Protein AF-0000000068691121 (afdb_homodimer)

Radius of gyration: 34.13 Å; Cα contacts (8 Å, |Δi|>4): 918; chains: 2; bounding box: 97×126×63 Å

Secondary structure (DSSP, 8-state):
-HHHHHHHHHHHHHHHHH-TTSSSEE-HHHHHHHHHHHHHHTTPPP-HHHHHHHHHSS-SSPEEHHHHHHHIIIIIGGG--TTSS-HHHHHHHHHHHHHHHH------SS---S-HHHHHHHHHHHHHHS-SSSSP-B-HHHHHHHHHHHHHHTT-----HHHHHHHHH-HHHHHH-B-HHHHHHHHHTTSS---S-HHHHHHHHHHHHHHHTS---EEEEEEEE-SSS--EEEEEEEE-SSEEEEESSTT--SEEEEEE--TT-EEEEE--BTTB-SEEEEE-SS-EEEEE-SSHHHHHHHHHHHHHHHHHHHTT-S-HHHHHHHHHHHHHHHHHHHHHHHHHHHH-SSSHHHHHHHHHHHHHHHHHHHHHHHHHHHHHHHHHHHHHHHHHHHHHHHHHHHHHHHHHHHHHHHHHH-/-HHHHHHHHHHHHHHHHH-TTSSSEE-HHHHHHHHHHHHHHTTPPP-HHHHHHHHHSS-SSPEEHHHHHHHIIIIIGGG--TTSS-HHHHHHHHHHHHHHHH------SS---S-HHHHHHHHHHHHHHS-SSSS--B-HHHHHHHHHHHHHHTT-----HHHHHHHHH-HHHHHH-B-HHHHHHHHHTTSS---S-HHHHHHHHHHHHHHHTS---EEEEEEEE-SSS--EEEEEEEE-SSEEEEESSTT--SEEEEEE--TT-EEEEE--BTTB-SEEEEE-SS-EEEEE-SSHHHHHHHHHHHHHHHHHHHTT-S-HHHHHHHHHHHHHHHHHHHHHHHHHHHH-SSSHHHHHHHHHHHHHHHHHHHHHHHHHHHHHHHHHHHHHHHHHHHHHHHHHHHHHHHHHHHHHHHHHH-

InterPro domains:
  IPR001849 Pleckstrin homology domain [PF00169] (217-311)
  IPR001849 Pleckstrin homology domain [PS50003] (215-311)
  IPR001849 Pleckstrin homology domain [SM00233] (216-313)
  IPR011992 EF-hand domain pair [SSF47473] (6-123)
  IPR011993 PH-like domain superfamily [G3DSA:2.30.29.30] (212-319)
  IPR057836 SWAP70, N-terminal EF-hand domain [PF25530] (2-95)
  IPR057837 SWAP70, PH domain [cd13273] (209-318)

Organism: Oncorhynchus mykiss (NCBI:txid8022)

pLDDT: mean 81.47, std 16.75, range [34.88, 98.44]

Structure (mmCIF, N/CA/C/O backbone):
data_AF-0000000068691121-model_v1
#
loop_
_entity.id
_entity.type
_entity.pdbx_description
1 polymer 'PH domain-containing protein'
#
loop_
_atom_site.group_PDB
_atom_site.id
_atom_site.type_symbol
_atom_site.label_atom_id
_atom_site.label_alt_id
_atom_site.label_comp_id
_atom_site.label_asym_id
_atom_site.label_entity_id
_atom_site.label_seq_id
_atom_site.pdbx_PDB_ins_code
_atom_site.Cartn_x
_atom_site.Cartn_y
_atom_site.Cartn_z
_atom_site.occupancy
_atom_site.B_iso_or_equiv
_atom_site.auth_seq_id
_atom_site.auth_comp_id
_atom_site.auth_asym_id
_atom_site.auth_atom_id
_atom_site.pdbx_PDB_model_num
ATOM 1 N N . MET A 1 1 ? -1.705 -32.281 0.245 1 46.88 1 MET A N 1
ATOM 2 C CA . MET A 1 1 ? -3.127 -32.062 -0.009 1 46.88 1 MET A CA 1
ATOM 3 C C . MET A 1 1 ? -3.373 -30.688 -0.638 1 46.88 1 MET A C 1
ATOM 5 O O . MET A 1 1 ? -4.094 -30.578 -1.631 1 46.88 1 MET A O 1
ATOM 9 N N . GLU A 1 2 ? -2.562 -29.625 -0.143 1 62.78 2 GLU A N 1
ATOM 10 C CA . GLU A 1 2 ? -2.76 -28.25 -0.61 1 62.78 2 GLU A CA 1
ATOM 11 C C . GLU A 1 2 ? -2.207 -28.062 -2.02 1 62.78 2 GLU A C 1
ATOM 13 O O . GLU A 1 2 ? -2.85 -27.438 -2.867 1 62.78 2 GLU A O 1
ATOM 18 N N . LEU A 1 3 ? -1.231 -28.984 -2.273 1 70.38 3 LEU A N 1
ATOM 19 C CA . LEU A 1 3 ? -0.595 -28.859 -3.58 1 70.38 3 LEU A CA 1
ATOM 20 C C . LEU A 1 3 ? -1.471 -29.453 -4.672 1 70.38 3 LEU A C 1
ATOM 22 O O . LEU A 1 3 ? -1.662 -28.844 -5.727 1 70.38 3 LEU A O 1
ATOM 26 N N . GLN A 1 4 ? -2.07 -30.594 -4.324 1 77.88 4 GLN A N 1
ATOM 27 C CA . GLN A 1 4 ? -2.895 -31.297 -5.301 1 77.88 4 GLN A CA 1
ATOM 28 C C . GLN A 1 4 ? -4.145 -30.5 -5.645 1 77.88 4 GLN A C 1
ATOM 30 O O . GLN A 1 4 ? -4.555 -30.438 -6.809 1 77.88 4 GLN A O 1
ATOM 35 N N . SER A 1 5 ? -4.574 -29.844 -4.617 1 80.31 5 SER A N 1
ATOM 36 C CA . SER A 1 5 ? -5.781 -29.047 -4.84 1 80.31 5 SER A CA 1
ATOM 37 C C . SER A 1 5 ? -5.504 -27.859 -5.746 1 80.31 5 SER A C 1
ATOM 39 O O . SER A 1 5 ? -6.34 -27.484 -6.574 1 80.31 5 SER A O 1
ATOM 41 N N . GLU A 1 6 ? -4.363 -27.375 -5.609 1 83.62 6 GLU A N 1
ATOM 42 C CA . GLU A 1 6 ? -3.992 -26.219 -6.426 1 83.62 6 GLU A CA 1
ATOM 43 C C . GLU A 1 6 ? -3.77 -26.625 -7.879 1 83.62 6 GLU A C 1
ATOM 45 O O . GLU A 1 6 ? -4.133 -25.875 -8.797 1 83.62 6 GLU A O 1
ATOM 50 N N . LEU A 1 7 ? -3.211 -27.781 -8.062 1 88.81 7 LEU A N 1
ATOM 51 C CA . LEU A 1 7 ? -2.963 -28.266 -9.414 1 88.81 7 LEU A CA 1
ATOM 52 C C . LEU A 1 7 ? -4.27 -28.609 -10.117 1 88.81 7 LEU A C 1
ATOM 54 O O . LEU A 1 7 ? -4.406 -28.406 -11.328 1 88.81 7 LEU A O 1
ATOM 58 N N . LEU A 1 8 ? -5.152 -29.094 -9.32 1 89.5 8 LEU A N 1
ATOM 59 C CA . LEU A 1 8 ? -6.422 -29.562 -9.859 1 89.5 8 LEU A CA 1
ATOM 60 C C . LEU A 1 8 ? -7.207 -28.406 -10.477 1 89.5 8 LEU A C 1
ATOM 62 O O . LEU A 1 8 ? -7.922 -28.594 -11.461 1 89.5 8 LEU A O 1
ATOM 66 N N . LYS A 1 9 ? -7.09 -27.266 -9.953 1 91.06 9 LYS A N 1
ATOM 67 C CA . LYS A 1 9 ? -7.832 -26.109 -10.469 1 91.06 9 LYS A CA 1
ATOM 68 C C . LYS A 1 9 ? -7.434 -25.812 -11.906 1 91.06 9 LYS A C 1
ATOM 70 O O . LYS A 1 9 ? -8.289 -25.625 -12.773 1 91.06 9 LYS A O 1
ATOM 75 N N . SER A 1 10 ? -6.145 -25.75 -12.141 1 92.88 10 SER A N 1
ATOM 76 C CA . SER A 1 10 ? -5.656 -25.469 -13.492 1 92.88 10 SER A CA 1
ATOM 77 C C . SER A 1 10 ? -6 -26.609 -14.445 1 92.88 10 SER A C 1
ATOM 79 O O . SER A 1 10 ? -6.344 -26.375 -15.602 1 92.88 10 SER A O 1
ATOM 81 N N . ILE A 1 11 ? -5.922 -27.812 -13.938 1 90.5 11 ILE A N 1
ATOM 82 C CA . ILE A 1 11 ? -6.219 -28.984 -14.758 1 90.5 11 ILE A CA 1
ATOM 83 C C . ILE A 1 11 ? -7.703 -29 -15.125 1 90.5 11 ILE A C 1
ATOM 85 O O . ILE A 1 11 ? -8.07 -29.391 -16.234 1 90.5 11 ILE A O 1
ATOM 89 N N . TRP A 1 12 ? -8.492 -28.609 -14.203 1 89.69 12 TRP A N 1
ATOM 90 C CA . TRP A 1 12 ? -9.922 -28.531 -14.461 1 89.69 12 TRP A CA 1
ATOM 91 C C . TRP A 1 12 ? -10.219 -27.656 -15.68 1 89.69 12 TRP A C 1
ATOM 93 O O . TRP A 1 12 ? -11.047 -28.016 -16.516 1 89.69 12 TRP A O 1
ATOM 103 N N . TYR A 1 13 ? -9.555 -26.547 -15.805 1 91.31 13 TYR A N 1
ATOM 104 C CA . TYR A 1 13 ? -9.75 -25.672 -16.953 1 91.31 13 TYR A CA 1
ATOM 105 C C . TYR A 1 13 ? -9.297 -26.359 -18.234 1 91.31 13 TYR A C 1
ATOM 107 O O . TYR A 1 13 ? -9.945 -26.234 -19.281 1 91.31 13 TYR A O 1
ATOM 115 N N . ALA A 1 14 ? -8.18 -27.016 -18.156 1 90.25 14 ALA A N 1
ATOM 116 C CA . ALA A 1 14 ? -7.684 -27.75 -19.328 1 90.25 14 ALA A CA 1
ATOM 117 C C . ALA A 1 14 ? -8.672 -28.812 -19.766 1 90.25 14 ALA A C 1
ATOM 119 O O . ALA A 1 14 ? -8.977 -28.938 -20.953 1 90.25 14 ALA A O 1
ATOM 120 N N . PHE A 1 15 ? -9.203 -29.562 -18.828 1 88.44 15 PHE A N 1
ATOM 121 C CA . PHE A 1 15 ? -10.172 -30.625 -19.109 1 88.44 15 PHE A CA 1
ATOM 122 C C . PHE A 1 15 ? -11.438 -30.031 -19.734 1 88.44 15 PHE A C 1
ATOM 124 O O . PHE A 1 15 ? -11.945 -30.562 -20.734 1 88.44 15 PHE A O 1
ATOM 131 N N . THR A 1 16 ? -11.953 -28.984 -19.078 1 87.38 16 THR A N 1
ATOM 132 C CA . THR A 1 16 ? -13.195 -28.391 -19.547 1 87.38 16 THR A CA 1
ATOM 133 C C . THR A 1 16 ? -13.031 -27.797 -20.938 1 87.38 16 THR A C 1
ATOM 135 O O . THR A 1 16 ? -13.992 -27.75 -21.719 1 87.38 16 THR A O 1
ATOM 138 N N . SER A 1 17 ? -11.859 -27.344 -21.25 1 88.75 17 SER A N 1
ATOM 139 C CA . SER A 1 17 ? -11.609 -26.797 -22.578 1 88.75 17 SER A CA 1
ATOM 140 C C . SER A 1 17 ? -11.648 -27.891 -23.656 1 88.75 17 SER A C 1
ATOM 142 O O . SER A 1 17 ? -11.914 -27.609 -24.812 1 88.75 17 SER A O 1
ATOM 144 N N . LEU A 1 18 ? -11.32 -29.109 -23.25 1 86.56 18 LEU A N 1
ATOM 145 C CA . LEU A 1 18 ? -11.336 -30.234 -24.188 1 86.56 18 LEU A CA 1
ATOM 146 C C . LEU A 1 18 ? -12.758 -30.734 -24.406 1 86.56 18 LEU A C 1
ATOM 148 O O . LEU A 1 18 ? -13.023 -31.438 -25.391 1 86.56 18 LEU A O 1
ATOM 152 N N . ASP A 1 19 ? -13.578 -30.391 -23.516 1 83.06 19 ASP A N 1
ATOM 153 C CA . ASP A 1 19 ? -14.992 -30.734 -23.656 1 83.06 19 ASP A CA 1
ATOM 154 C C . ASP A 1 19 ? -15.703 -29.781 -24.594 1 83.06 19 ASP A C 1
ATOM 156 O O . ASP A 1 19 ? -16.453 -28.906 -24.156 1 83.06 19 ASP A O 1
ATOM 160 N N . MET A 1 20 ? -15.602 -29.938 -25.844 1 76.69 20 MET A N 1
ATOM 161 C CA . MET A 1 20 ? -16.109 -29.016 -26.859 1 76.69 20 MET A CA 1
ATOM 162 C C . MET A 1 20 ? -17.641 -29.047 -26.906 1 76.69 20 MET A C 1
ATOM 164 O O . MET A 1 20 ? -18.266 -28.016 -27.125 1 76.69 20 MET A O 1
ATOM 168 N N . GLU A 1 21 ? -18.172 -30.188 -26.625 1 74 21 GLU A N 1
ATOM 169 C CA . GLU A 1 21 ? -19.609 -30.328 -26.734 1 74 21 GLU A CA 1
ATOM 170 C C . GLU A 1 21 ? -20.312 -29.938 -25.438 1 74 21 GLU A C 1
ATOM 172 O O . GLU A 1 21 ? -21.547 -29.906 -25.375 1 74 21 GLU A O 1
ATOM 177 N N . LYS A 1 22 ? -19.547 -29.547 -24.438 1 76.69 22 LYS A N 1
ATOM 178 C CA . LYS A 1 22 ? -20.094 -29.141 -23.156 1 76.69 22 LYS A CA 1
ATOM 179 C C . LYS A 1 22 ? -21 -30.219 -22.562 1 76.69 22 LYS A C 1
ATOM 181 O O . LYS A 1 22 ? -22.047 -29.922 -22.016 1 76.69 22 LYS A O 1
ATOM 186 N N . CYS A 1 23 ? -20.656 -31.484 -22.891 1 72.69 23 CYS A N 1
ATOM 187 C CA . CYS A 1 23 ? -21.422 -32.594 -22.375 1 72.69 23 CYS A CA 1
ATOM 188 C C . CYS A 1 23 ? -20.75 -33.219 -21.156 1 72.69 23 CYS A C 1
ATOM 190 O O . CYS A 1 23 ? -21.266 -34.156 -20.562 1 72.69 23 CYS A O 1
ATOM 192 N N . GLY A 1 24 ? -19.656 -32.625 -20.844 1 77.12 24 GLY A N 1
ATOM 193 C CA . GLY A 1 24 ? -18.938 -33.094 -19.656 1 77.12 24 GLY A CA 1
ATOM 194 C C . GLY A 1 24 ? -18.047 -34.281 -19.922 1 77.12 24 GLY A C 1
ATOM 195 O O . GLY A 1 24 ? -17.5 -34.875 -19 1 77.12 24 GLY A O 1
ATOM 196 N N . LYS A 1 25 ? -17.984 -34.656 -21.234 1 80.94 25 LYS A N 1
ATOM 197 C CA . LYS A 1 25 ? -17.156 -35.844 -21.578 1 80.94 25 LYS A CA 1
ATOM 198 C C . LYS A 1 25 ? -16.094 -35.469 -22.609 1 80.94 25 LYS A C 1
ATOM 200 O O . LYS A 1 25 ? -16.281 -34.562 -23.406 1 80.94 25 LYS A O 1
ATOM 205 N N . VAL A 1 26 ? -14.922 -36.094 -22.516 1 85.5 26 VAL A N 1
ATOM 206 C CA . VAL A 1 26 ? -13.789 -35.844 -23.406 1 85.5 26 VAL A CA 1
ATOM 207 C C . VAL A 1 26 ? -13.312 -37.156 -24.016 1 85.5 26 VAL A C 1
ATOM 209 O O . VAL A 1 26 ? -13.391 -38.219 -23.375 1 85.5 26 VAL A O 1
ATOM 212 N N . SER A 1 27 ? -12.922 -37.031 -25.172 1 84.06 27 SER A N 1
ATOM 213 C CA . SER A 1 27 ? -12.469 -38.219 -25.875 1 84.06 27 SER A CA 1
ATOM 214 C C . SER A 1 27 ? -11.211 -38.812 -25.234 1 84.06 27 SER A C 1
ATOM 216 O O . SER A 1 27 ? -10.414 -38.062 -24.656 1 84.06 27 SER A O 1
ATOM 218 N N . LYS A 1 28 ? -11.086 -40.125 -25.344 1 82.81 28 LYS A N 1
ATOM 219 C CA . LYS A 1 28 ? -9.93 -40.812 -24.766 1 82.81 28 LYS A CA 1
ATOM 220 C C . LYS A 1 28 ? -8.633 -40.344 -25.406 1 82.81 28 LYS A C 1
ATOM 222 O O . LYS A 1 28 ? -7.602 -40.219 -24.734 1 82.81 28 LYS A O 1
ATOM 227 N N . SER A 1 29 ? -8.742 -40.062 -26.688 1 83.06 29 SER A N 1
ATOM 228 C CA . SER A 1 29 ? -7.559 -39.594 -27.406 1 83.06 29 SER A CA 1
ATOM 229 C C . SER A 1 29 ? -7.078 -38.25 -26.859 1 83.06 29 SER A C 1
ATOM 231 O 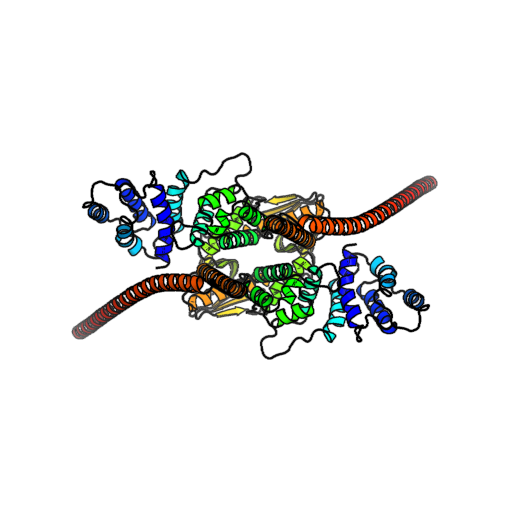O . SER A 1 29 ? -5.875 -38.031 -26.688 1 83.06 29 SER A O 1
ATOM 233 N N . GLN A 1 30 ? -7.953 -37.344 -26.609 1 87.19 30 GLN A N 1
ATOM 234 C CA . GLN A 1 30 ? -7.621 -36.031 -26.078 1 87.19 30 GLN A CA 1
ATOM 235 C C . GLN A 1 30 ? -7.09 -36.156 -24.656 1 87.19 30 GLN A C 1
ATOM 237 O O . GLN A 1 30 ? -6.195 -35.406 -24.25 1 87.19 30 GLN A O 1
ATOM 242 N N . LEU A 1 31 ? -7.59 -37.031 -23.875 1 87.56 31 LEU A N 1
ATOM 243 C CA . LEU A 1 31 ? -7.148 -37.219 -22.484 1 87.56 31 LEU A CA 1
ATOM 244 C C . LEU A 1 31 ? -5.738 -37.812 -22.453 1 87.56 31 LEU A C 1
ATOM 246 O O . LEU A 1 31 ? -4.969 -37.5 -21.531 1 87.56 31 LEU A O 1
ATOM 250 N N . LYS A 1 32 ? -5.527 -38.625 -23.438 1 85.75 32 LYS A N 1
ATOM 251 C CA . LYS A 1 32 ? -4.176 -39.156 -23.547 1 85.75 32 LYS A CA 1
ATOM 252 C C . LYS A 1 32 ? -3.154 -38.062 -23.797 1 85.75 32 LYS A C 1
ATOM 254 O O . LYS A 1 32 ? -2.072 -38.062 -23.203 1 85.75 32 LYS A O 1
ATOM 259 N N . VAL A 1 33 ? -3.523 -37.156 -24.672 1 88.38 33 VAL A N 1
ATOM 260 C CA . VAL A 1 33 ? -2.645 -36.031 -24.984 1 88.38 33 VAL A CA 1
ATOM 261 C C . VAL A 1 33 ? -2.479 -35.156 -23.75 1 88.38 33 VAL A C 1
ATOM 263 O O . VAL A 1 33 ? -1.364 -34.75 -23.422 1 88.38 33 VAL A O 1
ATOM 266 N N . LEU A 1 34 ? -3.557 -34.875 -23.109 1 89.69 34 LEU A N 1
ATOM 267 C CA . LEU A 1 34 ? -3.504 -34.094 -21.891 1 89.69 34 LEU A CA 1
ATOM 268 C C . LEU A 1 34 ? -2.621 -34.75 -20.844 1 89.69 34 LEU A C 1
ATOM 270 O O . LEU A 1 34 ? -1.771 -34.094 -20.234 1 89.69 34 LEU A O 1
ATOM 274 N N . SER A 1 35 ? -2.838 -36 -20.641 1 89.38 35 SER A N 1
ATOM 275 C CA . SER A 1 35 ? -2.062 -36.75 -19.641 1 89.38 35 SER A CA 1
ATOM 276 C C . SER A 1 35 ? -0.575 -36.719 -19.969 1 89.38 35 SER A C 1
ATOM 278 O O . SER A 1 35 ? 0.262 -36.562 -19.078 1 89.38 35 SER A O 1
ATOM 280 N N . HIS A 1 36 ? -0.297 -36.875 -21.234 1 89.5 36 HIS A N 1
ATOM 281 C CA . HIS A 1 36 ? 1.098 -36.844 -21.672 1 89.5 36 HIS A CA 1
ATOM 282 C C . HIS A 1 36 ? 1.729 -35.469 -21.359 1 89.5 36 HIS A C 1
ATOM 284 O O . HIS A 1 36 ? 2.869 -35.406 -20.891 1 89.5 36 HIS A O 1
ATOM 290 N N . ASN A 1 37 ? 1.048 -34.469 -21.719 1 91.62 37 ASN A N 1
ATOM 291 C CA . ASN A 1 37 ? 1.532 -33.125 -21.438 1 91.62 37 ASN A CA 1
ATOM 292 C C . ASN A 1 37 ? 1.745 -32.906 -19.938 1 91.62 37 ASN A C 1
ATOM 294 O O . ASN A 1 37 ? 2.729 -32.312 -19.531 1 91.62 37 ASN A O 1
ATOM 298 N N . LEU A 1 38 ? 0.858 -33.438 -19.188 1 90.94 38 LEU A N 1
ATOM 299 C CA . LEU A 1 38 ? 0.961 -33.281 -17.734 1 90.94 38 LEU A CA 1
ATOM 300 C C . LEU A 1 38 ? 2.174 -34.031 -17.203 1 90.94 38 LEU A C 1
ATOM 302 O O . LEU A 1 38 ? 2.885 -33.531 -16.328 1 90.94 38 LEU A O 1
ATOM 306 N N . TYR A 1 39 ? 2.373 -35.219 -17.75 1 90.19 39 TYR A N 1
ATOM 307 C CA . TYR A 1 39 ? 3.559 -35.969 -17.359 1 90.19 39 TYR A CA 1
ATOM 308 C C . TYR A 1 39 ? 4.828 -35.156 -17.641 1 90.19 39 TYR A C 1
ATOM 310 O O . TYR A 1 39 ? 5.738 -35.125 -16.812 1 90.19 39 TYR A O 1
ATOM 318 N N . THR A 1 40 ? 4.863 -34.5 -18.734 1 91.5 40 THR A N 1
ATOM 319 C CA . THR A 1 40 ? 6.043 -33.781 -19.172 1 91.5 40 THR A CA 1
ATOM 320 C C . THR A 1 40 ? 6.266 -32.531 -18.297 1 91.5 40 THR A C 1
ATOM 322 O O . THR A 1 40 ? 7.363 -32.344 -17.781 1 91.5 40 THR A O 1
ATOM 325 N N . VAL A 1 41 ? 5.238 -31.734 -18.109 1 91.88 41 VAL A N 1
ATOM 326 C CA . VAL A 1 41 ? 5.379 -30.453 -17.406 1 91.88 41 VAL A CA 1
ATOM 327 C C . VAL A 1 41 ? 5.59 -30.703 -15.914 1 91.88 41 VAL A C 1
ATOM 329 O O . VAL A 1 41 ? 6.242 -29.906 -15.234 1 91.88 41 VAL A O 1
ATOM 332 N N . LEU A 1 42 ? 5.086 -31.797 -15.414 1 91.5 42 LEU A N 1
ATOM 333 C CA . LEU A 1 42 ? 5.238 -32.125 -14 1 91.5 42 LEU A CA 1
ATOM 334 C C . LEU A 1 42 ? 6.465 -33 -13.766 1 91.5 42 LEU A C 1
ATOM 336 O O . LEU A 1 42 ? 6.789 -33.312 -12.625 1 91.5 42 LEU A O 1
ATOM 340 N N . ASN A 1 43 ? 7.117 -33.312 -14.812 1 90.88 43 ASN A N 1
ATOM 341 C CA . ASN A 1 43 ? 8.344 -34.125 -14.766 1 90.88 43 ASN A CA 1
ATOM 342 C C . ASN A 1 43 ? 8.117 -35.438 -14.047 1 90.88 43 ASN A C 1
ATOM 344 O O . ASN A 1 43 ? 8.844 -35.781 -13.109 1 90.88 43 ASN A O 1
ATOM 348 N N . ILE A 1 44 ? 7.078 -36.062 -14.352 1 88.56 44 ILE A N 1
ATOM 349 C CA . ILE A 1 44 ? 6.746 -37.375 -13.867 1 88.56 44 ILE A CA 1
ATOM 350 C C . ILE A 1 44 ? 7.02 -38.406 -14.953 1 88.56 44 ILE A C 1
ATOM 352 O O . ILE A 1 44 ? 6.801 -38.156 -16.141 1 88.56 44 ILE A O 1
ATOM 356 N N . PRO A 1 45 ? 7.594 -39.469 -14.523 1 85.5 45 PRO A N 1
ATOM 357 C CA . PRO A 1 45 ? 7.824 -40.5 -15.539 1 85.5 45 PRO A CA 1
ATOM 358 C C . PRO A 1 45 ? 6.539 -40.938 -16.234 1 85.5 45 PRO A C 1
ATOM 360 O O . PRO A 1 45 ? 5.512 -41.156 -15.578 1 85.5 45 PRO A O 1
ATOM 363 N N . HIS A 1 46 ? 6.68 -40.906 -17.516 1 81.06 46 HIS A N 1
ATOM 364 C CA . HIS A 1 46 ? 5.527 -41.281 -18.328 1 81.06 46 HIS A CA 1
ATOM 365 C C . HIS A 1 46 ? 5.273 -42.781 -18.266 1 81.06 46 HIS A C 1
ATOM 367 O O . HIS A 1 46 ? 6.199 -43.594 -18.438 1 81.06 46 HIS A O 1
ATOM 373 N N . ASP A 1 47 ? 3.975 -43.125 -17.844 1 79 47 ASP A N 1
ATOM 374 C CA . ASP A 1 47 ? 3.57 -44.531 -17.922 1 79 47 ASP A CA 1
ATOM 375 C C . ASP A 1 47 ? 2.398 -44.719 -18.875 1 79 47 ASP A C 1
ATOM 377 O O . ASP A 1 47 ? 1.242 -44.75 -18.453 1 79 47 ASP A O 1
ATOM 381 N N . PRO A 1 48 ? 2.674 -44.844 -20.109 1 73.69 48 PRO A N 1
ATOM 382 C CA . PRO A 1 48 ? 1.602 -44.969 -21.094 1 73.69 48 PRO A CA 1
ATOM 383 C C . PRO A 1 48 ? 0.733 -46.219 -20.844 1 73.69 48 PRO A C 1
ATOM 385 O O . PRO A 1 48 ? -0.469 -46.188 -21.109 1 73.69 48 PRO A O 1
ATOM 388 N N . VAL A 1 49 ? 1.27 -47.188 -20.328 1 71.5 49 VAL A N 1
ATOM 389 C CA . VAL A 1 49 ? 0.556 -48.438 -20.062 1 71.5 49 VAL A CA 1
ATOM 390 C C . VAL A 1 49 ? -0.581 -48.188 -19.078 1 71.5 49 VAL A C 1
ATOM 392 O O . VAL A 1 49 ? -1.696 -48.688 -19.266 1 71.5 49 VAL A O 1
ATOM 395 N N . ALA A 1 50 ? -0.303 -47.344 -18.219 1 75.25 50 ALA A N 1
ATOM 396 C CA . ALA A 1 50 ? -1.307 -47.094 -17.188 1 75.25 50 ALA A CA 1
ATOM 397 C C . ALA A 1 50 ? -2.527 -46.406 -17.781 1 75.25 50 ALA A C 1
ATOM 399 O O . ALA A 1 50 ? -3.664 -46.688 -17.422 1 75.25 50 ALA A O 1
ATOM 400 N N . LEU A 1 51 ? -2.273 -45.531 -18.734 1 75.62 51 LEU A N 1
ATOM 401 C CA . LEU A 1 51 ? -3.375 -44.812 -19.359 1 75.62 51 LEU A CA 1
ATOM 402 C C . LEU A 1 51 ? -4.223 -45.75 -20.203 1 75.62 51 LEU A C 1
ATOM 404 O O . LEU A 1 51 ? -5.453 -45.719 -20.141 1 75.62 51 LEU A O 1
ATOM 408 N N . GLU A 1 52 ? -3.561 -46.656 -21.016 1 75.44 52 GLU A N 1
ATOM 409 C CA . GLU A 1 52 ? -4.25 -47.562 -21.906 1 75.44 52 GLU A CA 1
ATOM 410 C C . GLU A 1 52 ? -5.008 -48.625 -21.125 1 75.44 52 GLU A C 1
ATOM 412 O O . GLU A 1 52 ? -6.117 -49.031 -21.484 1 75.44 52 GLU A O 1
ATOM 417 N N . GLU A 1 53 ? -4.402 -49.031 -20.047 1 76.25 53 GLU A N 1
ATOM 418 C CA . GLU A 1 53 ? -5.027 -50.062 -19.203 1 76.25 53 GLU A CA 1
ATOM 419 C C . GLU A 1 53 ? -6.234 -49.469 -18.453 1 76.25 53 GLU A C 1
ATOM 421 O O . GLU A 1 53 ? -7.223 -50.188 -18.234 1 76.25 53 GLU A O 1
ATOM 426 N N . HIS A 1 54 ? -6.035 -48.281 -18.109 1 77.12 54 HIS A N 1
ATOM 427 C CA . HIS A 1 54 ? -7.109 -47.656 -17.328 1 77.12 54 HIS A CA 1
ATOM 428 C C . HIS A 1 54 ? -8.336 -47.406 -18.203 1 77.12 54 HIS A C 1
ATOM 430 O O . HIS A 1 54 ? -9.469 -47.562 -17.75 1 77.12 54 HIS A O 1
ATOM 436 N N . PHE A 1 55 ? -8.125 -47.094 -19.453 1 71.25 55 PHE A N 1
ATOM 437 C CA . PHE A 1 55 ? -9.25 -46.75 -20.312 1 71.25 55 PHE A CA 1
ATOM 438 C C . PHE A 1 55 ? -9.586 -47.875 -21.25 1 71.25 55 PHE A C 1
ATOM 440 O O . PHE A 1 55 ? -10.43 -47.75 -22.141 1 71.25 55 PHE A O 1
ATOM 447 N N . GLN A 1 56 ? -8.93 -49.062 -21.266 1 63.81 56 GLN A N 1
ATOM 448 C CA . GLN A 1 56 ? -9.219 -50.188 -22.125 1 63.81 56 GLN A CA 1
ATOM 449 C C . GLN A 1 56 ? -10.641 -50.719 -21.891 1 63.81 56 GLN A C 1
ATOM 451 O O . GLN A 1 56 ? -11.32 -51.125 -22.844 1 63.81 56 GLN A O 1
ATOM 456 N N . ASP A 1 57 ? -10.922 -50.969 -20.594 1 54.94 57 ASP A N 1
ATOM 457 C CA . ASP A 1 57 ? -12.117 -51.781 -20.328 1 54.94 57 ASP A C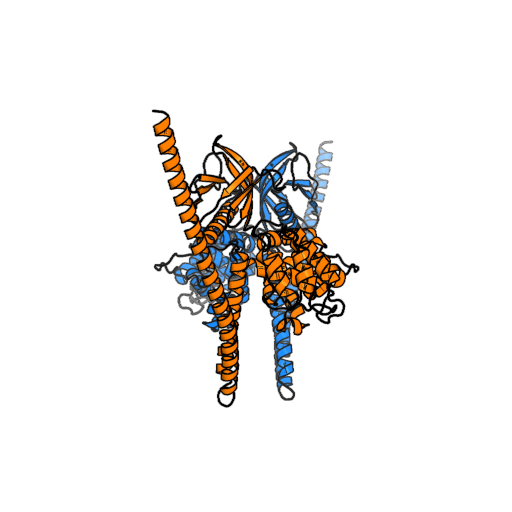A 1
ATOM 458 C C . ASP A 1 57 ? -13.383 -51 -20.672 1 54.94 57 ASP A C 1
ATOM 460 O O . ASP A 1 57 ? -14.484 -51.531 -20.672 1 54.94 57 ASP A O 1
ATOM 464 N N . ASP A 1 58 ? -13.258 -49.656 -20.609 1 53.31 58 ASP A N 1
ATOM 465 C CA . ASP A 1 58 ? -14.547 -49 -20.75 1 53.31 58 ASP A 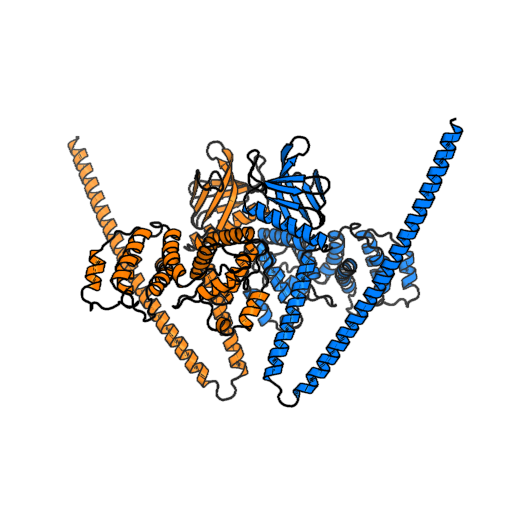CA 1
ATOM 466 C C . ASP A 1 58 ? -14.867 -48.719 -22.219 1 53.31 58 ASP A C 1
ATOM 468 O O . ASP A 1 58 ? -13.969 -48.656 -23.062 1 53.31 58 ASP A O 1
ATOM 472 N N . ASP A 1 59 ? -16.188 -48.844 -22.609 1 52.53 59 ASP A N 1
ATOM 473 C CA . ASP A 1 59 ? -16.781 -48.531 -23.906 1 52.53 59 ASP A CA 1
ATOM 474 C C . ASP A 1 59 ? -16.125 -47.312 -24.531 1 52.53 59 ASP A C 1
ATOM 476 O O . ASP A 1 59 ? -15.648 -46.438 -23.828 1 52.53 59 ASP A O 1
ATOM 480 N N . ASP A 1 60 ? -15.625 -47.531 -25.859 1 54.47 60 ASP A N 1
ATOM 481 C CA . ASP A 1 60 ? -15 -46.562 -26.75 1 54.47 60 ASP A CA 1
ATOM 482 C C . ASP A 1 60 ? -15.562 -45.156 -26.516 1 54.47 60 ASP A C 1
ATOM 484 O O . ASP A 1 60 ? -15.297 -44.25 -27.297 1 54.47 60 ASP A O 1
ATOM 488 N N . GLY A 1 61 ? -16.297 -44.938 -25.547 1 59.34 61 GLY A N 1
ATOM 489 C CA . GLY A 1 61 ? -17.016 -43.656 -25.453 1 59.34 61 GLY A CA 1
ATOM 490 C C . GLY A 1 61 ? -16.266 -42.625 -24.672 1 59.34 61 GLY A C 1
ATOM 491 O O . GLY A 1 61 ? -15.164 -42.875 -24.172 1 59.34 61 GLY A O 1
ATOM 492 N N . PRO A 1 62 ? -16.625 -41.438 -24.75 1 66.88 62 PRO A N 1
ATOM 493 C CA . PRO A 1 62 ? -16.062 -40.281 -24.047 1 66.88 62 PRO A CA 1
ATOM 494 C C . PRO A 1 62 ? -16.062 -40.469 -22.531 1 66.88 62 PRO A C 1
ATOM 496 O O . PRO A 1 62 ? -16.844 -41.281 -22 1 66.88 62 PRO A O 1
ATOM 499 N N . VAL A 1 63 ? -15 -40.031 -21.875 1 75.81 63 VAL A N 1
ATOM 500 C CA . VAL A 1 63 ? -14.781 -40.156 -20.438 1 75.81 63 VAL A CA 1
ATOM 501 C C . VAL A 1 63 ? -15.211 -38.875 -19.734 1 75.81 63 VAL A C 1
ATOM 503 O O . VAL A 1 63 ? -14.891 -37.781 -20.188 1 75.81 63 VAL A O 1
ATOM 506 N N . SER A 1 64 ? -15.992 -39.062 -18.734 1 75.56 64 SER A N 1
ATOM 507 C CA . SER A 1 64 ? -16.422 -37.938 -17.922 1 75.56 64 SER A CA 1
ATOM 508 C C . SER A 1 64 ? -15.336 -37.5 -16.938 1 75.56 64 SER A C 1
ATOM 510 O O . SER A 1 64 ? -14.328 -38.188 -16.781 1 75.56 64 SER A O 1
ATOM 512 N N . LYS A 1 65 ? -15.477 -36.312 -16.438 1 76.75 65 LYS A N 1
ATOM 513 C CA . LYS A 1 65 ? -14.555 -35.781 -15.43 1 76.75 65 LYS A CA 1
ATOM 514 C C . LYS A 1 65 ? -14.406 -36.75 -14.266 1 76.75 65 LYS A C 1
ATOM 516 O O . LYS A 1 65 ? -13.289 -37 -13.797 1 76.75 65 LYS A O 1
ATOM 521 N N . HIS A 1 66 ? -15.492 -37.312 -13.914 1 77.25 66 HIS A N 1
ATOM 522 C CA . HIS A 1 66 ? -15.5 -38.25 -12.797 1 77.25 66 HIS A CA 1
ATOM 523 C C . HIS A 1 66 ? -14.719 -39.531 -13.133 1 77.25 66 HIS A C 1
ATOM 525 O O . HIS A 1 66 ? -14.109 -40.125 -12.25 1 77.25 66 HIS A O 1
ATOM 531 N N . GLY A 1 67 ? -14.82 -39.781 -14.359 1 76.5 67 GLY A N 1
ATOM 532 C CA . GLY A 1 67 ? -14.102 -40.969 -14.805 1 76.5 67 GLY A CA 1
ATOM 533 C C . GLY A 1 67 ? -12.602 -40.75 -14.898 1 76.5 67 GLY A C 1
ATOM 534 O O . GLY A 1 67 ? -11.82 -41.688 -14.703 1 76.5 67 GLY A O 1
ATOM 535 N N . TYR A 1 68 ? -12.273 -39.594 -15.258 1 83.56 68 TYR A N 1
ATOM 536 C CA . TYR A 1 68 ? -10.867 -39.25 -15.461 1 83.56 68 TYR A CA 1
ATOM 537 C C . TYR A 1 68 ? -10.18 -39 -14.133 1 83.56 68 TYR A C 1
ATOM 539 O O . TYR A 1 68 ? -8.969 -39.219 -14 1 83.56 68 TYR A O 1
ATOM 547 N N . MET A 1 69 ? -10.82 -38.594 -13.109 1 82.19 69 MET A N 1
ATOM 548 C CA . MET A 1 69 ? -10.289 -38.094 -11.836 1 82.19 69 MET A CA 1
ATOM 549 C C . MET A 1 69 ? -9.516 -39.188 -11.117 1 82.19 69 MET A C 1
ATOM 551 O O . MET A 1 69 ? -8.43 -38.938 -10.578 1 82.19 69 MET A O 1
ATOM 555 N N . PRO A 1 70 ? -10.094 -40.375 -11.164 1 81.06 70 PRO A N 1
ATOM 556 C CA . PRO A 1 70 ? -9.344 -41.469 -10.5 1 81.06 70 PRO A CA 1
ATOM 557 C C . PRO A 1 70 ? -7.984 -41.719 -11.148 1 81.06 70 PRO A C 1
ATOM 559 O O . PRO A 1 70 ? -7 -41.969 -10.445 1 81.06 70 PRO A O 1
ATOM 562 N N . TYR A 1 71 ? -8.008 -41.688 -12.445 1 85 71 TYR A N 1
ATOM 563 C CA . TYR A 1 71 ? -6.738 -41.844 -13.148 1 85 71 TYR A CA 1
ATOM 564 C C . TYR A 1 71 ? -5.777 -40.719 -12.797 1 85 71 TYR A C 1
ATOM 566 O O . TYR A 1 71 ? -4.605 -40.938 -12.492 1 85 71 TYR A O 1
ATOM 574 N N . LEU A 1 72 ? -6.277 -39.5 -12.891 1 86.5 72 LEU A N 1
ATOM 575 C CA . LEU A 1 72 ? -5.48 -38.312 -12.617 1 86.5 72 LEU A CA 1
ATOM 576 C C . LEU A 1 72 ? -4.887 -38.344 -11.211 1 86.5 72 LEU A C 1
ATOM 578 O O . LEU A 1 72 ? -3.701 -38.094 -11.023 1 86.5 72 LEU A O 1
ATOM 582 N N . ASN A 1 73 ? -5.648 -38.688 -10.281 1 85.5 73 ASN A N 1
ATOM 583 C CA . ASN A 1 73 ? -5.23 -38.719 -8.883 1 85.5 73 ASN A CA 1
ATOM 584 C C . ASN A 1 73 ? -4.188 -39.812 -8.641 1 85.5 73 ASN A C 1
ATOM 586 O O . ASN A 1 73 ? -3.168 -39.562 -7.992 1 85.5 73 ASN A O 1
ATOM 590 N N . LYS A 1 74 ? -4.449 -40.906 -9.18 1 84.44 74 LYS A N 1
ATOM 591 C CA . LYS A 1 74 ? -3.623 -42.094 -8.898 1 84.44 74 LYS A CA 1
ATOM 592 C C . LYS A 1 74 ? -2.299 -42 -9.656 1 84.44 74 LYS A C 1
ATOM 594 O O . LYS A 1 74 ? -1.245 -42.344 -9.109 1 84.44 74 LYS A O 1
ATOM 599 N N . TYR A 1 75 ? -2.314 -41.594 -10.836 1 86.75 75 TYR A N 1
ATOM 600 C CA . TYR A 1 75 ? -1.14 -41.781 -11.68 1 86.75 75 TYR A CA 1
ATOM 601 C C . TYR A 1 75 ? -0.405 -40.469 -11.906 1 86.75 75 TYR A C 1
ATOM 603 O O . TYR A 1 75 ? 0.756 -40.469 -12.32 1 86.75 75 TYR A O 1
ATOM 611 N N . ILE A 1 76 ? -1.001 -39.406 -11.648 1 88 76 ILE A N 1
ATOM 612 C CA . ILE A 1 76 ? -0.338 -38.125 -11.93 1 88 76 ILE A CA 1
ATOM 613 C C . ILE A 1 76 ? -0.179 -37.344 -10.633 1 88 76 ILE A C 1
ATOM 615 O O . ILE A 1 76 ? 0.935 -37.156 -10.133 1 88 76 ILE A O 1
ATOM 619 N N . LEU A 1 77 ? -1.269 -36.938 -9.977 1 87.19 77 LEU A N 1
ATOM 620 C CA . LEU A 1 77 ? -1.239 -36.062 -8.828 1 87.19 77 LEU A CA 1
ATOM 621 C C . LEU A 1 77 ? -0.526 -36.688 -7.645 1 87.19 77 LEU A C 1
ATOM 623 O O . LEU A 1 77 ? 0.166 -36.031 -6.883 1 87.19 77 LEU A O 1
ATOM 627 N N . ALA A 1 78 ? -0.681 -37.969 -7.457 1 85.5 78 ALA A N 1
ATOM 628 C CA . ALA A 1 78 ? -0.051 -38.656 -6.348 1 85.5 78 ALA A CA 1
ATOM 629 C C . ALA A 1 78 ? 1.464 -38.719 -6.52 1 85.5 78 ALA A C 1
ATOM 631 O O . ALA A 1 78 ? 2.201 -38.844 -5.539 1 85.5 78 ALA A O 1
ATOM 632 N N . LYS A 1 79 ? 1.903 -38.562 -7.664 1 87.06 79 LYS A N 1
ATOM 633 C CA . LYS A 1 79 ? 3.326 -38.719 -7.957 1 87.06 79 LYS A CA 1
ATOM 634 C C . LYS A 1 79 ? 4.031 -37.375 -8.016 1 87.06 79 LYS A C 1
ATOM 636 O O . LYS A 1 79 ? 5.258 -37.312 -8.141 1 87.06 79 LYS A O 1
ATOM 641 N N . VAL A 1 80 ? 3.326 -36.344 -7.922 1 87.75 80 VAL A N 1
ATOM 642 C CA . VAL A 1 80 ? 3.912 -35 -8.023 1 87.75 80 VAL A CA 1
ATOM 643 C C . VAL A 1 80 ? 4.691 -34.688 -6.746 1 87.75 80 VAL A C 1
ATOM 645 O O . VAL A 1 80 ? 4.199 -34.906 -5.641 1 87.75 80 VAL A O 1
ATOM 648 N N . LYS A 1 81 ? 5.926 -34.312 -6.922 1 83 81 LYS A N 1
ATOM 649 C CA . LYS A 1 81 ? 6.754 -33.875 -5.801 1 83 81 LYS A CA 1
ATOM 650 C C . LYS A 1 81 ? 6.973 -32.375 -5.816 1 83 81 LYS A C 1
ATOM 652 O O . LYS A 1 81 ? 7.188 -31.781 -6.879 1 83 81 LYS A O 1
ATOM 657 N N . GLU A 1 82 ? 6.91 -31.812 -4.621 1 78.88 82 GLU A N 1
ATOM 658 C CA . GLU A 1 82 ? 7.113 -30.359 -4.516 1 78.88 82 GLU A CA 1
ATOM 659 C C . GLU A 1 82 ? 8.523 -29.969 -4.938 1 78.88 82 GLU A C 1
ATOM 661 O O . GLU A 1 82 ? 9.5 -30.594 -4.516 1 78.88 82 GLU A O 1
ATOM 666 N N . GLY A 1 83 ? 8.633 -29.031 -5.82 1 79.69 83 GLY A N 1
ATOM 667 C CA . GLY A 1 83 ? 9.93 -28.531 -6.254 1 79.69 83 GLY A CA 1
ATOM 668 C C . GLY A 1 83 ? 10.469 -29.25 -7.473 1 79.69 83 GLY A C 1
ATOM 669 O O . GLY A 1 83 ? 11.477 -28.844 -8.047 1 79.69 83 GLY A O 1
ATOM 670 N N . ALA A 1 84 ? 9.789 -30.312 -7.871 1 84.06 84 ALA A N 1
ATOM 671 C CA . ALA A 1 84 ? 10.297 -31.141 -8.977 1 84.06 84 ALA A CA 1
ATOM 672 C C . ALA A 1 84 ? 9.828 -30.594 -10.32 1 84.06 84 ALA A C 1
ATOM 674 O O . ALA A 1 84 ? 10.273 -31.062 -11.375 1 84.06 84 ALA A O 1
ATOM 675 N N . TYR A 1 85 ? 8.992 -29.703 -10.312 1 89.12 85 TYR A N 1
ATOM 676 C CA . TYR A 1 85 ? 8.469 -29.141 -11.555 1 89.12 85 TYR A CA 1
ATOM 677 C C . TYR A 1 85 ? 8.391 -27.625 -11.461 1 89.12 85 TYR A C 1
ATOM 679 O O . TYR A 1 85 ? 8.516 -27.047 -10.375 1 89.12 85 TYR A O 1
ATOM 687 N N . ASP A 1 86 ? 8.32 -26.984 -12.609 1 92 86 ASP A N 1
ATOM 688 C CA . ASP A 1 86 ? 8.117 -25.547 -12.688 1 92 86 ASP A CA 1
ATOM 689 C C . ASP A 1 86 ? 6.633 -25.203 -12.695 1 92 86 ASP A C 1
ATOM 691 O O . ASP A 1 86 ? 5.938 -25.453 -13.68 1 92 86 ASP A O 1
ATOM 695 N N . LYS A 1 87 ? 6.203 -24.609 -11.711 1 92.38 87 LYS A N 1
ATOM 696 C CA . LYS A 1 87 ? 4.789 -24.312 -11.508 1 92.38 87 LYS A CA 1
ATOM 697 C C . LYS A 1 87 ? 4.25 -23.422 -12.625 1 92.38 87 LYS A C 1
ATOM 699 O O . LYS A 1 87 ? 3.127 -23.609 -13.086 1 92.38 87 LYS A O 1
ATOM 704 N N . GLU A 1 88 ? 4.988 -22.422 -13.031 1 93.94 88 GLU A N 1
ATOM 705 C CA . GLU A 1 88 ? 4.539 -21.5 -14.062 1 93.94 88 GLU A CA 1
ATOM 706 C C . GLU A 1 88 ? 4.359 -22.203 -15.406 1 93.94 88 GLU A C 1
ATOM 708 O O . GLU A 1 88 ? 3.406 -21.938 -16.141 1 93.94 88 GLU A O 1
ATOM 713 N N . THR A 1 89 ? 5.316 -23.047 -15.648 1 94.62 89 THR A N 1
ATOM 714 C CA . THR A 1 89 ? 5.227 -23.781 -16.906 1 94.62 89 THR A CA 1
ATOM 715 C C . THR A 1 89 ? 3.984 -24.672 -16.922 1 94.62 89 THR A C 1
ATOM 717 O O . THR A 1 89 ? 3.322 -24.812 -17.953 1 94.62 89 THR A O 1
ATOM 720 N N . PHE A 1 90 ? 3.746 -25.344 -15.859 1 94.62 90 PHE A N 1
ATOM 721 C CA . PHE A 1 90 ? 2.559 -26.172 -15.711 1 94.62 90 PHE A CA 1
ATOM 722 C C . PHE A 1 90 ? 1.293 -25.359 -15.922 1 94.62 90 PHE A C 1
ATOM 724 O O . PHE A 1 90 ? 0.433 -25.719 -16.734 1 94.62 90 PHE A O 1
ATOM 731 N N . ASP A 1 91 ? 1.173 -24.25 -15.172 1 96 91 ASP A N 1
ATOM 732 C CA . ASP A 1 91 ? -0.019 -23.406 -15.281 1 96 91 ASP A CA 1
ATOM 733 C C . ASP A 1 91 ? -0.132 -22.781 -16.672 1 96 91 ASP A C 1
ATOM 735 O O . ASP A 1 91 ? -1.237 -22.594 -17.188 1 96 91 ASP A O 1
ATOM 739 N N . ASP A 1 92 ? 1.001 -22.469 -17.203 1 95.75 92 ASP A N 1
ATOM 740 C CA . ASP A 1 92 ? 1.008 -21.891 -18.547 1 95.75 92 ASP A CA 1
ATOM 741 C C . ASP A 1 92 ? 0.433 -22.875 -19.562 1 95.75 92 ASP A C 1
ATOM 743 O O . ASP A 1 92 ? -0.263 -22.469 -20.5 1 95.75 92 ASP A O 1
ATOM 747 N N . LEU A 1 93 ? 0.766 -24.141 -19.422 1 94.62 93 LEU A N 1
ATOM 748 C CA . LEU A 1 93 ? 0.208 -25.172 -20.297 1 94.62 93 LEU A CA 1
ATOM 749 C C . LEU A 1 93 ? -1.314 -25.188 -20.203 1 94.62 93 LEU A C 1
ATOM 751 O O . LEU A 1 93 ? -2 -25.172 -21.234 1 94.62 93 LEU A O 1
ATOM 755 N N . CYS A 1 94 ? -1.798 -25.281 -19 1 94.38 94 CYS A N 1
ATOM 756 C CA . CYS A 1 94 ? -3.242 -25.312 -18.797 1 94.38 94 CYS A CA 1
ATOM 757 C C . CYS A 1 94 ? -3.896 -24.047 -19.344 1 94.38 94 CYS A C 1
ATOM 759 O O . CYS A 1 94 ? -4.953 -24.109 -19.969 1 94.38 94 CYS A O 1
ATOM 761 N N . TRP A 1 95 ? -3.219 -22.891 -19.078 1 94.88 95 TRP A N 1
ATOM 762 C CA . TRP A 1 95 ? -3.705 -21.594 -19.562 1 94.88 95 TRP A CA 1
ATOM 763 C C . TRP A 1 95 ? -3.779 -21.578 -21.078 1 94.88 95 TRP A C 1
ATOM 765 O O . TRP A 1 95 ? -4.789 -21.156 -21.656 1 94.88 95 TRP A O 1
ATOM 775 N N . MET A 1 96 ? -2.781 -21.984 -21.75 1 92.88 96 MET A N 1
ATOM 776 C CA . MET A 1 96 ? -2.729 -21.969 -23.219 1 92.88 96 MET A CA 1
ATOM 777 C C . MET A 1 96 ? -3.812 -22.859 -23.812 1 92.88 96 MET A C 1
ATOM 779 O O . MET A 1 96 ? -4.402 -22.531 -24.828 1 92.88 96 MET A O 1
ATOM 783 N N . MET A 1 97 ? -4.074 -24 -23.188 1 91.19 97 MET A N 1
ATOM 784 C CA . MET A 1 97 ? -5.094 -24.938 -23.656 1 91.19 97 MET A CA 1
ATOM 785 C C . MET A 1 97 ? -6.484 -24.312 -23.531 1 91.19 97 MET A C 1
ATOM 787 O O . MET A 1 97 ? -7.336 -24.531 -24.406 1 91.19 97 MET A O 1
ATOM 791 N N . THR A 1 98 ? -6.688 -23.562 -22.5 1 91.38 98 THR A N 1
ATOM 792 C CA . THR A 1 98 ? -8.031 -23.094 -22.219 1 91.38 98 THR A CA 1
ATOM 793 C C . THR A 1 98 ? -8.266 -21.703 -22.812 1 91.38 98 THR A C 1
ATOM 795 O O . THR A 1 98 ? -9.375 -21.391 -23.266 1 91.38 98 THR A O 1
ATOM 798 N N . MET A 1 99 ? -7.254 -20.875 -22.781 1 88.94 99 MET A N 1
ATOM 799 C CA . MET A 1 99 ? -7.387 -19.5 -23.234 1 88.94 99 MET A CA 1
ATOM 800 C C . MET A 1 99 ? -7.812 -19.422 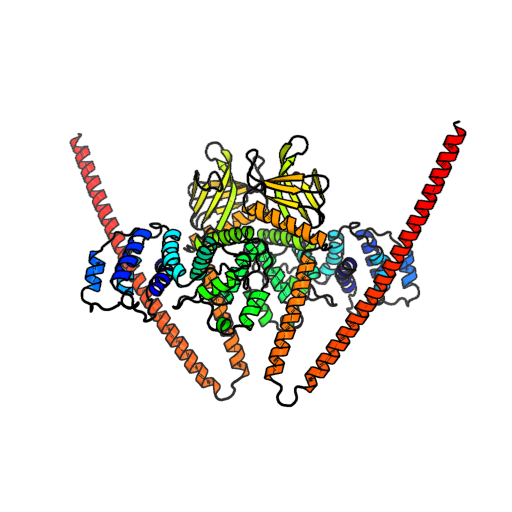-24.688 1 88.94 99 MET A C 1
ATOM 802 O O . MET A 1 99 ? -8.672 -18.625 -25.047 1 88.94 99 MET A O 1
ATOM 806 N N . LYS A 1 100 ? -7.273 -20.203 -25.578 1 82.56 100 LYS A N 1
ATOM 807 C CA . LYS A 1 100 ? -7.527 -20.156 -27.016 1 82.56 100 LYS A CA 1
ATOM 808 C C . LYS A 1 100 ? -9.008 -20.375 -27.312 1 82.56 100 LYS A C 1
ATOM 810 O O . LYS A 1 100 ? -9.547 -19.766 -28.25 1 82.56 100 LYS A O 1
ATOM 815 N N . LYS A 1 101 ? -9.695 -21 -26.531 1 85.06 101 LYS A N 1
ATOM 816 C CA . LYS A 1 101 ? -11.086 -21.344 -26.797 1 85.06 101 LYS A CA 1
ATOM 817 C C . LYS A 1 101 ? -12.039 -20.406 -26.078 1 85.06 101 LYS A C 1
ATOM 819 O O . LYS A 1 101 ? -13.156 -20.172 -26.531 1 85.06 101 LYS A O 1
ATOM 824 N N . ASN A 1 102 ? -11.625 -19.938 -24.984 1 85.69 102 ASN A N 1
ATOM 825 C CA . ASN A 1 102 ? -12.578 -19.266 -24.094 1 85.69 102 ASN A CA 1
ATOM 826 C C . ASN A 1 102 ? -12.289 -17.781 -23.984 1 85.69 102 ASN A C 1
ATOM 828 O O . ASN A 1 102 ? -13.117 -17.016 -23.484 1 85.69 102 ASN A O 1
ATOM 832 N N . TYR A 1 103 ? -11.117 -17.422 -24.344 1 84.94 103 TYR A N 1
ATOM 833 C CA . TYR A 1 103 ? -10.758 -16.031 -24.109 1 84.94 103 TYR A CA 1
ATOM 834 C C . TYR A 1 103 ? -10.18 -15.398 -25.375 1 84.94 103 TYR A C 1
ATOM 836 O O . TYR A 1 103 ? -9.234 -15.93 -25.969 1 84.94 103 TYR A O 1
ATOM 844 N N . ARG A 1 104 ? -10.867 -14.422 -25.969 1 78 104 ARG A N 1
ATOM 845 C CA . ARG A 1 104 ? -10.375 -13.625 -27.094 1 78 104 ARG A CA 1
ATOM 846 C C . ARG A 1 104 ? -10.062 -12.195 -26.656 1 78 104 ARG A C 1
ATOM 848 O O . ARG A 1 104 ? -10.977 -11.422 -26.344 1 78 104 ARG A O 1
ATOM 855 N N . PRO A 1 105 ? -8.727 -12.102 -26.438 1 70.56 105 PRO A N 1
ATOM 856 C CA . PRO A 1 105 ? -8.406 -10.734 -26.016 1 70.56 105 PRO A CA 1
ATOM 857 C C . PRO A 1 105 ? -8.977 -9.672 -26.953 1 70.56 105 PRO A C 1
ATOM 859 O O . PRO A 1 105 ? -9.023 -9.883 -28.172 1 70.56 105 PRO A O 1
ATOM 862 N N . SER A 1 106 ? -10.156 -9.133 -26.719 1 57.81 106 SER A N 1
ATOM 863 C CA . SER A 1 106 ? -10.742 -8.102 -27.562 1 57.81 106 SER A CA 1
ATOM 864 C C . SER A 1 106 ? -9.68 -7.098 -28.016 1 57.81 106 SER A C 1
ATOM 866 O O . SER A 1 106 ? -8.945 -6.547 -27.203 1 57.81 106 SER A O 1
ATOM 868 N N . SER A 1 107 ? -9.023 -7.418 -29.188 1 52.22 107 SER A N 1
ATOM 869 C CA . SER A 1 107 ? -8.195 -6.406 -29.828 1 52.22 107 SER A CA 1
ATOM 870 C C . SER A 1 107 ? -8.906 -5.059 -29.875 1 52.22 107 SER A C 1
ATOM 872 O O . SER A 1 107 ? -8.539 -4.18 -30.656 1 52.22 107 SER A O 1
ATOM 874 N N . GLY A 1 108 ? -10.164 -4.93 -29.594 1 44.12 108 GLY A N 1
ATOM 875 C CA . GLY A 1 108 ? -10.75 -3.664 -30 1 44.12 108 GLY A CA 1
ATOM 876 C C . GLY A 1 108 ? -9.844 -2.475 -29.766 1 44.12 108 GLY A C 1
ATOM 877 O O . GLY A 1 108 ? -8.766 -2.619 -29.172 1 44.12 108 GLY A O 1
ATOM 878 N N . GLN A 1 109 ? -10.391 -1.306 -30.578 1 44.09 109 GLN A N 1
ATOM 879 C CA . GLN A 1 109 ? -9.75 -0.001 -30.719 1 44.09 109 GLN A CA 1
ATOM 880 C C . GLN A 1 109 ? -8.961 0.366 -29.469 1 44.09 109 GLN A C 1
ATOM 882 O O . GLN A 1 109 ? -8 1.14 -29.547 1 44.09 109 GLN A O 1
ATOM 887 N N . GLY A 1 110 ? -9.672 0.579 -28.344 1 40.25 110 GLY A N 1
ATOM 888 C CA . GLY A 1 110 ? -9.062 1.242 -27.203 1 40.25 110 GLY A CA 1
ATOM 889 C C . GLY A 1 110 ? -8.188 0.322 -26.375 1 40.25 110 GLY A C 1
ATOM 890 O O . GLY A 1 110 ? -8.344 -0.899 -26.422 1 40.25 110 GLY A O 1
ATOM 891 N N . GLY A 1 111 ? -6.691 0.664 -25.859 1 46.72 111 GLY A N 1
ATOM 892 C CA . GLY A 1 111 ? -5.449 0.258 -25.234 1 46.72 111 GLY A CA 1
ATOM 893 C C . GLY A 1 111 ? -5.578 -1.019 -24.422 1 46.72 111 GLY A C 1
ATOM 894 O O . GLY A 1 111 ? -6.434 -1.113 -23.531 1 46.72 111 GLY A O 1
ATOM 895 N N . LEU A 1 112 ? -5.527 -2.158 -25.188 1 52.03 112 LEU A N 1
ATOM 896 C CA . LEU A 1 112 ? -5.359 -3.428 -24.484 1 52.03 112 LEU A CA 1
ATOM 897 C C . LEU A 1 112 ? -4.586 -3.234 -23.188 1 52.03 112 LEU A C 1
ATOM 899 O O . LEU A 1 112 ? -3.408 -2.863 -23.219 1 52.03 112 LEU A O 1
ATOM 903 N N . LEU A 1 113 ? -5.141 -2.926 -22.125 1 59.94 113 LEU A N 1
ATOM 904 C CA . LEU A 1 113 ? -4.473 -2.623 -20.859 1 59.94 113 LEU A CA 1
ATOM 905 C C . LEU A 1 113 ? -3.629 -3.805 -20.391 1 59.94 113 LEU A C 1
ATOM 907 O O . LEU A 1 113 ? -2.576 -3.617 -19.781 1 59.94 113 LEU A O 1
ATOM 911 N N . CYS A 1 114 ? -4.035 -5.23 -20.984 1 77.69 114 CYS A N 1
ATOM 912 C CA . CYS A 1 114 ? -3.295 -6.305 -20.344 1 77.69 114 CYS A CA 1
ATOM 913 C C . CYS A 1 114 ? -2.625 -7.207 -21.359 1 77.69 114 CYS A C 1
ATOM 915 O O . CYS A 1 114 ? -3.281 -7.707 -22.281 1 77.69 114 CYS A O 1
ATOM 917 N N . SER A 1 115 ? -1.374 -7.355 -21.547 1 86.38 115 SER A N 1
ATOM 918 C CA . SER A 1 115 ? -0.626 -8.328 -22.328 1 86.38 115 SER A CA 1
ATOM 919 C C . SER A 1 115 ? -1.063 -9.75 -22.016 1 86.38 115 SER A C 1
ATOM 921 O O . SER A 1 115 ? -1.734 -9.992 -21.016 1 86.38 115 SER A O 1
ATOM 923 N N . LEU A 1 116 ? -0.847 -10.688 -22.938 1 88.44 116 LEU A N 1
ATOM 924 C CA . LEU A 1 116 ? -1.178 -12.094 -22.703 1 88.44 116 LEU A CA 1
ATOM 925 C C . LEU A 1 116 ? -0.491 -12.617 -21.453 1 88.44 116 LEU A C 1
ATOM 927 O O . LEU A 1 116 ? -1.059 -13.438 -20.734 1 88.44 116 LEU A O 1
ATOM 931 N N . ARG A 1 117 ? 0.708 -12.141 -21.281 1 92.5 117 ARG A N 1
ATOM 932 C CA . ARG A 1 117 ? 1.437 -12.539 -20.078 1 92.5 117 ARG A CA 1
ATOM 933 C C . ARG A 1 117 ? 0.739 -12.023 -18.828 1 92.5 117 ARG A C 1
ATOM 935 O O . ARG A 1 117 ? 0.685 -12.727 -17.812 1 92.5 117 ARG A O 1
ATOM 942 N N . ASP A 1 118 ? 0.262 -10.805 -18.953 1 94.12 118 ASP A N 1
ATOM 943 C CA . ASP A 1 118 ? -0.472 -10.25 -17.812 1 94.12 118 ASP A CA 1
ATOM 944 C C . ASP A 1 118 ? -1.768 -11.023 -17.562 1 94.12 118 ASP A C 1
ATOM 946 O O . ASP A 1 118 ? -2.154 -11.242 -16.422 1 94.12 118 ASP A O 1
ATOM 950 N N . CYS A 1 119 ? -2.418 -11.438 -18.625 1 93.81 119 CYS A N 1
ATOM 951 C CA . CYS A 1 119 ? -3.635 -12.227 -18.5 1 93.81 119 CYS A CA 1
ATOM 952 C C . CYS A 1 119 ? -3.34 -13.57 -17.844 1 93.81 119 CYS A C 1
ATOM 954 O O . CYS A 1 119 ? -4.133 -14.062 -17.031 1 93.81 119 CYS A O 1
ATOM 956 N N . PHE A 1 120 ? -2.268 -14.172 -18.25 1 95.75 120 PHE A N 1
ATOM 957 C CA . PHE A 1 120 ? -1.845 -15.414 -17.609 1 95.75 120 PHE A CA 1
ATOM 958 C C . PHE A 1 120 ? -1.676 -15.227 -16.109 1 95.75 120 PHE A C 1
ATOM 960 O O . PHE A 1 120 ? -2.148 -16.047 -15.32 1 95.75 120 PHE A O 1
ATOM 967 N N . LYS A 1 121 ? -0.973 -14.141 -15.742 1 97.19 121 LYS A N 1
ATOM 968 C CA . LYS A 1 121 ? -0.767 -13.867 -14.32 1 97.19 121 LYS A CA 1
ATOM 969 C C . LYS A 1 121 ? -2.098 -13.695 -13.594 1 97.19 121 LYS A C 1
ATOM 971 O O . LYS A 1 121 ? -2.271 -14.188 -12.477 1 97.19 121 LYS A O 1
ATOM 976 N N . LEU A 1 122 ? -2.977 -12.969 -14.25 1 96.69 122 LEU A N 1
ATOM 977 C CA . LEU A 1 122 ? -4.297 -12.758 -13.664 1 96.69 122 LEU A CA 1
ATOM 978 C C . LEU A 1 122 ? -5.051 -14.078 -13.531 1 96.69 122 LEU A C 1
ATOM 980 O O . LEU A 1 122 ? -5.77 -14.289 -12.555 1 96.69 122 LEU A O 1
ATOM 984 N N . PHE A 1 123 ? -4.898 -14.961 -14.516 1 96.5 123 PHE A N 1
ATOM 985 C CA . PHE A 1 123 ? -5.504 -16.297 -14.484 1 96.5 123 PHE A CA 1
ATOM 986 C C . PHE A 1 123 ? -5.02 -17.078 -13.273 1 96.5 123 PHE A C 1
ATOM 988 O O . PHE A 1 123 ? -5.824 -17.688 -12.555 1 96.5 123 PHE A O 1
ATOM 995 N N . CYS A 1 124 ? -3.764 -17.016 -13.086 1 97.25 124 CYS A N 1
ATOM 996 C CA . CYS A 1 124 ? -3.178 -17.75 -11.961 1 97.25 124 CYS A CA 1
ATOM 997 C C . CYS A 1 124 ? -3.658 -17.172 -10.641 1 97.25 124 CYS A C 1
ATOM 999 O O . CYS A 1 124 ? -3.971 -17.922 -9.711 1 97.25 124 CYS A O 1
ATOM 1001 N N . LEU A 1 125 ? -3.676 -15.844 -10.539 1 97.81 125 LEU A N 1
ATOM 1002 C CA . LEU A 1 125 ? -4.125 -15.195 -9.312 1 97.81 125 LEU A CA 1
ATOM 1003 C C . LEU A 1 125 ? -5.598 -15.484 -9.047 1 97.81 125 LEU A C 1
ATOM 1005 O O . LEU A 1 125 ? -6.004 -15.664 -7.895 1 97.81 125 LEU A O 1
ATOM 1009 N N . PHE A 1 126 ? -6.34 -15.516 -10.102 1 97.25 126 PHE A N 1
ATOM 1010 C CA . PHE A 1 126 ? -7.746 -15.883 -9.984 1 97.25 126 PHE A CA 1
ATOM 1011 C C . PHE A 1 126 ? -7.895 -17.266 -9.359 1 97.25 126 PHE A C 1
ATOM 1013 O O . PHE A 1 126 ? -8.703 -17.453 -8.445 1 97.25 126 PHE A O 1
ATOM 1020 N N . ASN A 1 127 ? -7.156 -18.172 -9.875 1 95.31 127 ASN A N 1
ATOM 1021 C CA . ASN A 1 127 ? -7.23 -19.547 -9.367 1 95.31 127 ASN A CA 1
ATOM 1022 C C . ASN A 1 127 ? -6.855 -19.609 -7.891 1 95.31 127 ASN A C 1
ATOM 1024 O O . ASN A 1 127 ? -7.434 -20.391 -7.133 1 95.31 127 ASN A O 1
ATOM 1028 N N . LEU A 1 128 ? -5.895 -18.828 -7.547 1 94.88 128 LEU A N 1
ATOM 1029 C CA . LEU A 1 128 ? -5.441 -18.812 -6.16 1 94.88 128 LEU A CA 1
ATOM 1030 C C . LEU A 1 128 ? -6.535 -18.281 -5.238 1 94.88 128 LEU A C 1
ATOM 1032 O O . LEU A 1 128 ? -6.656 -18.719 -4.094 1 94.88 128 LEU A O 1
ATOM 1036 N N . LEU A 1 129 ? -7.305 -17.328 -5.719 1 96 129 LEU A N 1
ATOM 1037 C CA . LEU A 1 129 ? -8.273 -16.641 -4.875 1 96 129 LEU A CA 1
ATOM 1038 C C . LEU A 1 129 ? -9.664 -17.234 -5.047 1 96 129 LEU A C 1
ATOM 1040 O O . LEU A 1 129 ? -10.586 -16.891 -4.293 1 96 129 LEU A O 1
ATOM 1044 N N . SER A 1 130 ? -9.852 -18.109 -5.953 1 94.81 130 SER A N 1
ATOM 1045 C CA . SER A 1 130 ? -11.164 -18.688 -6.242 1 94.81 130 SER A CA 1
ATOM 1046 C C . SER A 1 130 ? -11.641 -19.578 -5.105 1 94.81 130 SER A C 1
ATOM 1048 O O . SER A 1 130 ? -10.844 -20.016 -4.27 1 94.81 130 SER A O 1
ATOM 1050 N N . GLU A 1 131 ? -12.883 -19.797 -5.055 1 91.06 131 GLU A N 1
ATOM 1051 C CA . GLU A 1 131 ? -13.477 -20.75 -4.113 1 91.06 131 GLU A CA 1
ATOM 1052 C C . GLU A 1 131 ? -13.102 -22.188 -4.469 1 91.06 131 GLU A C 1
ATOM 1054 O O . GLU A 1 131 ? -12.672 -22.469 -5.594 1 91.06 131 GLU A O 1
ATOM 1059 N N . ASP A 1 132 ? -13.273 -23.062 -3.488 1 85.88 132 ASP A N 1
ATOM 1060 C CA . ASP A 1 132 ? -12.828 -24.438 -3.66 1 85.88 132 ASP A CA 1
ATOM 1061 C C . ASP A 1 132 ? -13.961 -25.328 -4.16 1 85.88 132 ASP A C 1
ATOM 1063 O O . ASP A 1 132 ? -14.211 -26.406 -3.605 1 85.88 132 ASP A O 1
ATOM 1067 N N . HIS A 1 133 ? -14.781 -24.828 -4.945 1 86.44 133 HIS A N 1
ATOM 1068 C CA . HIS A 1 133 ? -15.82 -25.609 -5.617 1 86.44 133 HIS A CA 1
ATOM 1069 C C . HIS A 1 133 ? -15.852 -25.297 -7.109 1 86.44 133 HIS A C 1
ATOM 1071 O O . HIS A 1 133 ? -15.383 -24.25 -7.547 1 86.44 133 HIS A O 1
ATOM 1077 N N . TYR A 1 134 ? -16.297 -26.328 -7.875 1 85.94 134 TYR A N 1
ATOM 1078 C CA . TYR A 1 134 ? -16.312 -26.203 -9.328 1 85.94 134 TYR A CA 1
ATOM 1079 C C . TYR A 1 134 ? -17.734 -25.953 -9.836 1 85.94 134 TYR A C 1
ATOM 1081 O O . TYR A 1 134 ? -18.688 -26.531 -9.328 1 85.94 134 TYR A O 1
ATOM 1089 N N . PRO A 1 135 ? -18.062 -25.062 -10.617 1 89.94 135 PRO A N 1
ATOM 1090 C CA . PRO A 1 135 ? -17.062 -24.297 -11.344 1 89.94 135 PRO A CA 1
ATOM 1091 C C . PRO A 1 135 ? -16.391 -23.219 -10.484 1 89.94 135 PRO A C 1
ATOM 1093 O O . PRO A 1 135 ? -17.016 -22.703 -9.547 1 89.94 135 PRO A O 1
ATOM 1096 N N . LEU A 1 136 ? -15.188 -22.953 -10.891 1 93.19 136 LEU A N 1
ATOM 1097 C CA . LEU A 1 136 ? -14.406 -22.016 -10.086 1 93.19 136 LEU A CA 1
ATOM 1098 C C . LEU A 1 136 ? -14.938 -20.594 -10.234 1 93.19 136 LEU A C 1
ATOM 1100 O O . LEU A 1 136 ? -15.125 -20.109 -11.359 1 93.19 136 LEU A O 1
ATOM 1104 N N . ILE A 1 137 ? -15.188 -19.984 -9.078 1 95.75 137 ILE A N 1
ATOM 1105 C CA . ILE A 1 137 ? -15.688 -18.609 -9.07 1 95.75 137 ILE A CA 1
ATOM 1106 C C . ILE A 1 137 ? -14.914 -17.781 -8.039 1 95.75 137 ILE A C 1
ATOM 1108 O O . ILE A 1 137 ? -14.398 -18.344 -7.062 1 95.75 137 ILE A O 1
ATOM 1112 N N . MET A 1 138 ? -14.773 -16.578 -8.328 1 96.06 138 MET A N 1
ATOM 1113 C CA . MET A 1 138 ? -14.203 -15.633 -7.371 1 96.06 138 MET A CA 1
ATOM 1114 C C . MET A 1 138 ? -15.273 -14.672 -6.852 1 96.06 138 MET A C 1
ATOM 1116 O O . MET A 1 138 ? -16 -14.07 -7.637 1 96.06 138 MET A O 1
ATOM 1120 N N . ILE A 1 139 ? -15.383 -14.586 -5.598 1 95.12 139 ILE A N 1
ATOM 1121 C CA . ILE A 1 139 ? -16.406 -13.742 -4.988 1 95.12 139 ILE A CA 1
ATOM 1122 C C . ILE A 1 139 ? -15.984 -12.281 -5.059 1 95.12 139 ILE A C 1
ATOM 1124 O O . ILE A 1 139 ? -14.789 -11.977 -5.137 1 95.12 139 ILE A O 1
ATOM 1128 N N . PRO A 1 140 ? -16.906 -11.375 -5.059 1 93.62 140 PRO A N 1
ATOM 1129 C CA . PRO A 1 140 ? -16.609 -9.953 -5.199 1 93.62 140 PRO A CA 1
ATOM 1130 C C . PRO A 1 140 ? -15.633 -9.445 -4.137 1 93.62 140 PRO A C 1
ATOM 1132 O O . PRO A 1 140 ? -14.812 -8.562 -4.414 1 93.62 140 PRO A O 1
ATOM 1135 N N . GLN A 1 141 ? -15.688 -9.945 -2.941 1 92.12 141 GLN A N 1
ATOM 1136 C CA . GLN A 1 141 ? -14.789 -9.508 -1.876 1 92.12 141 GLN A CA 1
ATOM 1137 C C . GLN A 1 141 ? -13.336 -9.828 -2.211 1 92.12 141 GLN A C 1
ATOM 1139 O O . GLN A 1 141 ? -12.43 -9.047 -1.901 1 92.12 141 GLN A O 1
ATOM 1144 N N . GLU A 1 142 ? -13.141 -10.984 -2.807 1 95.5 142 GLU A N 1
ATOM 1145 C CA . GLU A 1 142 ? -11.789 -11.367 -3.203 1 95.5 142 GLU A CA 1
ATOM 1146 C C . GLU A 1 142 ? -11.328 -10.57 -4.422 1 95.5 142 GLU A C 1
ATOM 1148 O O . GLU A 1 142 ? -10.133 -10.289 -4.57 1 95.5 142 GLU A O 1
ATOM 1153 N N . VAL A 1 143 ? -12.273 -10.289 -5.289 1 95.75 143 VAL A N 1
ATOM 1154 C CA . VAL A 1 143 ? -11.945 -9.422 -6.418 1 95.75 143 VAL A CA 1
ATOM 1155 C C . VAL A 1 143 ? -11.477 -8.062 -5.906 1 95.75 143 VAL A C 1
ATOM 1157 O O . VAL A 1 143 ? -10.477 -7.52 -6.383 1 95.75 143 VAL A O 1
ATOM 1160 N N . GLU A 1 144 ? -12.203 -7.527 -4.992 1 93.44 144 GLU A N 1
ATOM 1161 C CA . GLU A 1 144 ? -11.844 -6.25 -4.387 1 93.44 144 GLU A CA 1
ATOM 1162 C C . GLU A 1 144 ? -10.461 -6.312 -3.742 1 93.44 144 GLU A C 1
ATOM 1164 O O . GLU A 1 144 ? -9.664 -5.383 -3.883 1 93.44 144 GLU A O 1
ATOM 1169 N N . TYR A 1 145 ? -10.266 -7.406 -3.027 1 94.19 145 TYR A N 1
ATOM 1170 C CA . TYR A 1 145 ? -8.977 -7.609 -2.385 1 94.19 145 TYR A CA 1
ATOM 1171 C C . TYR A 1 145 ? -7.84 -7.555 -3.404 1 94.19 145 TYR A C 1
ATOM 1173 O O . TYR A 1 145 ? -6.836 -6.875 -3.188 1 94.19 145 TYR A O 1
ATOM 1181 N N . LEU A 1 146 ? -7.973 -8.281 -4.48 1 96.12 146 LEU A N 1
ATOM 1182 C CA . LEU A 1 146 ? -6.949 -8.344 -5.52 1 96.12 146 LEU A CA 1
ATOM 1183 C C . LEU A 1 146 ? -6.734 -6.977 -6.16 1 96.12 146 LEU A C 1
ATOM 1185 O O . LEU A 1 146 ? -5.594 -6.566 -6.395 1 96.12 146 LEU A O 1
ATOM 1189 N N . MET A 1 147 ? -7.84 -6.27 -6.477 1 94.38 147 MET A N 1
ATOM 1190 C CA . MET A 1 147 ? -7.734 -4.953 -7.102 1 94.38 147 MET A CA 1
ATOM 1191 C C . MET A 1 147 ? -7.035 -3.965 -6.168 1 94.38 147 MET A C 1
ATOM 1193 O O . MET A 1 147 ? -6.234 -3.143 -6.617 1 94.38 147 MET A O 1
ATOM 1197 N N . LYS A 1 148 ? -7.328 -4.07 -4.926 1 92.19 148 LYS A N 1
ATOM 1198 C CA . LYS A 1 148 ? -6.684 -3.217 -3.932 1 92.19 148 LYS A CA 1
ATOM 1199 C C . LYS A 1 148 ? -5.18 -3.48 -3.875 1 92.19 148 LYS A C 1
ATOM 1201 O O . LYS A 1 148 ? -4.383 -2.543 -3.781 1 92.19 148 LYS A O 1
ATOM 1206 N N . LYS A 1 149 ? -4.859 -4.711 -3.869 1 94 149 LYS A N 1
ATOM 1207 C CA . LYS A 1 149 ? -3.449 -5.09 -3.816 1 94 149 LYS A CA 1
ATOM 1208 C C . LYS A 1 149 ? -2.691 -4.559 -5.031 1 94 149 LYS A C 1
ATOM 1210 O O . LYS A 1 149 ? -1.571 -4.062 -4.898 1 94 149 LYS A O 1
ATOM 1215 N N . ILE A 1 150 ? -3.326 -4.695 -6.176 1 94 150 ILE A N 1
ATOM 1216 C CA . ILE A 1 150 ? -2.693 -4.23 -7.406 1 94 150 ILE A CA 1
ATOM 1217 C C . ILE A 1 150 ? -2.6 -2.707 -7.391 1 94 150 ILE A C 1
ATOM 1219 O O . ILE A 1 150 ? -1.573 -2.139 -7.77 1 94 150 ILE A O 1
ATOM 1223 N N . SER A 1 151 ? -3.637 -2.037 -6.941 1 91.94 151 SER A N 1
ATOM 1224 C CA . SER A 1 151 ? -3.635 -0.58 -6.859 1 91.94 151 SER A CA 1
ATOM 1225 C C . SER A 1 151 ? -2.545 -0.083 -5.914 1 91.94 151 SER A C 1
ATOM 1227 O O . SER A 1 151 ? -1.879 0.915 -6.199 1 91.94 151 SER A O 1
ATOM 1229 N N . THR A 1 152 ? -2.436 -0.774 -4.793 1 90.62 152 THR A N 1
ATOM 1230 C CA . THR A 1 152 ? -1.4 -0.414 -3.828 1 90.62 152 THR A CA 1
ATOM 1231 C C . THR A 1 152 ? -0.012 -0.577 -4.441 1 90.62 152 THR A C 1
ATOM 1233 O O . THR A 1 152 ? 0.862 0.27 -4.242 1 90.62 152 THR A O 1
ATOM 1236 N N . ALA A 1 153 ? 0.121 -1.672 -5.172 1 91.75 153 ALA A N 1
ATOM 1237 C CA . ALA A 1 153 ? 1.404 -1.919 -5.824 1 91.75 153 ALA A CA 1
ATOM 1238 C C . ALA A 1 153 ? 1.701 -0.85 -6.871 1 91.75 153 ALA A C 1
ATOM 1240 O O . ALA A 1 153 ? 2.865 -0.559 -7.16 1 91.75 153 ALA A O 1
ATOM 1241 N N . MET A 1 154 ? 0.67 -0.307 -7.445 1 89.06 154 MET A N 1
ATOM 1242 C CA . MET A 1 154 ? 0.832 0.768 -8.422 1 89.06 154 MET A CA 1
ATOM 1243 C C . MET A 1 154 ? 0.987 2.115 -7.723 1 89.06 154 MET A C 1
ATOM 1245 O O . MET A 1 154 ? 1.202 3.137 -8.375 1 89.06 154 MET A O 1
ATOM 1249 N N . ASN A 1 155 ? 0.945 2.164 -6.387 1 81.38 155 ASN A N 1
ATOM 1250 C CA . ASN A 1 155 ? 0.99 3.387 -5.594 1 81.38 155 ASN A CA 1
ATOM 1251 C C . ASN A 1 155 ? -0.179 4.312 -5.922 1 81.38 155 ASN A C 1
ATOM 1253 O O . ASN A 1 155 ? -0.003 5.523 -6.043 1 81.38 155 ASN A O 1
ATOM 1257 N N . GLN A 1 156 ? -1.278 3.721 -6.254 1 83.19 156 GLN A N 1
ATOM 1258 C CA . GLN A 1 156 ? -2.5 4.465 -6.535 1 83.19 156 GLN A CA 1
ATOM 1259 C C . GLN A 1 156 ? -3.576 4.172 -5.492 1 83.19 156 GLN A C 1
ATOM 1261 O O . GLN A 1 156 ? -3.619 3.076 -4.93 1 83.19 156 GLN A O 1
ATOM 1266 N N . GLU A 1 157 ? -4.309 5.195 -5.254 1 81.25 157 GLU A N 1
ATOM 1267 C CA . GLU A 1 157 ? -5.418 4.988 -4.332 1 81.25 157 GLU A CA 1
ATOM 1268 C C . GLU A 1 157 ? -6.504 4.117 -4.961 1 81.25 157 GLU A C 1
ATOM 1270 O O . GLU A 1 157 ? -6.84 4.285 -6.133 1 81.25 157 GLU A O 1
ATOM 1275 N N . TRP A 1 158 ? -6.93 3.219 -4.207 1 83.06 158 TRP A N 1
ATOM 1276 C CA . TRP A 1 158 ? -7.988 2.33 -4.676 1 83.06 158 TRP A CA 1
ATOM 1277 C C . TRP A 1 158 ? -9.312 3.078 -4.805 1 83.06 158 TRP A C 1
ATOM 1279 O O . TRP A 1 158 ? -9.711 3.801 -3.889 1 83.06 158 TRP A O 1
ATOM 1289 N N . ASP A 1 159 ? -9.812 2.982 -5.973 1 80.94 159 ASP A N 1
ATOM 1290 C CA . ASP A 1 159 ? -11.148 3.504 -6.223 1 80.94 159 ASP A CA 1
ATOM 1291 C C . ASP A 1 159 ? -12.164 2.371 -6.344 1 80.94 159 ASP A C 1
ATOM 1293 O O . ASP A 1 159 ? -12.188 1.655 -7.348 1 80.94 159 ASP A O 1
ATOM 1297 N N . GLY A 1 160 ? -12.984 2.189 -5.445 1 81.69 160 GLY A N 1
ATOM 1298 C CA . GLY A 1 160 ? -13.938 1.09 -5.406 1 81.69 160 GLY A CA 1
ATOM 1299 C C . GLY A 1 160 ? -15.156 1.322 -6.285 1 81.69 160 GLY A C 1
ATOM 1300 O O . GLY A 1 160 ? -15.984 0.424 -6.461 1 81.69 160 GLY A O 1
ATOM 1301 N N . LYS A 1 161 ? -15.242 2.422 -6.93 1 83.25 161 LYS A N 1
ATOM 1302 C CA . LYS A 1 161 ? -16.453 2.801 -7.668 1 83.25 161 LYS A CA 1
ATOM 1303 C C . LYS A 1 161 ? -16.656 1.888 -8.867 1 83.25 161 LYS A C 1
ATOM 1305 O O . LYS A 1 161 ? -17.781 1.42 -9.109 1 83.25 161 LYS A O 1
ATOM 1310 N N . PRO A 1 162 ? -15.648 1.645 -9.602 1 85.06 162 PRO A N 1
ATOM 1311 C CA . PRO A 1 162 ? -15.859 0.767 -10.758 1 85.06 162 PRO A CA 1
ATOM 1312 C C . PRO A 1 162 ? -16.422 -0.596 -10.359 1 85.06 162 PRO A C 1
ATOM 1314 O O . PRO A 1 162 ? -17.328 -1.111 -11.031 1 85.06 162 PRO A O 1
ATOM 1317 N N . LEU A 1 163 ? -15.891 -1.171 -9.359 1 88 163 LEU A N 1
ATOM 1318 C CA . LEU A 1 163 ? -16.375 -2.473 -8.914 1 88 163 LEU A CA 1
ATOM 1319 C C . LEU A 1 163 ? -17.812 -2.367 -8.391 1 88 163 LEU A C 1
ATOM 1321 O O . LEU A 1 163 ? -18.641 -3.234 -8.672 1 88 163 LEU A O 1
ATOM 1325 N N . GLU A 1 164 ? -18.109 -1.323 -7.68 1 85.31 164 GLU A N 1
ATOM 1326 C CA . GLU A 1 164 ? -19.453 -1.106 -7.172 1 85.31 164 GLU A CA 1
ATOM 1327 C C . GLU A 1 164 ? -20.453 -0.951 -8.312 1 85.31 164 GLU A C 1
ATOM 1329 O O . GLU A 1 164 ? -21.578 -1.472 -8.242 1 85.31 164 GLU A O 1
ATOM 1334 N N . ASP A 1 165 ? -20.016 -0.229 -9.258 1 85.88 165 ASP A N 1
ATOM 1335 C CA . ASP A 1 165 ? -20.875 -0.035 -10.43 1 85.88 165 ASP A CA 1
ATOM 1336 C C . ASP A 1 165 ? -21.141 -1.359 -11.141 1 85.88 165 ASP A C 1
ATOM 1338 O O . ASP A 1 165 ? -22.266 -1.619 -11.578 1 85.88 165 ASP A O 1
ATOM 1342 N N . LEU A 1 166 ? -20.141 -2.105 -11.25 1 87.88 166 LEU A N 1
ATOM 1343 C CA . LEU A 1 166 ? -20.266 -3.402 -11.906 1 87.88 166 LEU A CA 1
ATOM 1344 C C . LEU A 1 166 ? -21.219 -4.312 -11.125 1 87.88 166 LEU A C 1
ATOM 1346 O O . LEU A 1 166 ? -22.031 -5.012 -11.719 1 87.88 166 LEU A O 1
ATOM 1350 N N . LEU A 1 167 ? -21.125 -4.305 -9.867 1 87.44 167 LEU A N 1
ATOM 1351 C CA . LEU A 1 167 ? -21.938 -5.164 -9.023 1 87.44 167 LEU A CA 1
ATOM 1352 C C . LEU A 1 167 ? -23.391 -4.699 -9.023 1 87.44 167 LEU A C 1
ATOM 1354 O O . LEU A 1 167 ? -24.312 -5.512 -8.883 1 87.44 167 LEU A O 1
ATOM 1358 N N . SER A 1 168 ? -23.562 -3.41 -9.156 1 83.69 168 SER A N 1
ATOM 1359 C CA . SER A 1 168 ? -24.906 -2.861 -9.211 1 83.69 168 SER A CA 1
ATOM 1360 C C . SER A 1 168 ? -25.578 -3.184 -10.547 1 83.69 168 SER A C 1
ATOM 1362 O O . SER A 1 168 ? -26.797 -3.387 -10.594 1 83.69 168 SER A O 1
ATOM 1364 N N . GLN A 1 169 ? -24.812 -3.232 -11.555 1 83.44 169 GLN A N 1
ATOM 1365 C CA . GLN A 1 169 ? -25.344 -3.484 -12.891 1 83.44 169 GLN A CA 1
ATOM 1366 C C . GLN A 1 169 ? -25.625 -4.969 -13.102 1 83.44 169 GLN A C 1
ATOM 1368 O O . GLN A 1 169 ? -26.562 -5.336 -13.805 1 83.44 169 GLN A O 1
ATOM 1373 N N . ASP A 1 170 ? -24.797 -5.711 -12.539 1 82.5 170 ASP A N 1
ATOM 1374 C CA . ASP A 1 170 ? -24.922 -7.152 -12.727 1 82.5 170 ASP A CA 1
ATOM 1375 C C . ASP A 1 170 ? -25.094 -7.863 -11.383 1 82.5 170 ASP A C 1
ATOM 1377 O O . ASP A 1 170 ? -24.125 -8.297 -10.766 1 82.5 170 ASP A O 1
ATOM 1381 N N . ALA A 1 171 ? -26.281 -8.109 -11.047 1 78.94 171 ALA A N 1
ATOM 1382 C CA . ALA A 1 171 ? -26.625 -8.703 -9.758 1 78.94 171 ALA A CA 1
ATOM 1383 C C . ALA A 1 171 ? -26.125 -10.148 -9.672 1 78.94 171 ALA A C 1
ATOM 1385 O O . ALA A 1 171 ? -25.859 -10.656 -8.578 1 78.94 171 ALA A O 1
ATOM 1386 N N . SER A 1 172 ? -25.969 -10.734 -10.812 1 82.06 172 SER A N 1
ATOM 1387 C CA . SER A 1 172 ? -25.531 -12.125 -10.828 1 82.06 172 SER A CA 1
ATOM 1388 C C . SER A 1 172 ? -24.109 -12.258 -10.281 1 82.06 172 SER A C 1
ATOM 1390 O O . SER A 1 172 ? -23.797 -13.219 -9.586 1 82.06 172 SER A O 1
ATOM 1392 N N . VAL A 1 173 ? -23.359 -11.266 -10.508 1 83.06 173 VAL A N 1
ATOM 1393 C CA . VAL A 1 173 ? -21.984 -11.281 -10.047 1 83.06 173 VAL A CA 1
ATOM 1394 C C . VAL A 1 173 ? -21.938 -11.156 -8.531 1 83.06 173 VAL A C 1
ATOM 1396 O O . VAL A 1 173 ? -21.062 -11.758 -7.879 1 83.06 173 VAL A O 1
ATOM 1399 N N . GLN A 1 174 ? -22.781 -10.43 -8.023 1 80.56 174 GLN A N 1
ATOM 1400 C CA . GLN A 1 174 ? -22.828 -10.227 -6.578 1 80.56 174 GLN A CA 1
ATOM 1401 C C . GLN A 1 174 ? -23.219 -11.516 -5.855 1 80.56 174 GLN A C 1
ATOM 1403 O O . GLN A 1 174 ? -22.672 -11.844 -4.805 1 80.56 174 GLN A O 1
ATOM 1408 N N . GLU A 1 175 ? -24.078 -12.242 -6.508 1 82.56 175 GLU A N 1
ATOM 1409 C CA . GLU A 1 175 ? -24.641 -13.414 -5.84 1 82.56 175 GLU A CA 1
ATOM 1410 C C . GLU A 1 175 ? -23.812 -14.664 -6.148 1 82.56 175 GLU A C 1
ATOM 1412 O O . GLU A 1 175 ? -23.547 -15.477 -5.262 1 82.56 175 GLU A O 1
ATOM 1417 N N . GLU A 1 176 ? -23.438 -14.789 -7.383 1 87.75 176 GLU A N 1
ATOM 1418 C CA . GLU A 1 176 ? -22.828 -16.047 -7.809 1 87.75 176 GLU A CA 1
ATOM 1419 C C . GLU A 1 176 ? -21.312 -15.906 -7.93 1 87.75 176 GLU A C 1
ATOM 1421 O O . GLU A 1 176 ? -20.594 -16.906 -7.953 1 87.75 176 GLU A O 1
ATOM 1426 N N . GLY A 1 177 ? -20.781 -14.766 -7.949 1 91.62 177 GLY A N 1
ATOM 1427 C CA . GLY A 1 177 ? -19.359 -14.57 -8.156 1 91.62 177 GLY A CA 1
ATOM 1428 C C . GLY A 1 177 ? -18.984 -14.422 -9.617 1 91.62 177 GLY A C 1
ATOM 1429 O O . GLY A 1 177 ? -19.844 -14.406 -10.492 1 91.62 177 GLY A O 1
ATOM 1430 N N . MET A 1 178 ? -17.766 -14.328 -9.859 1 94.12 178 MET A N 1
ATOM 1431 C CA . MET A 1 178 ? -17.266 -14.109 -11.211 1 94.12 178 MET A CA 1
ATOM 1432 C C . MET A 1 178 ? -16.406 -15.281 -11.68 1 94.12 178 MET A C 1
ATOM 1434 O O . MET A 1 178 ? -15.609 -15.82 -10.914 1 94.12 178 MET A O 1
ATOM 1438 N N . SER A 1 179 ? -16.734 -15.727 -12.891 1 94.25 179 SER A N 1
ATOM 1439 C CA . SER A 1 179 ? -15.844 -16.703 -13.5 1 94.25 179 SER A CA 1
ATOM 1440 C C . SER A 1 179 ? -14.555 -16.047 -13.984 1 94.25 179 SER A C 1
ATOM 1442 O O . SER A 1 179 ? -14.461 -14.82 -14.047 1 94.25 179 SER A O 1
ATOM 1444 N N . VAL A 1 180 ? -13.57 -16.812 -14.359 1 95.5 180 VAL A N 1
ATOM 1445 C CA . VAL A 1 180 ? -12.266 -16.281 -14.75 1 95.5 180 VAL A CA 1
ATOM 1446 C C . VAL A 1 180 ? -12.398 -15.516 -16.062 1 95.5 180 VAL A C 1
ATOM 1448 O O . VAL A 1 180 ? -11.75 -14.492 -16.266 1 95.5 180 VAL A O 1
ATOM 1451 N N . TRP A 1 181 ? -13.25 -16.016 -16.891 1 93.06 181 TRP A N 1
ATOM 1452 C CA . TRP A 1 181 ? -13.398 -15.383 -18.188 1 93.06 181 TRP A CA 1
ATOM 1453 C C . TRP A 1 181 ? -14.109 -14.039 -18.078 1 93.06 181 TRP A C 1
ATOM 1455 O O . TRP A 1 181 ? -13.711 -13.07 -18.734 1 93.06 181 TRP A O 1
ATOM 1465 N N . VAL A 1 182 ? -15.133 -14.016 -17.266 1 92.19 182 VAL A N 1
ATOM 1466 C CA . VAL A 1 182 ? -15.82 -12.758 -17 1 92.19 182 VAL A CA 1
ATOM 1467 C C . VAL A 1 182 ? -14.859 -11.773 -16.328 1 92.19 182 VAL A C 1
ATOM 1469 O O . VAL A 1 182 ? -14.82 -10.594 -16.688 1 92.19 182 VAL A O 1
ATOM 1472 N N . PHE A 1 183 ? -14.133 -12.25 -15.453 1 94.56 183 PHE A N 1
ATOM 1473 C CA . PHE A 1 183 ? -13.148 -11.445 -14.734 1 94.56 183 PHE A CA 1
ATOM 1474 C C . PHE A 1 183 ? -12.125 -10.859 -15.695 1 94.56 183 PHE A C 1
ATOM 1476 O O . PHE A 1 183 ? -11.859 -9.648 -15.672 1 94.56 183 PHE A O 1
ATOM 1483 N N . LEU A 1 184 ? -11.57 -11.695 -16.547 1 93.5 184 LEU A N 1
ATOM 1484 C CA . LEU A 1 184 ? -10.547 -11.258 -17.5 1 93.5 184 LEU A CA 1
ATOM 1485 C C . LEU A 1 184 ? -11.125 -10.266 -18.5 1 93.5 184 LEU A C 1
ATOM 1487 O O . LEU A 1 184 ? -10.445 -9.305 -18.891 1 93.5 184 LEU A O 1
ATOM 1491 N N . ASN A 1 185 ? -12.328 -10.469 -18.906 1 90.38 185 ASN A N 1
ATOM 1492 C CA . ASN A 1 185 ? -12.984 -9.539 -19.828 1 90.38 185 ASN A CA 1
ATOM 1493 C C . ASN A 1 185 ? -13.18 -8.164 -19.188 1 90.38 185 ASN A C 1
ATOM 1495 O O . ASN A 1 185 ? -12.945 -7.141 -19.828 1 90.38 185 ASN A O 1
ATOM 1499 N N . HIS A 1 186 ? -13.625 -8.164 -17.953 1 90.69 186 HIS A N 1
ATOM 1500 C CA . HIS A 1 186 ? -13.805 -6.895 -17.25 1 90.69 186 HIS A CA 1
ATOM 1501 C C . HIS A 1 186 ? -12.469 -6.203 -17 1 90.69 186 HIS A C 1
ATOM 1503 O O . HIS A 1 186 ? -12.383 -4.977 -17.047 1 90.69 186 HIS A O 1
ATOM 1509 N N . MET A 1 187 ? -11.438 -6.988 -16.719 1 91.06 187 MET A N 1
ATOM 1510 C CA . MET A 1 187 ? -10.094 -6.43 -16.547 1 91.06 187 MET A CA 1
ATOM 1511 C C . MET A 1 187 ? -9.594 -5.809 -17.844 1 91.06 187 MET A C 1
ATOM 1513 O O . MET A 1 187 ? -9.031 -4.711 -17.828 1 91.06 187 MET A O 1
ATOM 1517 N N . GLY A 1 188 ? -9.805 -6.555 -18.891 1 86.88 188 GLY A N 1
ATOM 1518 C CA . GLY A 1 188 ? -9.375 -6.07 -20.203 1 86.88 188 GLY A CA 1
ATOM 1519 C C . GLY A 1 188 ? -10.109 -4.816 -20.641 1 86.88 188 GLY A C 1
ATOM 1520 O O . GLY A 1 188 ? -9.531 -3.959 -21.312 1 86.88 188 GLY A O 1
ATOM 1521 N N . ALA A 1 189 ? -11.375 -4.699 -20.234 1 84 189 ALA A N 1
ATOM 1522 C CA . ALA A 1 189 ? -12.203 -3.557 -20.609 1 84 189 ALA A CA 1
ATOM 1523 C C . ALA A 1 189 ? -11.945 -2.363 -19.703 1 84 189 ALA A C 1
ATOM 1525 O O . ALA A 1 189 ? -12.461 -1.27 -19.938 1 84 189 ALA A O 1
ATOM 1526 N N . GLY A 1 190 ? -11.211 -2.574 -18.672 1 84.44 190 GLY A N 1
ATOM 1527 C CA . GLY A 1 190 ? -10.914 -1.492 -17.734 1 84.44 190 GLY A CA 1
ATOM 1528 C C . GLY A 1 190 ? -12.062 -1.18 -16.797 1 84.44 190 GLY A C 1
ATOM 1529 O O . GLY A 1 190 ? -12.156 -0.069 -16.281 1 84.44 190 GLY A O 1
ATOM 1530 N N . ARG A 1 191 ? -12.914 -2.082 -16.609 1 87.06 191 ARG A N 1
ATOM 1531 C CA . ARG A 1 191 ? -14.102 -1.855 -15.789 1 87.06 191 ARG A CA 1
ATOM 1532 C C . ARG A 1 191 ? -13.812 -2.102 -14.312 1 87.06 191 ARG A C 1
ATOM 1534 O O . ARG A 1 191 ? -14.547 -1.627 -13.445 1 87.06 191 ARG A O 1
ATOM 1541 N N . LEU A 1 192 ? -12.812 -2.84 -14.023 1 89.19 192 LEU A N 1
ATOM 1542 C CA . LEU A 1 192 ? -12.469 -3.143 -12.633 1 89.19 192 LEU A CA 1
ATOM 1543 C C . LEU A 1 192 ? -11.398 -2.188 -12.117 1 89.19 192 LEU A C 1
ATOM 1545 O O . LEU A 1 192 ? -11.406 -1.812 -10.945 1 89.19 192 LEU A O 1
ATOM 1549 N N . LEU A 1 193 ? -10.484 -1.859 -12.945 1 86.62 193 LEU A N 1
ATOM 1550 C CA . LEU A 1 193 ? -9.367 -0.986 -12.594 1 86.62 193 LEU A CA 1
ATOM 1551 C C . LEU A 1 193 ? -9.008 -0.06 -13.75 1 86.62 193 LEU A C 1
ATOM 1553 O O . LEU A 1 193 ? -8.773 -0.521 -14.867 1 86.62 193 LEU A O 1
ATOM 1557 N N . ARG A 1 194 ? -9.023 1.16 -13.469 1 79.81 194 ARG A N 1
ATOM 1558 C CA . ARG A 1 194 ? -8.602 2.123 -14.484 1 79.81 194 ARG A CA 1
ATOM 1559 C C . ARG A 1 194 ? -7.086 2.207 -14.562 1 79.81 194 ARG A C 1
ATOM 1561 O O . ARG A 1 194 ? -6.422 2.529 -13.57 1 79.81 194 ARG A O 1
ATOM 1568 N N . VAL A 1 195 ? -6.566 1.794 -15.672 1 77.56 195 VAL A N 1
ATOM 1569 C CA . VAL A 1 195 ? -5.117 1.765 -15.844 1 77.56 195 VAL A CA 1
ATOM 1570 C C . VAL A 1 195 ? -4.68 2.936 -16.719 1 77.56 195 VAL A C 1
ATOM 1572 O O . VAL A 1 195 ? -5.098 3.047 -17.875 1 77.56 195 VAL A O 1
ATOM 1575 N N . SER A 1 196 ? -3.984 3.879 -16.141 1 73.69 196 SER A N 1
ATOM 1576 C CA . SER A 1 196 ? -3.48 5.016 -16.906 1 73.69 196 SER A CA 1
ATOM 1577 C C . SER A 1 196 ? -2.15 4.684 -17.578 1 73.69 196 SER A C 1
ATOM 1579 O O . SER A 1 196 ? -1.81 5.254 -18.609 1 73.69 196 SER A O 1
ATOM 1581 N N . ASN A 1 197 ? -1.389 3.781 -17.016 1 81.88 197 ASN A N 1
ATOM 1582 C CA . ASN A 1 197 ? -0.07 3.387 -17.5 1 81.88 197 ASN A CA 1
ATOM 1583 C C . ASN A 1 197 ? 0.089 1.869 -17.531 1 81.88 197 ASN A C 1
ATOM 1585 O O . ASN A 1 197 ? 0.221 1.239 -16.469 1 81.88 197 ASN A O 1
ATOM 1589 N N . ALA A 1 198 ? 0.172 1.347 -18.719 1 83.88 198 ALA A N 1
ATOM 1590 C CA . ALA A 1 198 ? 0.233 -0.102 -18.891 1 83.88 198 ALA A CA 1
ATOM 1591 C C . ALA A 1 198 ? 1.513 -0.676 -18.281 1 83.88 198 ALA A C 1
ATOM 1593 O O . ALA A 1 198 ? 1.508 -1.78 -17.734 1 83.88 198 ALA A O 1
ATOM 1594 N N . GLY A 1 199 ? 2.559 0.038 -18.469 1 85.75 199 GLY A N 1
ATOM 1595 C CA . GLY A 1 199 ? 3.816 -0.41 -17.906 1 85.75 199 GLY A CA 1
ATOM 1596 C C . GLY A 1 199 ? 3.791 -0.481 -16.391 1 85.75 199 GLY A C 1
ATOM 1597 O O . GLY A 1 199 ? 4.312 -1.429 -15.797 1 85.75 199 GLY A O 1
ATOM 1598 N N . ALA A 1 200 ? 3.219 0.547 -15.836 1 88.5 200 ALA A N 1
ATOM 1599 C CA . ALA A 1 200 ? 3.088 0.578 -14.375 1 88.5 200 ALA A CA 1
ATOM 1600 C C . ALA A 1 200 ? 2.207 -0.564 -13.883 1 88.5 200 ALA A C 1
ATOM 1602 O O . ALA A 1 200 ? 2.498 -1.182 -12.859 1 88.5 200 ALA A O 1
ATOM 1603 N N . PHE A 1 201 ? 1.183 -0.813 -14.641 1 91.75 201 PHE A N 1
ATOM 1604 C CA . PHE A 1 201 ? 0.286 -1.903 -14.273 1 91.75 201 PHE A CA 1
ATOM 1605 C C . PHE A 1 201 ? 1.007 -3.244 -14.352 1 91.75 201 PHE A C 1
ATOM 1607 O O . PHE A 1 201 ? 0.903 -4.062 -13.43 1 91.75 201 PHE A O 1
ATOM 1614 N N . SER A 1 202 ? 1.669 -3.512 -15.414 1 93.31 202 SER A N 1
ATOM 1615 C CA . SER A 1 202 ? 2.369 -4.777 -15.609 1 93.31 202 SER A CA 1
ATOM 1616 C C . SER A 1 202 ? 3.383 -5.027 -14.5 1 93.31 202 SER A C 1
ATOM 1618 O O . SER A 1 202 ? 3.506 -6.148 -14.008 1 93.31 202 SER A O 1
ATOM 1620 N N . LEU A 1 203 ? 4.047 -3.99 -14.125 1 92.69 203 LEU A N 1
ATOM 1621 C CA . LEU A 1 203 ? 5.035 -4.117 -13.062 1 92.69 203 LEU A CA 1
ATOM 1622 C C . LEU A 1 203 ? 4.359 -4.395 -11.727 1 92.69 203 LEU A C 1
ATOM 1624 O O . LEU A 1 203 ? 4.867 -5.184 -10.922 1 92.69 203 LEU A O 1
ATOM 1628 N N . ALA A 1 204 ? 3.289 -3.66 -11.5 1 94.25 204 ALA A N 1
ATOM 1629 C CA . ALA A 1 204 ? 2.533 -3.865 -10.273 1 94.25 204 ALA A CA 1
ATOM 1630 C C . ALA A 1 204 ? 1.966 -5.281 -10.203 1 94.25 204 ALA A C 1
ATOM 1632 O O . ALA A 1 204 ? 2.016 -5.93 -9.156 1 94.25 204 ALA A O 1
ATOM 1633 N N . LEU A 1 205 ? 1.406 -5.703 -11.305 1 95.88 205 LEU A N 1
ATOM 1634 C CA . LEU A 1 205 ? 0.869 -7.059 -11.383 1 95.88 205 LEU A CA 1
ATOM 1635 C C . LEU A 1 205 ? 1.963 -8.094 -11.133 1 95.88 205 LEU A C 1
ATOM 1637 O O . LEU A 1 205 ? 1.731 -9.102 -10.461 1 95.88 205 LEU A O 1
ATOM 1641 N N . ASP A 1 206 ? 3.068 -7.855 -11.688 1 96.12 206 ASP A N 1
ATOM 1642 C CA . ASP A 1 206 ? 4.203 -8.75 -11.477 1 96.12 206 ASP A CA 1
ATOM 1643 C C . ASP A 1 206 ? 4.555 -8.844 -9.992 1 96.12 206 ASP A C 1
ATOM 1645 O O . ASP A 1 206 ? 4.863 -9.93 -9.492 1 96.12 206 ASP A O 1
ATOM 1649 N N . GLN A 1 207 ? 4.539 -7.742 -9.375 1 95.69 207 GLN A N 1
ATOM 1650 C CA . GLN A 1 207 ? 4.84 -7.723 -7.945 1 95.69 207 GLN A CA 1
ATOM 1651 C C . GLN A 1 207 ? 3.83 -8.555 -7.156 1 95.69 207 GLN A C 1
ATOM 1653 O O . GLN A 1 207 ? 4.207 -9.328 -6.281 1 95.69 207 GLN A O 1
ATOM 1658 N N . VAL A 1 208 ? 2.58 -8.344 -7.465 1 96.88 208 VAL A N 1
ATOM 1659 C CA . VAL A 1 208 ? 1.52 -9.07 -6.781 1 96.88 208 VAL A CA 1
ATOM 1660 C C . VAL A 1 208 ? 1.628 -10.562 -7.098 1 96.88 208 VAL A C 1
ATOM 1662 O O . VAL A 1 208 ? 1.408 -11.406 -6.227 1 96.88 208 VAL A O 1
ATOM 1665 N N . PHE A 1 209 ? 1.964 -10.859 -8.352 1 97.75 209 PHE A N 1
ATOM 1666 C CA . PHE A 1 209 ? 2.145 -12.234 -8.805 1 97.75 209 PHE A CA 1
ATOM 1667 C C . PHE A 1 209 ? 3.275 -12.906 -8.031 1 97.75 209 PHE A C 1
ATOM 1669 O O . PHE A 1 209 ? 3.129 -14.047 -7.578 1 97.75 209 PHE A O 1
ATOM 1676 N N . LEU A 1 210 ? 4.344 -12.25 -7.883 1 96.56 210 LEU A N 1
ATOM 1677 C CA . LEU A 1 210 ? 5.484 -12.781 -7.145 1 96.56 210 LEU A CA 1
ATOM 1678 C C . LEU A 1 210 ? 5.129 -13 -5.676 1 96.56 210 LEU A C 1
ATOM 1680 O O . LEU A 1 210 ? 5.516 -14.008 -5.082 1 96.56 210 LEU A O 1
ATOM 1684 N N . GLU A 1 211 ? 4.438 -12.086 -5.137 1 95.75 211 GLU A N 1
ATOM 1685 C CA . GLU A 1 211 ? 4.07 -12.156 -3.725 1 95.75 211 GLU A CA 1
ATOM 1686 C C . GLU A 1 211 ? 3.094 -13.297 -3.467 1 95.75 211 GLU A C 1
ATOM 1688 O O . GLU A 1 211 ? 3.305 -14.117 -2.566 1 95.75 211 GLU A O 1
ATOM 1693 N N . MET A 1 212 ? 2.08 -13.391 -4.262 1 95.94 212 MET A N 1
ATOM 1694 C CA . MET A 1 212 ? 0.988 -14.312 -3.973 1 95.94 212 MET A CA 1
ATOM 1695 C C . MET A 1 212 ? 1.257 -15.688 -4.586 1 95.94 212 MET A C 1
ATOM 1697 O O . MET A 1 212 ? 1.032 -16.719 -3.941 1 95.94 212 MET A O 1
ATOM 1701 N N . TYR A 1 213 ? 1.715 -15.68 -5.824 1 95.81 213 TYR A N 1
ATOM 1702 C CA . TYR A 1 213 ? 1.892 -16.922 -6.566 1 95.81 213 TYR A CA 1
ATOM 1703 C C . TYR A 1 213 ? 3.223 -17.578 -6.219 1 95.81 213 TYR A C 1
ATOM 1705 O O . TYR A 1 213 ? 3.289 -18.797 -6.012 1 95.81 213 TYR A O 1
ATOM 1713 N N . HIS A 1 214 ? 4.27 -16.812 -6.078 1 95.31 214 HIS A N 1
ATOM 1714 C CA . HIS A 1 214 ? 5.598 -17.359 -5.836 1 95.31 214 HIS A CA 1
ATOM 1715 C C . HIS A 1 214 ? 5.996 -17.219 -4.371 1 95.31 214 HIS A C 1
ATOM 1717 O O . HIS A 1 214 ? 7.102 -17.594 -3.98 1 95.31 214 HIS A O 1
ATOM 1723 N N . ASN A 1 215 ? 5.188 -16.594 -3.525 1 95.44 215 ASN A N 1
ATOM 1724 C CA . ASN A 1 215 ? 5.395 -16.438 -2.088 1 95.44 215 ASN A CA 1
ATOM 1725 C C . ASN A 1 215 ? 6.637 -15.609 -1.777 1 95.44 215 ASN A C 1
ATOM 1727 O O . ASN A 1 215 ? 7.398 -15.945 -0.869 1 95.44 215 ASN A O 1
ATOM 1731 N N . VAL A 1 216 ? 6.867 -14.672 -2.584 1 97.12 216 VAL A N 1
ATOM 1732 C CA . VAL A 1 216 ? 7.953 -13.742 -2.299 1 97.12 216 VAL A CA 1
ATOM 1733 C C . VAL A 1 216 ? 7.473 -12.664 -1.324 1 97.12 216 VAL A C 1
ATOM 1735 O O . VAL A 1 216 ? 6.57 -11.891 -1.645 1 97.12 216 VAL A O 1
ATOM 1738 N N . LEU A 1 217 ? 8.078 -12.609 -0.205 1 96.62 217 LEU A N 1
ATOM 1739 C CA . LEU A 1 217 ? 7.641 -11.688 0.834 1 96.62 217 LEU A CA 1
ATOM 1740 C C . LEU A 1 217 ? 8.203 -10.289 0.59 1 96.62 217 LEU A C 1
ATOM 1742 O O . LEU A 1 217 ? 7.562 -9.289 0.932 1 96.62 217 LEU A O 1
ATOM 1746 N N . LYS A 1 218 ? 9.398 -10.258 0.119 1 96.5 218 LYS A N 1
ATOM 1747 C CA . LYS A 1 218 ? 10.047 -8.977 -0.174 1 96.5 218 LYS A CA 1
ATOM 1748 C C . LYS A 1 218 ? 11.258 -9.172 -1.08 1 96.5 218 LYS A C 1
ATOM 1750 O O . LYS A 1 218 ? 11.914 -10.211 -1.036 1 96.5 218 LYS A O 1
ATOM 1755 N N . ARG A 1 219 ? 11.539 -8.242 -1.896 1 96.94 219 ARG A N 1
ATOM 1756 C CA . ARG A 1 219 ? 12.742 -8.227 -2.727 1 96.94 219 ARG A CA 1
ATOM 1757 C C . ARG A 1 219 ? 13.336 -6.828 -2.814 1 96.94 219 ARG A C 1
ATOM 1759 O O . ARG A 1 219 ? 12.609 -5.836 -2.715 1 96.94 219 ARG A O 1
ATOM 1766 N N . GLY A 1 220 ? 14.617 -6.734 -2.996 1 96.31 220 GLY A N 1
ATOM 1767 C CA . GLY A 1 220 ? 15.258 -5.438 -3.109 1 96.31 220 GLY A CA 1
ATOM 1768 C C . GLY A 1 220 ? 16.766 -5.496 -2.885 1 96.31 220 GLY A C 1
ATOM 1769 O O . GLY A 1 220 ? 17.297 -6.543 -2.523 1 96.31 220 GLY A O 1
ATOM 1770 N N . TYR A 1 221 ? 17.391 -4.391 -3.102 1 96.12 221 TYR A N 1
ATOM 1771 C CA . TYR A 1 221 ? 18.828 -4.281 -2.895 1 96.12 221 TYR A CA 1
ATOM 1772 C C . TYR A 1 221 ? 19.156 -3.963 -1.44 1 96.12 221 TYR A C 1
ATOM 1774 O O . TYR A 1 221 ? 18.469 -3.15 -0.812 1 96.12 221 TYR A O 1
ATOM 1782 N N . MET A 1 222 ? 20.125 -4.586 -0.882 1 97.12 222 MET A N 1
ATOM 1783 C CA . MET A 1 222 ? 20.719 -4.285 0.42 1 97.12 222 MET A CA 1
ATOM 1784 C C . MET A 1 222 ? 22.219 -4.559 0.414 1 97.12 222 MET A C 1
ATOM 1786 O O . MET A 1 222 ? 22.719 -5.273 -0.456 1 97.12 222 MET A O 1
ATOM 1790 N N . TRP A 1 223 ? 22.859 -3.939 1.366 1 97 223 TRP A N 1
ATOM 1791 C CA . TRP A 1 223 ? 24.266 -4.254 1.557 1 97 223 TRP A CA 1
ATOM 1792 C C . TRP A 1 223 ? 24.438 -5.406 2.537 1 97 223 TRP A C 1
ATOM 1794 O O . TRP A 1 223 ? 23.75 -5.473 3.557 1 97 223 TRP A O 1
ATOM 1804 N N . LYS A 1 224 ? 25.219 -6.316 2.178 1 96.81 224 LYS A N 1
ATOM 1805 C CA . LYS A 1 224 ? 25.547 -7.445 3.039 1 96.81 224 LYS A CA 1
ATOM 1806 C C . LYS A 1 224 ? 27.031 -7.465 3.375 1 96.81 224 LYS A C 1
ATOM 1808 O O . LYS A 1 224 ? 27.875 -7.246 2.502 1 96.81 224 LYS A O 1
ATOM 1813 N N . LYS A 1 225 ? 27.344 -7.75 4.629 1 95.5 225 LYS A N 1
ATOM 1814 C CA . LYS A 1 225 ? 28.734 -7.844 5.051 1 95.5 225 LYS A CA 1
ATOM 1815 C C . LYS A 1 225 ? 29.281 -9.25 4.82 1 95.5 225 LYS A C 1
ATOM 1817 O O . LYS A 1 225 ? 28.641 -10.242 5.176 1 95.5 225 LYS A O 1
ATOM 1822 N N . GLY A 1 226 ? 30.469 -9.289 4.199 1 93.56 226 GLY A N 1
ATOM 1823 C CA . GLY A 1 226 ? 31.109 -10.578 3.98 1 93.56 226 GLY A CA 1
ATOM 1824 C C . GLY A 1 226 ? 31.609 -11.211 5.258 1 93.56 226 GLY A C 1
ATOM 1825 O O . GLY A 1 226 ? 32.062 -10.516 6.176 1 93.56 226 GLY A O 1
ATOM 1826 N N . HIS A 1 227 ? 31.641 -12.477 5.258 1 88.12 227 HIS A N 1
ATOM 1827 C CA . HIS A 1 227 ? 32.094 -13.188 6.449 1 88.12 227 HIS A CA 1
ATOM 1828 C C . HIS A 1 227 ? 33.594 -13.273 6.5 1 88.12 227 HIS A C 1
ATOM 1830 O O . HIS A 1 227 ? 34.188 -13.133 7.57 1 88.12 227 HIS A O 1
ATOM 1836 N N . VAL A 1 228 ? 34.125 -13.43 5.391 1 86.38 228 VAL A N 1
ATOM 1837 C CA . VAL A 1 228 ? 35.562 -13.648 5.332 1 86.38 228 VAL A CA 1
ATOM 1838 C C . VAL A 1 228 ? 36.281 -12.312 5.199 1 86.38 228 VAL A C 1
ATOM 1840 O O . VAL A 1 228 ? 37.062 -11.93 6.082 1 86.38 228 VAL A O 1
ATOM 1843 N N . ARG A 1 229 ? 36.031 -11.5 4.215 1 86.75 229 ARG A N 1
ATOM 1844 C CA . ARG A 1 229 ? 36.719 -10.25 3.908 1 86.75 229 ARG A CA 1
ATOM 1845 C C . ARG A 1 229 ? 36.094 -9.086 4.684 1 86.75 229 ARG A C 1
ATOM 1847 O O . ARG A 1 229 ? 36.719 -8.016 4.77 1 86.75 229 ARG A O 1
ATOM 1854 N N . ARG A 1 230 ? 34.969 -9.273 5.191 1 88.44 230 ARG A N 1
ATOM 1855 C CA . ARG A 1 230 ? 34.281 -8.297 6.023 1 88.44 230 ARG A CA 1
ATOM 1856 C C . ARG A 1 230 ? 33.969 -7.023 5.238 1 88.44 230 ARG A C 1
ATOM 1858 O O . ARG A 1 230 ? 33.938 -5.934 5.809 1 88.44 230 ARG A O 1
ATOM 1865 N N . ASN A 1 231 ? 34 -7.141 3.898 1 93.25 231 ASN A N 1
ATOM 1866 C CA . ASN A 1 231 ? 33.625 -6.016 3.045 1 93.25 231 ASN A CA 1
ATOM 1867 C C . ASN A 1 231 ? 32.125 -5.996 2.771 1 93.25 231 ASN A C 1
ATOM 1869 O O . ASN A 1 231 ? 31.469 -7.039 2.785 1 93.25 231 ASN A O 1
ATOM 1873 N N . TRP A 1 232 ? 31.656 -4.805 2.621 1 95.25 232 TRP A N 1
ATOM 1874 C CA . TRP A 1 232 ? 30.25 -4.656 2.297 1 95.25 232 TRP A CA 1
ATOM 1875 C C . TRP A 1 232 ? 30.016 -4.727 0.79 1 95.25 232 TRP A C 1
ATOM 1877 O O . TRP A 1 232 ? 30.75 -4.098 0.018 1 95.25 232 TRP A O 1
ATOM 1887 N N . MET A 1 233 ? 29.094 -5.523 0.349 1 95.81 233 MET A N 1
ATOM 1888 C CA . MET A 1 233 ? 28.719 -5.633 -1.059 1 95.81 233 MET A CA 1
ATOM 1889 C C . MET A 1 233 ? 27.203 -5.543 -1.23 1 95.81 233 MET A C 1
ATOM 1891 O O . MET A 1 233 ? 26.453 -6.094 -0.429 1 95.81 233 MET A O 1
ATOM 1895 N N . GLU A 1 234 ? 26.844 -4.797 -2.215 1 95.56 234 GLU A N 1
ATOM 1896 C CA . GLU A 1 234 ? 25.422 -4.688 -2.508 1 95.56 234 GLU A CA 1
ATOM 1897 C C . GLU A 1 234 ? 24.922 -5.914 -3.26 1 95.56 234 GLU A C 1
ATOM 1899 O O . GLU A 1 234 ? 25.547 -6.367 -4.215 1 95.56 234 GLU A O 1
ATOM 1904 N N . ARG A 1 235 ? 23.828 -6.539 -2.77 1 97.69 235 ARG A N 1
ATOM 1905 C CA . ARG A 1 235 ? 23.219 -7.723 -3.373 1 97.69 235 ARG A CA 1
ATOM 1906 C C . ARG A 1 235 ? 21.703 -7.551 -3.521 1 97.69 235 ARG A C 1
ATOM 1908 O O . ARG A 1 235 ? 21.094 -6.734 -2.828 1 97.69 235 ARG A O 1
ATOM 1915 N N . TRP A 1 236 ? 21.156 -8.219 -4.547 1 97.44 236 TRP A N 1
ATOM 1916 C CA . TRP A 1 236 ? 19.719 -8.297 -4.707 1 97.44 236 TRP A CA 1
ATOM 1917 C C . TRP A 1 236 ? 19.141 -9.461 -3.908 1 97.44 236 TRP A C 1
ATOM 1919 O O . TRP A 1 236 ? 19.438 -10.617 -4.188 1 97.44 236 TRP A O 1
ATOM 1929 N N . PHE A 1 237 ? 18.266 -9.133 -2.971 1 98.44 237 PHE A N 1
ATOM 1930 C CA . PHE A 1 237 ? 17.734 -10.148 -2.066 1 98.44 237 PHE A CA 1
ATOM 1931 C C . PHE A 1 237 ? 16.312 -10.523 -2.453 1 98.44 237 PHE A C 1
ATOM 1933 O O . PHE A 1 237 ? 15.523 -9.664 -2.852 1 98.44 237 PHE A O 1
ATOM 1940 N N . VAL A 1 238 ? 16.016 -11.758 -2.4 1 98.38 238 VAL A N 1
ATOM 1941 C CA . VAL A 1 238 ? 14.664 -12.289 -2.576 1 98.38 238 VAL A CA 1
ATOM 1942 C C . VAL A 1 238 ? 14.273 -13.117 -1.354 1 98.38 238 VAL A C 1
ATOM 1944 O O . VAL A 1 238 ? 14.844 -14.188 -1.109 1 98.38 238 VAL A O 1
ATOM 1947 N N . LEU A 1 239 ? 13.281 -12.617 -0.626 1 98.38 239 LEU A N 1
ATOM 1948 C CA . LEU A 1 239 ? 12.883 -13.25 0.626 1 98.38 239 LEU A CA 1
ATOM 1949 C C . LEU A 1 239 ? 11.648 -14.117 0.424 1 98.38 239 LEU A C 1
ATOM 1951 O O . LEU A 1 239 ? 10.602 -13.633 -0.024 1 98.38 239 LEU A O 1
ATOM 1955 N N . ARG A 1 240 ? 11.773 -15.344 0.68 1 96.81 240 ARG A N 1
ATOM 1956 C CA . ARG A 1 240 ? 10.68 -16.312 0.744 1 96.81 240 ARG A CA 1
ATOM 1957 C C . ARG A 1 240 ? 10.516 -16.859 2.158 1 96.81 240 ARG A C 1
ATOM 1959 O O . ARG A 1 240 ? 11.352 -16.609 3.027 1 96.81 240 ARG A O 1
ATOM 1966 N N . PRO A 1 241 ? 9.438 -17.547 2.447 1 95.62 241 PRO A N 1
ATOM 1967 C CA . PRO A 1 241 ? 9.164 -17.984 3.816 1 95.62 241 PRO A CA 1
ATOM 1968 C C . PRO A 1 241 ? 10.258 -18.891 4.371 1 95.62 241 PRO A C 1
ATOM 1970 O O . PRO A 1 241 ? 10.57 -18.828 5.562 1 95.62 241 PRO A O 1
ATOM 1973 N N . SER A 1 242 ? 10.953 -19.672 3.586 1 94.81 242 SER A N 1
ATOM 1974 C CA . SER A 1 242 ? 11.859 -20.688 4.105 1 94.81 242 SER A CA 1
ATOM 1975 C C . SER A 1 242 ? 13.32 -20.266 3.922 1 94.81 242 SER A C 1
ATOM 1977 O O . SER A 1 242 ? 14.211 -20.828 4.551 1 94.81 242 SER A O 1
ATOM 1979 N N . PHE A 1 243 ? 13.477 -19.328 3.043 1 96.75 243 PHE A N 1
ATOM 1980 C CA . PHE A 1 243 ? 14.852 -18.922 2.797 1 96.75 243 PHE A CA 1
ATOM 1981 C C . PHE A 1 243 ? 14.898 -17.531 2.152 1 96.75 243 PHE A C 1
ATOM 1983 O O . PHE A 1 243 ? 13.898 -17.062 1.607 1 96.75 243 PHE A O 1
ATOM 1990 N N . MET A 1 244 ? 16.031 -16.875 2.217 1 98 244 MET A N 1
ATOM 1991 C CA . MET A 1 244 ? 16.328 -15.633 1.526 1 98 244 MET A CA 1
ATOM 1992 C C . MET A 1 244 ? 17.547 -15.781 0.627 1 98 244 MET A C 1
ATOM 1994 O O . MET A 1 244 ? 18.656 -15.984 1.114 1 98 244 MET A O 1
ATOM 1998 N N . ALA A 1 245 ? 17.297 -15.727 -0.639 1 98.31 245 ALA A N 1
ATOM 1999 C CA . ALA A 1 245 ? 18.391 -15.836 -1.604 1 98.31 245 ALA A CA 1
ATOM 2000 C C . ALA A 1 245 ? 18.906 -14.453 -2.012 1 98.31 245 ALA A C 1
ATOM 2002 O O . ALA A 1 245 ? 18.156 -13.477 -1.961 1 98.31 245 ALA A O 1
ATOM 2003 N N . TYR A 1 246 ? 20.156 -14.359 -2.264 1 98.25 246 TYR A N 1
ATOM 2004 C CA . TYR A 1 246 ? 20.688 -13.086 -2.729 1 98.25 246 TYR A CA 1
ATOM 2005 C C . TYR A 1 246 ? 21.562 -13.273 -3.961 1 98.25 246 TYR A C 1
ATOM 2007 O O . TYR A 1 246 ? 22.234 -14.297 -4.102 1 98.25 246 TYR A O 1
ATOM 2015 N N . TYR A 1 247 ? 21.469 -12.359 -4.836 1 98.06 247 TYR A N 1
ATOM 2016 C CA . TYR A 1 247 ? 22.078 -12.367 -6.164 1 98.06 247 TYR A CA 1
ATOM 2017 C C . TYR A 1 247 ? 22.922 -11.117 -6.387 1 98.06 247 TYR A C 1
ATOM 2019 O O . TYR A 1 247 ? 22.844 -10.164 -5.609 1 98.06 247 TYR A O 1
ATOM 2027 N N . THR A 1 248 ? 23.734 -11.102 -7.426 1 96.19 248 THR A N 1
ATOM 2028 C CA . THR A 1 248 ? 24.562 -9.945 -7.758 1 96.19 248 THR A CA 1
ATOM 2029 C C . THR A 1 248 ? 23.688 -8.758 -8.156 1 96.19 248 THR A C 1
ATOM 2031 O O . THR A 1 248 ? 23.984 -7.613 -7.828 1 96.19 248 THR A O 1
ATOM 2034 N N . SER A 1 249 ? 22.656 -9.078 -8.898 1 93.06 249 SER A N 1
ATOM 2035 C CA . SER A 1 249 ? 21.781 -8.031 -9.383 1 93.06 249 SER A CA 1
ATOM 2036 C C . SER A 1 249 ? 20.344 -8.531 -9.508 1 93.06 249 SER A C 1
ATOM 2038 O O . SER A 1 249 ? 20.062 -9.711 -9.281 1 93.06 249 SER A O 1
ATOM 2040 N N . GLU A 1 250 ? 19.453 -7.656 -9.867 1 91.94 250 GLU A N 1
ATOM 2041 C CA . GLU A 1 250 ? 18.016 -7.953 -9.953 1 91.94 250 GLU A CA 1
ATOM 2042 C C . GLU A 1 250 ? 17.719 -8.883 -11.117 1 91.94 250 GLU A C 1
ATOM 2044 O O . GLU A 1 250 ? 16.625 -9.453 -11.203 1 91.94 250 GLU A O 1
ATOM 2049 N N . ASP A 1 251 ? 18.672 -9.188 -11.992 1 90.88 251 ASP A N 1
ATOM 2050 C CA . ASP A 1 251 ? 18.469 -10.086 -13.125 1 90.88 251 ASP A CA 1
ATOM 2051 C C . ASP A 1 251 ? 18.484 -11.547 -12.672 1 90.88 251 ASP A C 1
ATOM 2053 O O . ASP A 1 251 ? 18.141 -12.445 -13.445 1 90.88 251 ASP A O 1
ATOM 2057 N N . LEU A 1 252 ? 18.875 -11.844 -11.461 1 93.31 252 LEU A N 1
ATOM 2058 C CA . LEU A 1 252 ? 18.812 -13.148 -10.805 1 93.31 252 LEU A CA 1
ATOM 2059 C C . LEU A 1 252 ? 19.719 -14.156 -11.516 1 93.31 252 LEU A C 1
ATOM 2061 O O . LEU A 1 252 ? 19.531 -15.367 -11.359 1 93.31 252 LEU A O 1
ATOM 2065 N N . LYS A 1 253 ? 20.594 -13.805 -12.289 1 92.75 253 LYS A N 1
ATOM 2066 C CA . LYS A 1 253 ? 21.438 -14.703 -13.062 1 92.75 253 LYS A CA 1
ATOM 2067 C C . LYS A 1 253 ? 22.547 -15.297 -12.195 1 92.75 253 LYS A C 1
ATOM 2069 O O . LYS A 1 253 ? 22.875 -16.484 -12.32 1 92.75 253 LYS A O 1
ATOM 2074 N N . ASP A 1 254 ? 23.109 -14.531 -11.305 1 96.25 254 ASP A N 1
ATOM 2075 C CA . ASP A 1 254 ? 24.234 -14.953 -10.492 1 96.25 254 ASP A CA 1
ATOM 2076 C C . ASP A 1 254 ? 23.859 -15.031 -9.016 1 96.25 254 ASP A C 1
ATOM 2078 O O . ASP A 1 254 ? 24.047 -14.062 -8.273 1 96.25 254 ASP A O 1
ATOM 2082 N N . LYS A 1 255 ? 23.484 -16.25 -8.609 1 96.94 255 LYS A N 1
ATOM 2083 C CA . LYS A 1 255 ? 23.172 -16.453 -7.199 1 96.94 255 LYS A CA 1
ATOM 2084 C C . LYS A 1 255 ? 24.453 -16.531 -6.363 1 96.94 255 LYS A C 1
ATOM 2086 O O . LYS A 1 255 ? 25.328 -17.344 -6.645 1 96.94 255 LYS A O 1
ATOM 2091 N N . LYS A 1 256 ? 24.562 -15.797 -5.391 1 96.56 256 LYS A N 1
ATOM 2092 C CA . LYS A 1 256 ? 25.766 -15.734 -4.555 1 96.56 256 LYS A CA 1
ATOM 2093 C C . LYS A 1 256 ? 25.578 -16.547 -3.279 1 96.56 256 LYS A C 1
ATOM 2095 O O . LYS A 1 256 ? 26.562 -17 -2.682 1 96.56 256 LYS A O 1
ATOM 2100 N N . GLY A 1 257 ? 24.312 -16.672 -2.834 1 96.62 257 GLY A N 1
ATOM 2101 C CA . GLY A 1 257 ? 24.094 -17.453 -1.633 1 96.62 257 GLY A CA 1
ATOM 2102 C C . GLY A 1 257 ? 22.641 -17.453 -1.192 1 96.62 257 GLY A C 1
ATOM 2103 O O . GLY A 1 257 ? 21.766 -16.953 -1.903 1 96.62 257 GLY A O 1
ATOM 2104 N N . GLU A 1 258 ? 22.422 -18.188 -0.138 1 96.81 258 GLU A N 1
ATOM 2105 C CA . GLU A 1 258 ? 21.094 -18.312 0.442 1 96.81 258 GLU A CA 1
ATOM 2106 C C . GLU A 1 258 ? 21.156 -18.422 1.962 1 96.81 258 GLU A C 1
ATOM 2108 O O . GLU A 1 258 ? 22.062 -19.047 2.504 1 96.81 258 GLU A O 1
ATOM 2113 N N . ILE A 1 259 ? 20.312 -17.734 2.598 1 97.31 259 ILE A N 1
ATOM 2114 C CA . ILE A 1 259 ? 20.156 -17.812 4.047 1 97.31 259 ILE A CA 1
ATOM 2115 C C . ILE A 1 259 ? 18.922 -18.656 4.387 1 97.31 259 ILE A C 1
ATOM 2117 O O . ILE A 1 259 ? 17.797 -18.266 4.098 1 97.31 259 ILE A O 1
ATOM 2121 N N . LEU A 1 260 ? 19.188 -19.781 4.953 1 96.56 260 LEU A N 1
ATOM 2122 C CA . LEU A 1 260 ? 18.078 -20.641 5.352 1 96.56 260 LEU A CA 1
ATOM 2123 C C . LEU A 1 260 ? 17.391 -20.109 6.605 1 96.56 260 LEU A C 1
ATOM 2125 O O . LEU A 1 260 ? 18.062 -19.734 7.57 1 96.56 260 LEU A O 1
ATOM 2129 N N . LEU A 1 261 ? 16.109 -19.984 6.574 1 96.25 261 LEU A N 1
ATOM 2130 C CA . LEU A 1 261 ? 15.344 -19.438 7.688 1 96.25 261 LEU A CA 1
ATOM 2131 C C . LEU A 1 261 ? 14.555 -20.531 8.406 1 96.25 261 LEU A C 1
ATOM 2133 O O . LEU A 1 261 ? 13.953 -21.391 7.762 1 96.25 261 LEU A O 1
ATOM 2137 N N . ASP A 1 262 ? 14.648 -20.578 9.68 1 94.38 262 ASP A N 1
ATOM 2138 C CA . ASP A 1 262 ? 13.875 -21.5 10.516 1 94.38 262 ASP A CA 1
ATOM 2139 C C . ASP A 1 262 ? 13.336 -20.781 11.75 1 94.38 262 ASP A C 1
ATOM 2141 O O . ASP A 1 262 ? 13.438 -19.562 11.867 1 94.38 262 ASP A O 1
ATOM 2145 N N . GLN A 1 263 ? 12.664 -21.5 12.578 1 92.81 263 GLN A N 1
ATOM 2146 C CA . GLN A 1 263 ? 11.961 -20.922 13.727 1 92.81 263 GLN A CA 1
ATOM 2147 C C . GLN A 1 263 ? 12.945 -20.391 14.758 1 92.81 263 GLN A C 1
ATOM 2149 O O . GLN A 1 263 ? 12.578 -19.594 15.633 1 92.81 263 GLN A O 1
ATOM 2154 N N . TYR A 1 264 ? 14.211 -20.734 14.633 1 94.12 264 TYR A N 1
ATOM 2155 C CA . TYR A 1 264 ? 15.18 -20.359 15.648 1 94.12 264 TYR A CA 1
ATOM 2156 C C . TYR A 1 264 ? 15.961 -19.109 15.234 1 94.12 264 TYR A C 1
ATOM 2158 O O . TYR A 1 264 ? 16.734 -18.562 16.016 1 94.12 264 TYR A O 1
ATOM 2166 N N . CYS A 1 265 ? 15.711 -18.641 14.078 1 96.44 265 CYS A N 1
ATOM 2167 C CA . CYS A 1 265 ? 16.422 -17.453 13.586 1 96.44 265 CYS A CA 1
ATOM 2168 C C . CYS A 1 265 ? 15.969 -16.203 14.344 1 96.44 265 CYS A C 1
ATOM 2170 O O . CYS A 1 265 ? 14.82 -16.109 14.773 1 96.44 265 CYS A O 1
ATOM 2172 N N . VAL A 1 266 ? 16.938 -15.305 14.547 1 96.5 266 VAL A N 1
ATOM 2173 C CA . VAL A 1 266 ? 16.641 -14.062 15.25 1 96.5 266 VAL A CA 1
ATOM 2174 C C . VAL A 1 266 ? 17.016 -12.875 14.359 1 96.5 266 VAL A C 1
ATOM 2176 O O . VAL A 1 266 ? 18.109 -12.836 13.797 1 96.5 266 VAL A O 1
ATOM 2179 N N . VAL A 1 267 ? 16.047 -11.992 14.227 1 96.69 267 VAL A N 1
ATOM 2180 C CA . VAL A 1 267 ? 16.25 -10.773 13.445 1 96.69 267 VAL A CA 1
ATOM 2181 C C . VAL A 1 267 ? 16.281 -9.562 14.375 1 96.69 267 VAL A C 1
ATOM 2183 O O . VAL A 1 267 ? 15.336 -9.328 15.133 1 96.69 267 VAL A O 1
ATOM 2186 N N . GLU A 1 268 ? 17.359 -8.766 14.281 1 94.56 268 GLU A N 1
ATOM 2187 C CA . GLU A 1 268 ? 17.484 -7.641 15.211 1 94.56 268 GLU A CA 1
ATOM 2188 C C . GLU A 1 268 ? 18.172 -6.449 14.539 1 94.56 268 GLU A C 1
ATOM 2190 O O . GLU A 1 268 ? 19.094 -6.625 13.742 1 94.56 268 GLU A O 1
ATOM 2195 N N . ALA A 1 269 ? 17.688 -5.355 14.922 1 93 269 ALA A N 1
ATOM 2196 C CA . ALA A 1 269 ? 18.375 -4.137 14.508 1 93 269 ALA A CA 1
ATOM 2197 C C . ALA A 1 269 ? 19.688 -3.965 15.266 1 93 269 ALA A C 1
ATOM 2199 O O . ALA A 1 269 ? 19.781 -4.277 16.453 1 93 269 ALA A O 1
ATOM 2200 N N . ILE A 1 270 ? 20.703 -3.525 14.602 1 94.94 270 ILE A N 1
ATOM 2201 C CA . ILE A 1 270 ? 22 -3.312 15.234 1 94.94 270 ILE A CA 1
ATOM 2202 C C . ILE A 1 270 ? 22.453 -1.868 15.023 1 94.94 270 ILE A C 1
ATOM 2204 O O . ILE A 1 270 ? 22.031 -1.217 14.062 1 94.94 270 ILE A O 1
ATOM 2208 N N . PRO A 1 271 ? 23.172 -1.316 15.891 1 93.19 271 PRO A N 1
ATOM 2209 C CA . PRO A 1 271 ? 23.641 0.063 15.742 1 93.19 271 PRO A CA 1
ATOM 2210 C C . PRO A 1 271 ? 24.5 0.261 14.5 1 93.19 271 PRO A C 1
ATOM 2212 O O . PRO A 1 271 ? 25.125 -0.688 14.023 1 93.19 271 PRO A O 1
ATOM 2215 N N . ASP A 1 272 ? 24.453 1.516 14.133 1 91.81 272 ASP A N 1
ATOM 2216 C CA . ASP A 1 272 ? 25.281 1.881 12.984 1 91.81 272 ASP A CA 1
ATOM 2217 C C . ASP A 1 272 ? 26.75 1.592 13.25 1 91.81 272 ASP A C 1
ATOM 2219 O O . ASP A 1 272 ? 27.234 1.785 14.367 1 91.81 272 ASP A O 1
ATOM 2223 N N . ARG A 1 273 ? 27.422 1.076 12.312 1 88.75 273 ARG A N 1
ATOM 2224 C CA . ARG A 1 273 ? 28.844 0.71 12.43 1 88.75 273 ARG A CA 1
ATOM 2225 C C . ARG A 1 273 ? 29.531 0.76 11.062 1 88.75 273 ARG A C 1
ATOM 2227 O O . ARG A 1 273 ? 28.875 0.563 10.031 1 88.75 273 ARG A O 1
ATOM 2234 N N . ASP A 1 274 ? 30.797 1.029 10.984 1 84.56 274 ASP A N 1
ATOM 2235 C CA . ASP A 1 274 ? 31.609 0.976 9.773 1 84.56 274 ASP A CA 1
ATOM 2236 C C . ASP A 1 274 ? 31.078 1.929 8.711 1 84.56 274 ASP A C 1
ATOM 2238 O O . ASP A 1 274 ? 31 1.573 7.531 1 84.56 274 ASP A O 1
ATOM 2242 N N . GLY A 1 275 ? 30.422 3.008 9.102 1 86.62 275 GLY A N 1
ATOM 2243 C CA . GLY A 1 275 ? 29.938 3.994 8.148 1 86.62 275 GLY A CA 1
ATOM 2244 C C . GLY A 1 275 ? 28.609 3.619 7.531 1 86.62 275 GLY A C 1
ATOM 2245 O O . GLY A 1 275 ? 28.125 4.297 6.617 1 86.62 275 GLY A O 1
ATOM 2246 N N . LYS A 1 276 ? 28.141 2.463 7.918 1 90.25 276 LYS A N 1
ATOM 2247 C CA . LYS A 1 276 ? 26.844 2.035 7.402 1 90.25 276 LYS A CA 1
ATOM 2248 C C . LYS A 1 276 ? 25.734 2.342 8.398 1 90.25 276 LYS A C 1
ATOM 2250 O O . LYS A 1 276 ? 25.938 2.264 9.609 1 90.25 276 LYS A O 1
ATOM 2255 N N . ARG A 1 277 ? 24.688 2.744 7.812 1 92.25 277 ARG A N 1
ATOM 2256 C CA . ARG A 1 277 ? 23.516 3.051 8.625 1 92.25 277 ARG A CA 1
ATOM 2257 C C . ARG A 1 277 ? 22.406 2.043 8.367 1 92.25 277 ARG A C 1
ATOM 2259 O O . ARG A 1 277 ? 22.5 1.219 7.457 1 92.25 277 ARG A O 1
ATOM 2266 N N . CYS A 1 278 ? 21.375 2.041 9.227 1 94.94 278 CYS A N 1
ATOM 2267 C CA . CYS A 1 278 ? 20.188 1.208 9.094 1 94.94 278 CYS A CA 1
ATOM 2268 C C . CYS A 1 278 ? 20.562 -0.269 9.031 1 94.94 278 CYS A C 1
ATOM 2270 O O . CYS A 1 278 ? 20.125 -0.988 8.133 1 94.94 278 CYS A O 1
ATOM 2272 N N . LEU A 1 279 ? 21.391 -0.712 10.016 1 97.12 279 LEU A N 1
ATOM 2273 C CA . LEU A 1 279 ? 21.938 -2.064 10.062 1 97.12 279 LEU A CA 1
ATOM 2274 C C . LEU A 1 279 ? 21 -3.006 10.797 1 97.12 279 LEU A C 1
ATOM 2276 O O . LEU A 1 279 ? 20.281 -2.588 11.711 1 97.12 279 LEU A O 1
ATOM 2280 N N . PHE A 1 280 ? 20.891 -4.195 10.391 1 97.62 280 PHE A N 1
ATOM 2281 C CA . PHE A 1 280 ? 20.234 -5.277 11.117 1 97.62 280 PHE A CA 1
ATOM 2282 C C . PHE A 1 280 ? 20.922 -6.605 10.844 1 97.62 280 PHE A C 1
ATOM 2284 O O . PHE A 1 280 ? 21.781 -6.699 9.969 1 97.62 280 PHE A O 1
ATOM 2291 N N . CYS A 1 281 ? 20.703 -7.566 11.656 1 97.5 281 CYS A N 1
ATOM 2292 C CA . CYS A 1 281 ? 21.359 -8.852 11.469 1 97.5 281 CYS A CA 1
ATOM 2293 C C . CYS A 1 281 ? 20.359 -9.992 11.539 1 97.5 281 CYS A C 1
ATOM 2295 O O . CYS A 1 281 ? 19.281 -9.844 12.141 1 97.5 281 CYS A O 1
ATOM 2297 N N . VAL A 1 282 ? 20.641 -10.984 10.82 1 97.81 282 VAL A N 1
ATOM 2298 C CA . VAL A 1 282 ? 19.922 -12.258 10.867 1 97.81 282 VAL A CA 1
ATOM 2299 C C . VAL A 1 282 ? 20.828 -13.336 11.461 1 97.81 282 VAL A C 1
ATOM 2301 O O . VAL A 1 282 ? 21.812 -13.734 10.836 1 97.81 282 VAL A O 1
ATOM 2304 N N . LYS A 1 283 ? 20.453 -13.727 12.586 1 97.31 283 LYS A N 1
ATOM 2305 C CA . LYS A 1 283 ? 21.219 -14.766 13.273 1 97.31 283 LYS A CA 1
ATOM 2306 C C . LYS A 1 283 ? 20.625 -16.141 13.023 1 97.31 283 LYS A C 1
ATOM 2308 O O . LYS A 1 283 ? 19.469 -16.406 13.375 1 97.31 283 LYS A O 1
ATOM 2313 N N . THR A 1 284 ? 21.375 -16.922 12.375 1 95.62 284 THR A N 1
ATOM 2314 C CA . THR A 1 284 ? 21 -18.328 12.188 1 95.62 284 THR A CA 1
ATOM 2315 C C . THR A 1 284 ? 21.797 -19.234 13.117 1 95.62 284 THR A C 1
ATOM 2317 O O . THR A 1 284 ? 22.578 -18.75 13.93 1 95.62 284 THR A O 1
ATOM 2320 N N . THR A 1 285 ? 21.5 -20.547 13.062 1 91.06 285 THR A N 1
ATOM 2321 C CA . THR A 1 285 ? 22.203 -21.5 13.922 1 91.06 285 THR A CA 1
ATOM 2322 C C . THR A 1 285 ? 23.672 -21.578 13.555 1 91.06 285 THR A C 1
ATOM 2324 O O . THR A 1 285 ? 24.531 -21.766 14.422 1 91.06 285 THR A O 1
ATOM 2327 N N . SER A 1 286 ? 24 -21.344 12.359 1 89.25 286 SER A N 1
ATOM 2328 C CA . SER A 1 286 ? 25.359 -21.562 11.875 1 89.25 286 SER A CA 1
ATOM 2329 C C . SER A 1 286 ? 26.109 -20.234 11.75 1 89.25 286 SER A C 1
ATOM 2331 O O . SER A 1 286 ? 27.312 -20.188 12.016 1 89.25 286 SER A O 1
ATOM 2333 N N . LYS A 1 287 ? 25.359 -19.25 11.281 1 93 287 LYS A N 1
ATOM 2334 C CA . LYS A 1 287 ? 26.031 -18 10.93 1 93 287 LYS A CA 1
ATOM 2335 C C . LYS A 1 287 ? 25.156 -16.781 11.258 1 93 287 LYS A C 1
ATOM 2337 O O . LYS A 1 287 ? 23.938 -16.922 11.398 1 93 287 LYS A O 1
ATOM 2342 N N . THR A 1 288 ? 25.812 -15.641 11.438 1 95.81 288 THR A N 1
ATOM 2343 C CA . THR A 1 288 ? 25.125 -14.359 11.57 1 95.81 288 THR A CA 1
ATOM 2344 C C . THR A 1 288 ? 25.375 -13.492 10.336 1 95.81 288 THR A C 1
ATOM 2346 O O . THR A 1 288 ? 26.516 -13.289 9.922 1 95.81 288 THR A O 1
ATOM 2349 N N . TYR A 1 289 ? 24.297 -13.062 9.812 1 97.44 289 TYR A N 1
ATOM 2350 C CA . TYR A 1 289 ? 24.391 -12.227 8.617 1 97.44 289 TYR A CA 1
ATOM 2351 C C . TYR A 1 289 ? 24.078 -10.773 8.93 1 97.44 289 TYR A C 1
ATOM 2353 O O . TYR A 1 289 ? 23.016 -10.477 9.477 1 97.44 289 TYR A O 1
ATOM 2361 N N . GLU A 1 290 ? 24.969 -9.875 8.633 1 96.75 290 GLU A N 1
ATOM 2362 C CA . GLU A 1 290 ? 24.766 -8.445 8.836 1 96.75 290 GLU A CA 1
ATOM 2363 C C . GLU A 1 290 ? 24.406 -7.754 7.52 1 96.75 290 GLU A C 1
ATOM 2365 O O . GLU A 1 290 ? 25.078 -7.945 6.508 1 96.75 290 GLU A O 1
ATOM 2370 N N . MET A 1 291 ? 23.328 -6.984 7.559 1 97.12 291 MET A N 1
ATOM 2371 C CA . MET A 1 291 ? 22.844 -6.301 6.367 1 97.12 291 MET A CA 1
ATOM 2372 C C . MET A 1 291 ? 22.562 -4.832 6.66 1 97.12 291 MET A C 1
ATOM 2374 O O . MET A 1 291 ? 22.344 -4.453 7.816 1 97.12 291 MET A O 1
ATOM 2378 N N . SER A 1 292 ? 22.609 -4.027 5.652 1 97.19 292 SER A N 1
ATOM 2379 C CA . SER A 1 292 ? 22.312 -2.604 5.742 1 97.19 292 SER A CA 1
ATOM 2380 C C . SER A 1 292 ? 21.281 -2.193 4.703 1 97.19 292 SER A C 1
ATOM 2382 O O . SER A 1 292 ? 21.438 -2.475 3.514 1 97.19 292 SER A O 1
ATOM 2384 N N . ALA A 1 293 ? 20.172 -1.653 5.152 1 95.88 293 ALA A N 1
ATOM 2385 C CA . ALA A 1 293 ? 19.125 -1.168 4.262 1 95.88 293 ALA A CA 1
ATOM 2386 C C . ALA A 1 293 ? 19.406 0.269 3.826 1 95.88 293 ALA A C 1
ATOM 2388 O O . ALA A 1 293 ? 20.234 0.958 4.422 1 95.88 293 ALA A O 1
ATOM 2389 N N . ALA A 1 294 ? 18.734 0.726 2.787 1 92.12 294 ALA A N 1
ATOM 2390 C CA . ALA A 1 294 ? 18.953 2.043 2.197 1 92.12 294 ALA A CA 1
ATOM 2391 C C . ALA A 1 294 ? 18.547 3.152 3.16 1 92.12 294 ALA A C 1
ATOM 2393 O O . ALA A 1 294 ? 19.188 4.199 3.229 1 92.12 294 ALA A O 1
ATOM 2394 N N . ASP A 1 295 ? 17.484 2.998 3.881 1 91.81 295 ASP A N 1
ATOM 2395 C CA . ASP A 1 295 ? 16.984 3.977 4.836 1 91.81 295 ASP A CA 1
ATOM 2396 C C . ASP A 1 295 ? 16.234 3.295 5.98 1 91.81 295 ASP A C 1
ATOM 2398 O O . ASP A 1 295 ? 16.156 2.064 6.035 1 91.81 295 ASP A O 1
ATOM 2402 N N . GLN A 1 296 ? 15.781 4.074 6.887 1 90.56 296 GLN A N 1
ATOM 2403 C CA . GLN A 1 296 ? 15.141 3.549 8.086 1 90.56 296 GLN A CA 1
ATOM 2404 C C . GLN A 1 296 ? 13.867 2.781 7.742 1 90.56 296 GLN A C 1
ATOM 2406 O O . GLN A 1 296 ? 13.586 1.738 8.336 1 90.56 296 GLN A O 1
ATOM 2411 N N . ARG A 1 297 ? 13.156 3.297 6.863 1 89.69 297 ARG A N 1
ATOM 2412 C CA . ARG A 1 297 ? 11.914 2.645 6.445 1 89.69 297 ARG A CA 1
ATOM 2413 C C . ARG A 1 297 ? 12.195 1.26 5.871 1 89.69 297 ARG A C 1
ATOM 2415 O O . ARG A 1 297 ? 11.523 0.288 6.227 1 89.69 297 ARG A O 1
ATOM 2422 N N . GLN A 1 298 ? 13.125 1.155 5.035 1 93.19 298 GLN A N 1
ATOM 2423 C CA . GLN A 1 298 ? 13.477 -0.118 4.418 1 93.19 298 GLN A CA 1
ATOM 2424 C C . GLN A 1 298 ? 13.992 -1.111 5.457 1 93.19 298 GLN A C 1
ATOM 2426 O O . GLN A 1 298 ? 13.75 -2.314 5.344 1 93.19 298 GLN A O 1
ATOM 2431 N N . ARG A 1 299 ? 14.75 -0.609 6.426 1 94.75 299 ARG A N 1
ATOM 2432 C CA . ARG A 1 299 ? 15.234 -1.497 7.48 1 94.75 299 ARG A CA 1
ATOM 2433 C C . ARG A 1 299 ? 14.07 -2.15 8.219 1 94.75 299 ARG A C 1
ATOM 2435 O O . ARG A 1 299 ? 14.078 -3.361 8.453 1 94.75 299 ARG A O 1
ATOM 2442 N N . VAL A 1 300 ? 13.094 -1.271 8.531 1 92.19 300 VAL A N 1
ATOM 2443 C CA . VAL A 1 300 ? 11.938 -1.766 9.273 1 92.19 300 VAL A CA 1
ATOM 2444 C C . VAL A 1 300 ? 11.156 -2.752 8.406 1 92.19 300 VAL A C 1
ATOM 2446 O O . VAL A 1 300 ? 10.727 -3.801 8.891 1 92.19 300 VAL A O 1
ATOM 2449 N N . GLU A 1 301 ? 10.953 -2.459 7.129 1 92.75 301 GLU A N 1
ATOM 2450 C CA . GLU A 1 301 ? 10.211 -3.324 6.215 1 92.75 301 GLU A CA 1
ATOM 2451 C C . GLU A 1 301 ? 10.883 -4.688 6.074 1 92.75 301 GLU A C 1
ATOM 2453 O O . GLU A 1 301 ? 10.219 -5.723 6.098 1 92.75 301 GLU A O 1
ATOM 2458 N N . TRP A 1 302 ? 12.188 -4.66 5.922 1 96.31 302 TRP A N 1
ATOM 2459 C CA . TRP A 1 302 ? 12.93 -5.91 5.773 1 96.31 302 TRP A CA 1
ATOM 2460 C C . TRP A 1 302 ? 12.883 -6.727 7.059 1 96.31 302 TRP A C 1
ATOM 2462 O O . TRP A 1 302 ? 12.672 -7.941 7.023 1 96.31 302 TRP A O 1
ATOM 2472 N N . THR A 1 303 ? 13.133 -6.074 8.18 1 95 303 THR A N 1
ATOM 2473 C CA . THR A 1 303 ? 13.109 -6.781 9.453 1 95 303 THR A CA 1
ATOM 2474 C C . THR A 1 303 ? 11.742 -7.406 9.703 1 95 303 THR A C 1
ATOM 2476 O O . THR A 1 303 ? 11.648 -8.547 10.164 1 95 303 THR A O 1
ATOM 2479 N N . GLN A 1 304 ? 10.711 -6.637 9.375 1 92.56 304 GLN A N 1
ATOM 2480 C CA . GLN A 1 304 ? 9.359 -7.152 9.555 1 92.56 304 GLN A CA 1
ATOM 2481 C C . GLN A 1 304 ? 9.094 -8.336 8.625 1 92.56 304 GLN A C 1
ATOM 2483 O O . GLN A 1 304 ? 8.469 -9.312 9.023 1 92.56 304 GLN A O 1
ATOM 2488 N N . ALA A 1 305 ? 9.461 -8.219 7.398 1 95.44 305 ALA A N 1
ATOM 2489 C CA . ALA A 1 305 ? 9.273 -9.297 6.434 1 95.44 305 ALA A CA 1
ATOM 2490 C C . ALA A 1 305 ? 10.008 -10.562 6.879 1 95.44 305 ALA A C 1
ATOM 2492 O O . ALA A 1 305 ? 9.469 -11.672 6.77 1 95.44 305 ALA A O 1
ATOM 2493 N N . LEU A 1 306 ? 11.219 -10.383 7.363 1 96.94 306 LEU A N 1
ATOM 2494 C CA . LEU A 1 306 ? 12.016 -11.508 7.836 1 96.94 306 LEU A CA 1
ATOM 2495 C C . LEU A 1 306 ? 11.367 -12.148 9.062 1 96.94 306 LEU A C 1
ATOM 2497 O O . LEU A 1 306 ? 11.352 -13.375 9.188 1 96.94 306 LEU A O 1
ATOM 2501 N N . GLN A 1 307 ? 10.914 -11.305 9.914 1 93.81 307 GLN A N 1
ATOM 2502 C CA . GLN A 1 307 ? 10.219 -11.82 11.086 1 93.81 307 GLN A CA 1
ATOM 2503 C C . GLN A 1 307 ? 8.977 -12.609 10.688 1 93.81 307 GLN A C 1
ATOM 2505 O O . GLN A 1 307 ? 8.656 -13.625 11.305 1 93.81 307 GLN A O 1
ATOM 2510 N N . THR A 1 308 ? 8.281 -12.125 9.734 1 93.62 308 THR A N 1
ATOM 2511 C CA . THR A 1 308 ? 7.121 -12.836 9.219 1 93.62 308 THR A CA 1
ATOM 2512 C C . THR A 1 308 ? 7.527 -14.203 8.672 1 93.62 308 THR A C 1
ATOM 2514 O O . THR A 1 308 ? 6.836 -15.203 8.906 1 93.62 308 THR A O 1
ATOM 2517 N N . ALA A 1 309 ? 8.609 -14.234 7.934 1 96.56 309 ALA A N 1
ATOM 2518 C CA . ALA A 1 309 ? 9.109 -15.5 7.402 1 96.56 309 ALA A CA 1
ATOM 2519 C C . ALA A 1 309 ? 9.422 -16.484 8.523 1 96.56 309 ALA A C 1
ATOM 2521 O O . ALA A 1 309 ? 9.047 -17.656 8.453 1 96.56 309 ALA A O 1
ATOM 2522 N N . VAL A 1 310 ? 10.086 -16 9.547 1 95.81 310 VAL A N 1
ATOM 2523 C CA . VAL A 1 310 ? 10.453 -16.844 10.68 1 95.81 310 VAL A CA 1
ATOM 2524 C C . VAL A 1 310 ? 9.188 -17.344 11.375 1 95.81 310 VAL A C 1
ATOM 2526 O O . VAL A 1 310 ? 9.117 -18.516 11.758 1 95.81 310 VAL A O 1
ATOM 2529 N N . ARG A 1 311 ? 8.234 -16.453 11.539 1 93.75 311 ARG A N 1
ATOM 2530 C CA . ARG A 1 311 ? 6.961 -16.844 12.141 1 93.75 311 ARG A CA 1
ATOM 2531 C C . ARG A 1 311 ? 6.281 -17.953 11.344 1 93.75 311 ARG A C 1
ATOM 2533 O O . ARG A 1 311 ? 5.77 -18.906 11.914 1 93.75 311 ARG A O 1
ATOM 2540 N N . LEU A 1 312 ? 6.273 -17.781 10.062 1 94.44 312 LEU A N 1
ATOM 2541 C CA . LEU A 1 312 ? 5.652 -18.781 9.188 1 94.44 312 LEU A CA 1
ATOM 2542 C C . LEU A 1 312 ? 6.324 -20.141 9.344 1 94.44 312 LEU A C 1
ATOM 2544 O O . LEU A 1 312 ? 5.652 -21.172 9.352 1 94.44 312 LEU A O 1
ATOM 2548 N N . GLN A 1 313 ? 7.629 -20.156 9.461 1 93.88 313 GLN A N 1
ATOM 2549 C CA . GLN A 1 313 ? 8.375 -21.391 9.664 1 93.88 313 GLN A CA 1
ATOM 2550 C C . GLN A 1 313 ? 8.023 -22.031 11 1 93.88 313 GLN A C 1
ATOM 2552 O O . GLN A 1 313 ? 7.902 -23.25 11.094 1 93.88 313 GLN A O 1
ATOM 2557 N N . GLY A 1 314 ? 7.914 -21.203 11.977 1 93.12 314 GLY A N 1
ATOM 2558 C CA . GLY A 1 314 ? 7.535 -21.719 13.281 1 93.12 314 GLY A CA 1
ATOM 2559 C C . GLY A 1 314 ? 6.148 -22.344 13.297 1 93.12 314 GLY A C 1
ATOM 2560 O O . GLY A 1 314 ? 5.91 -23.312 14.016 1 93.12 314 GLY A O 1
ATOM 2561 N N . GLU A 1 315 ? 5.273 -21.766 12.516 1 92.69 315 GLU A N 1
ATOM 2562 C CA . GLU A 1 315 ? 3.896 -22.25 12.453 1 92.69 315 GLU A CA 1
ATOM 2563 C C . GLU A 1 315 ? 3.74 -23.328 11.383 1 92.69 315 GLU A C 1
ATOM 2565 O O . GLU A 1 315 ? 2.637 -23.828 11.156 1 92.69 315 GLU A O 1
ATOM 2570 N N . ARG A 1 316 ? 4.766 -23.672 10.68 1 89.12 316 ARG A N 1
ATOM 2571 C CA . ARG A 1 316 ? 4.805 -24.688 9.633 1 89.12 316 ARG A CA 1
ATOM 2572 C C . ARG A 1 316 ? 3.881 -24.328 8.477 1 89.12 316 ARG A C 1
ATOM 2574 O O . ARG A 1 316 ? 3.131 -25.172 7.977 1 89.12 316 ARG A O 1
ATOM 2581 N N . LYS A 1 317 ? 3.863 -23.031 8.273 1 87.75 317 LYS A N 1
ATOM 2582 C CA . LYS A 1 317 ? 3.113 -22.531 7.129 1 87.75 317 LYS A CA 1
ATOM 2583 C C . LYS A 1 317 ? 4.047 -22.203 5.965 1 87.75 317 LYS A C 1
ATOM 2585 O O . LYS A 1 317 ? 5.156 -21.719 6.168 1 87.75 317 LYS A O 1
ATOM 2590 N N . SER A 1 318 ? 3.562 -22.547 4.77 1 83.44 318 SER A N 1
ATOM 2591 C CA . SER A 1 318 ? 4.449 -22.391 3.621 1 83.44 318 SER A CA 1
ATOM 2592 C C . SER A 1 318 ? 4.105 -21.125 2.824 1 83.44 318 SER A C 1
ATOM 2594 O O . SER A 1 318 ? 4.91 -20.656 2.018 1 83.44 318 SER A O 1
ATOM 2596 N N . SER A 1 319 ? 2.939 -20.625 3.102 1 88.62 319 SER A N 1
ATOM 2597 C CA . SER A 1 319 ? 2.506 -19.484 2.289 1 88.62 319 SER A CA 1
ATOM 2598 C C . SER A 1 319 ? 1.74 -18.469 3.125 1 88.62 319 SER A C 1
ATOM 2600 O O . SER A 1 319 ? 0.799 -18.828 3.836 1 88.62 319 SER A O 1
ATOM 2602 N N . LEU A 1 320 ? 2.199 -17.25 3.035 1 90.69 320 LEU A N 1
ATOM 2603 C CA . LEU A 1 320 ? 1.513 -16.156 3.729 1 90.69 320 LEU A CA 1
ATOM 2604 C C . LEU A 1 320 ? 0.148 -15.891 3.104 1 90.69 320 LEU A C 1
ATOM 2606 O O . LEU A 1 320 ? -0.824 -15.625 3.814 1 90.69 320 LEU A O 1
ATOM 2610 N N . HIS A 1 321 ? 0.119 -15.953 1.862 1 90 321 HIS A N 1
ATOM 2611 C CA . HIS A 1 321 ? -1.114 -15.664 1.141 1 90 321 HIS A CA 1
ATOM 2612 C C . HIS A 1 321 ? -2.209 -16.672 1.487 1 90 321 HIS A C 1
ATOM 2614 O O . HIS A 1 321 ? -3.381 -16.297 1.59 1 90 321 HIS A O 1
ATOM 2620 N N . GLN A 1 322 ? -1.869 -17.875 1.586 1 88.88 322 GLN A N 1
ATOM 2621 C CA . GLN A 1 322 ? -2.844 -18.891 1.956 1 88.88 322 GLN A CA 1
ATOM 2622 C C . GLN A 1 322 ? -3.424 -18.625 3.342 1 88.88 322 GLN A C 1
ATOM 2624 O O . GLN A 1 322 ? -4.621 -18.812 3.566 1 88.88 322 GLN A O 1
ATOM 2629 N N . GLU A 1 323 ? -2.559 -18.25 4.184 1 89.44 323 GLU A N 1
ATOM 2630 C CA . GLU A 1 323 ? -3.01 -17.875 5.523 1 89.44 323 GLU A CA 1
ATOM 2631 C C . GLU A 1 323 ? -3.998 -16.719 5.473 1 89.44 323 GLU A C 1
ATOM 2633 O O . GLU A 1 323 ? -5.031 -16.734 6.145 1 89.44 323 GLU A O 1
ATOM 2638 N N . LEU A 1 324 ? -3.654 -15.773 4.73 1 90.62 324 LEU A N 1
ATOM 2639 C CA . LEU A 1 324 ? -4.484 -14.578 4.633 1 90.62 324 LEU A CA 1
ATOM 2640 C C . LEU A 1 324 ? -5.82 -14.898 3.971 1 90.62 324 LEU A C 1
ATOM 2642 O O . LEU A 1 324 ? -6.855 -14.352 4.359 1 90.62 324 LEU A O 1
ATOM 2646 N N . LYS A 1 325 ? -5.789 -15.695 2.951 1 91.38 325 LYS A N 1
ATOM 2647 C CA . LYS A 1 325 ? -7.027 -16.109 2.301 1 91.38 325 LYS A CA 1
ATOM 2648 C C . LYS A 1 325 ? -7.953 -16.812 3.287 1 91.38 325 LYS A C 1
ATOM 2650 O O . LYS A 1 325 ? -9.156 -16.562 3.309 1 91.38 325 LYS A O 1
ATOM 2655 N N . LEU A 1 326 ? -7.379 -17.734 4.062 1 89.44 326 LEU A N 1
ATOM 2656 C CA . LEU A 1 326 ? -8.156 -18.453 5.062 1 89.44 326 LEU A CA 1
ATOM 2657 C C . LEU A 1 326 ? -8.734 -17.5 6.098 1 89.44 326 LEU A C 1
ATOM 2659 O O . LEU A 1 326 ? -9.891 -17.641 6.504 1 89.44 326 LEU A O 1
ATOM 2663 N N . LYS A 1 327 ? -7.945 -16.578 6.512 1 88.06 327 LYS A N 1
ATOM 2664 C CA . LYS A 1 327 ? -8.406 -15.578 7.484 1 88.06 327 LYS A CA 1
ATOM 2665 C C . LYS A 1 327 ? -9.594 -14.789 6.938 1 88.06 327 LYS A C 1
ATOM 2667 O O . LYS A 1 327 ? -10.57 -14.555 7.648 1 88.06 327 LYS A O 1
ATOM 2672 N N . ARG A 1 328 ? -9.484 -14.352 5.707 1 90.5 328 ARG A N 1
ATOM 2673 C CA . ARG A 1 328 ? -10.57 -13.602 5.086 1 90.5 328 ARG A CA 1
ATOM 2674 C C . ARG A 1 328 ? -11.82 -14.469 4.957 1 90.5 328 ARG A C 1
ATOM 2676 O O . ARG A 1 328 ? -12.938 -13.977 5.121 1 90.5 328 ARG A O 1
ATOM 2683 N N . ARG A 1 329 ? -11.664 -15.727 4.66 1 89.62 329 ARG A N 1
ATOM 2684 C CA . ARG A 1 329 ? -12.797 -16.641 4.555 1 89.62 329 ARG A CA 1
ATOM 2685 C C . ARG A 1 329 ? -13.508 -16.797 5.895 1 89.62 329 ARG A C 1
ATOM 2687 O O . ARG A 1 329 ? -14.734 -16.766 5.953 1 89.62 329 ARG A O 1
ATOM 2694 N N . VAL A 1 330 ? -12.719 -16.906 6.914 1 87.19 330 VAL A N 1
ATOM 2695 C CA . VAL A 1 330 ? -13.266 -17.062 8.258 1 87.19 330 VAL A CA 1
ATOM 2696 C C . VAL A 1 330 ? -14 -15.789 8.656 1 87.19 330 VAL A C 1
ATOM 2698 O O . VAL A 1 330 ? -15.086 -15.844 9.242 1 87.19 330 VAL A O 1
ATOM 2701 N N . GLN A 1 331 ? -13.422 -14.703 8.375 1 85.19 331 GLN A N 1
ATOM 2702 C CA . GLN A 1 331 ? -14.039 -13.422 8.695 1 85.19 331 GLN A CA 1
ATOM 2703 C C . GLN A 1 331 ? -15.367 -13.242 7.977 1 85.19 331 GLN A C 1
ATOM 2705 O O . GLN A 1 331 ? -16.328 -12.719 8.547 1 85.19 331 GLN A O 1
ATOM 2710 N N . ARG A 1 332 ? -15.445 -13.625 6.785 1 86.12 332 ARG A N 1
ATOM 2711 C CA . ARG A 1 332 ? -16.688 -13.531 6.016 1 86.12 332 ARG A CA 1
ATOM 2712 C C . ARG A 1 332 ? -17.766 -14.438 6.594 1 86.12 332 ARG A C 1
ATOM 2714 O O . ARG A 1 332 ? -18.938 -14.062 6.664 1 86.12 332 ARG A O 1
ATOM 2721 N N . LYS A 1 333 ? -17.328 -15.531 6.973 1 84.44 333 LYS A N 1
ATOM 2722 C CA . LYS A 1 333 ? -18.281 -16.484 7.57 1 84.44 333 LYS A CA 1
ATOM 2723 C C . LYS A 1 333 ? -18.828 -15.945 8.891 1 84.44 333 LYS A C 1
ATOM 2725 O O . LYS A 1 333 ? -20.016 -16.094 9.172 1 84.44 333 LYS A O 1
ATOM 2730 N N . HIS A 1 334 ? -17.969 -15.375 9.609 1 82.06 334 HIS A N 1
ATOM 2731 C CA . HIS A 1 334 ? -18.375 -14.797 10.883 1 82.06 334 HIS A CA 1
ATOM 2732 C C . HIS A 1 334 ? -19.344 -13.641 10.672 1 82.06 334 HIS A C 1
ATOM 2734 O O . HIS A 1 334 ? -20.328 -13.508 11.398 1 82.06 334 HIS A O 1
ATOM 2740 N N . SER A 1 335 ? -19.062 -12.844 9.758 1 79.62 335 SER A N 1
ATOM 2741 C CA . SER A 1 335 ? -19.906 -11.695 9.453 1 79.62 335 SER A CA 1
ATOM 2742 C C . SER A 1 335 ? -21.281 -12.148 8.961 1 79.62 335 SER A C 1
ATOM 2744 O O . SER A 1 335 ? -22.297 -11.531 9.297 1 79.62 335 SER A O 1
ATOM 2746 N N . GLN A 1 336 ? -21.297 -13.148 8.195 1 78.38 336 GLN A N 1
ATOM 2747 C CA . GLN A 1 336 ? -22.562 -13.688 7.691 1 78.38 336 GLN A CA 1
ATOM 2748 C C . GLN A 1 336 ? -23.391 -14.281 8.82 1 78.38 336 GLN A C 1
ATOM 2750 O O . GLN A 1 336 ? -24.609 -14.141 8.844 1 78.38 336 GLN A O 1
ATOM 2755 N N . GLN A 1 337 ? -22.719 -14.844 9.711 1 76.94 337 GLN A N 1
ATOM 2756 C CA . GLN A 1 337 ? -23.406 -15.43 10.859 1 76.94 337 GLN A CA 1
ATOM 2757 C C . GLN A 1 337 ? -23.984 -14.352 11.758 1 76.94 337 GLN A C 1
ATOM 2759 O O . GLN A 1 337 ? -25.109 -14.484 12.242 1 76.94 337 GLN A O 1
ATOM 2764 N N . GLU A 1 338 ? -23.25 -13.344 11.992 1 71.06 338 GLU A N 1
ATOM 2765 C CA . GLU A 1 338 ? -23.703 -12.227 12.82 1 71.06 338 GLU A CA 1
ATOM 2766 C C . GLU A 1 338 ? -24.891 -11.516 12.188 1 71.06 338 GLU A C 1
ATOM 2768 O O . GLU A 1 338 ? -25.844 -11.125 12.875 1 71.06 338 GLU A O 1
ATOM 2773 N N . ARG A 1 339 ? -24.938 -11.375 10.883 1 67.5 339 ARG A N 1
ATOM 2774 C CA . ARG A 1 339 ? -26.031 -10.742 10.148 1 67.5 339 ARG A CA 1
ATOM 2775 C C . ARG A 1 339 ? -27.281 -11.602 10.18 1 67.5 339 ARG A C 1
ATOM 2777 O O . ARG A 1 339 ? -28.406 -11.086 10.273 1 67.5 339 ARG A O 1
ATOM 2784 N N . SER A 1 340 ? -27 -12.812 10.07 1 66.06 340 SER A N 1
ATOM 2785 C CA . SER A 1 340 ? -28.125 -13.742 10.133 1 66.06 340 SER A CA 1
ATOM 2786 C C . SER A 1 340 ? -28.75 -13.758 11.516 1 66.06 340 SER A C 1
ATOM 2788 O O . SER A 1 340 ? -29.984 -13.82 11.641 1 66.06 340 SER A O 1
ATOM 2790 N N . LEU A 1 341 ? -27.938 -13.656 12.43 1 65.06 341 LEU A N 1
ATOM 2791 C CA . LEU A 1 341 ? -28.422 -13.617 13.805 1 65.06 341 LEU A CA 1
ATOM 2792 C C . LEU A 1 341 ? -29.141 -12.297 14.086 1 65.06 341 LEU A C 1
ATOM 2794 O O . LEU A 1 341 ? -30.188 -12.281 14.75 1 65.06 341 LEU A O 1
ATOM 2798 N N . SER A 1 342 ? -28.625 -11.273 13.586 1 59.75 342 SER A N 1
ATOM 2799 C CA . SER A 1 342 ? -29.234 -9.961 13.797 1 59.75 342 SER A CA 1
ATOM 2800 C C . SER A 1 342 ? -30.547 -9.836 13.016 1 59.75 342 SER A C 1
ATOM 2802 O O . SER A 1 342 ? -31.5 -9.234 13.5 1 59.75 342 SER A O 1
ATOM 2804 N N . ALA A 1 343 ? -30.688 -10.352 11.828 1 55.97 343 ALA A N 1
ATOM 2805 C CA . ALA A 1 343 ? -31.906 -10.375 11.023 1 55.97 343 ALA A CA 1
ATOM 2806 C C . ALA A 1 343 ? -32.969 -11.258 11.664 1 55.97 343 ALA A C 1
ATOM 2808 O O . ALA A 1 343 ? -34.156 -10.938 11.602 1 55.97 343 ALA A O 1
ATOM 2809 N N . SER A 1 344 ? -32.688 -12.477 12.07 1 50.22 344 SER A N 1
ATOM 2810 C CA . SER A 1 344 ? -33.625 -13.375 12.75 1 50.22 344 SER A CA 1
ATOM 2811 C C . SER A 1 344 ? -34.188 -12.734 14 1 50.22 344 SER A C 1
ATOM 2813 O O . SER A 1 344 ? -35.344 -12.953 14.336 1 50.22 344 SER A O 1
ATOM 2815 N N . SER A 1 345 ? -33.5 -12.047 14.742 1 48.53 345 SER A N 1
ATOM 2816 C CA . SER A 1 345 ? -34.031 -11.422 15.945 1 48.53 345 SER A CA 1
ATOM 2817 C C . SER A 1 345 ? -35.062 -10.336 15.594 1 48.53 345 SER A C 1
ATOM 2819 O O . SER A 1 345 ? -35.938 -10.008 16.406 1 48.53 345 SER A O 1
ATOM 2821 N N . SER A 1 346 ? -35 -9.664 14.57 1 39.44 346 SER A N 1
ATOM 2822 C CA . SER A 1 346 ? -36.031 -8.672 14.258 1 39.44 346 SER A CA 1
ATOM 2823 C C . SER A 1 346 ? -37.281 -9.328 13.695 1 39.44 346 SER A C 1
ATOM 2825 O O . SER A 1 346 ? -38.312 -8.672 13.531 1 39.44 346 SER A O 1
ATOM 2827 N N . ARG A 1 347 ? -37.406 -10.461 12.867 1 37.25 347 ARG A N 1
ATOM 2828 C CA . ARG A 1 347 ? -38.656 -10.945 12.281 1 37.25 347 ARG A CA 1
ATOM 2829 C C . ARG A 1 347 ? -39.469 -11.703 13.312 1 37.25 347 ARG A C 1
ATOM 2831 O O . ARG A 1 347 ? -40.688 -11.539 13.359 1 37.25 347 ARG A O 1
ATOM 2838 N N . GLY A 1 348 ? -39.312 -13.102 13.539 1 34.88 348 GLY A N 1
ATOM 2839 C CA . GLY A 1 348 ? -40.281 -14.016 14.109 1 34.88 348 GLY A CA 1
ATOM 2840 C C . GLY A 1 348 ? -40.5 -13.82 15.602 1 34.88 348 GLY A C 1
ATOM 2841 O O . GLY A 1 348 ? -39.562 -13.977 16.391 1 34.88 348 GLY A O 1
ATOM 2842 N N . SER A 1 349 ? -41.438 -13.305 16.344 1 36.31 349 SER A N 1
ATOM 2843 C CA . SER A 1 349 ? -42.188 -14.023 17.375 1 36.31 349 SER A CA 1
ATOM 2844 C C . SER A 1 349 ? -42.531 -15.438 16.906 1 36.31 349 SER A C 1
ATOM 2846 O O . SER A 1 349 ? -42.312 -16.406 17.641 1 36.31 349 SER A O 1
ATOM 2848 N N . GLN A 1 350 ? -43.812 -15.867 16.047 1 34.97 350 GLN A N 1
ATOM 2849 C CA . GLN A 1 350 ? -44.5 -17.156 15.898 1 34.97 350 GLN A CA 1
ATOM 2850 C C . GLN A 1 350 ? -43.625 -18.156 15.133 1 34.97 350 GLN A C 1
ATOM 2852 O O . GLN A 1 350 ? -43.406 -19.281 15.578 1 34.97 350 GLN A O 1
ATOM 2857 N N . SER A 1 351 ? -43.656 -18.312 13.68 1 35.97 351 SER A N 1
ATOM 2858 C CA . SER A 1 351 ? -43.344 -19.422 12.781 1 35.97 351 SER A CA 1
ATOM 2859 C C . SER A 1 351 ? -41.844 -19.578 12.586 1 35.97 351 SER A C 1
ATOM 2861 O O . SER A 1 351 ? -41.375 -20.594 12.055 1 35.97 351 SER A O 1
ATOM 2863 N N . GLU A 1 352 ? -41 -18.641 12.75 1 36.88 352 GLU A N 1
ATOM 2864 C CA . GLU A 1 352 ? -39.656 -18.672 12.203 1 36.88 352 GLU A CA 1
ATOM 2865 C C . GLU A 1 352 ? -38.688 -19.422 13.141 1 36.88 352 GLU A C 1
ATOM 2867 O O . GLU A 1 352 ? -37.5 -19.469 12.898 1 36.88 352 GLU A O 1
ATOM 2872 N N . GLU A 1 353 ? -39.125 -20.031 14.305 1 38.53 353 GLU A N 1
ATOM 2873 C CA . GLU A 1 353 ? -38.438 -21.031 15.109 1 38.53 353 GLU A CA 1
ATOM 2874 C C . GLU A 1 353 ? -38 -22.219 14.25 1 38.53 353 GLU A C 1
ATOM 2876 O O . GLU A 1 353 ? -36.938 -22.781 14.438 1 38.53 353 GLU A O 1
ATOM 2881 N N . LEU A 1 354 ? -39.031 -22.812 13.422 1 37.66 354 LEU A N 1
ATOM 2882 C CA . LEU A 1 354 ? -38.938 -24.078 12.711 1 37.66 354 LEU A CA 1
ATOM 2883 C C . LEU A 1 354 ? -37.781 -24.031 11.711 1 37.66 354 LEU A C 1
ATOM 2885 O O . LEU A 1 354 ? -37 -25 11.586 1 37.66 354 LEU A O 1
ATOM 2889 N N . THR A 1 355 ? -37.75 -22.938 10.992 1 38.28 355 THR A N 1
ATOM 2890 C CA . THR A 1 355 ? -36.844 -22.922 9.859 1 38.28 355 THR A CA 1
ATOM 2891 C C . THR A 1 355 ? -35.406 -22.781 10.328 1 38.28 355 THR A C 1
ATOM 2893 O O . THR A 1 355 ? -34.469 -23.156 9.609 1 38.28 355 THR A O 1
ATOM 2896 N N . ILE A 1 356 ? -35.156 -22.234 11.484 1 40.66 356 ILE A N 1
ATOM 2897 C CA . ILE A 1 356 ? -33.812 -22.156 12.062 1 40.66 356 ILE A CA 1
ATOM 2898 C C . ILE A 1 356 ? -33.344 -23.547 12.438 1 40.66 356 ILE A C 1
ATOM 2900 O O . ILE A 1 356 ? -32.156 -23.891 12.234 1 40.66 356 ILE A O 1
ATOM 2904 N N . GLN A 1 357 ? -34.188 -24.422 12.977 1 42.5 357 GLN A N 1
ATOM 2905 C CA . GLN A 1 357 ? -33.812 -25.781 13.32 1 42.5 357 GLN A CA 1
ATOM 2906 C C . GLN A 1 357 ? -33.344 -26.562 12.086 1 42.5 357 GLN A C 1
ATOM 2908 O O . GLN A 1 357 ? -32.375 -27.312 12.141 1 42.5 357 GLN A O 1
ATOM 2913 N N . ASP A 1 358 ? -34.094 -26.422 10.992 1 43.28 358 ASP A N 1
ATOM 2914 C CA . ASP A 1 358 ? -33.719 -27.156 9.781 1 43.28 358 ASP A CA 1
ATOM 2915 C C . ASP A 1 358 ? -32.406 -26.688 9.211 1 43.28 358 ASP A C 1
ATOM 2917 O O . ASP A 1 358 ? -31.594 -27.5 8.758 1 43.28 358 ASP A O 1
ATOM 2921 N N . LEU A 1 359 ? -32.219 -25.344 9.258 1 39.59 359 LEU A N 1
ATOM 2922 C CA . LEU A 1 359 ? -30.969 -24.812 8.742 1 39.59 359 LEU A CA 1
ATOM 2923 C C . LEU A 1 359 ? -29.812 -25.141 9.688 1 39.59 359 LEU A C 1
ATOM 2925 O O . LEU A 1 359 ? -28.703 -25.438 9.234 1 39.59 359 LEU A O 1
ATOM 2929 N N . GLU A 1 360 ? -30.094 -25.25 10.992 1 43.12 360 GLU A N 1
ATOM 2930 C CA . GLU A 1 360 ? -29.094 -25.766 11.93 1 43.12 360 GLU A CA 1
ATOM 2931 C C . GLU A 1 360 ? -28.781 -27.234 11.664 1 43.12 360 GLU A C 1
ATOM 2933 O O . GLU A 1 360 ? -27.625 -27.656 11.75 1 43.12 360 GLU A O 1
ATOM 2938 N N . ARG A 1 361 ? -29.844 -27.984 11.43 1 44.38 361 ARG A N 1
ATOM 2939 C CA . ARG A 1 361 ? -29.656 -29.391 11.125 1 44.38 361 ARG A CA 1
ATOM 2940 C C . ARG A 1 361 ? -28.844 -29.562 9.844 1 44.38 361 ARG A C 1
ATOM 2942 O O . ARG A 1 361 ? -28 -30.453 9.766 1 44.38 361 ARG A O 1
ATOM 2949 N N . GLU A 1 362 ? -29.188 -28.75 8.836 1 43.41 362 GLU A N 1
ATOM 2950 C CA . GLU A 1 362 ? -28.453 -28.859 7.574 1 43.41 362 GLU A CA 1
ATOM 2951 C C . GLU A 1 362 ? -27 -28.406 7.73 1 43.41 362 GLU A C 1
ATOM 2953 O O . GLU A 1 362 ? -26.094 -29.016 7.172 1 43.41 362 GLU A O 1
ATOM 2958 N N . LYS A 1 363 ? -26.781 -27.344 8.539 1 43.69 363 LYS A N 1
ATOM 2959 C CA . LYS A 1 363 ? -25.422 -26.938 8.875 1 43.69 363 LYS A CA 1
ATOM 2960 C C . LYS A 1 363 ? -24.719 -28 9.711 1 43.69 363 LYS A C 1
ATOM 2962 O O . LYS A 1 363 ? -23.547 -28.297 9.492 1 43.69 363 LYS A O 1
ATOM 2967 N N . GLU A 1 364 ? -25.406 -28.562 10.641 1 49.56 364 GLU A N 1
ATOM 2968 C CA . GLU A 1 364 ? -24.828 -29.672 11.398 1 49.56 364 GLU A CA 1
ATOM 2969 C C . GLU A 1 364 ? -24.547 -30.859 10.484 1 49.56 364 GLU A C 1
ATOM 2971 O O . GLU A 1 364 ? -23.5 -31.516 10.625 1 49.56 364 GLU A O 1
ATOM 2976 N N . ARG A 1 365 ? -25.438 -31.141 9.531 1 48.16 365 ARG A N 1
ATOM 2977 C CA . ARG A 1 365 ? -25.219 -32.219 8.578 1 48.16 365 ARG A CA 1
ATOM 2978 C C . ARG A 1 365 ? -24.016 -31.922 7.691 1 48.16 365 ARG A C 1
ATOM 2980 O O . ARG A 1 365 ? -23.172 -32.781 7.469 1 48.16 365 ARG A O 1
ATOM 2987 N N . GLN A 1 366 ? -24.016 -30.609 7.242 1 42.16 366 GLN A N 1
ATOM 2988 C CA . GLN A 1 366 ? -22.891 -30.266 6.398 1 42.16 366 GLN A CA 1
ATOM 2989 C C . GLN A 1 366 ? -21.594 -30.172 7.215 1 42.16 366 GLN A C 1
ATOM 2991 O O . GLN A 1 366 ? -20.531 -30.609 6.754 1 42.16 366 GLN A O 1
ATOM 2996 N N . GLY A 1 367 ? -21.703 -29.703 8.414 1 43 367 GLY A N 1
ATOM 2997 C CA . GLY A 1 367 ? -20.578 -29.766 9.328 1 43 367 GLY A CA 1
ATOM 2998 C C . GLY A 1 367 ? -20.141 -31.188 9.617 1 43 367 GLY A C 1
ATOM 2999 O O . GLY A 1 367 ? -18.938 -31.484 9.641 1 43 367 GLY A O 1
ATOM 3000 N N . GLN A 1 368 ? -21.094 -32.031 9.875 1 51.06 368 GLN A N 1
ATOM 3001 C CA . GLN A 1 368 ? -20.75 -33.406 10.109 1 51.06 368 GLN A CA 1
ATOM 3002 C C . GLN A 1 368 ? -20.109 -34.031 8.875 1 51.06 368 GLN A C 1
ATOM 3004 O O . GLN A 1 368 ? -19.172 -34.844 8.984 1 51.06 368 GLN A O 1
ATOM 3009 N N . GLU A 1 369 ? -20.641 -33.656 7.703 1 46.03 369 GLU A N 1
ATOM 3010 C CA . GLU A 1 369 ? -20.031 -34.188 6.488 1 46.03 369 GLU A CA 1
ATOM 3011 C C . GLU A 1 369 ? -18.609 -33.688 6.293 1 46.03 369 GLU A C 1
ATOM 3013 O O . GLU A 1 369 ? -17.703 -34.438 5.941 1 46.03 369 GLU A O 1
ATOM 3018 N N . ILE A 1 370 ? -18.484 -32.406 6.586 1 43.66 370 ILE A N 1
ATOM 3019 C CA . ILE A 1 370 ? -17.141 -31.828 6.52 1 43.66 370 ILE A CA 1
ATOM 3020 C C . ILE A 1 370 ? -16.281 -32.438 7.625 1 43.66 370 ILE A C 1
ATOM 3022 O O . ILE A 1 370 ? -15.133 -32.844 7.387 1 43.66 370 ILE A O 1
ATOM 3026 N N . GLU A 1 371 ? -16.828 -32.562 8.789 1 49.09 371 GLU A N 1
ATOM 3027 C CA . GLU A 1 371 ? -16.094 -33.219 9.859 1 49.09 371 GLU A CA 1
ATOM 3028 C C . GLU A 1 371 ? -15.789 -34.688 9.484 1 49.09 371 GLU A C 1
ATOM 3030 O O . GLU A 1 371 ? -14.695 -35.188 9.766 1 49.09 371 GLU A O 1
ATOM 3035 N N . SER A 1 372 ? -16.75 -35.312 8.883 1 52.22 372 SER A N 1
ATOM 3036 C CA . SER A 1 372 ? -16.5 -36.688 8.43 1 52.22 372 SER A CA 1
ATOM 3037 C C . SER A 1 372 ? -15.391 -36.719 7.387 1 52.22 372 SER A C 1
ATOM 3039 O O . SER A 1 372 ? -14.523 -37.594 7.43 1 52.22 372 SER A O 1
ATOM 3041 N N . ILE A 1 373 ? -15.453 -35.719 6.578 1 46.16 373 ILE A N 1
ATOM 3042 C CA . ILE A 1 373 ? -14.422 -35.656 5.551 1 46.16 373 ILE A CA 1
ATOM 3043 C C . ILE A 1 373 ? -13.078 -35.281 6.184 1 46.16 373 ILE A C 1
ATOM 3045 O O . ILE A 1 373 ? -12.055 -35.906 5.891 1 46.16 373 ILE A O 1
ATOM 3049 N N . ILE A 1 374 ? -13.148 -34.344 7.133 1 46.31 374 ILE A N 1
ATOM 3050 C CA . ILE A 1 374 ? -11.938 -33.969 7.867 1 46.31 374 ILE A CA 1
ATOM 3051 C C . ILE A 1 374 ? -11.477 -35.156 8.711 1 46.31 374 ILE A C 1
ATOM 3053 O O . ILE A 1 374 ? -10.289 -35.469 8.734 1 46.31 374 ILE A O 1
ATOM 3057 N N . GLN A 1 375 ? -12.383 -35.75 9.336 1 53.84 375 GLN A N 1
ATOM 3058 C CA . GLN A 1 375 ? -12.031 -36.906 10.141 1 53.84 375 GLN A CA 1
ATOM 3059 C C . GLN A 1 375 ? -11.484 -38.031 9.266 1 53.84 375 GLN A C 1
ATOM 3061 O O . GLN A 1 375 ? -10.492 -38.656 9.625 1 53.84 375 GLN A O 1
ATOM 3066 N N . HIS A 1 376 ? -12.156 -38.188 8.125 1 53 376 HIS A N 1
ATOM 3067 C CA . HIS A 1 376 ? -11.633 -39.188 7.188 1 53 376 HIS A CA 1
ATOM 3068 C C . HIS A 1 376 ? -10.234 -38.812 6.711 1 53 376 HIS A C 1
ATOM 3070 O O . HIS A 1 376 ? -9.344 -39.656 6.637 1 53 376 HIS A O 1
ATOM 3076 N N . GLN A 1 377 ? -10.102 -37.562 6.547 1 48.47 377 GLN A N 1
ATOM 3077 C CA . GLN A 1 377 ? -8.797 -37.062 6.117 1 48.47 377 GLN A CA 1
ATOM 3078 C C . GLN A 1 377 ? -7.773 -37.188 7.246 1 48.47 377 GLN A C 1
ATOM 3080 O O . GLN A 1 377 ? -6.629 -37.562 7.016 1 48.47 377 GLN A O 1
ATOM 3085 N N . ARG A 1 378 ? -8.148 -36.781 8.359 1 55.78 378 ARG A N 1
ATOM 3086 C CA . ARG A 1 378 ? -7.281 -36.969 9.523 1 55.78 378 ARG A CA 1
ATOM 3087 C C . ARG A 1 378 ? -6.914 -38.438 9.703 1 55.78 378 ARG A C 1
ATOM 3089 O O . ARG A 1 378 ? -5.77 -38.75 10.016 1 55.78 378 ARG A O 1
ATOM 3096 N N . GLU A 1 379 ? -7.879 -39.188 9.516 1 58.5 379 GLU A N 1
ATOM 3097 C CA . GLU A 1 379 ? -7.637 -40.625 9.641 1 58.5 379 GLU A CA 1
ATOM 3098 C C . GLU A 1 379 ? -6.688 -41.125 8.547 1 58.5 379 GLU A C 1
ATOM 3100 O O . GLU A 1 379 ? -5.797 -41.906 8.812 1 58.5 379 GLU A O 1
ATOM 3105 N N . VAL A 1 380 ? -6.879 -40.594 7.387 1 55.62 380 VAL A N 1
ATOM 3106 C CA . VAL A 1 380 ? -5.988 -40.969 6.293 1 55.62 380 VAL A CA 1
ATOM 3107 C C . VAL A 1 380 ? -4.59 -40.438 6.543 1 55.62 380 VAL A C 1
ATOM 3109 O O . VAL A 1 380 ? -3.594 -41.125 6.355 1 55.62 380 VAL A O 1
ATOM 3112 N N . GLU A 1 381 ? -4.59 -39.219 7.039 1 53.38 381 GLU A N 1
ATOM 3113 C CA . GLU A 1 381 ? -3.303 -38.625 7.367 1 53.38 381 GLU A CA 1
ATOM 3114 C C . GLU A 1 381 ? -2.635 -39.344 8.539 1 53.38 381 GLU A C 1
ATOM 3116 O O . GLU A 1 381 ? -1.42 -39.531 8.523 1 53.38 381 GLU A O 1
ATOM 3121 N N . ALA A 1 382 ? -3.389 -39.5 9.484 1 62.12 382 ALA A N 1
ATOM 3122 C CA . ALA A 1 382 ? -2.863 -40.281 10.625 1 62.12 382 ALA A CA 1
ATOM 3123 C C . ALA A 1 382 ? -2.33 -41.625 10.18 1 62.12 382 ALA A C 1
ATOM 3125 O O . ALA A 1 382 ? -1.262 -42.062 10.617 1 62.12 382 ALA A O 1
ATOM 3126 N N . ARG A 1 383 ? -3.096 -42.219 9.234 1 59.31 383 ARG A N 1
ATOM 3127 C CA . ARG A 1 383 ? -2.643 -43.5 8.68 1 59.31 383 ARG A CA 1
ATOM 3128 C C . ARG A 1 383 ? -1.354 -43.312 7.883 1 59.31 383 ARG A C 1
ATOM 3130 O O . ARG A 1 383 ? -0.446 -44.156 7.969 1 59.31 383 ARG A O 1
ATOM 3137 N N . ARG A 1 384 ? -1.318 -42.219 7.234 1 54.62 384 ARG A N 1
ATOM 3138 C CA . ARG A 1 384 ? -0.133 -41.938 6.43 1 54.62 384 ARG A CA 1
ATOM 3139 C C . ARG A 1 384 ? 1.073 -41.625 7.316 1 54.62 384 ARG A C 1
ATOM 3141 O O . ARG A 1 384 ? 2.172 -42.125 7.062 1 54.62 384 ARG A O 1
ATOM 3148 N N . ARG A 1 385 ? 0.924 -40.906 8.328 1 58.56 385 ARG A N 1
ATOM 3149 C CA . ARG A 1 385 ? 1.979 -40.625 9.297 1 58.56 385 ARG A CA 1
ATOM 3150 C C . ARG A 1 385 ? 2.457 -41.906 9.977 1 58.56 385 ARG A C 1
ATOM 3152 O O . ARG A 1 385 ? 3.658 -42.094 10.18 1 58.56 385 ARG A O 1
ATOM 3159 N N . GLU A 1 386 ? 1.475 -42.656 10.312 1 62.91 386 GLU A N 1
ATOM 3160 C CA . GLU A 1 386 ? 1.818 -43.938 10.922 1 62.91 386 GLU A CA 1
ATOM 3161 C C . GLU A 1 386 ? 2.637 -44.781 9.969 1 62.91 386 GLU A C 1
ATOM 3163 O O . GLU A 1 386 ? 3.605 -45.438 10.383 1 62.91 386 GLU A O 1
ATOM 3168 N N . GLU A 1 387 ? 2.223 -44.719 8.719 1 61.34 387 GLU A N 1
ATOM 3169 C CA . GLU A 1 387 ? 2.951 -45.5 7.715 1 61.34 387 GLU A CA 1
ATOM 3170 C C . GLU A 1 387 ? 4.352 -44.938 7.496 1 61.34 387 GLU A C 1
ATOM 3172 O O . GLU A 1 387 ? 5.32 -45.688 7.371 1 61.34 387 GLU A O 1
ATOM 3177 N N . GLU A 1 388 ? 4.438 -43.719 7.508 1 60.62 388 GLU A N 1
ATOM 3178 C CA . GLU A 1 388 ? 5.727 -43.031 7.348 1 60.62 388 GLU A CA 1
ATOM 3179 C C . GLU A 1 388 ? 6.633 -43.312 8.547 1 60.62 388 GLU A C 1
ATOM 3181 O O . GLU A 1 388 ? 7.836 -43.531 8.391 1 60.62 388 GLU A O 1
ATOM 3186 N N . GLU A 1 389 ? 6.082 -43.188 9.664 1 63.81 389 GLU A N 1
ATOM 3187 C CA . GLU A 1 389 ? 6.836 -43.5 10.875 1 63.81 389 GLU A CA 1
ATOM 3188 C C . GLU A 1 389 ? 7.34 -44.938 10.867 1 63.81 389 GLU A C 1
ATOM 3190 O O . GLU A 1 389 ? 8.477 -45.188 11.273 1 63.81 389 GLU A O 1
ATOM 3195 N N . LYS A 1 390 ? 6.488 -45.781 10.398 1 67.44 390 LYS A N 1
ATOM 3196 C CA . LYS A 1 390 ? 6.887 -47.188 10.266 1 67.44 390 LYS A CA 1
ATOM 3197 C C . LYS A 1 390 ? 8.023 -47.344 9.266 1 67.44 390 LYS A C 1
ATOM 3199 O O . LYS A 1 390 ? 8.977 -48.094 9.508 1 67.44 390 LYS A O 1
ATOM 3204 N N . GLU A 1 391 ? 7.902 -46.625 8.234 1 62.81 391 GLU A N 1
ATOM 3205 C CA . GLU A 1 391 ? 8.945 -46.688 7.211 1 62.81 391 GLU A CA 1
ATOM 3206 C C . GLU A 1 391 ? 10.258 -46.094 7.738 1 62.81 391 GLU A C 1
ATOM 3208 O O . GLU A 1 391 ? 11.328 -46.656 7.488 1 62.81 391 GLU A O 1
ATOM 3213 N N . ARG A 1 392 ? 10.148 -45.094 8.453 1 64 392 ARG A N 1
ATOM 3214 C CA . ARG A 1 392 ? 11.32 -44.469 9.062 1 64 392 ARG A CA 1
ATOM 3215 C C . ARG A 1 392 ? 11.977 -45.406 10.07 1 64 392 ARG A C 1
ATOM 3217 O O . ARG A 1 392 ? 13.203 -45.5 10.125 1 64 392 ARG A O 1
ATOM 3224 N N . GLU A 1 393 ? 11.18 -46 10.82 1 70.75 393 GLU A N 1
ATOM 3225 C CA . GLU A 1 393 ? 11.68 -46.938 11.797 1 70.75 393 GLU A CA 1
ATOM 3226 C C . GLU A 1 393 ? 12.375 -48.125 11.109 1 70.75 393 GLU A C 1
ATOM 3228 O O . GLU A 1 393 ? 13.43 -48.594 11.555 1 70.75 393 GLU A O 1
ATOM 3233 N N . GLN A 1 394 ? 11.75 -48.531 10.047 1 68.62 394 GLN A N 1
ATOM 3234 C CA . GLN A 1 394 ? 12.359 -49.594 9.258 1 68.62 394 GLN A CA 1
ATOM 3235 C C . GLN A 1 394 ? 13.688 -49.156 8.656 1 68.62 394 GLN A C 1
ATOM 3237 O O . GLN A 1 394 ? 14.664 -49.906 8.672 1 68.62 394 GLN A O 1
ATOM 3242 N N . GLN A 1 395 ? 13.672 -47.938 8.203 1 61.59 395 GLN A N 1
ATOM 3243 C CA . GLN A 1 395 ? 14.891 -47.406 7.625 1 61.59 395 GLN A CA 1
ATOM 3244 C C . GLN A 1 395 ? 15.984 -47.281 8.68 1 61.59 395 GLN A C 1
ATOM 3246 O O . GLN A 1 395 ? 17.156 -47.594 8.414 1 61.59 395 GLN A O 1
ATOM 3251 N N . LYS A 1 396 ? 15.648 -46.781 9.781 1 66.38 396 LYS A N 1
ATOM 3252 C CA . LYS A 1 396 ? 16.594 -46.688 10.883 1 66.38 396 LYS A CA 1
ATOM 3253 C C . LYS A 1 396 ? 17.141 -48.062 11.25 1 66.38 396 LYS A C 1
ATOM 3255 O O . LYS A 1 396 ? 18.328 -48.219 11.539 1 66.38 396 LYS A O 1
ATOM 3260 N N . GLU A 1 397 ? 16.281 -49 11.234 1 72.5 397 GLU A N 1
ATOM 3261 C CA . GLU A 1 397 ? 16.688 -50.375 11.547 1 72.5 397 GLU A CA 1
ATOM 3262 C C . GLU A 1 397 ? 17.656 -50.906 10.492 1 72.5 397 GLU A C 1
ATOM 3264 O O . GLU A 1 397 ? 18.656 -51.562 10.836 1 72.5 397 GLU A O 1
ATOM 3269 N N . VAL A 1 398 ? 17.359 -50.562 9.312 1 68.19 398 VAL A N 1
ATOM 3270 C CA . VAL A 1 398 ? 18.25 -51 8.234 1 68.19 398 VAL A CA 1
ATOM 3271 C C . VAL A 1 398 ? 19.594 -50.281 8.344 1 68.19 398 VAL A C 1
ATOM 3273 O O . VAL A 1 398 ? 20.641 -50.906 8.195 1 68.19 398 VAL A O 1
ATOM 3276 N N . GLN A 1 399 ? 19.469 -49.062 8.672 1 66.19 399 GLN A N 1
ATOM 3277 C CA . GLN A 1 399 ? 20.688 -48.281 8.859 1 66.19 399 GLN A CA 1
ATOM 3278 C C . GLN A 1 399 ? 21.516 -48.812 10.016 1 66.19 399 GLN A C 1
ATOM 3280 O O . GLN A 1 399 ? 22.734 -48.938 9.891 1 66.19 399 GLN A O 1
ATOM 3285 N N . ARG A 1 400 ? 20.891 -49.062 11.039 1 69.19 400 ARG A N 1
ATOM 3286 C CA . ARG A 1 400 ? 21.578 -49.625 12.195 1 69.19 400 ARG A CA 1
ATOM 3287 C C . ARG A 1 400 ? 22.219 -50.969 11.852 1 69.19 400 ARG A C 1
ATOM 3289 O O . ARG A 1 400 ? 23.344 -51.25 12.258 1 69.19 400 ARG A O 1
ATOM 3296 N N . GLU A 1 401 ? 21.484 -51.719 11.117 1 72.44 401 GLU A N 1
ATOM 3297 C CA . GLU A 1 401 ? 22 -53.031 10.695 1 72.44 401 GLU A CA 1
ATOM 3298 C C . GLU A 1 401 ? 23.203 -52.875 9.773 1 72.44 401 GLU A C 1
ATOM 3300 O O . GLU A 1 401 ? 24.188 -53.594 9.891 1 72.44 401 GLU A O 1
ATOM 3305 N N . LEU A 1 402 ? 23.094 -51.844 8.984 1 65.38 402 LEU A N 1
ATOM 3306 C CA . LEU A 1 402 ? 24.188 -51.562 8.062 1 65.38 402 LEU A CA 1
ATOM 3307 C C . LEU A 1 402 ? 25.406 -51.062 8.812 1 65.38 402 LEU A C 1
ATOM 3309 O O . LEU A 1 402 ? 26.547 -51.438 8.516 1 65.38 402 LEU A O 1
ATOM 3313 N N . GLU A 1 403 ? 25.156 -50.25 9.734 1 72.12 403 GLU A N 1
ATOM 3314 C CA . GLU A 1 403 ? 26.234 -49.719 10.586 1 72.12 403 GLU A CA 1
ATOM 3315 C C . GLU A 1 403 ? 26.906 -50.875 11.359 1 72.12 403 GLU A C 1
ATOM 3317 O O . GLU A 1 403 ? 28.125 -50.906 11.484 1 72.12 403 GLU A O 1
ATOM 3322 N N . ARG A 1 404 ? 26.094 -51.719 11.828 1 70.5 404 ARG A N 1
ATOM 3323 C CA . ARG A 1 404 ? 26.609 -52.875 12.555 1 70.5 404 ARG A CA 1
ATOM 3324 C C . ARG A 1 404 ? 27.469 -53.75 11.641 1 70.5 404 ARG A C 1
ATOM 3326 O O . ARG A 1 404 ? 28.547 -54.188 12.031 1 70.5 404 ARG A O 1
ATOM 3333 N N . GLN A 1 405 ? 27 -53.906 10.492 1 67 405 GLN A N 1
ATOM 3334 C CA . GLN A 1 405 ? 27.75 -54.719 9.531 1 67 405 GLN A CA 1
ATOM 3335 C C . GLN A 1 405 ? 29.062 -54.031 9.141 1 67 405 GLN A C 1
ATOM 3337 O O . GLN A 1 405 ? 30.078 -54.719 8.984 1 67 405 GLN A O 1
ATOM 3342 N N . LEU A 1 406 ? 28.922 -52.719 9.008 1 63.69 406 LEU A N 1
ATOM 3343 C CA . LEU A 1 406 ? 30.125 -51.969 8.688 1 63.69 406 LEU A CA 1
ATOM 3344 C C . LEU A 1 406 ? 31.141 -52.062 9.82 1 63.69 406 LEU A C 1
ATOM 3346 O O . LEU A 1 406 ? 32.344 -52.219 9.57 1 63.69 406 LEU A O 1
ATOM 3350 N N . GLU A 1 407 ? 30.672 -51.844 11 1 67.75 407 GLU A N 1
ATOM 3351 C CA . GLU A 1 407 ? 31.547 -51.969 12.156 1 67.75 407 GLU A CA 1
ATOM 3352 C C . GLU A 1 407 ? 32.188 -53.344 12.227 1 67.75 407 GLU A C 1
ATOM 3354 O O . GLU A 1 407 ? 33.375 -53.5 12.523 1 67.75 407 GLU A O 1
ATOM 3359 N N . GLU A 1 408 ? 31.422 -54.312 11.914 1 66.38 408 GLU A N 1
ATOM 3360 C CA . GLU A 1 408 ? 31.938 -55.688 11.938 1 66.38 408 GLU A CA 1
ATOM 3361 C C . GLU A 1 408 ? 32.938 -55.906 10.812 1 66.38 408 GLU A C 1
ATOM 3363 O O . GLU A 1 408 ? 33.969 -56.562 11.023 1 66.38 408 GLU A O 1
ATOM 3368 N N . ALA A 1 409 ? 32.594 -55.219 9.711 1 60.03 409 ALA A N 1
ATOM 3369 C CA . ALA A 1 409 ? 33.5 -55.344 8.578 1 60.03 409 ALA A CA 1
ATOM 3370 C C . ALA A 1 409 ? 34.844 -54.625 8.859 1 60.03 409 ALA A C 1
ATOM 3372 O O . ALA A 1 409 ? 35.906 -55.125 8.492 1 60.03 409 ALA A O 1
ATOM 3373 N N . GLU A 1 410 ? 34.688 -53.5 9.5 1 60.44 410 GLU A N 1
ATOM 3374 C CA . GLU A 1 410 ? 35.875 -52.75 9.844 1 60.44 410 GLU A CA 1
ATOM 3375 C C . GLU A 1 410 ? 36.719 -53.5 10.867 1 60.44 410 GLU A C 1
ATOM 3377 O O . GLU A 1 410 ? 37.969 -53.469 10.812 1 60.44 410 GLU A O 1
ATOM 3382 N N . LYS A 1 411 ? 36.094 -54.156 11.734 1 63.28 411 LYS A N 1
ATOM 3383 C CA . LYS A 1 411 ? 36.812 -54.969 12.727 1 63.28 411 LYS A CA 1
ATOM 3384 C C . LYS A 1 411 ? 37.531 -56.125 12.07 1 63.28 411 LYS A C 1
ATOM 3386 O O . LYS A 1 411 ? 38.688 -56.438 12.422 1 63.28 411 LYS A O 1
ATOM 3391 N N . VAL A 1 412 ? 36.906 -56.656 11.125 1 60.31 412 VAL A N 1
ATOM 3392 C CA . VAL A 1 412 ? 37.531 -57.781 10.445 1 60.31 412 VAL A CA 1
ATOM 3393 C C . VAL A 1 412 ? 38.75 -57.281 9.625 1 60.31 412 VAL A C 1
ATOM 3395 O O . VAL A 1 412 ? 39.781 -57.938 9.602 1 60.31 412 VAL A O 1
ATOM 3398 N N . ARG A 1 413 ? 38.625 -56.062 9.039 1 57.22 413 ARG A N 1
ATOM 3399 C CA . ARG A 1 413 ? 39.75 -55.5 8.258 1 57.22 413 ARG A CA 1
ATOM 3400 C C . ARG A 1 413 ? 40.938 -55.156 9.164 1 57.22 413 ARG A C 1
ATOM 3402 O O . ARG A 1 413 ? 42.094 -55.375 8.781 1 57.22 413 ARG A O 1
ATOM 3409 N N . SER A 1 414 ? 40.594 -54.594 10.289 1 59.88 414 SER A N 1
ATOM 3410 C CA . SER A 1 414 ? 41.688 -54.25 11.219 1 59.88 414 SER A CA 1
ATOM 3411 C C . SER A 1 414 ? 42.375 -55.531 11.719 1 59.88 414 SER A C 1
ATOM 3413 O O . SER A 1 414 ? 43.594 -55.5 11.953 1 59.88 414 SER A O 1
ATOM 3415 N N . CYS A 1 415 ? 41.594 -56.531 11.844 1 57 415 CYS A N 1
ATOM 3416 C CA . CYS A 1 415 ? 42.25 -57.75 12.328 1 57 415 CYS A CA 1
ATOM 3417 C C . CYS A 1 415 ? 43.156 -58.344 11.25 1 57 415 CYS A C 1
ATOM 3419 O O . CYS A 1 415 ? 44.094 -59.062 11.555 1 57 415 CYS A O 1
ATOM 3421 N N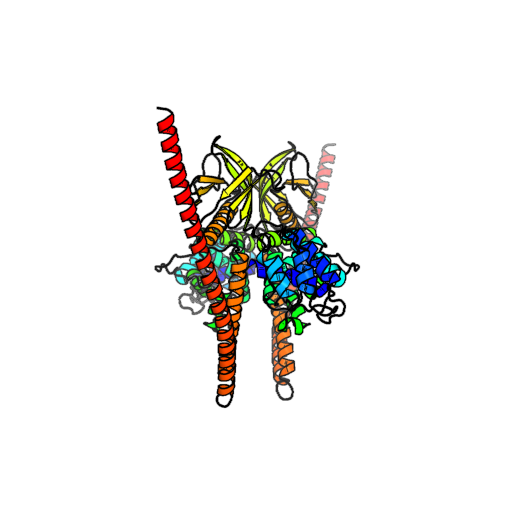 . THR A 1 416 ? 42.719 -58.156 10.031 1 55.19 416 THR A N 1
ATOM 3422 C CA . THR A 1 416 ? 43.562 -58.812 9.039 1 55.19 416 THR A CA 1
ATOM 3423 C C . THR A 1 416 ? 44.875 -58.031 8.836 1 55.19 416 THR A C 1
ATOM 3425 O O . THR A 1 416 ? 45.844 -58.562 8.328 1 55.19 416 THR A O 1
ATOM 3428 N N . GLU A 1 417 ? 44.844 -56.656 9.062 1 53 417 GLU A N 1
ATOM 3429 C CA . GLU A 1 417 ? 46.094 -55.938 8.836 1 53 417 GLU A CA 1
ATOM 3430 C C . GLU A 1 417 ? 47.062 -56.125 10.016 1 53 417 GLU A C 1
ATOM 3432 O O . GLU A 1 417 ? 48.25 -55.844 9.898 1 53 417 GLU A O 1
ATOM 3437 N N . GLU A 1 418 ? 46.594 -56.75 11.125 1 44.22 418 GLU A N 1
ATOM 3438 C CA . GLU A 1 418 ? 47.656 -57.188 12.07 1 44.22 418 GLU A CA 1
ATOM 3439 C C . GLU A 1 418 ? 48.125 -58.594 11.766 1 44.22 418 GLU A C 1
ATOM 3441 O O . GLU A 1 418 ? 47.312 -59.469 11.445 1 44.22 418 GLU A O 1
ATOM 3446 N N . MET B 1 1 ? -8.68 30.578 1.283 1 47.16 1 MET B N 1
ATOM 3447 C CA . MET B 1 1 ? -9.891 30.078 1.908 1 47.16 1 MET B CA 1
ATOM 3448 C C . MET B 1 1 ? -9.656 28.703 2.533 1 47.16 1 MET B C 1
ATOM 3450 O O . MET B 1 1 ? -10.031 28.469 3.682 1 47.16 1 MET B O 1
ATOM 3454 N N . GLU B 1 2 ? -8.812 27.828 1.812 1 62.91 2 GLU B N 1
ATOM 3455 C CA . GLU B 1 2 ? -8.57 26.453 2.27 1 62.91 2 GLU B CA 1
ATOM 3456 C C . GLU B 1 2 ? -7.621 26.438 3.465 1 62.91 2 GLU B C 1
ATOM 3458 O O . GLU B 1 2 ? -7.855 25.719 4.438 1 62.91 2 GLU B O 1
ATOM 3463 N N . LEU B 1 3 ? -6.84 27.562 3.475 1 70.5 3 LEU B N 1
ATOM 3464 C CA . LEU B 1 3 ? -5.855 27.609 4.547 1 70.5 3 LEU B CA 1
ATOM 3465 C C . LEU B 1 3 ? -6.504 28.047 5.859 1 70.5 3 LEU B C 1
ATOM 3467 O O . LEU B 1 3 ? -6.262 27.438 6.906 1 70.5 3 LEU B O 1
ATOM 3471 N N . GLN B 1 4 ? -7.41 29.016 5.723 1 77.81 4 GLN B N 1
ATOM 3472 C CA . GLN B 1 4 ? -8.062 29.547 6.914 1 77.81 4 GLN B CA 1
ATOM 3473 C C . GLN B 1 4 ? -8.961 28.5 7.566 1 77.81 4 GLN B C 1
ATOM 3475 O O . GLN B 1 4 ? -9.016 28.391 8.797 1 77.81 4 GLN B O 1
ATOM 3480 N N . SER B 1 5 ? -9.5 27.734 6.684 1 80.25 5 SER B N 1
ATOM 3481 C CA . SER B 1 5 ? -10.391 26.703 7.203 1 80.25 5 SER B CA 1
ATOM 3482 C C . SER B 1 5 ? -9.617 25.625 7.961 1 80.25 5 SER B C 1
ATOM 3484 O O . SER B 1 5 ? -10.094 25.109 8.977 1 80.25 5 SER B O 1
ATOM 3486 N N . GLU B 1 6 ? -8.492 25.406 7.504 1 83.69 6 GLU B N 1
ATOM 3487 C CA . GLU B 1 6 ? -7.664 24.391 8.148 1 83.69 6 GLU B CA 1
ATOM 3488 C C . GLU B 1 6 ? -7.137 24.875 9.492 1 83.69 6 GLU B C 1
ATOM 3490 O O . GLU B 1 6 ? -7.062 24.094 10.453 1 83.69 6 GLU B O 1
ATOM 3495 N N . LEU B 1 7 ? -6.812 26.141 9.539 1 88.69 7 LEU B N 1
ATOM 3496 C CA . LEU B 1 7 ? -6.309 26.703 10.789 1 88.69 7 LEU B CA 1
ATOM 3497 C C . LEU B 1 7 ? -7.414 26.781 11.836 1 88.69 7 LEU B C 1
ATOM 3499 O O . LEU B 1 7 ? -7.16 26.594 13.023 1 88.69 7 LEU B O 1
ATOM 3503 N N . LEU B 1 8 ? -8.57 27.031 11.336 1 89.44 8 LEU B N 1
ATOM 3504 C CA . LEU B 1 8 ? -9.711 27.219 12.219 1 89.44 8 LEU B CA 1
ATOM 3505 C C . LEU B 1 8 ? -10.023 25.938 12.992 1 89.44 8 LEU B C 1
ATOM 3507 O O . LEU B 1 8 ? -10.461 26 14.148 1 89.44 8 LEU B O 1
ATOM 3511 N N . LYS B 1 9 ? -9.797 24.844 12.414 1 91.06 9 LYS B N 1
ATOM 3512 C CA . LYS B 1 9 ? -10.102 23.578 13.086 1 91.06 9 LYS B CA 1
ATOM 3513 C C . LYS B 1 9 ? -9.258 23.406 14.344 1 91.06 9 LYS B C 1
ATOM 3515 O O . LYS B 1 9 ? -9.781 23.062 15.406 1 91.06 9 LYS B O 1
ATOM 3520 N N . SER B 1 10 ? -7.98 23.641 14.203 1 92.94 10 SER B N 1
ATOM 3521 C CA . SER B 1 10 ? -7.094 23.531 15.359 1 92.94 10 SER B CA 1
ATOM 3522 C C . SER B 1 10 ? -7.402 24.594 16.406 1 92.94 10 SER B C 1
ATOM 3524 O O . SER B 1 10 ? -7.352 24.328 17.609 1 92.94 10 SER B O 1
ATOM 3526 N N . ILE B 1 11 ? -7.734 25.766 15.938 1 90.38 11 ILE B N 1
ATOM 3527 C CA . ILE B 1 11 ? -8.039 26.875 16.844 1 90.38 11 ILE B CA 1
ATOM 3528 C C . ILE B 1 11 ? -9.328 26.562 17.609 1 90.38 11 ILE B C 1
ATOM 3530 O O . ILE B 1 11 ? -9.453 26.906 18.781 1 90.38 11 ILE B O 1
ATOM 3534 N N . TRP B 1 12 ? -10.227 25.969 16.938 1 89.56 12 TRP B N 1
ATOM 3535 C CA . TRP B 1 12 ? -11.484 25.578 17.578 1 89.56 12 TRP B CA 1
ATOM 3536 C C . TRP B 1 12 ? -11.227 24.719 18.797 1 89.56 12 TRP B C 1
ATOM 3538 O O . TRP B 1 12 ? -11.852 24.922 19.844 1 89.56 12 TRP B O 1
ATOM 3548 N N . TYR B 1 13 ? -10.328 23.797 18.688 1 91.31 13 TYR B N 1
ATOM 3549 C CA . TYR B 1 13 ? -9.992 22.938 19.812 1 91.31 13 TYR B CA 1
ATOM 3550 C C . TYR B 1 13 ? -9.367 23.734 20.953 1 91.31 13 TYR B C 1
ATOM 3552 O O . TYR B 1 13 ? -9.656 23.516 22.125 1 91.31 13 TYR B O 1
ATOM 3560 N N . ALA B 1 14 ? -8.492 24.625 20.594 1 90.12 14 ALA B N 1
ATOM 3561 C CA . ALA B 1 14 ? -7.867 25.484 21.594 1 90.12 14 ALA B CA 1
ATOM 3562 C C . ALA B 1 14 ? -8.914 26.312 22.328 1 90.12 14 ALA B C 1
ATOM 3564 O O . ALA B 1 14 ? -8.883 26.422 23.562 1 90.12 14 ALA B O 1
ATOM 3565 N N . PHE B 1 15 ? -9.828 26.891 21.594 1 88.31 15 PHE B N 1
ATOM 3566 C CA . PHE B 1 15 ? -10.883 27.719 22.172 1 88.31 15 PHE B CA 1
ATOM 3567 C C . PHE B 1 15 ? -11.766 26.891 23.109 1 88.31 15 PHE B C 1
ATOM 3569 O O . PHE B 1 15 ? -12.086 27.312 24.219 1 88.31 15 PHE B O 1
ATOM 3576 N N . THR B 1 16 ? -12.203 25.734 22.594 1 87.25 16 THR B N 1
ATOM 3577 C CA . THR B 1 16 ? -13.109 24.891 23.359 1 87.25 16 THR B CA 1
ATOM 3578 C C . THR B 1 16 ? -12.445 24.391 24.641 1 87.25 16 THR B C 1
ATOM 3580 O O . THR B 1 16 ? -13.109 24.156 25.641 1 87.25 16 THR B O 1
ATOM 3583 N N . SER B 1 17 ? -11.156 24.219 24.594 1 88.69 17 SER B N 1
ATOM 3584 C CA . SER B 1 17 ? -10.438 23.781 25.781 1 88.69 17 SER B CA 1
ATOM 3585 C C . SER B 1 17 ? -10.422 24.875 26.859 1 88.69 17 SER B C 1
ATOM 3587 O O . SER B 1 17 ? -10.289 24.578 28.047 1 88.69 17 SER B O 1
ATOM 3589 N N . LEU B 1 18 ? -10.492 26.125 26.422 1 86.44 18 LEU B N 1
ATOM 3590 C CA . LEU B 1 18 ? -10.492 27.25 27.359 1 86.44 18 LEU B CA 1
ATOM 3591 C C . LEU B 1 18 ? -11.875 27.438 27.984 1 86.44 18 LEU B C 1
ATOM 3593 O O . LEU B 1 18 ? -12.008 28.078 29.031 1 86.44 18 LEU B O 1
ATOM 3597 N N . ASP B 1 19 ? -12.812 26.875 27.328 1 82.81 19 ASP B N 1
ATOM 3598 C CA . ASP B 1 19 ? -14.164 26.922 27.859 1 82.81 19 ASP B CA 1
ATOM 3599 C C . ASP B 1 19 ? -14.359 25.844 28.938 1 82.81 19 ASP B C 1
ATOM 3601 O O . ASP B 1 19 ? -14.992 24.812 28.688 1 82.81 19 ASP B O 1
ATOM 3605 N N . MET B 1 20 ? -13.961 26.078 30.109 1 76.44 20 MET B N 1
ATOM 3606 C CA . MET B 1 20 ? -13.953 25.109 31.203 1 76.44 20 MET B CA 1
ATOM 3607 C C . MET B 1 20 ? -15.375 24.797 31.656 1 76.44 20 MET B C 1
ATOM 3609 O O . MET B 1 20 ? -15.672 23.656 32.031 1 76.44 20 MET B O 1
ATOM 3613 N N . GLU B 1 21 ? -16.203 25.781 31.578 1 73.81 21 GLU B N 1
ATOM 3614 C CA . GLU B 1 21 ? -17.547 25.594 32.094 1 73.81 21 GLU B CA 1
ATOM 3615 C C . GLU B 1 21 ? -18.484 25.031 31.031 1 73.81 21 GLU B C 1
ATOM 3617 O O . GLU B 1 21 ? -19.641 24.734 31.312 1 73.81 21 GLU B O 1
ATOM 3622 N N . LYS B 1 22 ? -17.969 24.781 29.859 1 76.75 22 LYS B N 1
ATOM 3623 C CA . LYS B 1 22 ? -18.734 24.234 28.75 1 76.75 22 LYS B CA 1
ATOM 3624 C C . LYS B 1 22 ? -19.984 25.078 28.484 1 76.75 22 LYS B C 1
ATOM 3626 O O . LYS B 1 22 ? -21.062 24.531 28.234 1 76.75 22 LYS B O 1
ATOM 3631 N N . CYS B 1 23 ? -19.844 26.391 28.75 1 72.88 23 CYS B N 1
ATOM 3632 C CA . CYS B 1 23 ? -20.953 27.297 28.5 1 72.88 23 CYS B CA 1
ATOM 3633 C C . CYS B 1 23 ? -20.797 28 27.156 1 72.88 23 CYS B C 1
ATOM 3635 O O . CYS B 1 23 ? -21.656 28.797 26.766 1 72.88 23 CYS B O 1
ATOM 3637 N N . GLY B 1 24 ? -19.719 27.656 26.531 1 76.94 24 GLY B N 1
ATOM 3638 C CA . GLY B 1 24 ? -19.484 28.219 25.219 1 76.94 24 GLY B CA 1
ATOM 3639 C C . GLY B 1 24 ? -18.844 29.594 25.266 1 76.94 24 GLY B C 1
ATOM 3640 O O . GLY B 1 24 ? -18.719 30.25 24.234 1 76.94 24 GLY B O 1
ATOM 3641 N N . LYS B 1 25 ? -18.484 30.016 26.5 1 80.75 25 LYS B N 1
ATOM 3642 C CA . LYS B 1 25 ? -17.875 31.328 26.656 1 80.75 25 LYS B CA 1
ATOM 3643 C C . LYS B 1 25 ? -16.516 31.234 27.328 1 80.75 25 LYS B C 1
ATOM 3645 O O . LYS B 1 25 ? -16.281 30.328 28.125 1 80.75 25 LYS B O 1
ATOM 3650 N N . VAL B 1 26 ? -15.594 32.094 26.938 1 85.31 26 VAL B N 1
ATOM 3651 C CA . VAL B 1 26 ? -14.234 32.156 27.469 1 85.31 26 VAL B CA 1
ATOM 3652 C C . VAL B 1 26 ? -13.906 33.562 27.953 1 85.31 26 VAL B C 1
ATOM 3654 O O . VAL B 1 26 ? -14.391 34.531 27.406 1 85.31 26 VAL B O 1
ATOM 3657 N N . SER B 1 27 ? -13.188 33.531 28.969 1 83.88 27 SER B N 1
ATOM 3658 C CA . SER B 1 27 ? -12.836 34.844 29.547 1 83.88 27 SER B CA 1
ATOM 3659 C C . SER B 1 27 ? -11.961 35.656 28.594 1 83.88 27 SER B C 1
ATOM 3661 O O . SER B 1 27 ? -11.219 35.094 27.797 1 83.88 27 SER B O 1
ATOM 3663 N N . LYS B 1 28 ? -12.109 36.969 28.703 1 82.75 28 LYS B N 1
ATOM 3664 C CA . LYS B 1 28 ? -11.336 37.875 27.859 1 82.75 28 LYS B CA 1
ATOM 3665 C C . LYS B 1 28 ? -9.844 37.719 28.109 1 82.75 28 LYS B C 1
ATOM 3667 O O . LYS B 1 28 ? -9.039 37.812 27.172 1 82.75 28 LYS B O 1
ATOM 3672 N N . SER B 1 29 ? -9.531 37.438 29.359 1 83 29 SER B N 1
ATOM 3673 C CA . SER B 1 29 ? -8.125 37.281 29.703 1 83 29 SER B CA 1
ATOM 3674 C C . SER B 1 29 ? -7.527 36.062 29.016 1 83 29 SER B C 1
ATOM 3676 O O . SER B 1 29 ? -6.402 36.125 28.5 1 83 29 SER B O 1
ATOM 3678 N N . GLN B 1 30 ? -8.219 35 28.984 1 87.25 30 GLN B N 1
ATOM 3679 C CA . GLN B 1 30 ? -7.77 33.781 28.328 1 87.25 30 GLN B CA 1
ATOM 3680 C C . GLN B 1 30 ? -7.691 33.969 26.812 1 87.25 30 GLN B C 1
ATOM 3682 O O . GLN B 1 30 ? -6.797 33.406 26.156 1 87.25 30 GLN B O 1
ATOM 3687 N N . LEU B 1 31 ? -8.578 34.688 26.234 1 87.5 31 LEU B N 1
ATOM 3688 C CA . LEU B 1 31 ? -8.586 34.938 24.797 1 87.5 31 LEU B CA 1
ATOM 3689 C C . LEU B 1 31 ? -7.406 35.812 24.375 1 87.5 31 LEU B C 1
ATOM 3691 O O . LEU B 1 31 ? -6.875 35.656 23.281 1 87.5 31 LEU B O 1
ATOM 3695 N N . LYS B 1 32 ? -7.102 36.656 25.312 1 85.69 32 LYS B N 1
ATOM 3696 C CA . LYS B 1 32 ? -5.93 37.5 25.062 1 85.69 32 LYS B CA 1
ATOM 3697 C C . LYS B 1 32 ? -4.66 36.656 24.969 1 85.69 32 LYS B C 1
ATOM 3699 O O . LYS B 1 32 ? -3.814 36.875 24.109 1 85.69 32 LYS B O 1
ATOM 3704 N N . VAL B 1 33 ? -4.574 35.75 25.891 1 88.31 33 VAL B N 1
ATOM 3705 C CA . VAL B 1 33 ? -3.418 34.844 25.906 1 88.31 33 VAL B CA 1
ATOM 3706 C C . VAL B 1 33 ? -3.408 33.969 24.641 1 88.31 33 VAL B C 1
ATOM 3708 O O . VAL B 1 33 ? -2.365 33.812 24 1 88.31 33 VAL B O 1
ATOM 3711 N N . LEU B 1 34 ? -4.527 33.469 24.328 1 89.69 34 LEU B N 1
ATOM 3712 C CA . LEU B 1 34 ? -4.641 32.656 23.109 1 89.69 34 LEU B CA 1
ATOM 3713 C C . LEU B 1 34 ? -4.25 33.469 21.875 1 89.69 34 LEU B C 1
ATOM 3715 O O . LEU B 1 34 ? -3.484 33 21.031 1 89.69 34 LEU B O 1
ATOM 3719 N N . SER B 1 35 ? -4.789 34.625 21.781 1 89.38 35 SER B N 1
ATOM 3720 C CA . SER B 1 35 ? -4.504 35.5 20.641 1 89.38 35 SER B CA 1
ATOM 3721 C C . SER B 1 35 ? -3.016 35.812 20.531 1 89.38 35 SER B C 1
ATOM 3723 O O . SER B 1 35 ? -2.447 35.812 19.438 1 89.38 35 SER B O 1
ATOM 3725 N N . HIS B 1 36 ? -2.439 36.062 21.672 1 89.44 36 HIS B N 1
ATOM 3726 C CA . HIS B 1 36 ? -1.009 36.344 21.703 1 89.44 36 HIS B CA 1
ATOM 3727 C C . HIS B 1 36 ? -0.204 35.156 21.188 1 89.44 36 HIS B C 1
ATOM 3729 O O . HIS B 1 36 ? 0.748 35.312 20.422 1 89.44 36 HIS B O 1
ATOM 3735 N N . ASN B 1 37 ? -0.523 34.031 21.703 1 91.69 37 ASN B N 1
ATOM 3736 C CA . ASN B 1 37 ? 0.143 32.812 21.25 1 91.69 37 ASN B CA 1
ATOM 3737 C C . ASN B 1 37 ? -0.024 32.625 19.75 1 91.69 37 ASN B C 1
ATOM 3739 O O . ASN B 1 37 ? 0.918 32.219 19.062 1 91.69 37 ASN B O 1
ATOM 3743 N N . LEU B 1 38 ? -1.178 32.875 19.281 1 91 38 LEU B N 1
ATOM 3744 C CA . LEU B 1 38 ? -1.449 32.719 17.859 1 91 38 LEU B CA 1
ATOM 3745 C C . LEU B 1 38 ? -0.628 33.719 17.031 1 91 38 LEU B C 1
ATOM 3747 O O . LEU B 1 38 ? -0.093 33.344 15.984 1 91 38 LEU B O 1
ATOM 3751 N N . TYR B 1 39 ? -0.54 34.906 17.547 1 90.25 39 TYR B N 1
ATOM 3752 C CA . TYR B 1 39 ? 0.299 35.906 16.875 1 90.25 39 TYR B CA 1
ATOM 3753 C C . TYR B 1 39 ? 1.736 35.406 16.766 1 90.25 39 TYR B C 1
ATOM 3755 O O . TYR B 1 39 ? 2.369 35.562 15.711 1 90.25 39 TYR B O 1
ATOM 3763 N N . THR B 1 40 ? 2.207 34.812 17.781 1 91.56 40 THR B N 1
ATOM 3764 C CA . THR B 1 40 ? 3.592 34.375 17.844 1 91.56 40 THR B CA 1
ATOM 3765 C C . THR B 1 40 ? 3.828 33.188 16.906 1 91.56 40 THR B C 1
ATOM 3767 O O . THR B 1 40 ? 4.762 33.219 16.109 1 91.56 40 THR B O 1
ATOM 3770 N N . VAL B 1 41 ? 2.998 32.188 16.984 1 92 41 VAL B N 1
ATOM 3771 C CA . VAL B 1 41 ? 3.217 30.953 16.234 1 92 41 VAL B CA 1
ATOM 3772 C C . VAL B 1 41 ? 2.943 31.188 14.75 1 92 41 VAL B C 1
ATOM 3774 O O . VAL B 1 41 ? 3.537 30.531 13.891 1 92 41 VAL B O 1
ATOM 3777 N N . LEU B 1 42 ? 2.098 32.125 14.445 1 91.5 42 LEU B N 1
ATOM 3778 C CA . LEU B 1 42 ? 1.775 32.406 13.055 1 91.5 42 LEU B CA 1
ATOM 3779 C C . LEU B 1 42 ? 2.666 33.531 12.516 1 91.5 42 LEU B C 1
ATOM 3781 O O . LEU B 1 42 ? 2.58 33.875 11.336 1 91.5 42 LEU B O 1
ATOM 3785 N N . ASN B 1 43 ? 3.496 34.031 13.352 1 91.12 43 ASN B N 1
ATOM 3786 C CA . ASN B 1 43 ? 4.449 35.062 12.984 1 91.12 43 ASN B CA 1
ATOM 3787 C C . ASN B 1 43 ? 3.75 36.281 12.398 1 91.12 43 ASN B C 1
ATOM 3789 O O . ASN B 1 43 ? 4.098 36.75 11.305 1 91.12 43 ASN B O 1
ATOM 3793 N N . ILE B 1 44 ? 2.719 36.656 13 1 88.56 44 ILE B N 1
ATOM 3794 C CA . ILE B 1 44 ? 1.979 37.875 12.664 1 88.56 44 ILE B CA 1
ATOM 3795 C C . ILE B 1 44 ? 2.307 38.969 13.672 1 88.56 44 ILE B C 1
ATOM 3797 O O . ILE B 1 44 ? 2.49 38.688 14.859 1 88.56 44 ILE B O 1
ATOM 3801 N N . PRO B 1 45 ? 2.492 40.125 13.133 1 85.44 45 PRO B N 1
ATOM 3802 C CA . PRO B 1 45 ? 2.76 41.188 14.078 1 85.44 45 PRO B CA 1
ATOM 3803 C C . PRO B 1 45 ? 1.654 41.375 15.125 1 85.44 45 PRO B C 1
ATOM 3805 O O . PRO B 1 45 ? 0.469 41.281 14.789 1 85.44 45 PRO B O 1
ATOM 3808 N N . HIS B 1 46 ? 2.15 41.406 16.312 1 81 46 HIS B N 1
ATOM 3809 C CA . HIS B 1 46 ? 1.217 41.531 17.422 1 81 46 HIS B CA 1
ATOM 3810 C C . HIS B 1 46 ? 0.624 42.938 17.484 1 81 46 HIS B C 1
ATOM 3812 O O . HIS B 1 46 ? 1.354 43.938 17.422 1 81 46 HIS B O 1
ATOM 3818 N N . ASP B 1 47 ? -0.788 42.969 17.453 1 79.19 47 ASP B N 1
ATOM 3819 C CA . ASP B 1 47 ? -1.462 44.25 17.656 1 79.19 47 ASP B CA 1
ATOM 3820 C C . ASP B 1 47 ? -2.346 44.188 18.906 1 79.19 47 ASP B C 1
ATOM 3822 O O . ASP B 1 47 ? -3.555 43.969 18.812 1 79.19 47 ASP B O 1
ATOM 3826 N N . PRO B 1 48 ? -1.775 44.406 20.031 1 73.69 48 PRO B N 1
ATOM 3827 C CA . PRO B 1 48 ? -2.545 44.344 21.266 1 73.69 48 PRO B CA 1
ATOM 3828 C C . PRO B 1 48 ? -3.703 45.344 21.297 1 73.69 48 PRO B C 1
ATOM 3830 O O . PRO B 1 48 ? -4.75 45.062 21.891 1 73.69 48 PRO B O 1
ATOM 3833 N N . VAL B 1 49 ? -3.57 46.406 20.688 1 71.88 49 VAL B N 1
ATOM 3834 C CA . VAL B 1 49 ? -4.586 47.438 20.672 1 71.88 49 VAL B CA 1
ATOM 3835 C C . VAL B 1 49 ? -5.867 46.906 20.031 1 71.88 49 VAL B C 1
ATOM 3837 O O . VAL B 1 49 ? -6.965 47.156 20.531 1 71.88 49 VAL B O 1
ATOM 3840 N N . ALA B 1 50 ? -5.641 46.125 19.109 1 75.19 50 ALA B N 1
ATOM 3841 C CA . ALA B 1 50 ? -6.805 45.625 18.391 1 75.19 50 ALA B CA 1
ATOM 3842 C C . ALA B 1 50 ? -7.629 44.688 19.281 1 75.19 50 ALA B C 1
ATOM 3844 O O . ALA B 1 50 ? -8.859 44.75 19.25 1 75.19 50 ALA B O 1
ATOM 3845 N N . LEU B 1 51 ? -6.941 43.938 20.062 1 75.56 51 LEU B N 1
ATOM 3846 C CA . LEU B 1 51 ? -7.637 43 20.953 1 75.56 51 LEU B CA 1
ATOM 3847 C C . LEU B 1 51 ? -8.398 43.781 22.031 1 75.56 51 LEU B C 1
ATOM 3849 O O . LEU B 1 51 ? -9.562 43.469 22.312 1 75.56 51 LEU B O 1
ATOM 3853 N N . GLU B 1 52 ? -7.762 44.812 22.672 1 75.56 52 GLU B N 1
ATOM 3854 C CA . GLU B 1 52 ? -8.367 45.625 23.75 1 75.56 52 GLU B CA 1
ATOM 3855 C C . GLU B 1 52 ? -9.531 46.469 23.219 1 75.56 52 GLU B C 1
ATOM 3857 O O . GLU B 1 52 ? -10.547 46.594 23.906 1 75.56 52 GLU B O 1
ATOM 3862 N N . GLU B 1 53 ? -9.32 46.938 22.031 1 76.19 53 GLU B N 1
ATOM 3863 C CA . GLU B 1 53 ? -10.359 47.75 21.422 1 76.19 53 GLU B CA 1
ATOM 3864 C C . GLU B 1 53 ? -11.57 46.938 21.016 1 76.19 53 GLU B C 1
ATOM 3866 O O . GLU B 1 53 ? -12.711 47.375 21.109 1 76.19 53 GLU B O 1
ATOM 3871 N N . HIS B 1 54 ? -11.227 45.781 20.609 1 77.12 54 HIS B N 1
ATOM 3872 C CA . HIS B 1 54 ? -12.305 44.938 20.156 1 77.12 54 HIS B CA 1
ATOM 3873 C C . HIS B 1 54 ? -13.156 44.438 21.312 1 77.12 54 HIS B C 1
ATOM 3875 O O . HIS B 1 54 ? -14.375 44.312 21.203 1 77.12 54 HIS B O 1
ATOM 3881 N N . PHE B 1 55 ? -12.547 44.219 22.438 1 71 55 PHE B N 1
ATOM 3882 C CA . PHE B 1 55 ? -13.281 43.656 23.562 1 71 55 PHE B CA 1
ATOM 3883 C C . PHE B 1 55 ? -13.594 44.719 24.594 1 71 55 PHE B C 1
ATOM 3885 O O . PHE B 1 55 ? -14.102 44.438 25.688 1 71 55 PHE B O 1
ATOM 3892 N N . GLN B 1 56 ? -13.242 46 24.453 1 63.62 56 GLN B N 1
ATOM 3893 C CA . GLN B 1 56 ? -13.523 47.094 25.391 1 63.62 56 GLN B CA 1
ATOM 3894 C C . GLN B 1 56 ? -15.031 47.25 25.594 1 63.62 56 GLN B C 1
ATOM 3896 O O . GLN B 1 56 ? -15.484 47.531 26.719 1 63.62 56 GLN B O 1
ATOM 3901 N N . ASP B 1 57 ? -15.703 47.406 24.453 1 54.59 57 ASP B N 1
ATOM 3902 C CA . ASP B 1 57 ? -17.078 47.906 24.562 1 54.59 57 ASP B CA 1
ATOM 3903 C C . ASP B 1 57 ? -17.984 46.875 25.234 1 54.59 57 ASP B C 1
ATOM 3905 O O . ASP B 1 57 ? -19.125 47.156 25.578 1 54.59 57 ASP B O 1
ATOM 3909 N N . ASP B 1 58 ? -17.578 45.594 25.094 1 52.91 58 ASP B N 1
ATOM 3910 C CA . ASP B 1 58 ? -18.594 44.656 25.594 1 52.91 58 ASP B CA 1
ATOM 3911 C C . ASP B 1 58 ? -18.406 44.406 27.078 1 52.91 58 ASP B C 1
ATOM 3913 O O . ASP B 1 58 ? -17.297 44.562 27.609 1 52.91 58 ASP B O 1
ATOM 3917 N N . ASP B 1 59 ? -19.531 44.25 27.828 1 52.22 59 ASP B N 1
ATOM 3918 C CA . ASP B 1 59 ? -19.641 43.875 29.234 1 52.22 59 ASP B CA 1
ATOM 3919 C C . ASP B 1 59 ? -18.594 42.844 29.609 1 52.22 59 ASP B C 1
ATOM 3921 O O . ASP B 1 59 ? -18.172 42.062 28.766 1 52.22 59 ASP B O 1
ATOM 3925 N N . ASP B 1 60 ? -17.797 43.188 30.75 1 53.88 60 ASP B N 1
ATOM 3926 C CA . ASP B 1 60 ? -16.75 42.406 31.391 1 53.88 60 ASP B CA 1
ATOM 3927 C C . ASP B 1 60 ? -17.047 40.906 31.281 1 53.88 60 ASP B C 1
ATOM 3929 O O . ASP B 1 60 ? -16.391 40.094 31.906 1 53.88 60 ASP B O 1
ATOM 3933 N N . GLY B 1 61 ? -17.953 40.531 30.5 1 58.25 61 GLY B N 1
ATOM 3934 C CA . GLY B 1 61 ? -18.391 39.125 30.562 1 58.25 61 GLY B CA 1
ATOM 3935 C C . GLY B 1 61 ? -17.672 38.25 29.562 1 58.25 61 GLY B C 1
ATOM 3936 O O . GLY B 1 61 ? -16.828 38.719 28.797 1 58.25 61 GLY B O 1
ATOM 3937 N N . PRO B 1 62 ? -17.734 37.031 29.719 1 65.69 62 PRO B N 1
ATOM 3938 C CA . PRO B 1 62 ? -17.156 36 28.844 1 65.69 62 PRO B CA 1
ATOM 3939 C C . PRO B 1 62 ? -17.609 36.125 27.391 1 65.69 62 PRO B C 1
ATOM 3941 O O . PRO B 1 62 ? -18.672 36.719 27.125 1 65.69 62 PRO B O 1
ATOM 3944 N N . VAL B 1 63 ? -16.703 35.906 26.453 1 75.44 63 VAL B N 1
ATOM 3945 C CA . VAL B 1 63 ? -16.922 36.031 25.016 1 75.44 63 VAL B CA 1
ATOM 3946 C C . VAL B 1 63 ? -17.234 34.656 24.422 1 75.44 63 VAL B C 1
ATOM 3948 O O . VAL B 1 63 ? -16.578 33.688 24.734 1 75.44 63 VAL B O 1
ATOM 3951 N N . SER B 1 64 ? -18.297 34.656 23.688 1 74.69 64 SER B N 1
ATOM 3952 C CA . SER B 1 64 ? -18.672 33.438 23 1 74.69 64 SER B CA 1
ATOM 3953 C C . SER B 1 64 ? -17.828 33.219 21.75 1 74.69 64 SER B C 1
ATOM 3955 O O . SER B 1 64 ? -17.094 34.125 21.328 1 74.69 64 SER B O 1
ATOM 3957 N N . LYS B 1 65 ? -17.828 32 21.266 1 76.12 65 LYS B N 1
ATOM 3958 C CA . LYS B 1 65 ? -17.141 31.672 20.016 1 76.12 65 LYS B CA 1
ATOM 3959 C C . LYS B 1 65 ? -17.531 32.625 18.891 1 76.12 65 LYS B C 1
ATOM 3961 O O . LYS B 1 65 ? -16.688 33.094 18.141 1 76.12 65 LYS B O 1
ATOM 3966 N N . HIS B 1 66 ? -18.766 32.906 18.891 1 77 66 HIS B N 1
ATOM 3967 C CA . HIS B 1 66 ? -19.297 33.781 17.844 1 77 66 HIS B CA 1
ATOM 3968 C C . HIS B 1 66 ? -18.75 35.219 17.984 1 77 66 HIS B C 1
ATOM 3970 O O . HIS B 1 66 ? -18.562 35.906 16.984 1 77 66 HIS B O 1
ATOM 3976 N N . GLY B 1 67 ? -18.562 35.469 19.203 1 76.12 67 GLY B N 1
ATOM 3977 C CA . GLY B 1 67 ? -18.016 36.812 19.453 1 76.12 67 GLY B CA 1
ATOM 3978 C C . GLY B 1 67 ? -16.547 36.906 19.125 1 76.12 67 GLY B C 1
ATOM 3979 O O . GLY B 1 67 ? -16.062 38 18.75 1 76.12 67 GLY B O 1
ATOM 3980 N N . TYR B 1 68 ? -15.891 35.875 19.344 1 83.31 68 TYR B N 1
ATOM 3981 C CA . TYR B 1 68 ? -14.445 35.844 19.141 1 83.31 68 TYR B CA 1
ATOM 3982 C C . TYR B 1 68 ? -14.102 35.688 17.672 1 83.31 68 TYR B C 1
ATOM 3984 O O . TYR B 1 68 ? -13.062 36.156 17.203 1 83.31 68 TYR B O 1
ATOM 3992 N N . MET B 1 69 ? -14.922 35.125 16.844 1 81.94 69 MET B N 1
ATOM 3993 C CA . MET B 1 69 ? -14.664 34.719 15.469 1 81.94 69 MET B CA 1
ATOM 3994 C C . MET B 1 69 ? -14.383 35.938 14.594 1 81.94 69 MET B C 1
ATOM 3996 O O . MET B 1 69 ? -13.469 35.938 13.773 1 81.94 69 MET B O 1
ATOM 4000 N N . PRO B 1 70 ? -15.172 36.969 14.844 1 80.81 70 PRO B N 1
ATOM 4001 C CA . PRO B 1 70 ? -14.883 38.156 14.031 1 80.81 70 PRO B CA 1
ATOM 4002 C C . PRO B 1 70 ? -13.492 38.719 14.281 1 80.81 70 PRO B C 1
ATOM 4004 O O . PRO B 1 70 ? -12.82 39.156 13.344 1 80.81 70 PRO B O 1
ATOM 4007 N N . TYR B 1 71 ? -13.141 38.75 15.523 1 84.81 71 TYR B N 1
ATOM 4008 C CA . TYR B 1 71 ? -11.797 39.188 15.859 1 84.81 71 TYR B CA 1
ATOM 4009 C C . TYR B 1 71 ? -10.742 38.281 15.219 1 84.81 71 TYR B C 1
ATOM 4011 O O . TYR B 1 71 ? -9.789 38.781 14.609 1 84.81 71 TYR B O 1
ATOM 4019 N N . LEU B 1 72 ? -10.922 37 15.406 1 86.31 72 LEU B N 1
ATOM 4020 C CA . LEU B 1 72 ? -9.992 36.031 14.883 1 86.31 72 LEU B CA 1
ATOM 4021 C C . LEU B 1 72 ? -9.836 36.156 13.375 1 86.31 72 LEU B C 1
ATOM 4023 O O . LEU B 1 72 ? -8.719 36.156 12.859 1 86.31 72 LEU B O 1
ATOM 4027 N N . ASN B 1 73 ? -10.883 36.281 12.703 1 85.38 73 ASN B N 1
ATOM 4028 C CA . ASN B 1 73 ? -10.883 36.344 11.25 1 85.38 73 ASN B CA 1
ATOM 4029 C C . ASN B 1 73 ? -10.219 37.625 10.758 1 85.38 73 ASN B C 1
ATOM 4031 O O . ASN B 1 73 ? -9.398 37.594 9.844 1 85.38 73 ASN B O 1
ATOM 4035 N N . LYS B 1 74 ? -10.562 38.688 11.383 1 84.31 74 LYS B N 1
ATOM 4036 C CA . LYS B 1 74 ? -10.125 40 10.922 1 84.31 74 LYS B CA 1
ATOM 4037 C C . LYS B 1 74 ? -8.664 40.25 11.281 1 84.31 74 LYS B C 1
ATOM 4039 O O . LYS B 1 74 ? -7.902 40.781 10.477 1 84.31 74 LYS B O 1
ATOM 4044 N N . TYR B 1 75 ? -8.258 39.844 12.414 1 86.75 75 TYR B N 1
ATOM 4045 C CA . TYR B 1 75 ? -6.973 40.344 12.906 1 86.75 75 TYR B CA 1
ATOM 4046 C C . TYR B 1 75 ? -5.93 39.219 12.883 1 86.75 75 TYR B C 1
ATOM 4048 O O . TYR B 1 75 ? -4.73 39.5 12.969 1 86.75 75 TYR B O 1
ATOM 4056 N N . ILE B 1 76 ? -6.312 38.062 12.758 1 88 76 ILE B N 1
ATOM 4057 C CA . ILE B 1 76 ? -5.328 36.969 12.805 1 88 76 ILE B CA 1
ATOM 4058 C C . ILE B 1 76 ? -5.359 36.188 11.492 1 88 76 ILE B C 1
ATOM 4060 O O . ILE B 1 76 ? -4.422 36.25 10.703 1 88 76 ILE B O 1
ATOM 4064 N N . LEU B 1 77 ? -6.48 35.562 11.156 1 87.12 77 LEU B N 1
ATOM 4065 C CA . LEU B 1 77 ? -6.566 34.656 10.016 1 87.12 77 LEU B CA 1
ATOM 4066 C C . LEU B 1 77 ? -6.371 35.406 8.703 1 87.12 77 LEU B C 1
ATOM 4068 O O . LEU B 1 77 ? -5.785 34.875 7.758 1 87.12 77 LEU B O 1
ATOM 4072 N N . ALA B 1 78 ? -6.852 36.594 8.602 1 85.56 78 ALA B N 1
ATOM 4073 C CA . ALA B 1 78 ? -6.727 37.375 7.387 1 85.56 78 ALA B CA 1
ATOM 4074 C C . ALA B 1 78 ? -5.273 37.781 7.133 1 85.56 78 ALA B C 1
ATOM 4076 O O . ALA B 1 78 ? -4.887 38.031 5.988 1 85.56 78 ALA B O 1
ATOM 4077 N N . LYS B 1 79 ? -4.504 37.75 8.109 1 87 79 LYS B N 1
ATOM 4078 C CA . LYS B 1 79 ? -3.131 38.219 7.996 1 87 79 LYS B CA 1
ATOM 4079 C C . LYS B 1 79 ? -2.156 37.062 7.812 1 87 79 LYS B C 1
ATOM 4081 O O . LYS B 1 79 ? -0.961 37.281 7.594 1 87 79 LYS B O 1
ATOM 4086 N N . VAL B 1 80 ? -2.619 35.906 7.879 1 87.88 80 VAL B N 1
ATOM 4087 C CA . VAL B 1 80 ? -1.749 34.75 7.77 1 87.88 80 VAL B CA 1
ATOM 4088 C C . VAL B 1 80 ? -1.304 34.562 6.32 1 87.88 80 VAL B C 1
ATOM 4090 O O . VAL B 1 80 ? -2.119 34.656 5.398 1 87.88 80 VAL B O 1
ATOM 4093 N N . LYS B 1 81 ? -0.007 34.469 6.133 1 83.25 81 LYS B N 1
ATOM 4094 C CA . LYS B 1 81 ? 0.554 34.188 4.812 1 83.25 81 LYS B CA 1
ATOM 4095 C C . LYS B 1 81 ? 1.095 32.781 4.723 1 83.25 81 LYS B C 1
ATOM 4097 O O . LYS B 1 81 ? 1.722 32.281 5.664 1 83.25 81 LYS B O 1
ATOM 4102 N N . GLU B 1 82 ? 0.828 32.188 3.568 1 79 82 GLU B N 1
ATOM 4103 C CA . GLU B 1 82 ? 1.307 30.812 3.363 1 79 82 GLU B CA 1
ATOM 4104 C C . GLU B 1 82 ? 2.832 30.75 3.367 1 79 82 GLU B C 1
ATOM 4106 O O . GLU B 1 82 ? 3.49 31.562 2.715 1 79 82 GLU B O 1
ATOM 4111 N N . GLY B 1 83 ? 3.371 29.891 4.145 1 79.81 83 GLY B N 1
ATOM 4112 C CA . GLY B 1 83 ? 4.812 29.703 4.188 1 79.81 83 GLY B CA 1
ATOM 4113 C C . GLY B 1 83 ? 5.492 30.578 5.234 1 79.81 83 GLY B C 1
ATOM 4114 O O . GLY B 1 83 ? 6.688 30.422 5.496 1 79.81 83 GLY B O 1
ATOM 4115 N N . ALA B 1 84 ? 4.738 31.469 5.84 1 84.31 84 ALA B N 1
ATOM 4116 C CA . ALA B 1 84 ? 5.328 32.438 6.781 1 84.31 84 ALA B CA 1
ATOM 4117 C C . ALA B 1 84 ? 5.383 31.828 8.188 1 84.31 84 ALA B C 1
ATOM 4119 O O . ALA B 1 84 ? 5.992 32.406 9.086 1 84.31 84 ALA B O 1
ATOM 4120 N N . TYR B 1 85 ? 4.801 30.781 8.391 1 89.12 85 TYR B N 1
ATOM 4121 C CA . TYR B 1 85 ? 4.781 30.141 9.711 1 89.12 85 TYR B CA 1
ATOM 4122 C C . TYR B 1 85 ? 5.012 28.641 9.594 1 89.12 85 TYR B C 1
ATOM 4124 O O . TYR B 1 85 ? 4.945 28.078 8.5 1 89.12 85 TYR B O 1
ATOM 4132 N N . ASP B 1 86 ? 5.402 28.062 10.695 1 92.12 86 ASP B N 1
ATOM 4133 C CA . ASP B 1 86 ? 5.547 26.609 10.781 1 92.12 86 ASP B CA 1
ATOM 4134 C C . ASP B 1 86 ? 4.234 25.938 11.188 1 92.12 86 ASP B C 1
ATOM 4136 O O . ASP B 1 86 ? 3.807 26.062 12.336 1 92.12 86 ASP B O 1
ATOM 4140 N N . LYS B 1 87 ? 3.699 25.25 10.336 1 92.44 87 LYS B N 1
ATOM 4141 C CA . LYS B 1 87 ? 2.389 24.625 10.523 1 92.44 87 LYS B CA 1
ATOM 4142 C C . LYS B 1 87 ? 2.391 23.672 11.711 1 92.44 87 LYS B C 1
ATOM 4144 O O . LYS B 1 87 ? 1.428 23.625 12.484 1 92.44 87 LYS B O 1
ATOM 4149 N N . GLU B 1 88 ? 3.404 22.891 11.875 1 94 88 GLU B N 1
ATOM 4150 C CA . GLU B 1 88 ? 3.475 21.922 12.953 1 94 88 GLU B CA 1
ATOM 4151 C C . GLU B 1 88 ? 3.527 22.609 14.312 1 94 88 GLU B C 1
ATOM 4153 O O . GLU B 1 88 ? 2.904 22.141 15.273 1 94 88 GLU B O 1
ATOM 4158 N N . THR B 1 89 ? 4.309 23.641 14.312 1 94.69 89 THR B N 1
ATOM 4159 C CA . THR B 1 89 ? 4.41 24.391 15.562 1 94.69 89 THR B CA 1
ATOM 4160 C C . THR B 1 89 ? 3.059 24.984 15.953 1 94.69 89 THR B C 1
ATOM 4162 O O . THR B 1 89 ? 2.697 25 17.125 1 94.69 89 THR B O 1
ATOM 4165 N N . PHE B 1 90 ? 2.396 25.531 15.016 1 94.75 90 PHE B N 1
ATOM 4166 C CA . PHE B 1 90 ? 1.063 26.094 15.234 1 94.75 90 PHE B CA 1
ATOM 4167 C C . PHE B 1 90 ? 0.117 25.016 15.766 1 94.75 90 PHE B C 1
ATOM 4169 O O . PHE B 1 90 ? -0.546 25.219 16.781 1 94.75 90 PHE B O 1
ATOM 4176 N N . ASP B 1 91 ? 0.033 23.891 15.047 1 96 91 ASP B N 1
ATOM 4177 C CA . ASP B 1 91 ? -0.868 22.812 15.453 1 96 91 ASP B CA 1
ATOM 4178 C C . ASP B 1 91 ? -0.451 22.234 16.797 1 96 91 ASP B C 1
ATOM 4180 O O . ASP B 1 91 ? -1.299 21.797 17.594 1 96 91 ASP B O 1
ATOM 4184 N N . ASP B 1 92 ? 0.826 22.188 16.984 1 95.75 92 ASP B N 1
ATOM 4185 C CA . ASP B 1 92 ? 1.332 21.672 18.25 1 95.75 92 ASP B CA 1
ATOM 4186 C C . ASP B 1 92 ? 0.861 22.531 19.422 1 95.75 92 ASP B C 1
ATOM 4188 O O . ASP B 1 92 ? 0.558 22.016 20.5 1 95.75 92 ASP B O 1
ATOM 4192 N N . LEU B 1 93 ? 0.849 23.828 19.234 1 94.69 93 LEU B N 1
ATOM 4193 C CA . LEU B 1 93 ? 0.341 24.734 20.266 1 94.69 93 LEU B CA 1
ATOM 4194 C C . LEU B 1 93 ? -1.111 24.422 20.594 1 94.69 93 LEU B C 1
ATOM 4196 O O . LEU B 1 93 ? -1.465 24.281 21.781 1 94.69 93 LEU B O 1
ATOM 4200 N N . CYS B 1 94 ? -1.92 24.359 19.578 1 94.38 94 CYS B N 1
ATOM 4201 C CA . CYS B 1 94 ? -3.334 24.078 19.781 1 94.38 94 CYS B CA 1
ATOM 4202 C C . CYS B 1 94 ? -3.518 22.703 20.438 1 94.38 94 CYS B C 1
ATOM 4204 O O . CYS B 1 94 ? -4.348 22.562 21.344 1 94.38 94 CYS B O 1
ATOM 4206 N N . TRP B 1 95 ? -2.699 21.734 19.984 1 94.88 95 TRP B N 1
ATOM 4207 C CA . TRP B 1 95 ? -2.738 20.375 20.531 1 94.88 95 TRP B CA 1
ATOM 4208 C C . TRP B 1 95 ? -2.381 20.391 22.016 1 94.88 95 TRP B C 1
ATOM 4210 O O . TRP B 1 95 ? -3.076 19.781 22.828 1 94.88 95 TRP B O 1
ATOM 4220 N N . MET B 1 96 ? -1.352 21.031 22.391 1 92.94 96 MET B N 1
ATOM 4221 C CA . MET B 1 96 ? -0.895 21.062 23.781 1 92.94 96 MET B CA 1
ATOM 4222 C C . MET B 1 96 ? -1.942 21.719 24.672 1 92.94 96 MET B C 1
ATOM 4224 O O . MET B 1 96 ? -2.139 21.297 25.812 1 92.94 96 MET B O 1
ATOM 4228 N N . MET B 1 97 ? -2.607 22.75 24.172 1 91.25 97 MET B N 1
ATOM 4229 C CA . MET B 1 97 ? -3.639 23.438 24.938 1 91.25 97 MET B CA 1
ATOM 4230 C C . MET B 1 97 ? -4.84 22.531 25.188 1 91.25 97 MET B C 1
ATOM 4232 O O . MET B 1 97 ? -5.445 22.594 26.266 1 91.25 97 MET B O 1
ATOM 4236 N N . THR B 1 98 ? -5.133 21.734 24.25 1 91.5 98 THR B N 1
ATOM 4237 C CA . THR B 1 98 ? -6.371 20.953 24.328 1 91.5 98 THR B CA 1
ATOM 4238 C C . THR B 1 98 ? -6.117 19.578 24.938 1 91.5 98 THR B C 1
ATOM 4240 O O . THR B 1 98 ? -6.965 19.047 25.656 1 91.5 98 THR B O 1
ATOM 4243 N N . MET B 1 99 ? -4.996 19 24.594 1 89 99 MET B N 1
ATOM 4244 C CA . MET B 1 99 ? -4.688 17.625 25.016 1 89 99 MET B CA 1
ATOM 4245 C C . MET B 1 99 ? -4.668 17.516 26.531 1 89 99 MET B C 1
ATOM 4247 O O . MET B 1 99 ? -5.199 16.562 27.094 1 89 99 MET B O 1
ATOM 4251 N N . LYS B 1 100 ? -4.098 18.422 27.25 1 82.62 100 LYS B N 1
ATOM 4252 C CA . LYS B 1 100 ? -3.934 18.391 28.703 1 82.62 100 LYS B CA 1
ATOM 4253 C C . LYS B 1 100 ? -5.281 18.281 29.406 1 82.62 100 LYS B C 1
ATOM 4255 O O . LYS B 1 100 ? -5.398 17.609 30.422 1 82.62 100 LYS B O 1
ATOM 4260 N N . LYS B 1 101 ? -6.277 18.719 28.859 1 85.12 101 LYS B N 1
ATOM 4261 C CA . LYS B 1 101 ? -7.586 18.766 29.5 1 85.12 101 LYS B CA 1
ATOM 4262 C C . LYS B 1 101 ? -8.469 17.609 29.031 1 85.12 101 LYS B C 1
ATOM 4264 O O . LYS B 1 101 ? -9.344 17.156 29.781 1 85.12 101 LYS B O 1
ATOM 4269 N N . ASN B 1 102 ? -8.281 17.203 27.875 1 85.81 102 ASN B N 1
ATOM 4270 C CA . ASN B 1 102 ? -9.266 16.312 27.266 1 85.81 102 ASN B CA 1
ATOM 4271 C C . ASN B 1 102 ? -8.695 14.914 27.031 1 85.81 102 ASN B C 1
ATOM 4273 O O . ASN B 1 102 ? -9.445 13.969 26.766 1 85.81 102 ASN B O 1
ATOM 4277 N N . TYR B 1 103 ? -7.426 14.836 27.047 1 84.88 103 TYR B N 1
ATOM 4278 C CA . TYR B 1 103 ? -6.844 13.555 26.672 1 84.88 103 TYR B CA 1
ATOM 4279 C C . TYR B 1 103 ? -5.82 13.102 27.703 1 84.88 103 TYR B C 1
ATOM 4281 O O . TYR B 1 103 ? -4.891 13.844 28.031 1 84.88 103 TYR B O 1
ATOM 4289 N N . ARG B 1 104 ? -6.09 12.008 28.438 1 77.94 104 ARG B N 1
ATOM 4290 C CA . ARG B 1 104 ? -5.145 11.375 29.359 1 77.94 104 ARG B CA 1
ATOM 4291 C C . ARG B 1 104 ? -4.664 10.031 28.797 1 77.94 104 ARG B C 1
ATOM 4293 O O . ARG B 1 104 ? -5.438 9.078 28.719 1 77.94 104 ARG B O 1
ATOM 4300 N N . PRO B 1 105 ? -3.453 10.234 28.234 1 70.44 105 PRO B N 1
ATOM 4301 C CA . PRO B 1 105 ? -2.975 8.953 27.703 1 70.44 105 PRO B CA 1
ATOM 4302 C C . PRO B 1 105 ? -3.012 7.832 28.734 1 70.44 105 PRO B C 1
ATOM 4304 O O . PRO B 1 105 ? -2.758 8.07 29.922 1 70.44 105 PRO B O 1
ATOM 4307 N N . SER B 1 106 ? -4.051 7.035 28.812 1 57.62 106 SER B N 1
ATOM 4308 C CA . SER B 1 106 ? -4.133 5.926 29.766 1 57.62 106 SER B CA 1
ATOM 4309 C C . SER B 1 106 ? -2.801 5.191 29.875 1 57.62 106 SER B C 1
ATOM 4311 O O . SER B 1 106 ? -2.225 4.785 28.859 1 57.62 106 SER B O 1
ATOM 4313 N N . SER B 1 107 ? -1.937 5.68 30.797 1 51.97 107 SER B N 1
ATOM 4314 C CA . SER B 1 107 ? -0.758 4.895 31.156 1 51.97 107 SER B CA 1
ATOM 4315 C C . SER B 1 107 ? -1.111 3.426 31.359 1 51.97 107 SER B C 1
ATOM 4317 O O . SER B 1 107 ? -0.344 2.676 31.969 1 51.97 107 SER B O 1
ATOM 4319 N N . GLY B 1 108 ? -2.34 3.018 31.453 1 44.06 108 GLY B N 1
ATOM 4320 C CA . GLY B 1 108 ? -2.494 1.67 31.969 1 44.06 108 GLY B CA 1
ATOM 4321 C C . GLY B 1 108 ? -1.464 0.697 31.438 1 44.06 108 GLY B C 1
ATOM 4322 O O . GLY B 1 108 ? -0.689 1.04 30.531 1 44.06 108 GLY B O 1
ATOM 4323 N N . GLN B 1 109 ? -1.521 -0.539 32.312 1 44.28 109 GLN B N 1
ATOM 4324 C CA . GLN B 1 109 ? -0.603 -1.671 32.25 1 44.28 109 GLN B CA 1
ATOM 4325 C C . GLN B 1 109 ? -0.115 -1.888 30.812 1 44.28 109 GLN B C 1
ATOM 4327 O O . GLN B 1 109 ? 0.974 -2.426 30.609 1 44.28 109 GLN B O 1
ATOM 4332 N N . GLY B 1 110 ? -1.042 -2.277 29.922 1 40.53 110 GLY B N 1
ATOM 4333 C CA . GLY B 1 110 ? -0.637 -2.822 28.641 1 40.53 110 GLY B CA 1
ATOM 4334 C C . GLY B 1 110 ? -0.23 -1.754 27.641 1 40.53 110 GLY B C 1
ATOM 4335 O O . GLY B 1 110 ? -0.626 -0.593 27.766 1 40.53 110 GLY B O 1
ATOM 4336 N N . GLY B 1 111 ? 1.088 -1.779 26.734 1 46.69 111 GLY B N 1
ATOM 4337 C CA . GLY B 1 111 ? 1.992 -1.118 25.812 1 46.69 111 GLY B CA 1
ATOM 4338 C C . GLY B 1 111 ? 1.358 0.062 25.094 1 46.69 111 GLY B C 1
ATOM 4339 O O . GLY B 1 111 ? 0.304 -0.076 24.469 1 46.69 111 GLY B O 1
ATOM 4340 N N . LEU B 1 112 ? 1.356 1.229 25.844 1 51.97 112 LEU B N 1
ATOM 4341 C CA . LEU B 1 112 ? 1.035 2.477 25.156 1 51.97 112 LEU B CA 1
ATOM 4342 C C . LEU B 1 112 ? 1.447 2.416 23.688 1 51.97 112 LEU B C 1
ATOM 4344 O O . LEU B 1 112 ? 2.637 2.318 23.375 1 51.97 112 LEU B O 1
ATOM 4348 N N . LEU B 1 113 ? 0.707 1.952 22.812 1 59.94 113 LEU B N 1
ATOM 4349 C CA . LEU B 1 113 ? 1.061 1.749 21.422 1 59.94 113 LEU B CA 1
ATOM 4350 C C . LEU B 1 113 ? 1.464 3.066 20.766 1 59.94 113 LEU B C 1
ATOM 4352 O O . LEU B 1 113 ? 2.33 3.088 19.875 1 59.94 113 LEU B O 1
ATOM 4356 N N . CYS B 1 114 ? 0.934 4.391 21.484 1 77.69 114 CYS B N 1
ATOM 4357 C CA . CYS B 1 114 ? 1.218 5.574 20.672 1 77.69 114 CYS B CA 1
ATOM 4358 C C . CYS B 1 114 ? 1.931 6.637 21.5 1 77.69 114 CYS B C 1
ATOM 4360 O O . CYS B 1 114 ? 1.458 7.016 22.578 1 77.69 114 CYS B O 1
ATOM 4362 N N . SER B 1 115 ? 3.119 7.066 21.328 1 86.38 115 SER B N 1
ATOM 4363 C CA . SER B 1 115 ? 3.824 8.203 21.906 1 86.38 115 SER B CA 1
ATOM 4364 C C . SER B 1 115 ? 3.014 9.484 21.781 1 86.38 115 SER B C 1
ATOM 4366 O O . SER B 1 115 ? 2.055 9.539 21 1 86.38 115 SER B O 1
ATOM 4368 N N . LEU B 1 116 ? 3.258 10.477 22.625 1 88.44 116 LEU B N 1
ATOM 4369 C CA . LEU B 1 116 ? 2.574 11.758 22.547 1 88.44 116 LEU B CA 1
ATOM 4370 C C . LEU B 1 116 ? 2.75 12.383 21.172 1 88.44 116 LEU B C 1
ATOM 4372 O O . LEU B 1 116 ? 1.839 13.031 20.656 1 88.44 116 LEU B O 1
ATOM 4376 N N . ARG B 1 117 ? 3.936 12.172 20.641 1 92.56 117 ARG B N 1
ATOM 4377 C CA . ARG B 1 117 ? 4.195 12.688 19.312 1 92.56 117 ARG B CA 1
ATOM 4378 C C . ARG B 1 117 ? 3.309 11.992 18.281 1 92.56 117 ARG B C 1
ATOM 4380 O O . ARG B 1 117 ? 2.824 12.633 17.344 1 92.56 117 ARG B O 1
ATOM 4387 N N . ASP B 1 118 ? 3.16 10.703 18.5 1 94.19 118 ASP B N 1
ATOM 4388 C CA . ASP B 1 118 ? 2.281 9.969 17.594 1 94.19 118 ASP B CA 1
ATOM 4389 C C . ASP B 1 118 ? 0.832 10.422 17.75 1 94.19 118 ASP B C 1
ATOM 4391 O O . ASP B 1 118 ? 0.101 10.523 16.75 1 94.19 118 ASP B O 1
ATOM 4395 N N . CYS B 1 119 ? 0.432 10.727 18.953 1 93.88 119 CYS B N 1
ATOM 4396 C CA . CYS B 1 119 ? -0.916 11.227 19.188 1 93.88 119 CYS B CA 1
ATOM 4397 C C . CYS B 1 119 ? -1.115 12.586 18.516 1 93.88 119 CYS B C 1
ATOM 4399 O O . CYS B 1 119 ? -2.188 12.859 17.984 1 93.88 119 CYS B O 1
ATOM 4401 N N . PHE B 1 120 ? -0.128 13.398 18.625 1 95.81 120 PHE B N 1
ATOM 4402 C CA . PHE B 1 120 ? -0.179 14.688 17.938 1 95.81 120 PHE B CA 1
ATOM 4403 C C . PHE B 1 120 ? -0.397 14.492 16.438 1 95.81 120 PHE B C 1
ATOM 4405 O O . PHE B 1 120 ? -1.236 15.164 15.844 1 95.81 120 PHE B O 1
ATOM 4412 N N . LYS B 1 121 ? 0.398 13.578 15.859 1 97.19 121 LYS B N 1
ATOM 4413 C CA . LYS B 1 121 ? 0.258 13.312 14.43 1 97.19 121 LYS B CA 1
ATOM 4414 C C . LYS B 1 121 ? -1.151 12.828 14.102 1 97.19 121 LYS B C 1
ATOM 4416 O O . LYS B 1 121 ? -1.729 13.234 13.086 1 97.19 121 LYS B O 1
ATOM 4421 N N . LEU B 1 122 ? -1.64 11.953 14.953 1 96.75 122 LEU B N 1
ATOM 4422 C CA . LEU B 1 122 ? -2.99 11.438 14.75 1 96.75 122 LEU B CA 1
ATOM 4423 C C . LEU B 1 122 ? -4.02 12.555 14.875 1 96.75 122 LEU B C 1
ATOM 4425 O O . LEU B 1 122 ? -5.008 12.578 14.133 1 96.75 122 LEU B O 1
ATOM 4429 N N . PHE B 1 123 ? -3.807 13.477 15.797 1 96.56 123 PHE B N 1
ATOM 4430 C CA . PHE B 1 123 ? -4.672 14.641 15.977 1 96.56 123 PHE B CA 1
ATOM 4431 C C . PHE B 1 123 ? -4.727 15.477 14.711 1 96.56 123 PHE B C 1
ATOM 4433 O O . PHE B 1 123 ? -5.809 15.867 14.266 1 96.56 123 PHE B O 1
ATOM 4440 N N . CYS B 1 124 ? -3.586 15.695 14.18 1 97.31 124 CYS B N 1
ATOM 4441 C CA . CYS B 1 124 ? -3.508 16.484 12.969 1 97.31 124 CYS B CA 1
ATOM 4442 C C . CYS B 1 124 ? -4.199 15.781 11.805 1 97.31 124 CYS B C 1
ATOM 4444 O O . CYS B 1 124 ? -4.914 16.422 11.023 1 97.31 124 CYS B O 1
ATOM 4446 N N . LEU B 1 125 ? -3.949 14.477 11.672 1 97.81 125 LEU B N 1
ATOM 4447 C CA . LEU B 1 125 ? -4.566 13.703 10.602 1 97.81 125 LEU B CA 1
ATOM 4448 C C . LEU B 1 125 ? -6.082 13.664 10.766 1 97.81 125 LEU B C 1
ATOM 4450 O O . LEU B 1 125 ? -6.816 13.711 9.773 1 97.81 125 LEU B O 1
ATOM 4454 N N . PHE B 1 126 ? -6.492 13.57 11.977 1 97.25 126 PHE B N 1
ATOM 4455 C CA . PHE B 1 126 ? -7.922 13.617 12.266 1 97.25 126 PHE B CA 1
ATOM 4456 C C . PHE B 1 126 ? -8.539 14.914 11.75 1 97.25 126 PHE B C 1
ATOM 4458 O O . PHE B 1 126 ? -9.586 14.898 11.102 1 97.25 126 PHE B O 1
ATOM 4465 N N . ASN B 1 127 ? -7.902 15.977 12.07 1 95.44 127 ASN B N 1
ATOM 4466 C CA . ASN B 1 127 ? -8.414 17.266 11.648 1 95.44 127 ASN B CA 1
ATOM 4467 C C . ASN B 1 127 ? -8.484 17.375 10.125 1 95.44 127 ASN B C 1
ATOM 4469 O O . ASN B 1 127 ? -9.406 17.984 9.586 1 95.44 127 ASN B O 1
ATOM 4473 N N . LEU B 1 128 ? -7.512 16.812 9.5 1 94.94 128 LEU B N 1
ATOM 4474 C CA . LEU B 1 128 ? -7.469 16.844 8.047 1 94.94 128 LEU B CA 1
ATOM 4475 C C . LEU B 1 128 ? -8.633 16.062 7.445 1 94.94 128 LEU B C 1
ATOM 4477 O O . LEU B 1 128 ? -9.156 16.422 6.395 1 94.94 128 LEU B O 1
ATOM 4481 N N . LEU B 1 129 ? -9.008 14.984 8.094 1 96.12 129 LEU B N 1
ATOM 4482 C CA . LEU B 1 129 ? -9.992 14.07 7.531 1 96.12 129 LEU B CA 1
ATOM 4483 C C . LEU B 1 129 ? -11.383 14.344 8.102 1 96.12 129 LEU B C 1
ATOM 4485 O O . LEU B 1 129 ? -12.375 13.797 7.617 1 96.12 129 LEU B O 1
ATOM 4489 N N . SER B 1 130 ? -11.5 15.195 9.047 1 94.88 130 SER B N 1
ATOM 4490 C CA . SER B 1 130 ? -12.773 15.477 9.711 1 94.88 130 SER B CA 1
ATOM 4491 C C . SER B 1 130 ? -13.727 16.203 8.773 1 94.88 130 SER B C 1
ATOM 4493 O O . SER B 1 130 ? -13.305 16.781 7.766 1 94.88 130 SER B O 1
ATOM 4495 N N . GLU B 1 131 ? -14.945 16.141 9.078 1 91.12 131 GLU B N 1
ATOM 4496 C CA . GLU B 1 131 ? -15.969 16.906 8.367 1 91.12 131 GLU B CA 1
ATOM 4497 C C . GLU B 1 131 ? -15.836 18.406 8.648 1 91.12 131 GLU B C 1
ATOM 4499 O O . GLU B 1 131 ? -15.188 18.797 9.617 1 91.12 131 GLU B O 1
ATOM 4504 N N . ASP B 1 132 ? -16.469 19.172 7.77 1 86.06 132 ASP B N 1
ATOM 4505 C CA . ASP B 1 132 ? -16.297 20.625 7.852 1 86.06 132 ASP B CA 1
ATOM 4506 C C . ASP B 1 132 ? -17.422 21.25 8.672 1 86.06 132 ASP B C 1
ATOM 4508 O O . ASP B 1 132 ? -18.047 22.219 8.234 1 86.06 132 ASP B O 1
ATOM 4512 N N . HIS B 1 133 ? -17.844 20.625 9.648 1 86.5 133 HIS B N 1
ATOM 4513 C CA . HIS B 1 133 ? -18.797 21.172 10.602 1 86.5 133 HIS B CA 1
ATOM 4514 C C . HIS B 1 133 ? -18.359 20.922 12.039 1 86.5 133 HIS B C 1
ATOM 4516 O O . HIS B 1 133 ? -17.562 20.016 12.297 1 86.5 133 HIS B O 1
ATOM 4522 N N . TYR B 1 134 ? -18.797 21.844 12.93 1 85.88 134 TYR B N 1
ATOM 4523 C CA . TYR B 1 134 ? -18.375 21.766 14.328 1 85.88 134 TYR B CA 1
ATOM 4524 C C . TYR B 1 134 ? -19.516 21.219 15.195 1 85.88 134 TYR B C 1
ATOM 4526 O O . TYR B 1 134 ? -20.672 21.562 14.992 1 85.88 134 TYR B O 1
ATOM 4534 N N . PRO B 1 135 ? -19.406 20.312 16.016 1 90 135 PRO B N 1
ATOM 4535 C CA . PRO B 1 135 ? -18.094 19.797 16.422 1 90 135 PRO B CA 1
ATOM 4536 C C . PRO B 1 135 ? -17.484 18.875 15.375 1 90 135 PRO B C 1
ATOM 4538 O O . PRO B 1 135 ? -18.203 18.203 14.633 1 90 135 PRO B O 1
ATOM 4541 N N . LEU B 1 136 ? -16.172 18.875 15.438 1 93.19 136 LEU B N 1
ATOM 4542 C CA . LEU B 1 136 ? -15.461 18.109 14.422 1 93.19 136 LEU B CA 1
ATOM 4543 C C . LEU B 1 136 ? -15.602 16.609 14.664 1 93.19 136 LEU B C 1
ATOM 4545 O O . LEU B 1 136 ? -15.375 16.141 15.781 1 93.19 136 LEU B O 1
ATOM 4549 N N . ILE B 1 137 ? -16.031 15.938 13.602 1 95.81 137 ILE B N 1
ATOM 4550 C CA . ILE B 1 137 ? -16.203 14.492 13.68 1 95.81 137 ILE B CA 1
ATOM 4551 C C . ILE B 1 137 ? -15.578 13.828 12.453 1 95.81 137 ILE B C 1
ATOM 4553 O O . ILE B 1 137 ? -15.484 14.445 11.391 1 95.81 137 ILE B O 1
ATOM 4557 N N . MET B 1 138 ? -15.109 12.688 12.648 1 96.12 138 MET B N 1
ATOM 4558 C CA . MET B 1 138 ? -14.633 11.859 11.539 1 96.12 138 MET B CA 1
ATOM 4559 C C . MET B 1 138 ? -15.562 10.672 11.312 1 96.12 138 MET B C 1
ATOM 4561 O O . MET B 1 138 ? -15.891 9.945 12.25 1 96.12 138 MET B O 1
ATOM 4565 N N . ILE B 1 139 ? -15.992 10.523 10.133 1 95.19 139 ILE B N 1
ATOM 4566 C CA . ILE B 1 139 ? -16.938 9.461 9.805 1 95.19 139 ILE B CA 1
ATOM 4567 C C . ILE B 1 139 ? -16.203 8.125 9.711 1 95.19 139 ILE B C 1
ATOM 4569 O O . ILE B 1 139 ? -14.992 8.094 9.438 1 95.19 139 ILE B O 1
ATOM 4573 N N . PRO B 1 140 ? -16.859 7.043 9.938 1 93.62 140 PRO B N 1
ATOM 4574 C CA . PRO B 1 140 ? -16.234 5.723 9.945 1 93.62 140 PRO B CA 1
ATOM 4575 C C . PRO B 1 140 ? -15.5 5.414 8.641 1 93.62 140 PRO B C 1
ATOM 4577 O O . PRO B 1 140 ? -14.469 4.738 8.648 1 93.62 140 PRO B O 1
ATOM 4580 N N . GLN B 1 141 ? -15.992 5.852 7.531 1 92.06 141 GLN B N 1
ATOM 4581 C CA . GLN B 1 141 ? -15.352 5.59 6.246 1 92.06 141 GLN B CA 1
ATOM 4582 C C . GLN B 1 141 ? -13.977 6.234 6.176 1 92.06 141 GLN B C 1
ATOM 4584 O O . GLN B 1 141 ? -13.047 5.664 5.605 1 92.06 141 GLN B O 1
ATOM 4589 N N . GLU B 1 142 ? -13.883 7.426 6.723 1 95.56 142 GLU B N 1
ATOM 4590 C CA . GLU B 1 142 ? -12.586 8.102 6.738 1 95.56 142 GLU B CA 1
ATOM 4591 C C . GLU B 1 142 ? -11.641 7.469 7.754 1 95.56 142 GLU B C 1
ATOM 4593 O O . GLU B 1 142 ? -10.43 7.457 7.559 1 95.56 142 GLU B O 1
ATOM 4598 N N . VAL B 1 143 ? -12.234 7.012 8.844 1 95.81 143 VAL B N 1
ATOM 4599 C CA . VAL B 1 143 ? -11.422 6.273 9.812 1 95.81 143 VAL B CA 1
ATOM 4600 C C . VAL B 1 143 ? -10.828 5.035 9.148 1 95.81 143 VAL B C 1
ATOM 4602 O O . VAL B 1 143 ? -9.641 4.742 9.305 1 95.81 143 VAL B O 1
ATOM 4605 N N . GLU B 1 144 ? -11.633 4.328 8.445 1 93.5 144 GLU B N 1
ATOM 4606 C CA . GLU B 1 144 ? -11.188 3.141 7.727 1 93.5 144 GLU B CA 1
ATOM 4607 C C . GLU B 1 144 ? -10.086 3.484 6.727 1 93.5 144 GLU B C 1
ATOM 4609 O O . GLU B 1 144 ? -9.102 2.76 6.609 1 93.5 144 GLU B O 1
ATOM 4614 N N . TYR B 1 145 ? -10.344 4.57 6.023 1 94.25 145 TYR B N 1
ATOM 4615 C CA . TYR B 1 145 ? -9.359 5.035 5.051 1 94.25 145 TYR B CA 1
ATOM 4616 C C . TYR B 1 145 ? -8.008 5.262 5.715 1 94.25 145 TYR B C 1
ATOM 4618 O O . TYR B 1 145 ? -6.973 4.812 5.207 1 94.25 145 TYR B O 1
ATOM 4626 N N . LEU B 1 146 ? -7.988 5.973 6.805 1 96.19 146 LEU B N 1
ATOM 4627 C CA . LEU B 1 146 ? -6.758 6.293 7.52 1 96.19 146 LEU B CA 1
ATOM 4628 C C . LEU B 1 146 ? -6.078 5.027 8.031 1 96.19 146 LEU B C 1
ATOM 4630 O O . LEU B 1 146 ? -4.859 4.883 7.926 1 96.19 146 LEU B O 1
ATOM 4634 N N . MET B 1 147 ? -6.871 4.105 8.617 1 94.44 147 MET B N 1
ATOM 4635 C CA . MET B 1 147 ? -6.312 2.863 9.141 1 94.44 147 MET B CA 1
ATOM 4636 C C . MET B 1 147 ? -5.703 2.025 8.023 1 94.44 147 MET B C 1
ATOM 4638 O O . MET B 1 147 ? -4.648 1.414 8.203 1 94.44 147 MET B O 1
ATOM 4642 N N . LYS B 1 148 ? -6.352 2.02 6.914 1 92.19 148 LYS B N 1
ATOM 4643 C CA . LYS B 1 148 ? -5.836 1.298 5.754 1 92.19 148 LYS B CA 1
ATOM 4644 C C . LYS B 1 148 ? -4.504 1.881 5.293 1 92.19 148 LYS B C 1
ATOM 4646 O O . LYS B 1 148 ? -3.578 1.139 4.953 1 92.19 148 LYS B O 1
ATOM 4651 N N . LYS B 1 149 ? -4.465 3.154 5.234 1 94 149 LYS B N 1
ATOM 4652 C CA . LYS B 1 149 ? -3.244 3.83 4.805 1 94 149 LYS B CA 1
ATOM 4653 C C . LYS B 1 149 ? -2.082 3.514 5.742 1 94 149 LYS B C 1
ATOM 4655 O O . LYS B 1 149 ? -0.963 3.268 5.289 1 94 149 LYS B O 1
ATOM 4660 N N . ILE B 1 150 ? -2.391 3.543 7.027 1 94.06 150 ILE B N 1
ATOM 4661 C CA . ILE B 1 150 ? -1.354 3.266 8.016 1 94.06 150 ILE B CA 1
ATOM 4662 C C . ILE B 1 150 ? -0.938 1.799 7.926 1 94.06 150 ILE B C 1
ATOM 4664 O O . ILE B 1 150 ? 0.252 1.48 7.988 1 94.06 150 ILE B O 1
ATOM 4668 N N . SER B 1 151 ? -1.889 0.911 7.758 1 91.94 151 SER B N 1
ATOM 4669 C CA . SER B 1 151 ? -1.588 -0.511 7.633 1 91.94 151 SER B CA 1
ATOM 4670 C C . SER B 1 151 ? -0.72 -0.786 6.41 1 91.94 151 SER B C 1
ATOM 4672 O O . SER B 1 151 ? 0.201 -1.604 6.465 1 91.94 151 SER B O 1
ATOM 4674 N N . THR B 1 152 ? -1.078 -0.13 5.32 1 90.69 152 THR B N 1
ATOM 4675 C CA . THR B 1 152 ? -0.295 -0.282 4.098 1 90.69 152 THR B CA 1
ATOM 4676 C C . THR B 1 152 ? 1.138 0.2 4.309 1 90.69 152 THR B C 1
ATOM 4678 O O . THR B 1 152 ? 2.088 -0.441 3.855 1 90.69 152 THR B O 1
ATOM 4681 N N . ALA B 1 153 ? 1.226 1.322 5.016 1 91.75 153 ALA B N 1
ATOM 4682 C CA . ALA B 1 153 ? 2.551 1.864 5.301 1 91.75 153 ALA B CA 1
ATOM 4683 C C . ALA B 1 153 ? 3.354 0.917 6.188 1 91.75 153 ALA B C 1
ATOM 4685 O O . ALA B 1 153 ? 4.586 0.899 6.137 1 91.75 153 ALA B O 1
ATOM 4686 N N . MET B 1 154 ? 2.658 0.189 7 1 89.06 154 MET B N 1
ATOM 4687 C CA . MET B 1 154 ? 3.316 -0.796 7.855 1 89.06 154 MET B CA 1
ATOM 4688 C C . MET B 1 154 ? 3.561 -2.096 7.098 1 89.06 154 MET B C 1
ATOM 4690 O O . MET B 1 154 ? 4.168 -3.027 7.633 1 89.06 154 MET B O 1
ATOM 4694 N N . ASN B 1 155 ? 3.16 -2.209 5.828 1 81.19 155 ASN B N 1
ATOM 4695 C CA . ASN B 1 155 ? 3.246 -3.416 5.012 1 81.19 155 ASN B CA 1
ATOM 4696 C C . ASN B 1 155 ? 2.445 -4.562 5.625 1 81.19 155 ASN B C 1
ATOM 4698 O O . ASN B 1 155 ? 2.91 -5.703 5.648 1 81.19 155 ASN B O 1
ATOM 4702 N N . GLN B 1 156 ? 1.384 -4.211 6.258 1 83.19 156 GLN B N 1
ATOM 4703 C CA . GLN B 1 156 ? 0.483 -5.199 6.844 1 83.19 156 GLN B CA 1
ATOM 4704 C C . GLN B 1 156 ? -0.878 -5.18 6.156 1 83.19 156 GLN B C 1
ATOM 4706 O O . GLN B 1 156 ? -1.318 -4.137 5.668 1 83.19 156 GLN B O 1
ATOM 4711 N N . GLU B 1 157 ? -1.408 -6.344 6.098 1 81.31 157 GLU B N 1
ATOM 4712 C CA . GLU B 1 157 ? -2.75 -6.414 5.527 1 81.31 157 GLU B CA 1
ATOM 4713 C C . GLU B 1 157 ? -3.781 -5.789 6.461 1 81.31 157 GLU B C 1
ATOM 4715 O O . GLU B 1 157 ? -3.732 -5.996 7.676 1 81.31 157 GLU B O 1
ATOM 4720 N N . TRP B 1 158 ? -4.582 -5.023 5.898 1 83.19 158 TRP B N 1
ATOM 4721 C CA . TRP B 1 158 ? -5.633 -4.375 6.672 1 83.19 158 TRP B CA 1
ATOM 4722 C C . TRP B 1 158 ? -6.668 -5.391 7.141 1 83.19 158 TRP B C 1
ATOM 4724 O O . TRP B 1 158 ? -7.145 -6.211 6.352 1 83.19 158 TRP B O 1
ATOM 4734 N N . ASP B 1 159 ? -6.836 -5.367 8.398 1 81.12 159 ASP B N 1
ATOM 4735 C CA . ASP B 1 159 ? -7.906 -6.164 9 1 81.12 159 ASP B CA 1
ATOM 4736 C C . ASP B 1 159 ? -9.07 -5.277 9.43 1 81.12 159 ASP B C 1
ATOM 4738 O O . ASP B 1 159 ? -8.969 -4.555 10.43 1 81.12 159 ASP B O 1
ATOM 4742 N N . GLY B 1 160 ? -10.117 -5.316 8.805 1 81.94 160 GLY B N 1
ATOM 4743 C CA . GLY B 1 160 ? -11.266 -4.453 9.062 1 81.94 160 GLY B CA 1
ATOM 4744 C C . GLY B 1 160 ? -12.109 -4.918 10.234 1 81.94 160 GLY B C 1
ATOM 4745 O O . GLY B 1 160 ? -13.023 -4.219 10.664 1 81.94 160 GLY B O 1
ATOM 4746 N N . LYS B 1 161 ? -11.766 -5.98 10.852 1 83.31 161 LYS B N 1
ATOM 4747 C CA . LYS B 1 161 ? -12.602 -6.594 11.875 1 83.31 161 LYS B CA 1
ATOM 4748 C C . LYS B 1 161 ? -12.672 -5.711 13.125 1 83.31 161 LYS B C 1
ATOM 4750 O O . LYS B 1 161 ? -13.758 -5.496 13.672 1 83.31 161 LYS B O 1
ATOM 4755 N N . PRO B 1 162 ? -11.578 -5.234 13.562 1 85.12 162 PRO B N 1
ATOM 4756 C CA . PRO B 1 162 ? -11.656 -4.391 14.758 1 85.12 162 PRO B CA 1
ATOM 4757 C C . PRO B 1 162 ? -12.586 -3.197 14.578 1 85.12 162 PRO B C 1
ATOM 4759 O O . PRO B 1 162 ? -13.359 -2.869 15.484 1 85.12 162 PRO B O 1
ATOM 4762 N N . LEU B 1 163 ? -12.492 -2.545 13.477 1 88.12 163 LEU B N 1
ATOM 4763 C CA . LEU B 1 163 ? -13.359 -1.396 13.227 1 88.12 163 LEU B CA 1
ATOM 4764 C C . LEU B 1 163 ? -14.812 -1.825 13.109 1 88.12 163 LEU B C 1
ATOM 4766 O O . LEU B 1 163 ? -15.711 -1.152 13.633 1 88.12 163 LEU B O 1
ATOM 4770 N N . GLU B 1 164 ? -15.055 -2.93 12.484 1 85.38 164 GLU B N 1
ATOM 4771 C CA . GLU B 1 164 ? -16.406 -3.451 12.359 1 85.38 164 GLU B CA 1
ATOM 4772 C C . GLU B 1 164 ? -17 -3.787 13.727 1 85.38 164 GLU B C 1
ATOM 4774 O O . GLU B 1 164 ? -18.188 -3.527 13.977 1 85.38 164 GLU B O 1
ATOM 4779 N N . ASP B 1 165 ? -16.188 -4.367 14.492 1 85.94 165 ASP B N 1
ATOM 4780 C CA . ASP B 1 165 ? -16.625 -4.707 15.844 1 85.94 165 ASP B CA 1
ATOM 4781 C C . ASP B 1 165 ? -16.969 -3.451 16.641 1 85.94 165 ASP B C 1
ATOM 4783 O O . ASP B 1 165 ? -17.953 -3.43 17.391 1 85.94 165 ASP B O 1
ATOM 4787 N N . LEU B 1 166 ? -16.156 -2.504 16.5 1 87.88 166 LEU B N 1
ATOM 4788 C CA . LEU B 1 166 ? -16.391 -1.247 17.203 1 87.88 166 LEU B CA 1
ATOM 4789 C C . LEU B 1 166 ? -17.688 -0.589 16.734 1 87.88 166 LEU B C 1
ATOM 4791 O O . LEU B 1 166 ? -18.438 -0.066 17.562 1 87.88 166 LEU B O 1
ATOM 4795 N N . LEU B 1 167 ? -17.922 -0.616 15.5 1 87.56 167 LEU B N 1
ATOM 4796 C CA . LEU B 1 167 ? -19.109 0.016 14.938 1 87.56 167 LEU B CA 1
ATOM 4797 C C . LEU B 1 167 ? -20.375 -0.755 15.328 1 87.56 167 LEU B C 1
ATOM 4799 O O . LEU B 1 167 ? -21.453 -0.167 15.469 1 87.56 167 LEU B O 1
ATOM 4803 N N . SER B 1 168 ? -20.219 -2.045 15.469 1 83.69 168 SER B N 1
ATOM 4804 C CA . SER B 1 168 ? -21.344 -2.875 15.867 1 83.69 168 SER B CA 1
ATOM 4805 C C . SER B 1 168 ? -21.672 -2.67 17.344 1 83.69 168 SER B C 1
ATOM 4807 O O . SER B 1 168 ? -22.844 -2.734 17.734 1 83.69 168 SER B O 1
ATOM 4809 N N . GLN B 1 169 ? -20.688 -2.428 18.109 1 83.69 169 GLN B N 1
ATOM 4810 C CA . GLN B 1 169 ? -20.875 -2.256 19.547 1 83.69 169 GLN B CA 1
ATOM 4811 C C . GLN B 1 169 ? -21.406 -0.863 19.875 1 83.69 169 GLN B C 1
ATOM 4813 O O . GLN B 1 169 ? -22.172 -0.692 20.812 1 83.69 169 GLN B O 1
ATOM 4818 N N . ASP B 1 170 ? -20.938 0.03 19.141 1 82.62 170 ASP B N 1
ATOM 4819 C CA . ASP B 1 170 ? -21.312 1.418 19.391 1 82.62 170 ASP B CA 1
ATOM 4820 C C . ASP B 1 170 ? -22 2.031 18.172 1 82.62 170 ASP B C 1
ATOM 4822 O O . ASP B 1 170 ? -21.359 2.65 17.328 1 82.62 170 ASP B O 1
ATOM 4826 N N . ALA B 1 171 ? -23.25 2.008 18.172 1 79.12 171 ALA B N 1
ATOM 4827 C CA . ALA B 1 171 ? -24.062 2.475 17.047 1 79.12 171 ALA B CA 1
ATOM 4828 C C . ALA B 1 171 ? -23.938 3.986 16.875 1 79.12 171 ALA B C 1
ATOM 4830 O O . ALA B 1 171 ? -24.109 4.508 15.773 1 79.12 171 ALA B O 1
ATOM 4831 N N . SER B 1 172 ? -23.609 4.633 17.953 1 82.19 172 SER B N 1
ATOM 4832 C CA . SER B 1 172 ? -23.5 6.086 17.891 1 82.19 172 SER B CA 1
ATOM 4833 C C . SER B 1 172 ? -22.344 6.5 16.969 1 82.19 172 SER B C 1
ATOM 4835 O O . SER B 1 172 ? -22.453 7.488 16.25 1 82.19 172 SER B O 1
ATOM 4837 N N . VAL B 1 173 ? -21.375 5.711 16.953 1 83.12 173 VAL B N 1
ATOM 4838 C CA . VAL B 1 173 ? -20.203 6.008 16.125 1 83.12 173 VAL B CA 1
ATOM 4839 C C . VAL B 1 173 ? -20.562 5.855 14.648 1 83.12 173 VAL B C 1
ATOM 4841 O O . VAL B 1 173 ? -20.062 6.609 13.805 1 83.12 173 VAL B O 1
ATOM 4844 N N . GLN B 1 174 ? -21.328 4.941 14.375 1 80.5 174 GLN B N 1
ATOM 4845 C CA . GLN B 1 174 ? -21.734 4.691 12.992 1 80.5 174 GLN B CA 1
ATOM 4846 C C . GLN B 1 174 ? -22.594 5.832 12.453 1 80.5 174 GLN B C 1
ATOM 4848 O O . GLN B 1 174 ? -22.438 6.238 11.305 1 80.5 174 GLN B O 1
ATOM 4853 N N . GLU B 1 175 ? -23.359 6.367 13.352 1 82.5 175 GLU B N 1
ATOM 4854 C CA . GLU B 1 175 ? -24.328 7.371 12.898 1 82.5 175 GLU B CA 1
ATOM 4855 C C . GLU B 1 175 ? -23.75 8.781 13 1 82.5 175 GLU B C 1
ATOM 4857 O O . GLU B 1 175 ? -23.922 9.602 12.102 1 82.5 175 GLU B O 1
ATOM 4862 N N . GLU B 1 176 ? -23.078 9.023 14.078 1 87.81 176 GLU B N 1
ATOM 4863 C CA . GLU B 1 176 ? -22.656 10.398 14.352 1 87.81 176 GLU B CA 1
ATOM 4864 C C . GLU B 1 176 ? -21.172 10.594 14.047 1 87.81 176 GLU B C 1
ATOM 4866 O O . GLU B 1 176 ? -20.719 11.727 13.883 1 87.81 176 GLU B O 1
ATOM 4871 N N . GLY B 1 177 ? -20.422 9.586 13.891 1 91.69 177 GLY B N 1
ATOM 4872 C CA . GLY B 1 177 ? -19 9.719 13.688 1 91.69 177 GLY B CA 1
ATOM 4873 C C . GLY B 1 177 ? -18.203 9.711 14.984 1 91.69 177 GLY B C 1
ATOM 4874 O O . GLY B 1 177 ? -18.766 9.531 16.062 1 91.69 177 GLY B O 1
ATOM 4875 N N . MET B 1 178 ? -16.969 9.898 14.867 1 94.19 178 MET B N 1
ATOM 4876 C CA . MET B 1 178 ? -16.078 9.836 16.031 1 94.19 178 MET B CA 1
ATOM 4877 C C . MET B 1 178 ? -15.414 11.18 16.266 1 94.19 178 MET B C 1
ATOM 4879 O O . MET B 1 178 ? -14.992 11.859 15.328 1 94.19 178 MET B O 1
ATOM 4883 N N . SER B 1 179 ? -15.484 11.578 17.547 1 94.25 179 SER B N 1
ATOM 4884 C CA . SER B 1 179 ? -14.688 12.75 17.922 1 94.25 179 SER B CA 1
ATOM 4885 C C . SER B 1 179 ? -13.203 12.406 18 1 94.25 179 SER B C 1
ATOM 4887 O O . SER B 1 179 ? -12.836 11.234 18 1 94.25 179 SER B O 1
ATOM 4889 N N . VAL B 1 180 ? -12.344 13.383 18.109 1 95.56 180 VAL B N 1
ATOM 4890 C CA . VAL B 1 180 ? -10.906 13.164 18.109 1 95.56 180 VAL B CA 1
ATOM 4891 C C . VAL B 1 180 ? -10.5 12.43 19.391 1 95.56 180 VAL B C 1
ATOM 4893 O O . VAL B 1 180 ? -9.609 11.57 19.359 1 95.56 180 VAL B O 1
ATOM 4896 N N . TRP B 1 181 ? -11.18 12.75 20.422 1 93.06 181 TRP B N 1
ATOM 4897 C CA . TRP B 1 181 ? -10.82 12.148 21.703 1 93.06 181 TRP B CA 1
ATOM 4898 C C . TRP B 1 181 ? -11.211 10.68 21.75 1 93.06 181 TRP B C 1
ATOM 4900 O O . TRP B 1 181 ? -10.453 9.836 22.234 1 93.06 181 TRP B O 1
ATOM 4910 N N . VAL B 1 182 ? -12.406 10.398 21.25 1 92.19 182 VAL B N 1
ATOM 4911 C CA . VAL B 1 182 ? -12.852 9.016 21.141 1 92.19 182 VAL B CA 1
ATOM 4912 C C . VAL B 1 182 ? -11.922 8.242 20.203 1 92.19 182 VAL B C 1
ATOM 4914 O O . VAL B 1 182 ? -11.523 7.117 20.516 1 92.19 182 VAL B O 1
ATOM 4917 N N . PHE B 1 183 ? -11.578 8.836 19.188 1 94.62 183 PHE B N 1
ATOM 4918 C CA . PHE B 1 183 ? -10.68 8.25 18.188 1 94.62 183 PHE B CA 1
ATOM 4919 C C . PHE B 1 183 ? -9.328 7.926 18.812 1 94.62 183 PHE B C 1
ATOM 4921 O O . PHE B 1 183 ? -8.82 6.812 18.672 1 94.62 183 PHE B O 1
ATOM 4928 N N . LEU B 1 184 ? -8.758 8.898 19.516 1 93.56 184 LEU B N 1
ATOM 4929 C CA . LEU B 1 184 ? -7.449 8.719 20.125 1 93.56 184 LEU B CA 1
ATOM 4930 C C . LEU B 1 184 ? -7.492 7.656 21.203 1 93.56 184 LEU B C 1
ATOM 4932 O O . LEU B 1 184 ? -6.543 6.883 21.375 1 93.56 184 LEU B O 1
ATOM 4936 N N . ASN B 1 185 ? -8.555 7.605 21.953 1 90.44 185 ASN B N 1
ATOM 4937 C CA . ASN B 1 185 ? -8.703 6.586 22.984 1 90.44 185 ASN B CA 1
ATOM 4938 C C . ASN B 1 185 ? -8.766 5.184 22.375 1 90.44 185 ASN B C 1
ATOM 4940 O O . ASN B 1 185 ? -8.141 4.254 22.891 1 90.44 185 ASN B O 1
ATOM 4944 N N . HIS B 1 186 ? -9.523 5.055 21.312 1 90.75 186 HIS B N 1
ATOM 4945 C CA . HIS B 1 186 ? -9.609 3.758 20.641 1 90.75 186 HIS B CA 1
ATOM 4946 C C . HIS B 1 186 ? -8.281 3.371 20.016 1 90.75 186 HIS B C 1
ATOM 4948 O O . HIS B 1 186 ? -7.918 2.191 19.984 1 90.75 186 HIS B O 1
ATOM 4954 N N . MET B 1 187 ? -7.559 4.348 19.469 1 91.12 187 MET B N 1
ATOM 4955 C CA . MET B 1 187 ? -6.234 4.09 18.922 1 91.12 187 MET B CA 1
ATOM 4956 C C . MET B 1 187 ? -5.266 3.631 20 1 91.12 187 MET B C 1
ATOM 4958 O O . MET B 1 187 ? -4.504 2.684 19.797 1 91.12 187 MET B O 1
ATOM 4962 N N . GLY B 1 188 ? -5.348 4.352 21.094 1 86.94 188 GLY B N 1
ATOM 4963 C CA . GLY B 1 188 ? -4.477 4.012 22.219 1 86.94 188 GLY B CA 1
ATOM 4964 C C . GLY B 1 188 ? -4.77 2.645 22.812 1 86.94 188 GLY B C 1
ATOM 4965 O O . GLY B 1 188 ? -3.859 1.952 23.266 1 86.94 188 GLY B O 1
ATOM 4966 N N . ALA B 1 189 ? -6.031 2.238 22.75 1 84.06 189 ALA B N 1
ATOM 4967 C CA . ALA B 1 189 ? -6.449 0.954 23.312 1 84.06 189 ALA B CA 1
ATOM 4968 C C . ALA B 1 189 ? -6.203 -0.181 22.328 1 84.06 189 ALA B C 1
ATOM 4970 O O . ALA B 1 189 ? -6.387 -1.354 22.656 1 84.06 189 ALA B O 1
ATOM 4971 N N . GLY B 1 190 ? -5.852 0.152 21.141 1 84.56 190 GLY B N 1
ATOM 4972 C CA . GLY B 1 190 ? -5.598 -0.867 20.141 1 84.56 190 GLY B CA 1
ATOM 4973 C C . GLY B 1 190 ? -6.867 -1.452 19.547 1 84.56 190 GLY B C 1
ATOM 4974 O O . GLY B 1 190 ? -6.859 -2.574 19.031 1 84.56 190 GLY B O 1
ATOM 4975 N N . ARG B 1 191 ? -7.902 -0.751 19.609 1 87.19 191 ARG B N 1
ATOM 4976 C CA . ARG B 1 191 ? -9.195 -1.258 19.156 1 87.19 191 ARG B CA 1
ATOM 4977 C C . ARG B 1 191 ? -9.383 -1.001 17.672 1 87.19 191 ARG B C 1
ATOM 4979 O O . ARG B 1 191 ? -10.211 -1.647 17.016 1 87.19 191 ARG B O 1
ATOM 4986 N N . LEU B 1 192 ? -8.688 -0.082 17.125 1 89.19 192 LEU B N 1
ATOM 4987 C CA . LEU B 1 192 ? -8.812 0.243 15.711 1 89.19 192 LEU B CA 1
ATOM 4988 C C . LEU B 1 192 ? -7.746 -0.472 14.891 1 89.19 192 LEU B C 1
ATOM 4990 O O . LEU B 1 192 ? -8 -0.882 13.75 1 89.19 192 LEU B O 1
ATOM 4994 N N . LEU B 1 193 ? -6.598 -0.559 15.422 1 86.69 193 LEU B N 1
ATOM 4995 C CA . LEU B 1 193 ? -5.465 -1.18 14.742 1 86.69 193 LEU B CA 1
ATOM 4996 C C . LEU B 1 193 ? -4.605 -1.966 15.727 1 86.69 193 LEU B C 1
ATOM 4998 O O . LEU B 1 193 ? -4.172 -1.427 16.75 1 86.69 193 LEU B O 1
ATOM 5002 N N . ARG B 1 194 ? -4.43 -3.164 15.445 1 79.56 194 ARG B N 1
ATOM 5003 C CA . ARG B 1 194 ? -3.547 -3.977 16.281 1 79.56 194 ARG B CA 1
ATOM 5004 C C . ARG B 1 194 ? -2.084 -3.725 15.93 1 79.56 194 ARG B C 1
ATOM 5006 O O . ARG B 1 194 ? -1.669 -3.932 14.781 1 79.56 194 ARG B O 1
ATOM 5013 N N . VAL B 1 195 ? -1.385 -3.186 16.844 1 77.62 195 VAL B N 1
ATOM 5014 C CA . VAL B 1 195 ? 0.012 -2.836 16.609 1 77.62 195 VAL B CA 1
ATOM 5015 C C . VAL B 1 195 ? 0.921 -3.854 17.297 1 77.62 195 VAL B C 1
ATOM 5017 O O . VAL B 1 195 ? 0.874 -4.012 18.516 1 77.62 195 VAL B O 1
ATOM 5020 N N . SER B 1 196 ? 1.62 -4.625 16.516 1 73.94 196 SER B N 1
ATOM 5021 C CA . SER B 1 196 ? 2.551 -5.598 17.078 1 73.94 196 SER B CA 1
ATOM 5022 C C . SER B 1 196 ? 3.91 -4.965 17.359 1 73.94 196 SER B C 1
ATOM 5024 O O . SER B 1 196 ? 4.641 -5.414 18.25 1 73.94 196 SER B O 1
ATOM 5026 N N . ASN B 1 197 ? 4.27 -3.949 16.656 1 82 197 ASN B N 1
ATOM 5027 C CA . ASN B 1 197 ? 5.555 -3.262 16.766 1 82 197 ASN B CA 1
ATOM 5028 C C . ASN B 1 197 ? 5.375 -1.746 16.781 1 82 197 ASN B C 1
ATOM 5030 O O . ASN B 1 197 ? 5.074 -1.135 15.758 1 82 197 ASN B O 1
ATOM 5034 N N . ALA B 1 198 ? 5.668 -1.177 17.906 1 83.88 198 ALA B N 1
ATOM 5035 C CA . ALA B 1 198 ? 5.457 0.255 18.109 1 83.88 198 ALA B CA 1
ATOM 5036 C C . ALA B 1 198 ? 6.363 1.076 17.203 1 83.88 198 ALA B C 1
ATOM 5038 O O . ALA B 1 198 ? 5.961 2.135 16.703 1 83.88 198 ALA B O 1
ATOM 5039 N N . GLY B 1 199 ? 7.551 0.609 17.062 1 85.69 199 GLY B N 1
ATOM 5040 C CA . GLY B 1 199 ? 8.469 1.305 16.188 1 85.69 199 GLY B CA 1
ATOM 5041 C C . GLY B 1 199 ? 8.016 1.321 14.734 1 85.69 199 GLY B C 1
ATOM 5042 O O . GLY B 1 199 ? 8.125 2.342 14.055 1 85.69 199 GLY B O 1
ATOM 5043 N N . ALA B 1 200 ? 7.547 0.174 14.328 1 88.38 200 ALA B N 1
ATOM 5044 C CA . ALA B 1 200 ? 7.027 0.071 12.969 1 88.38 200 ALA B CA 1
ATOM 5045 C C . ALA B 1 200 ? 5.816 0.977 12.773 1 88.38 200 ALA B C 1
ATOM 5047 O O . ALA B 1 200 ? 5.668 1.612 11.727 1 88.38 200 ALA B O 1
ATOM 5048 N N . PHE B 1 201 ? 5.016 1.022 13.789 1 91.75 201 PHE B N 1
ATOM 5049 C CA . PHE B 1 201 ? 3.836 1.877 13.727 1 91.75 201 PHE B CA 1
ATOM 5050 C C . PHE B 1 201 ? 4.234 3.346 13.633 1 91.75 201 PHE B C 1
ATOM 5052 O O . PHE B 1 201 ? 3.697 4.09 12.812 1 91.75 201 PHE B O 1
ATOM 5059 N N . SER B 1 202 ? 5.094 3.783 14.484 1 93.25 202 SER B N 1
ATOM 5060 C CA . SER B 1 202 ? 5.523 5.18 14.516 1 93.25 202 SER B CA 1
ATOM 5061 C C . SER B 1 202 ? 6.109 5.609 13.18 1 93.25 202 SER B C 1
ATOM 5063 O O . SER B 1 202 ? 5.84 6.715 12.703 1 93.25 202 SER B O 1
ATOM 5065 N N . LEU B 1 203 ? 6.859 4.734 12.602 1 92.56 203 LEU B N 1
ATOM 5066 C CA . LEU B 1 203 ? 7.461 5.039 11.312 1 92.56 203 LEU B CA 1
ATOM 5067 C C . LEU B 1 203 ? 6.398 5.121 10.219 1 92.56 203 LEU B C 1
ATOM 5069 O O . LEU B 1 203 ? 6.477 5.977 9.336 1 92.56 203 LEU B O 1
ATOM 5073 N N . ALA B 1 204 ? 5.5 4.156 10.281 1 94.19 204 ALA B N 1
ATOM 5074 C CA . ALA B 1 204 ? 4.406 4.152 9.312 1 94.19 204 ALA B CA 1
ATOM 5075 C C . ALA B 1 204 ? 3.547 5.402 9.453 1 94.19 204 ALA B C 1
ATOM 5077 O O . ALA B 1 204 ? 3.158 6.012 8.453 1 94.19 204 ALA B O 1
ATOM 5078 N N . LEU B 1 205 ? 3.236 5.734 10.68 1 95.88 205 LEU B N 1
ATOM 5079 C CA . LEU B 1 205 ? 2.457 6.938 10.945 1 95.88 205 LEU B CA 1
ATOM 5080 C C . LEU B 1 205 ? 3.188 8.18 10.438 1 95.88 205 LEU B C 1
ATOM 5082 O O . LEU B 1 205 ? 2.564 9.094 9.891 1 95.88 205 LEU B O 1
ATOM 5086 N N . ASP B 1 206 ? 4.426 8.211 10.648 1 96.06 206 ASP B N 1
ATOM 5087 C CA . ASP B 1 206 ? 5.23 9.328 10.164 1 96.06 206 ASP B CA 1
ATOM 5088 C C . ASP B 1 206 ? 5.133 9.453 8.641 1 96.06 206 ASP B C 1
ATOM 5090 O O . ASP B 1 206 ? 5.043 10.562 8.109 1 96.06 206 ASP B O 1
ATOM 5094 N N . GLN B 1 207 ? 5.188 8.352 8.023 1 95.69 207 GLN B N 1
ATOM 5095 C CA . GLN B 1 207 ? 5.078 8.352 6.566 1 95.69 207 GLN B CA 1
ATOM 5096 C C . GLN B 1 207 ? 3.732 8.914 6.113 1 95.69 207 GLN B C 1
ATOM 5098 O O . GLN B 1 207 ? 3.674 9.727 5.191 1 95.69 207 GLN B O 1
ATOM 5103 N N . VAL B 1 208 ? 2.699 8.438 6.75 1 96.94 208 VAL B N 1
ATOM 5104 C CA . VAL B 1 208 ? 1.355 8.898 6.41 1 96.94 208 VAL B CA 1
ATOM 5105 C C . VAL B 1 208 ? 1.217 10.383 6.734 1 96.94 208 VAL B C 1
ATOM 5107 O O . VAL B 1 208 ? 0.582 11.133 5.984 1 96.94 208 VAL B O 1
ATOM 5110 N N . PHE B 1 209 ? 1.816 10.789 7.848 1 97.75 209 PHE B N 1
ATOM 5111 C CA . PHE B 1 209 ? 1.812 12.18 8.273 1 97.75 209 PHE B CA 1
ATOM 5112 C C . PHE B 1 209 ? 2.508 13.07 7.246 1 97.75 209 PHE B C 1
ATOM 5114 O O . PHE B 1 209 ? 1.997 14.125 6.887 1 97.75 209 PHE B O 1
ATOM 5121 N N . LEU B 1 210 ? 3.609 12.656 6.789 1 96.5 210 LEU B N 1
ATOM 5122 C CA . LEU B 1 210 ? 4.352 13.406 5.785 1 96.5 210 LEU B CA 1
ATOM 5123 C C . LEU B 1 210 ? 3.566 13.492 4.48 1 96.5 210 LEU B C 1
ATOM 5125 O O . LEU B 1 210 ? 3.543 14.539 3.834 1 96.5 210 LEU B O 1
ATOM 5129 N N . GLU B 1 211 ? 2.965 12.422 4.121 1 95.75 211 GLU B N 1
ATOM 5130 C CA . GLU B 1 211 ? 2.213 12.367 2.871 1 95.75 211 GLU B CA 1
ATOM 5131 C C . GLU B 1 211 ? 0.979 13.266 2.928 1 95.75 211 GLU B C 1
ATOM 5133 O O . GLU B 1 211 ? 0.748 14.07 2.027 1 95.75 211 GLU B O 1
ATOM 5138 N N . MET B 1 212 ? 0.233 13.164 3.977 1 95.94 212 MET B N 1
ATOM 5139 C CA . MET B 1 212 ? -1.071 13.812 4.031 1 95.94 212 MET B CA 1
ATOM 5140 C C . MET B 1 212 ? -0.95 15.227 4.586 1 95.94 212 MET B C 1
ATOM 5142 O O . MET B 1 212 ? -1.563 16.156 4.066 1 95.94 212 MET B O 1
ATOM 5146 N N . TYR B 1 213 ? -0.174 15.367 5.648 1 95.88 213 TYR B N 1
ATOM 5147 C CA . TYR B 1 213 ? -0.076 16.641 6.348 1 95.88 213 TYR B CA 1
ATOM 5148 C C . TYR B 1 213 ? 0.932 17.562 5.668 1 95.88 213 TYR B C 1
ATOM 5150 O O . TYR B 1 213 ? 0.669 18.75 5.488 1 95.88 213 TYR B O 1
ATOM 5158 N N . HIS B 1 214 ? 2.045 17.047 5.219 1 95.31 214 HIS B N 1
ATOM 5159 C CA . HIS B 1 214 ? 3.102 17.859 4.637 1 95.31 214 HIS B CA 1
ATOM 5160 C C . HIS B 1 214 ? 3.1 17.766 3.115 1 95.31 214 HIS B C 1
ATOM 5162 O O . HIS B 1 214 ? 3.943 18.359 2.449 1 95.31 214 HIS B O 1
ATOM 5168 N N . ASN B 1 215 ? 2.238 16.953 2.514 1 95.44 215 ASN B N 1
ATOM 5169 C CA . ASN B 1 215 ? 2.064 16.812 1.072 1 95.44 215 ASN B CA 1
ATOM 5170 C C . ASN B 1 215 ? 3.324 16.266 0.406 1 95.44 215 ASN B C 1
ATOM 5172 O O . ASN B 1 215 ? 3.719 16.734 -0.664 1 95.44 215 ASN B O 1
ATOM 5176 N N . VAL B 1 216 ? 3.973 15.406 1.079 1 97.06 216 VAL B N 1
ATOM 5177 C CA . VAL B 1 216 ? 5.117 14.727 0.478 1 97.06 216 VAL B CA 1
ATOM 5178 C C . VAL B 1 216 ? 4.633 13.547 -0.358 1 97.06 216 VAL B C 1
ATOM 5180 O O . VAL B 1 216 ? 4.051 12.594 0.174 1 97.06 216 VAL B O 1
ATOM 5183 N N . LEU B 1 217 ? 4.898 13.594 -1.604 1 96.62 217 LEU B N 1
ATOM 5184 C CA . LEU B 1 217 ? 4.406 12.562 -2.51 1 96.62 217 LEU B CA 1
ATOM 5185 C C . LEU B 1 217 ? 5.305 11.336 -2.477 1 96.62 217 LEU B C 1
ATOM 5187 O O . LEU B 1 217 ? 4.836 10.211 -2.66 1 96.62 217 LEU B O 1
ATOM 5191 N N . LYS B 1 218 ? 6.566 11.57 -2.357 1 96.56 218 LYS B N 1
ATOM 5192 C CA . LYS B 1 218 ? 7.531 10.477 -2.295 1 96.56 218 LYS B CA 1
ATOM 5193 C C . LYS B 1 218 ? 8.875 10.961 -1.754 1 96.56 218 LYS B C 1
ATOM 5195 O O . LYS B 1 218 ? 9.242 12.117 -1.945 1 96.56 218 LYS B O 1
ATOM 5200 N N . ARG B 1 219 ? 9.57 10.141 -1.078 1 96.94 219 ARG B N 1
ATOM 5201 C CA . ARG B 1 219 ? 10.93 10.422 -0.615 1 96.94 219 ARG B CA 1
ATOM 5202 C C . ARG B 1 219 ? 11.812 9.188 -0.739 1 96.94 219 ARG B C 1
ATOM 5204 O O . ARG B 1 219 ? 11.328 8.055 -0.664 1 96.94 219 ARG B O 1
ATOM 5211 N N . GLY B 1 220 ? 13.078 9.383 -0.924 1 96.31 220 GLY B N 1
ATOM 5212 C CA . GLY B 1 220 ? 14 8.258 -1.037 1 96.31 220 GLY B CA 1
ATOM 5213 C C . GLY B 1 220 ? 15.328 8.641 -1.665 1 96.31 220 GLY B C 1
ATOM 5214 O O . GLY B 1 220 ? 15.492 9.773 -2.131 1 96.31 220 GLY B O 1
ATOM 5215 N N . TYR B 1 221 ? 16.219 7.711 -1.666 1 96.12 221 TYR B N 1
ATOM 5216 C CA . TYR B 1 221 ? 17.531 7.922 -2.264 1 96.12 221 TYR B CA 1
ATOM 5217 C C . TYR B 1 221 ? 17.5 7.633 -3.76 1 96.12 221 TYR B C 1
ATOM 5219 O O . TYR B 1 221 ? 16.859 6.676 -4.203 1 96.12 221 TYR B O 1
ATOM 5227 N N . MET B 1 222 ? 18.125 8.438 -4.539 1 97.12 222 MET B N 1
ATOM 5228 C CA . MET B 1 222 ? 18.375 8.234 -5.961 1 97.12 222 MET B CA 1
ATOM 5229 C C . MET B 1 222 ? 19.719 8.828 -6.359 1 97.12 222 MET B C 1
ATOM 5231 O O . MET B 1 222 ? 20.281 9.656 -5.641 1 97.12 222 MET B O 1
ATOM 5235 N N . TRP B 1 223 ? 20.203 8.344 -7.473 1 97 223 TRP B N 1
ATOM 5236 C CA . TRP B 1 223 ? 21.406 8.961 -8.031 1 97 223 TRP B CA 1
ATOM 5237 C C . TRP B 1 223 ? 21.031 10.094 -8.984 1 97 223 TRP B C 1
ATOM 5239 O O . TRP B 1 223 ? 20.094 9.969 -9.773 1 97 223 TRP B O 1
ATOM 5249 N N . LYS B 1 224 ? 21.656 11.164 -8.82 1 96.81 224 LYS B N 1
ATOM 5250 C CA . LYS B 1 224 ? 21.484 12.312 -9.703 1 96.81 224 LYS B CA 1
ATOM 5251 C C . LYS B 1 224 ? 22.766 12.648 -10.438 1 96.81 224 LYS B C 1
ATOM 5253 O O . LYS B 1 224 ? 23.844 12.641 -9.844 1 96.81 224 LYS B O 1
ATOM 5258 N N . LYS B 1 225 ? 22.656 12.945 -11.719 1 95.56 225 LYS B N 1
ATOM 5259 C CA . LYS B 1 225 ? 23.812 13.336 -12.508 1 95.56 225 LYS B CA 1
ATOM 5260 C C . LYS B 1 225 ? 24.094 14.828 -12.391 1 95.56 225 LYS B C 1
ATOM 5262 O O . LYS B 1 225 ? 23.172 15.648 -12.523 1 95.56 225 LYS B O 1
ATOM 5267 N N . GLY B 1 226 ? 25.359 15.148 -12.125 1 93.62 226 GLY B N 1
ATOM 5268 C CA . GLY B 1 226 ? 25.719 16.547 -12.047 1 93.62 226 GLY B CA 1
ATOM 5269 C C . GLY B 1 226 ? 25.703 17.25 -13.391 1 93.62 226 GLY B C 1
ATOM 5270 O O . GLY B 1 226 ? 26.031 16.641 -14.414 1 93.62 226 GLY B O 1
ATOM 5271 N N . HIS B 1 227 ? 25.453 18.484 -13.359 1 88.06 227 HIS B N 1
ATOM 5272 C CA . HIS B 1 227 ? 25.391 19.25 -14.602 1 88.06 227 HIS B CA 1
ATOM 5273 C C . HIS B 1 227 ? 26.781 19.656 -15.07 1 88.06 227 HIS B C 1
ATOM 5275 O O . HIS B 1 227 ? 27.078 19.625 -16.266 1 88.06 227 HIS B O 1
ATOM 5281 N N . VAL B 1 228 ? 27.531 19.953 -14.133 1 86.31 228 VAL B N 1
ATOM 5282 C CA . VAL B 1 228 ? 28.844 20.484 -14.461 1 86.31 228 VAL B CA 1
ATOM 5283 C C . VAL B 1 228 ? 29.859 19.344 -14.578 1 86.31 228 VAL B C 1
ATOM 5285 O O . VAL B 1 228 ? 30.422 19.109 -15.648 1 86.31 228 VAL B O 1
ATOM 5288 N N . ARG B 1 229 ? 30.062 18.516 -13.594 1 86.56 229 ARG B N 1
ATOM 5289 C CA . ARG B 1 229 ? 31.062 17.453 -13.531 1 86.56 229 ARG B CA 1
ATOM 5290 C C . ARG B 1 229 ? 30.547 16.172 -14.148 1 86.56 229 ARG B C 1
ATOM 5292 O O . ARG B 1 229 ? 31.312 15.242 -14.422 1 86.56 229 ARG B O 1
ATOM 5299 N N . ARG B 1 230 ? 29.297 16.094 -14.312 1 88.19 230 ARG B N 1
ATOM 5300 C CA . ARG B 1 230 ? 28.625 14.961 -14.945 1 88.19 230 ARG B CA 1
ATOM 5301 C C . AR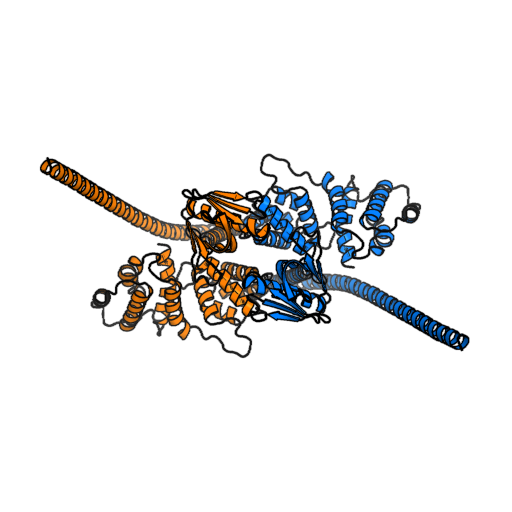G B 1 230 ? 28.844 13.68 -14.141 1 88.19 230 ARG B C 1
ATOM 5303 O O . ARG B 1 230 ? 28.859 12.586 -14.711 1 88.19 230 ARG B O 1
ATOM 5310 N N . ASN B 1 231 ? 29.219 13.844 -12.867 1 93.19 231 ASN B N 1
ATOM 5311 C CA . ASN B 1 231 ? 29.344 12.688 -11.984 1 93.19 231 ASN B CA 1
ATOM 5312 C C . ASN B 1 231 ? 28.031 12.352 -11.312 1 93.19 231 ASN B C 1
ATOM 5314 O O . ASN B 1 231 ? 27.188 13.227 -11.109 1 93.19 231 ASN B O 1
ATOM 5318 N N . TRP B 1 232 ? 27.891 11.094 -11.07 1 95.25 232 TRP B N 1
ATOM 5319 C CA . TRP B 1 232 ? 26.688 10.648 -10.375 1 95.25 232 TRP B CA 1
ATOM 5320 C C . TRP B 1 232 ? 26.891 10.711 -8.867 1 95.25 232 TRP B C 1
ATOM 5322 O O . TRP B 1 232 ? 27.922 10.273 -8.344 1 95.25 232 TRP B O 1
ATOM 5332 N N . MET B 1 233 ? 25.969 11.305 -8.164 1 95.81 233 MET B N 1
ATOM 5333 C CA . MET B 1 233 ? 25.984 11.367 -6.707 1 95.81 233 MET B CA 1
ATOM 5334 C C . MET B 1 233 ? 24.641 10.953 -6.125 1 95.81 233 MET B C 1
ATOM 5336 O O . MET B 1 233 ? 23.594 11.305 -6.668 1 95.81 233 MET B O 1
ATOM 5340 N N . GLU B 1 234 ? 24.734 10.172 -5.113 1 95.62 234 GLU B N 1
ATOM 5341 C CA . GLU B 1 234 ? 23.516 9.758 -4.438 1 95.62 234 GLU B CA 1
ATOM 5342 C C . GLU B 1 234 ? 22.984 10.875 -3.541 1 95.62 234 GLU B C 1
ATOM 5344 O O . GLU B 1 234 ? 23.734 11.484 -2.785 1 95.62 234 GLU B O 1
ATOM 5349 N N . ARG B 1 235 ? 21.672 11.227 -3.691 1 97.75 235 ARG B N 1
ATOM 5350 C CA . ARG B 1 235 ? 21.016 12.266 -2.91 1 97.75 235 ARG B CA 1
ATOM 5351 C C . ARG B 1 235 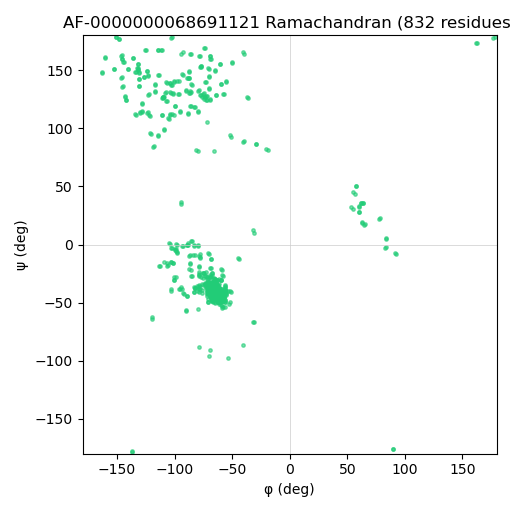? 19.688 11.773 -2.354 1 97.75 235 ARG B C 1
ATOM 5353 O O . ARG B 1 235 ? 19.094 10.82 -2.879 1 97.75 235 ARG B O 1
ATOM 5360 N N . TRP B 1 236 ? 19.312 12.328 -1.194 1 97.5 236 TRP B N 1
ATOM 5361 C CA . TRP B 1 236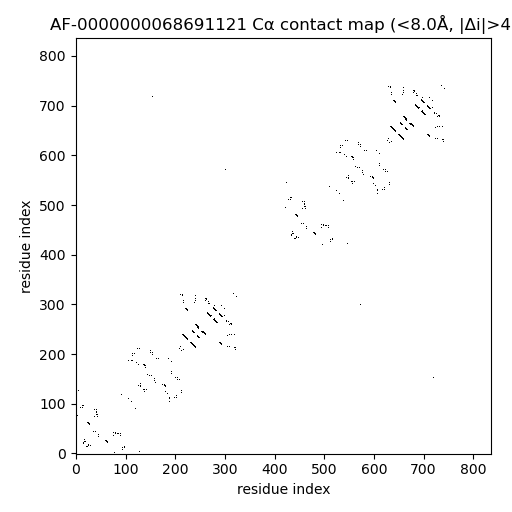 ? 17.984 12.086 -0.638 1 97.5 236 TRP B CA 1
ATOM 5362 C C . TRP B 1 236 ? 16.969 13.07 -1.209 1 97.5 236 TRP B C 1
ATOM 5364 O O . TRP B 1 236 ? 17.062 14.273 -0.984 1 97.5 236 TRP B O 1
ATOM 5374 N N . PHE B 1 237 ? 15.961 12.531 -1.884 1 98.44 237 PHE B N 1
ATOM 5375 C CA . PHE B 1 237 ? 14.992 13.375 -2.572 1 98.44 237 PHE B CA 1
ATOM 5376 C C . PHE B 1 237 ? 13.68 13.438 -1.795 1 98.44 237 PHE B C 1
ATOM 5378 O O . PHE B 1 237 ? 13.242 12.438 -1.222 1 98.44 237 PHE B O 1
ATOM 5385 N N . VAL B 1 238 ? 13.109 14.578 -1.724 1 98.38 238 VAL B N 1
ATOM 5386 C CA . VAL B 1 238 ? 11.781 14.805 -1.165 1 98.38 238 VAL B CA 1
ATOM 5387 C C . VAL B 1 238 ? 10.898 15.492 -2.203 1 98.38 238 VAL B C 1
ATOM 5389 O O . VAL B 1 238 ? 11.133 16.641 -2.562 1 98.38 238 VAL B O 1
ATOM 5392 N N . LEU B 1 239 ? 9.883 14.75 -2.639 1 98.38 239 LEU B N 1
ATOM 5393 C CA . LEU B 1 239 ? 9.023 15.242 -3.711 1 98.38 239 LEU B CA 1
ATOM 5394 C C . LEU B 1 239 ? 7.73 15.82 -3.148 1 98.38 239 LEU B C 1
ATOM 5396 O O . LEU B 1 239 ? 6.988 15.133 -2.445 1 98.38 239 LEU B O 1
ATOM 5400 N N . ARG B 1 240 ? 7.496 17.047 -3.381 1 96.81 240 ARG B N 1
ATOM 5401 C CA . ARG B 1 240 ? 6.246 17.75 -3.111 1 96.81 240 ARG B CA 1
ATOM 5402 C C . ARG B 1 240 ? 5.582 18.203 -4.41 1 96.81 240 ARG B C 1
ATOM 5404 O O . ARG B 1 240 ? 6.184 18.125 -5.48 1 96.81 240 ARG B O 1
ATOM 5411 N N . PRO B 1 241 ? 4.352 18.625 -4.383 1 95.69 241 PRO B N 1
ATOM 5412 C CA . PRO B 1 241 ? 3.619 18.953 -5.609 1 95.69 241 PRO B CA 1
ATOM 5413 C C . PRO B 1 241 ? 4.289 20.062 -6.414 1 95.69 241 PRO B C 1
ATOM 5415 O O . PRO B 1 241 ? 4.262 20.031 -7.648 1 95.69 241 PRO B O 1
ATOM 5418 N N . SER B 1 242 ? 4.98 21 -5.812 1 94.81 242 SER B N 1
ATOM 5419 C CA . SER B 1 242 ? 5.469 22.172 -6.527 1 94.81 242 SER B CA 1
ATOM 5420 C C . SER B 1 242 ? 6.973 22.094 -6.766 1 94.81 242 SER B C 1
ATOM 5422 O O . SER B 1 242 ? 7.516 22.828 -7.598 1 94.81 242 SER B O 1
ATOM 5424 N N . PHE B 1 243 ? 7.574 21.234 -5.996 1 96.81 243 PHE B N 1
ATOM 5425 C CA . PHE B 1 243 ? 9.023 21.141 -6.152 1 96.81 243 PHE B CA 1
ATOM 5426 C C . PHE B 1 243 ? 9.547 19.828 -5.594 1 96.81 243 PHE B C 1
ATOM 5428 O O . PHE B 1 243 ? 8.859 19.156 -4.809 1 96.81 243 PHE B O 1
ATOM 5435 N N . MET B 1 244 ? 10.719 19.422 -5.996 1 98 244 MET B N 1
ATOM 5436 C CA . MET B 1 244 ? 11.469 18.297 -5.457 1 98 244 MET B CA 1
ATOM 5437 C C . MET B 1 244 ? 12.828 18.734 -4.926 1 98 244 MET B C 1
ATOM 5439 O O . MET B 1 244 ? 13.688 19.156 -5.695 1 98 244 MET B O 1
ATOM 5443 N N . ALA B 1 245 ? 12.961 18.688 -3.635 1 98.31 245 ALA B N 1
ATOM 5444 C CA . ALA B 1 245 ? 14.227 19.062 -3.006 1 98.31 245 ALA B CA 1
ATOM 5445 C C . ALA B 1 245 ? 15.117 17.828 -2.801 1 98.31 245 ALA B C 1
ATOM 5447 O O . ALA B 1 245 ? 14.617 16.703 -2.678 1 98.31 245 ALA B O 1
ATOM 5448 N N . TYR B 1 246 ? 16.391 18.031 -2.916 1 98.31 246 TYR B N 1
ATOM 5449 C CA . TYR B 1 246 ? 17.297 16.906 -2.654 1 98.31 246 TYR B CA 1
ATOM 5450 C C . TYR B 1 246 ? 18.406 17.328 -1.705 1 98.31 246 TYR B C 1
ATOM 5452 O O . TYR B 1 246 ? 18.859 18.484 -1.725 1 98.31 246 TYR B O 1
ATOM 5460 N N . TYR B 1 247 ? 18.75 16.438 -0.863 1 98.06 247 TYR B N 1
ATOM 5461 C CA . TYR B 1 247 ? 19.688 16.625 0.241 1 98.06 247 TYR B CA 1
ATOM 5462 C C . TYR B 1 247 ? 20.812 15.602 0.181 1 98.06 247 TYR B C 1
ATOM 5464 O O . TYR B 1 247 ? 20.734 14.625 -0.569 1 98.06 247 TYR B O 1
ATOM 5472 N N . THR B 1 248 ? 21.875 15.797 0.96 1 96.19 248 THR B N 1
ATOM 5473 C CA . THR B 1 248 ? 23 14.859 1.013 1 96.19 248 THR B CA 1
ATOM 5474 C C . THR B 1 248 ? 22.547 13.523 1.6 1 96.19 248 THR B C 1
ATOM 5476 O O . THR B 1 248 ? 23 12.461 1.158 1 96.19 248 THR B O 1
ATOM 5479 N N . SER B 1 249 ? 21.719 13.625 2.598 1 93.06 249 SER B N 1
ATOM 5480 C CA . SER B 1 249 ? 21.266 12.422 3.277 1 93.06 249 SER B CA 1
ATOM 5481 C C . SER B 1 249 ? 19.844 12.602 3.805 1 93.06 249 SER B C 1
ATOM 5483 O O . SER B 1 249 ? 19.266 13.68 3.695 1 93.06 249 SER B O 1
ATOM 5485 N N . GLU B 1 250 ? 19.312 11.562 4.375 1 91.94 250 GLU B N 1
ATOM 5486 C CA . GLU B 1 250 ? 17.922 11.539 4.859 1 91.94 250 GLU B CA 1
ATOM 5487 C C . GLU B 1 250 ? 17.766 12.414 6.094 1 91.94 250 GLU B C 1
ATOM 5489 O O . GLU B 1 250 ? 16.641 12.734 6.492 1 91.94 250 GLU B O 1
ATOM 5494 N N . ASP B 1 251 ? 18.828 12.953 6.68 1 90.88 251 ASP B N 1
ATOM 5495 C CA . ASP B 1 251 ? 18.734 13.82 7.848 1 90.88 251 ASP B CA 1
ATOM 5496 C C . ASP B 1 251 ? 18.312 15.227 7.457 1 90.88 251 ASP B C 1
ATOM 5498 O O . ASP B 1 251 ? 18.016 16.062 8.32 1 90.88 251 ASP B O 1
ATOM 5502 N N . LEU B 1 252 ? 18.281 15.578 6.188 1 93.31 252 LEU B N 1
ATOM 5503 C CA . LEU B 1 252 ? 17.75 16.812 5.613 1 93.31 252 LEU B CA 1
ATOM 5504 C C . LEU B 1 252 ? 18.562 18.016 6.078 1 93.31 252 LEU B C 1
ATOM 5506 O O . LEU B 1 252 ? 18.094 19.156 6.027 1 93.31 252 LEU B O 1
ATOM 5510 N N . LYS B 1 253 ? 19.688 17.891 6.566 1 92.81 253 LYS B N 1
ATOM 5511 C CA . LYS B 1 253 ? 20.484 18.984 7.105 1 92.81 253 LYS B CA 1
ATOM 5512 C C . LYS B 1 253 ? 21.156 19.781 5.988 1 92.81 253 LYS B C 1
ATOM 5514 O O . LYS B 1 253 ? 21.234 21 6.059 1 92.81 253 LYS B O 1
ATOM 5519 N N . ASP B 1 254 ? 21.609 19.125 4.957 1 96.19 254 ASP B N 1
ATOM 5520 C CA . ASP B 1 254 ? 22.344 19.75 3.875 1 96.19 254 ASP B CA 1
ATOM 5521 C C . ASP B 1 254 ? 21.578 19.703 2.562 1 96.19 254 ASP B C 1
ATOM 5523 O O . ASP B 1 254 ? 21.75 18.781 1.763 1 96.19 254 ASP B O 1
ATOM 5527 N N . LYS B 1 255 ? 20.828 20.781 2.318 1 96.94 255 LYS B N 1
ATOM 5528 C CA . LYS B 1 255 ? 20.109 20.891 1.057 1 96.94 255 LYS B CA 1
ATOM 5529 C C . LYS B 1 255 ? 21.047 21.219 -0.097 1 96.94 255 LYS B C 1
ATOM 5531 O O . LYS B 1 255 ? 21.781 22.203 -0.044 1 96.94 255 LYS B O 1
ATOM 5536 N N . LYS B 1 256 ? 21.047 20.484 -1.083 1 96.62 256 LYS B N 1
ATOM 5537 C CA . LYS B 1 256 ? 21.953 20.672 -2.217 1 96.62 256 LYS B CA 1
ATOM 5538 C C . LYS B 1 256 ? 21.266 21.391 -3.369 1 96.62 256 LYS B C 1
ATOM 5540 O O . LYS B 1 256 ? 21.906 22.016 -4.199 1 96.62 256 LYS B O 1
ATOM 5545 N N . GLY B 1 257 ? 19.922 21.203 -3.441 1 96.56 257 GLY B N 1
ATOM 5546 C CA . GLY B 1 257 ? 19.203 21.875 -4.508 1 96.56 257 GLY B CA 1
ATOM 5547 C C . GLY B 1 257 ? 17.719 21.562 -4.527 1 96.56 257 GLY B C 1
ATOM 5548 O O . GLY B 1 257 ? 17.219 20.891 -3.623 1 96.56 257 GLY B O 1
ATOM 5549 N N . GLU B 1 258 ? 17.078 22.188 -5.453 1 96.81 258 GLU B N 1
ATOM 5550 C CA . GLU B 1 258 ? 15.641 22 -5.637 1 96.81 258 GLU B CA 1
ATOM 5551 C C . GLU B 1 258 ? 15.25 22.078 -7.109 1 96.81 258 GLU B C 1
ATOM 5553 O O . GLU B 1 258 ? 15.812 22.875 -7.863 1 96.81 258 GLU B O 1
ATOM 5558 N N . ILE B 1 259 ? 14.438 21.172 -7.512 1 97.31 259 ILE B N 1
ATOM 5559 C CA . ILE B 1 259 ? 13.867 21.172 -8.859 1 97.31 259 ILE B CA 1
ATOM 5560 C C . ILE B 1 259 ? 12.445 21.719 -8.82 1 97.31 259 ILE B C 1
ATOM 5562 O O . ILE B 1 259 ? 11.547 21.109 -8.242 1 97.31 259 ILE B O 1
ATOM 5566 N N . LEU B 1 260 ? 12.281 22.875 -9.398 1 96.62 260 LEU B N 1
ATOM 5567 C CA . LEU B 1 260 ? 10.945 23.453 -9.445 1 96.62 260 LEU B CA 1
ATOM 5568 C C . LEU B 1 260 ? 10.086 22.734 -10.484 1 96.62 260 LEU B C 1
ATOM 5570 O O . LEU B 1 260 ? 10.531 22.484 -11.602 1 96.62 260 LEU B O 1
ATOM 5574 N N . LEU B 1 261 ? 8.906 22.344 -10.102 1 96.38 261 LEU B N 1
ATOM 5575 C CA . LEU B 1 261 ? 8.008 21.594 -10.969 1 96.38 261 LEU B CA 1
ATOM 5576 C C . LEU B 1 261 ? 6.832 22.469 -11.406 1 96.38 261 LEU B C 1
ATOM 5578 O O . LEU B 1 261 ? 6.254 23.188 -10.594 1 96.38 261 LEU B O 1
ATOM 5582 N N . ASP B 1 262 ? 6.555 22.5 -12.656 1 94.44 262 ASP B N 1
ATOM 5583 C CA . ASP B 1 262 ? 5.395 23.188 -13.211 1 94.44 262 ASP B CA 1
ATOM 5584 C C . ASP B 1 262 ? 4.703 22.344 -14.273 1 94.44 262 ASP B C 1
ATOM 5586 O O . ASP B 1 262 ? 5.043 21.172 -14.445 1 94.44 262 ASP B O 1
ATOM 5590 N N . GLN B 1 263 ? 3.693 22.859 -14.867 1 92.94 263 GLN B N 1
ATOM 5591 C CA . GLN B 1 263 ? 2.852 22.109 -15.797 1 92.94 263 GLN B CA 1
ATOM 5592 C C . GLN B 1 263 ? 3.605 21.781 -17.078 1 92.94 263 GLN B C 1
ATOM 5594 O O . GLN B 1 263 ? 3.193 20.891 -17.828 1 92.94 263 GLN B O 1
ATOM 5599 N N . TYR B 1 264 ? 4.742 22.391 -17.281 1 94.19 264 TYR B N 1
ATOM 5600 C CA . TYR B 1 264 ? 5.453 22.219 -18.547 1 94.19 264 TYR B CA 1
ATOM 5601 C C . TYR B 1 264 ? 6.57 21.188 -18.391 1 94.19 264 TYR B C 1
ATOM 5603 O O . TYR B 1 264 ? 7.188 20.781 -19.391 1 94.19 264 TYR B O 1
ATOM 5611 N N . CYS B 1 265 ? 6.762 20.703 -17.234 1 96.44 265 CYS B N 1
ATOM 5612 C CA . CYS B 1 265 ? 7.816 19.719 -17 1 96.44 265 CYS B CA 1
ATOM 5613 C C . CYS B 1 265 ? 7.473 18.375 -17.641 1 96.44 265 CYS B C 1
ATOM 5615 O O . CYS B 1 265 ? 6.297 18.031 -17.734 1 96.44 265 CYS B O 1
ATOM 5617 N N . VAL B 1 266 ? 8.516 17.719 -18.141 1 96.5 266 VAL B N 1
ATOM 5618 C CA . VAL B 1 266 ? 8.32 16.406 -18.766 1 96.5 266 VAL B CA 1
ATOM 5619 C C . VAL B 1 266 ? 9.18 15.359 -18.047 1 96.5 266 VAL B C 1
ATOM 5621 O O . VAL B 1 266 ? 10.367 15.586 -17.812 1 96.5 266 VAL B O 1
ATOM 5624 N N . VAL B 1 267 ? 8.508 14.289 -17.688 1 96.75 267 VAL B N 1
ATOM 5625 C CA . VAL B 1 267 ? 9.188 13.172 -17.031 1 96.75 267 VAL B CA 1
ATOM 5626 C C . VAL B 1 267 ? 9.227 11.969 -17.969 1 96.75 267 VAL B C 1
ATOM 5628 O O . VAL B 1 267 ? 8.18 11.508 -18.438 1 96.75 267 VAL B O 1
ATOM 5631 N N . GLU B 1 268 ? 10.43 11.438 -18.203 1 94.69 268 GLU B N 1
ATOM 5632 C CA . GLU B 1 268 ? 10.539 10.344 -19.172 1 94.69 268 GLU B CA 1
ATOM 5633 C C . GLU B 1 268 ? 11.625 9.352 -18.75 1 94.69 268 GLU B C 1
ATOM 5635 O O . GLU B 1 268 ? 12.664 9.75 -18.234 1 94.69 268 GLU B O 1
ATOM 5640 N N . ALA B 1 269 ? 11.312 8.164 -19.031 1 93.06 269 ALA B N 1
ATOM 5641 C CA . ALA B 1 269 ? 12.336 7.141 -18.859 1 93.06 269 ALA B CA 1
ATOM 5642 C C . ALA B 1 269 ? 13.398 7.238 -19.953 1 93.06 269 ALA B C 1
ATOM 5644 O O . ALA B 1 269 ? 13.078 7.523 -21.109 1 93.06 269 ALA B O 1
ATOM 5645 N N . ILE B 1 270 ? 14.625 7.059 -19.609 1 95 270 ILE B N 1
ATOM 5646 C CA . ILE B 1 270 ? 15.711 7.117 -20.578 1 95 270 ILE B CA 1
ATOM 5647 C C . ILE B 1 270 ? 16.516 5.816 -20.547 1 95 270 ILE B C 1
ATOM 5649 O O . ILE B 1 270 ? 16.516 5.121 -19.531 1 95 270 ILE B O 1
ATOM 5653 N N . PRO B 1 271 ? 17.062 5.41 -21.594 1 93.25 271 PRO B N 1
ATOM 5654 C CA . PRO B 1 271 ? 17.844 4.172 -21.625 1 93.25 271 PRO B CA 1
ATOM 5655 C C . PRO B 1 271 ? 19.047 4.211 -20.672 1 93.25 271 PRO B C 1
ATOM 5657 O O . PRO B 1 271 ? 19.547 5.289 -20.359 1 93.25 271 PRO B O 1
ATOM 5660 N N . ASP B 1 272 ? 19.375 2.99 -20.344 1 91.88 272 ASP B N 1
ATOM 5661 C CA . ASP B 1 272 ? 20.531 2.852 -19.469 1 91.88 272 ASP B CA 1
ATOM 5662 C C . ASP B 1 272 ? 21.781 3.449 -20.125 1 91.88 272 ASP B C 1
ATOM 5664 O O . ASP B 1 272 ? 21.969 3.332 -21.344 1 91.88 272 ASP B O 1
ATOM 5668 N N . ARG B 1 273 ? 22.562 4.133 -19.391 1 88.88 273 ARG B N 1
ATOM 5669 C CA . ARG B 1 273 ? 23.766 4.793 -19.875 1 88.88 273 ARG B CA 1
ATOM 5670 C C . ARG B 1 273 ? 24.797 4.934 -18.766 1 88.88 273 ARG B C 1
ATOM 5672 O O . ARG B 1 273 ? 24.438 5.004 -17.578 1 88.88 273 ARG B O 1
ATOM 5679 N N . ASP B 1 274 ? 26.062 4.953 -19.031 1 84.69 274 ASP B N 1
ATOM 5680 C CA . ASP B 1 274 ? 27.156 5.219 -18.094 1 84.69 274 ASP B CA 1
ATOM 5681 C C . ASP B 1 274 ? 27.156 4.199 -16.969 1 84.69 274 ASP B C 1
ATOM 5683 O O . ASP B 1 274 ? 27.344 4.562 -15.797 1 84.69 274 ASP B O 1
ATOM 5687 N N . GLY B 1 275 ? 26.672 2.992 -17.203 1 86.81 275 GLY B N 1
ATOM 5688 C CA . GLY B 1 275 ? 26.688 1.951 -16.188 1 86.81 275 GLY B CA 1
ATOM 5689 C C . GLY B 1 275 ? 25.531 2.043 -15.219 1 86.81 275 GLY B C 1
ATOM 5690 O O . GLY B 1 275 ? 25.484 1.3 -14.234 1 86.81 275 GLY B O 1
ATOM 5691 N N . LYS B 1 276 ? 24.75 3.064 -15.414 1 90.31 276 LYS B N 1
ATOM 5692 C CA . LYS B 1 276 ? 23.578 3.213 -14.547 1 90.31 276 LYS B CA 1
ATOM 5693 C C . LYS B 1 276 ? 22.328 2.639 -15.211 1 90.31 276 LYS B C 1
ATOM 5695 O O . LYS B 1 276 ? 22.172 2.725 -16.438 1 90.31 276 LYS B O 1
ATOM 5700 N N . ARG B 1 277 ? 21.609 2.029 -14.375 1 92.31 277 ARG B N 1
ATOM 5701 C CA . ARG B 1 277 ? 20.359 1.449 -14.844 1 92.31 277 ARG B CA 1
ATOM 5702 C C . ARG B 1 277 ? 19.156 2.191 -14.258 1 92.31 277 ARG B C 1
ATOM 5704 O O . ARG B 1 277 ? 19.312 3.039 -13.375 1 92.31 277 ARG B O 1
ATOM 5711 N N . CYS B 1 278 ? 17.953 1.938 -14.797 1 95 278 CYS B N 1
ATOM 5712 C CA . CYS B 1 278 ? 16.688 2.494 -14.312 1 95 278 CYS B CA 1
ATOM 5713 C C . CYS B 1 278 ? 16.734 4.016 -14.312 1 95 278 CYS B C 1
ATOM 5715 O O . CYS B 1 278 ? 16.422 4.652 -13.305 1 95 278 CYS B O 1
ATOM 5717 N N . LEU B 1 279 ? 17.156 4.609 -15.484 1 97.12 279 LEU B N 1
ATOM 5718 C CA . LEU B 1 279 ? 17.359 6.047 -15.641 1 97.12 279 LEU B CA 1
ATOM 5719 C C . LEU B 1 279 ? 16.062 6.734 -16.062 1 97.12 279 LEU B C 1
ATOM 5721 O O . LEU B 1 279 ? 15.234 6.137 -16.75 1 97.12 279 LEU B O 1
ATOM 5725 N N . PHE B 1 280 ? 15.812 7.879 -15.594 1 97.69 280 PHE B N 1
ATOM 5726 C CA . PHE B 1 280 ? 14.766 8.766 -16.078 1 97.69 280 PHE B CA 1
ATOM 5727 C C . PHE B 1 280 ? 15.188 10.219 -15.969 1 97.69 280 PHE B C 1
ATOM 5729 O O . PHE B 1 280 ? 16.219 10.531 -15.359 1 97.69 280 PHE B O 1
ATOM 5736 N N . CYS B 1 281 ? 14.547 11.078 -16.641 1 97.56 281 CYS B N 1
ATOM 5737 C CA . CYS B 1 281 ? 14.922 12.484 -16.609 1 97.56 281 CYS B CA 1
ATOM 5738 C C . CYS B 1 281 ? 13.711 13.375 -16.359 1 97.56 281 CYS B C 1
ATOM 5740 O O . CYS B 1 281 ? 12.578 12.977 -16.641 1 97.56 281 CYS B O 1
ATOM 5742 N N . VAL B 1 282 ? 13.961 14.422 -15.711 1 97.81 282 VAL B N 1
ATOM 5743 C CA . VAL B 1 282 ? 13 15.5 -15.516 1 97.81 282 VAL B CA 1
ATOM 5744 C C . VAL B 1 282 ? 13.445 16.734 -16.297 1 97.81 282 VAL B C 1
ATOM 5746 O O . VAL B 1 282 ? 14.461 17.359 -15.969 1 97.81 282 VAL B O 1
ATOM 5749 N N . LYS B 1 283 ? 12.695 17.016 -17.266 1 97.31 283 LYS B N 1
ATOM 5750 C CA . LYS B 1 283 ? 12.992 18.172 -18.109 1 97.31 283 LYS B CA 1
ATOM 5751 C C . LYS B 1 283 ? 12.203 19.391 -17.656 1 97.31 283 LYS B C 1
ATOM 5753 O O . LYS B 1 283 ? 10.969 19.375 -17.672 1 97.31 283 LYS B O 1
ATOM 5758 N N . THR B 1 284 ? 12.906 20.328 -17.203 1 95.69 284 THR B N 1
ATOM 5759 C CA . THR B 1 284 ? 12.305 21.609 -16.875 1 95.69 284 THR B CA 1
ATOM 5760 C C . THR B 1 284 ? 12.594 22.641 -17.969 1 95.69 284 THR B C 1
ATOM 5762 O O . THR B 1 284 ? 13.219 22.328 -18.984 1 95.69 284 THR B O 1
ATOM 5765 N N . THR B 1 285 ? 12.055 23.875 -17.797 1 91.12 285 THR B N 1
ATOM 5766 C CA . THR B 1 285 ? 12.258 24.938 -18.781 1 91.12 285 THR B CA 1
ATOM 5767 C C . THR B 1 285 ? 13.727 25.344 -18.844 1 91.12 285 THR B C 1
ATOM 5769 O O . THR B 1 285 ? 14.234 25.688 -19.906 1 91.12 285 THR B O 1
ATOM 5772 N N . SER B 1 286 ? 14.406 25.219 -17.781 1 89.31 286 SER B N 1
ATOM 5773 C CA . SER B 1 286 ? 15.766 25.75 -17.688 1 89.31 286 SER B CA 1
ATOM 5774 C C . SER B 1 286 ? 16.797 24.625 -17.812 1 89.31 286 SER B C 1
ATOM 5776 O O . SER B 1 286 ? 17.859 24.828 -18.406 1 89.31 286 SER B O 1
ATOM 5778 N N . LYS B 1 287 ? 16.438 23.5 -17.203 1 92.88 287 LYS B N 1
ATOM 5779 C CA . LYS B 1 287 ? 17.438 22.438 -17.094 1 92.88 287 LYS B CA 1
ATOM 5780 C C . LYS B 1 287 ? 16.797 21.062 -17.203 1 92.88 287 LYS B C 1
ATOM 5782 O O . LYS B 1 287 ? 15.586 20.922 -17 1 92.88 287 LYS B O 1
ATOM 5787 N N . THR B 1 288 ? 17.609 20.094 -17.594 1 95.88 288 THR B N 1
ATOM 5788 C CA . THR B 1 288 ? 17.219 18.688 -17.562 1 95.88 288 THR B CA 1
ATOM 5789 C C . THR B 1 288 ? 17.984 17.938 -16.484 1 95.88 288 THR B C 1
ATOM 5791 O O . THR B 1 288 ? 19.203 18 -16.406 1 95.88 288 THR B O 1
ATOM 5794 N N . TYR B 1 289 ? 17.203 17.297 -15.695 1 97.44 289 TYR B N 1
ATOM 5795 C CA . TYR B 1 289 ? 17.812 16.547 -14.594 1 97.44 289 TYR B CA 1
ATOM 5796 C C . TYR B 1 289 ? 17.734 15.047 -14.859 1 97.44 289 TYR B C 1
ATOM 5798 O O . TYR B 1 289 ? 16.656 14.5 -15.102 1 97.44 289 TYR B O 1
ATOM 5806 N N . GLU B 1 290 ? 18.859 14.375 -14.852 1 96.75 290 GLU B N 1
ATOM 5807 C CA . GLU B 1 290 ? 18.922 12.922 -15.023 1 96.75 290 GLU B CA 1
ATOM 5808 C C . GLU B 1 290 ? 19.109 12.211 -13.688 1 96.75 290 GLU B C 1
ATOM 5810 O O . GLU B 1 290 ? 19.984 12.586 -12.891 1 96.75 290 GLU B O 1
ATOM 5815 N N . MET B 1 291 ? 18.266 11.227 -13.469 1 97.12 291 MET B N 1
ATOM 5816 C CA . MET B 1 291 ? 18.281 10.492 -12.203 1 97.12 291 MET B CA 1
ATOM 5817 C C . MET B 1 291 ? 18.266 8.984 -12.453 1 97.12 291 MET B C 1
ATOM 5819 O O . MET B 1 291 ? 17.828 8.539 -13.516 1 97.12 291 MET B O 1
ATOM 5823 N N . SER B 1 292 ? 18.766 8.25 -11.516 1 97.12 292 SER B N 1
ATOM 5824 C CA . SER B 1 292 ? 18.766 6.789 -11.562 1 97.12 292 SER B CA 1
ATOM 5825 C C . SER B 1 292 ? 18.188 6.195 -10.281 1 97.12 292 SER B C 1
ATOM 5827 O O . SER B 1 292 ? 18.594 6.543 -9.18 1 97.12 292 SER B O 1
ATOM 5829 N N . ALA B 1 293 ? 17.141 5.402 -10.438 1 95.94 293 ALA B N 1
ATOM 5830 C CA . ALA B 1 293 ? 16.516 4.723 -9.305 1 95.94 293 ALA B CA 1
ATOM 5831 C C . ALA B 1 293 ? 17.203 3.395 -9.008 1 95.94 293 ALA B C 1
ATOM 5833 O O . ALA B 1 293 ? 17.969 2.887 -9.836 1 95.94 293 ALA B O 1
ATOM 5834 N N . ALA B 1 294 ? 16.969 2.842 -7.848 1 92.12 294 ALA B N 1
ATOM 5835 C CA . ALA B 1 294 ? 17.641 1.624 -7.387 1 92.12 294 ALA B CA 1
ATOM 5836 C C . ALA B 1 294 ? 17.219 0.423 -8.234 1 92.12 294 ALA B C 1
ATOM 5838 O O . ALA B 1 294 ? 18.047 -0.457 -8.516 1 92.12 294 ALA B O 1
ATOM 5839 N N . ASP B 1 295 ? 16.016 0.321 -8.625 1 91.81 295 ASP B N 1
ATOM 5840 C CA . ASP B 1 295 ? 15.484 -0.774 -9.43 1 91.81 295 ASP B CA 1
ATOM 5841 C C . ASP B 1 295 ? 14.32 -0.305 -10.305 1 91.81 295 ASP B C 1
ATOM 5843 O O . ASP B 1 295 ? 13.969 0.877 -10.297 1 91.81 295 ASP B O 1
ATOM 5847 N N . GLN B 1 296 ? 13.805 -1.204 -11.078 1 90.75 296 GLN B N 1
ATOM 5848 C CA . GLN B 1 296 ? 12.758 -0.868 -12.039 1 90.75 296 GLN B CA 1
ATOM 5849 C C . GLN B 1 296 ? 11.5 -0.39 -11.328 1 90.75 296 GLN B C 1
ATOM 5851 O O . GLN B 1 296 ? 10.836 0.543 -11.789 1 90.75 296 GLN B O 1
ATOM 5856 N N . ARG B 1 297 ? 11.195 -1.021 -10.297 1 89.88 297 ARG B N 1
ATOM 5857 C CA . ARG B 1 297 ? 10.008 -0.645 -9.531 1 89.88 297 ARG B CA 1
ATOM 5858 C C . ARG B 1 297 ? 10.117 0.785 -9.016 1 89.88 297 ARG B C 1
ATOM 5860 O O . ARG B 1 297 ? 9.18 1.572 -9.141 1 89.88 297 ARG B O 1
ATOM 5867 N N . GLN B 1 298 ? 11.195 1.124 -8.469 1 93.25 298 GLN B N 1
ATOM 5868 C CA . GLN B 1 298 ? 11.422 2.463 -7.93 1 93.25 298 GLN B CA 1
ATOM 5869 C C . GLN B 1 298 ? 11.398 3.51 -9.039 1 93.25 298 GLN B C 1
ATOM 5871 O O . GLN B 1 298 ? 10.938 4.637 -8.828 1 93.25 298 GLN B O 1
ATOM 5876 N N . ARG B 1 299 ? 11.953 3.158 -10.195 1 94.81 299 ARG B N 1
ATOM 5877 C CA . ARG B 1 299 ? 11.922 4.098 -11.312 1 94.81 299 ARG B CA 1
ATOM 5878 C C . ARG B 1 299 ? 10.492 4.453 -11.688 1 94.81 299 ARG B C 1
ATOM 5880 O O . ARG B 1 299 ? 10.164 5.629 -11.875 1 94.81 299 ARG B O 1
ATOM 5887 N N . VAL B 1 300 ? 9.68 3.371 -11.742 1 92.31 300 VAL B N 1
ATOM 5888 C CA . VAL B 1 300 ? 8.281 3.576 -12.117 1 92.31 300 VAL B CA 1
ATOM 5889 C C . VAL B 1 300 ? 7.57 4.395 -11.039 1 92.31 300 VAL B C 1
ATOM 5891 O O . VAL B 1 300 ? 6.801 5.305 -11.352 1 92.31 300 VAL B O 1
ATOM 5894 N N . GLU B 1 301 ? 7.797 4.098 -9.758 1 92.81 301 GLU B N 1
ATOM 5895 C CA . GLU B 1 301 ? 7.164 4.809 -8.656 1 92.81 301 GLU B CA 1
ATOM 5896 C C . GLU B 1 301 ? 7.535 6.289 -8.664 1 92.81 301 GLU B C 1
ATOM 5898 O O . GLU B 1 301 ? 6.676 7.148 -8.469 1 92.81 301 GLU B O 1
ATOM 5903 N N . TRP B 1 302 ? 8.805 6.559 -8.875 1 96.38 302 TRP B N 1
ATOM 5904 C CA . TRP B 1 302 ? 9.258 7.945 -8.898 1 96.38 302 TRP B CA 1
ATOM 5905 C C . TRP B 1 302 ? 8.68 8.688 -10.102 1 96.38 302 TRP B C 1
ATOM 5907 O O . TRP B 1 302 ? 8.227 9.828 -9.969 1 96.38 302 TRP B O 1
ATOM 5917 N N . THR B 1 303 ? 8.742 8.07 -11.258 1 95.06 303 THR B N 1
ATOM 5918 C CA . THR B 1 303 ? 8.219 8.711 -12.461 1 95.06 303 THR B CA 1
ATOM 5919 C C . THR B 1 303 ? 6.727 9.008 -12.305 1 95.06 303 THR B C 1
ATOM 5921 O O . THR B 1 303 ? 6.262 10.086 -12.688 1 95.06 303 THR B O 1
ATOM 5924 N N . GLN B 1 304 ? 6.039 8.039 -11.727 1 92.62 304 GLN B N 1
ATOM 5925 C CA . GLN B 1 304 ? 4.609 8.242 -11.508 1 92.62 304 GLN B CA 1
ATOM 5926 C C . GLN B 1 304 ? 4.359 9.367 -10.508 1 92.62 304 GLN B C 1
ATOM 5928 O O . GLN B 1 304 ? 3.445 10.172 -10.688 1 92.62 304 GLN B O 1
ATOM 5933 N N . ALA B 1 305 ? 5.07 9.383 -9.438 1 95.44 305 ALA B N 1
ATOM 5934 C CA . ALA B 1 305 ? 4.922 10.43 -8.422 1 95.44 305 ALA B CA 1
ATOM 5935 C C . ALA B 1 305 ? 5.203 11.805 -9.008 1 95.44 305 ALA B C 1
ATOM 5937 O O . ALA B 1 305 ? 4.488 12.766 -8.727 1 95.44 305 ALA B O 1
ATOM 5938 N N . LEU B 1 306 ? 6.238 11.883 -9.82 1 96.94 306 LEU B N 1
ATOM 5939 C CA . LEU B 1 306 ? 6.602 13.141 -10.453 1 96.94 306 LEU B CA 1
ATOM 5940 C C . LEU B 1 306 ? 5.52 13.586 -11.438 1 96.94 306 LEU B C 1
ATOM 5942 O O . LEU B 1 306 ? 5.195 14.773 -11.516 1 96.94 306 LEU B O 1
ATOM 5946 N N . GLN B 1 307 ? 5.043 12.633 -12.148 1 93.88 307 GLN B N 1
ATOM 5947 C CA . GLN B 1 307 ? 3.955 12.938 -13.07 1 93.88 307 GLN B CA 1
ATOM 5948 C C . GLN B 1 307 ? 2.729 13.453 -12.32 1 93.88 307 GLN B C 1
ATOM 5950 O O . GLN B 1 307 ? 2.031 14.352 -12.797 1 93.88 307 GLN B O 1
ATOM 5955 N N . THR B 1 308 ? 2.453 12.852 -11.234 1 93.69 308 THR B N 1
ATOM 5956 C CA . THR B 1 308 ? 1.354 13.305 -10.391 1 93.69 308 THR B CA 1
ATOM 5957 C C . THR B 1 308 ? 1.581 14.75 -9.938 1 93.69 308 THR B C 1
ATOM 5959 O O . THR B 1 308 ? 0.651 15.555 -9.93 1 93.69 308 THR B O 1
ATOM 5962 N N . ALA B 1 309 ? 2.791 15.039 -9.523 1 96.56 309 ALA B N 1
ATOM 5963 C CA . ALA B 1 309 ? 3.129 16.406 -9.109 1 96.56 309 ALA B CA 1
ATOM 5964 C C . ALA B 1 309 ? 2.893 17.391 -10.242 1 96.56 309 ALA B C 1
ATOM 5966 O O . ALA B 1 309 ? 2.301 18.453 -10.031 1 96.56 309 ALA B O 1
ATOM 5967 N N . VAL B 1 310 ? 3.334 17.047 -11.422 1 95.88 310 VAL B N 1
ATOM 5968 C CA . VAL B 1 310 ? 3.174 17.906 -12.586 1 95.88 310 VAL B CA 1
ATOM 5969 C C . VAL B 1 310 ? 1.689 18.094 -12.883 1 95.88 310 VAL B C 1
ATOM 5971 O O . VAL B 1 310 ? 1.256 19.219 -13.195 1 95.88 310 VAL B O 1
ATOM 5974 N N . ARG B 1 311 ? 0.948 17.016 -12.797 1 93.88 311 ARG B N 1
ATOM 5975 C CA . ARG B 1 311 ? -0.493 17.094 -13.016 1 93.88 311 ARG B CA 1
ATOM 5976 C C . ARG B 1 311 ? -1.15 18.047 -12.023 1 93.88 311 ARG B C 1
ATOM 5978 O O . ARG B 1 311 ? -2 18.859 -12.398 1 93.88 311 ARG B O 1
ATOM 5985 N N . LEU B 1 312 ? -0.766 17.922 -10.805 1 94.56 312 LEU B N 1
ATOM 5986 C CA . LEU B 1 312 ? -1.326 18.781 -9.766 1 94.56 312 LEU B CA 1
ATOM 5987 C C . LEU B 1 312 ? -1.037 20.25 -10.055 1 94.56 312 LEU B C 1
ATOM 5989 O O . LEU B 1 312 ? -1.896 21.109 -9.844 1 94.56 312 LEU B O 1
ATOM 5993 N N . GLN B 1 313 ? 0.144 20.547 -10.516 1 93.94 313 GLN B N 1
ATOM 5994 C CA . GLN B 1 313 ? 0.515 21.906 -10.875 1 93.94 313 GLN B CA 1
ATOM 5995 C C . GLN B 1 313 ? -0.325 22.422 -12.047 1 93.94 313 GLN B C 1
ATOM 5997 O O . GLN B 1 313 ? -0.733 23.578 -12.062 1 93.94 313 GLN B O 1
ATOM 6002 N N . GLY B 1 314 ? -0.517 21.562 -12.977 1 93.25 314 GLY B N 1
ATOM 6003 C CA . GLY B 1 314 ? -1.346 21.938 -14.109 1 93.25 314 GLY B CA 1
ATOM 6004 C C . GLY B 1 314 ? -2.783 22.234 -13.727 1 93.25 314 GLY B C 1
ATOM 6005 O O . GLY B 1 314 ? -3.422 23.094 -14.328 1 93.25 314 GLY B O 1
ATOM 6006 N N . GLU B 1 315 ? -3.256 21.5 -12.75 1 92.88 315 GLU B N 1
ATOM 6007 C CA . GLU B 1 315 ? -4.633 21.672 -12.289 1 92.88 315 GLU B CA 1
ATOM 6008 C C . GLU B 1 315 ? -4.719 22.719 -11.188 1 92.88 315 GLU B C 1
ATOM 6010 O O . GLU B 1 315 ? -5.801 22.984 -10.656 1 92.88 315 GLU B O 1
ATOM 6015 N N . ARG B 1 316 ? -3.652 23.312 -10.789 1 89.44 316 ARG B N 1
ATOM 6016 C CA . ARG B 1 316 ? -3.547 24.344 -9.766 1 89.44 316 ARG B CA 1
ATOM 6017 C C . ARG B 1 316 ? -4.012 23.812 -8.414 1 89.44 316 ARG B C 1
ATOM 6019 O O . ARG B 1 316 ? -4.758 24.484 -7.699 1 89.44 316 ARG B O 1
ATOM 6026 N N . LYS B 1 317 ? -3.684 22.562 -8.25 1 88 317 LYS B N 1
ATOM 6027 C CA . LYS B 1 317 ? -3.957 21.938 -6.957 1 88 317 LYS B CA 1
ATOM 6028 C C . LYS B 1 317 ? -2.693 21.875 -6.102 1 88 317 LYS B C 1
ATOM 6030 O O . LYS B 1 317 ? -1.602 21.625 -6.621 1 88 317 LYS B O 1
ATOM 6035 N N . SER B 1 318 ? -2.887 22.141 -4.816 1 83.38 318 SER B N 1
ATOM 6036 C CA . SER B 1 318 ? -1.707 22.219 -3.961 1 83.38 318 SER B CA 1
ATOM 6037 C C . SER B 1 318 ? -1.526 20.938 -3.146 1 83.38 318 SER B C 1
ATOM 6039 O O . SER B 1 318 ? -0.446 20.688 -2.607 1 83.38 318 SER B O 1
ATOM 6041 N N . SER B 1 319 ? -2.594 20.172 -3.109 1 88.81 319 SER B N 1
ATOM 6042 C CA . SER B 1 319 ? -2.518 18.984 -2.248 1 88.81 319 SER B CA 1
ATOM 6043 C C . SER B 1 319 ? -3.242 17.797 -2.869 1 88.81 319 SER B C 1
ATOM 6045 O O . SER B 1 319 ? -4.395 17.922 -3.285 1 88.81 319 SER B O 1
ATOM 6047 N N . LEU B 1 320 ? -2.516 16.719 -2.941 1 90.69 320 LEU B N 1
ATOM 6048 C CA . LEU B 1 320 ? -3.109 15.484 -3.447 1 90.69 320 LEU B CA 1
ATOM 6049 C C . LEU B 1 320 ? -4.156 14.945 -2.477 1 90.69 320 LEU B C 1
ATOM 6051 O O . LEU B 1 320 ? -5.203 14.445 -2.898 1 90.69 320 LEU B O 1
ATOM 6055 N N . HIS B 1 321 ? -3.855 15.031 -1.277 1 90.12 321 HIS B N 1
ATOM 6056 C CA . HIS B 1 321 ? -4.746 14.492 -0.251 1 90.12 321 HIS B CA 1
ATOM 6057 C C . HIS B 1 321 ? -6.086 15.219 -0.253 1 90.12 321 HIS B C 1
ATOM 6059 O O . HIS B 1 321 ? -7.133 14.602 -0.037 1 90.12 321 HIS B O 1
ATOM 6065 N N . GLN B 1 322 ? -6.059 16.469 -0.406 1 89 322 GLN B N 1
ATOM 6066 C CA . GLN B 1 322 ? -7.297 17.25 -0.459 1 89 322 GLN B CA 1
ATOM 6067 C C . GLN B 1 322 ? -8.164 16.812 -1.639 1 89 322 GLN B C 1
ATOM 6069 O O . GLN B 1 322 ? -9.383 16.719 -1.519 1 89 322 GLN B O 1
ATOM 6074 N N . GLU B 1 323 ? -7.5 16.594 -2.703 1 89.56 323 GLU B N 1
ATOM 6075 C CA . GLU B 1 323 ? -8.211 16.094 -3.875 1 89.56 323 GLU B CA 1
ATOM 6076 C C . GLU B 1 323 ? -8.867 14.75 -3.588 1 89.56 323 GLU B C 1
ATOM 6078 O O . GLU B 1 323 ? -10.023 14.531 -3.947 1 89.56 323 GLU B O 1
ATOM 6083 N N . LEU B 1 324 ? -8.141 13.938 -3.002 1 90.69 324 LEU B N 1
ATOM 6084 C CA . LEU B 1 324 ? -8.625 12.594 -2.715 1 90.69 324 LEU B CA 1
ATOM 6085 C C . LEU B 1 324 ? -9.766 12.625 -1.699 1 90.69 324 LEU B C 1
ATOM 6087 O O . LEU B 1 324 ? -10.719 11.852 -1.8 1 90.69 324 LEU B O 1
ATOM 6091 N N . LYS B 1 325 ? -9.633 13.438 -0.705 1 91.38 325 LYS B N 1
ATOM 6092 C CA . LYS B 1 325 ? -10.703 13.602 0.275 1 91.38 325 LYS B CA 1
ATOM 6093 C C . LYS B 1 325 ? -11.992 14.055 -0.395 1 91.38 325 LYS B C 1
ATOM 6095 O O . LYS B 1 325 ? -13.07 13.539 -0.091 1 91.38 325 LYS B O 1
ATOM 6100 N N . LEU B 1 326 ? -11.867 15.047 -1.267 1 89.44 326 LEU B N 1
ATOM 6101 C CA . LEU B 1 326 ? -13.031 15.555 -1.986 1 89.44 326 LEU B CA 1
ATOM 6102 C C . LEU B 1 326 ? -13.656 14.461 -2.85 1 89.44 326 LEU B C 1
ATOM 6104 O O . LEU B 1 326 ? -14.883 14.336 -2.916 1 89.44 326 LEU B O 1
ATOM 6108 N N . LYS B 1 327 ? -12.828 13.711 -3.49 1 88.12 327 LYS B N 1
ATOM 6109 C CA . LYS B 1 327 ? -13.312 12.617 -4.32 1 88.12 327 LYS B CA 1
ATOM 6110 C C . LYS B 1 327 ? -14.094 11.602 -3.49 1 88.12 327 LYS B C 1
ATOM 6112 O O . LYS B 1 327 ? -15.156 11.133 -3.91 1 88.12 327 LYS B O 1
ATOM 6117 N N . ARG B 1 328 ? -13.562 11.242 -2.359 1 90.56 328 ARG B N 1
ATOM 6118 C CA . ARG B 1 328 ? -14.242 10.297 -1.48 1 90.56 328 ARG B CA 1
ATOM 6119 C C . ARG B 1 328 ? -15.562 10.859 -0.983 1 90.56 328 ARG B C 1
ATOM 6121 O O . ARG B 1 328 ? -16.547 10.133 -0.848 1 90.56 328 ARG B O 1
ATOM 6128 N N . ARG B 1 329 ? -15.609 12.141 -0.709 1 89.62 329 ARG B N 1
ATOM 6129 C CA . ARG B 1 329 ? -16.844 12.789 -0.265 1 89.62 329 ARG B CA 1
ATOM 6130 C C . ARG B 1 329 ? -17.906 12.734 -1.351 1 89.62 329 ARG B C 1
ATOM 6132 O O . ARG B 1 329 ? -19.078 12.438 -1.068 1 89.62 329 ARG B O 1
ATOM 6139 N N . VAL B 1 330 ? -17.484 12.984 -2.551 1 87.25 330 VAL B N 1
ATOM 6140 C CA . VAL B 1 330 ? -18.391 12.969 -3.686 1 87.25 330 VAL B CA 1
ATOM 6141 C C . VAL B 1 330 ? -18.922 11.555 -3.906 1 87.25 330 VAL B C 1
ATOM 6143 O O . VAL B 1 330 ? -20.109 11.359 -4.164 1 87.25 330 VAL B O 1
ATOM 6146 N N . GLN B 1 331 ? -18.062 10.633 -3.82 1 85.38 331 GLN B N 1
ATOM 6147 C CA . GLN B 1 331 ? -18.438 9.242 -4 1 85.38 331 GLN B CA 1
ATOM 6148 C C . GLN B 1 331 ? -19.453 8.805 -2.943 1 85.38 331 GLN B C 1
ATOM 6150 O O . GLN B 1 331 ? -20.391 8.062 -3.244 1 85.38 331 GLN B O 1
ATOM 6155 N N . ARG B 1 332 ? -19.266 9.188 -1.764 1 86.19 332 ARG B N 1
ATOM 6156 C CA . ARG B 1 332 ? -20.188 8.844 -0.684 1 86.19 332 ARG B CA 1
ATOM 6157 C C . ARG B 1 332 ? -21.562 9.477 -0.911 1 86.19 332 ARG B C 1
ATOM 6159 O O . ARG B 1 332 ? -22.594 8.852 -0.664 1 86.19 332 ARG B O 1
ATOM 6166 N N . LYS B 1 333 ? -21.516 10.633 -1.363 1 84.44 333 LYS B N 1
ATOM 6167 C CA . LYS B 1 333 ? -22.766 11.328 -1.646 1 84.44 333 LYS B CA 1
ATOM 6168 C C . LYS B 1 333 ? -23.531 10.641 -2.775 1 84.44 333 LYS B C 1
ATOM 6170 O O . LYS B 1 333 ? -24.75 10.516 -2.711 1 84.44 333 LYS B O 1
ATOM 6175 N N . HIS B 1 334 ? -22.797 10.258 -3.721 1 82.12 334 HIS B N 1
ATOM 6176 C CA . HIS B 1 334 ? -23.406 9.562 -4.848 1 82.12 334 HIS B CA 1
ATOM 6177 C C . HIS B 1 334 ? -24 8.227 -4.414 1 82.12 334 HIS B C 1
ATOM 6179 O O . HIS B 1 334 ? -25.094 7.859 -4.844 1 82.12 334 HIS B O 1
ATOM 6185 N N . SER B 1 335 ? -23.312 7.535 -3.646 1 79.88 335 SER B N 1
ATOM 6186 C CA . SER B 1 335 ? -23.766 6.246 -3.154 1 79.88 335 SER B CA 1
ATOM 6187 C C . SER B 1 335 ? -25.016 6.398 -2.289 1 79.88 335 SER B C 1
ATOM 6189 O O . SER B 1 335 ? -25.922 5.566 -2.344 1 79.88 335 SER B O 1
ATOM 6191 N N . GLN B 1 336 ? -25.031 7.402 -1.509 1 78.44 336 GLN B N 1
ATOM 6192 C CA . GLN B 1 336 ? -26.188 7.668 -0.661 1 78.44 336 GLN B CA 1
ATOM 6193 C C . GLN B 1 336 ? -27.406 8.031 -1.498 1 78.44 336 GLN B C 1
ATOM 6195 O O . GLN B 1 336 ? -28.531 7.625 -1.181 1 78.44 336 GLN B O 1
ATOM 6200 N N . GLN B 1 337 ? -27.156 8.695 -2.51 1 76.94 337 GLN B N 1
ATOM 6201 C CA . GLN B 1 337 ? -28.234 9.086 -3.402 1 76.94 337 GLN B CA 1
ATOM 6202 C C . GLN B 1 337 ? -28.797 7.871 -4.145 1 76.94 337 GLN B C 1
ATOM 6204 O O . GLN B 1 337 ? -30.016 7.742 -4.293 1 76.94 337 GLN B O 1
ATOM 6209 N N . GLU B 1 338 ? -27.953 7.035 -4.605 1 71.12 338 GLU B N 1
ATOM 6210 C CA . GLU B 1 338 ? -28.375 5.824 -5.309 1 71.12 338 GLU B CA 1
ATOM 6211 C C . GLU B 1 338 ? -29.141 4.887 -4.391 1 71.12 338 GLU B C 1
ATOM 6213 O O . GLU B 1 338 ? -30.141 4.285 -4.809 1 71.12 338 GLU B O 1
ATOM 6218 N N . ARG B 1 339 ? -28.797 4.793 -3.135 1 67.38 339 ARG B N 1
ATOM 6219 C CA . ARG B 1 339 ? -29.469 3.961 -2.146 1 67.38 339 ARG B CA 1
ATOM 6220 C C . ARG B 1 339 ? -30.844 4.531 -1.802 1 67.38 339 ARG B C 1
ATOM 6222 O O . ARG B 1 339 ? -31.797 3.779 -1.593 1 67.38 339 ARG B O 1
ATOM 6229 N N . SER B 1 340 ? -30.812 5.781 -1.739 1 66.38 340 SER B N 1
ATOM 6230 C CA . SER B 1 340 ? -32.062 6.445 -1.451 1 66.38 340 SER B CA 1
ATOM 6231 C C . SER B 1 340 ? -33.062 6.277 -2.602 1 66.38 340 SER B C 1
ATOM 6233 O O . SER B 1 340 ? -34.25 6.062 -2.379 1 66.38 340 SER B O 1
ATOM 6235 N N . LEU B 1 341 ? -32.531 6.332 -3.709 1 65.12 341 LEU B N 1
ATOM 6236 C CA . LEU B 1 341 ? -33.375 6.145 -4.895 1 65.12 341 LEU B CA 1
ATOM 6237 C C . LEU B 1 341 ? -33.812 4.695 -5.008 1 65.12 341 LEU B C 1
ATOM 6239 O O . LEU B 1 341 ? -34.969 4.43 -5.352 1 65.12 341 LEU B O 1
ATOM 6243 N N . SER B 1 342 ? -32.969 3.818 -4.715 1 60.06 342 SER B N 1
ATOM 6244 C CA . SER B 1 342 ? -33.312 2.402 -4.781 1 60.06 342 SER B CA 1
ATOM 6245 C C . SER B 1 342 ? -34.281 2.018 -3.674 1 60.06 342 SER B C 1
ATOM 6247 O O . SER B 1 342 ? -35.188 1.209 -3.889 1 60.06 342 SER B O 1
ATOM 6249 N N . ALA B 1 343 ? -34.156 2.539 -2.477 1 56.47 343 ALA B N 1
ATOM 6250 C CA . ALA B 1 343 ? -35.094 2.318 -1.359 1 56.47 343 ALA B CA 1
ATOM 6251 C C . ALA B 1 343 ? -36.438 2.924 -1.646 1 56.47 343 ALA B C 1
ATOM 6253 O O . ALA B 1 343 ? -37.469 2.352 -1.273 1 56.47 343 ALA B O 1
ATOM 6254 N N . SER B 1 344 ? -36.594 4.145 -2.092 1 50.69 344 SER B N 1
ATOM 6255 C CA . SER B 1 344 ? -37.844 4.793 -2.457 1 50.69 344 SER B CA 1
ATOM 6256 C C . SER B 1 344 ? -38.594 3.994 -3.521 1 50.69 344 SER B C 1
ATOM 6258 O O . SER B 1 344 ? -39.812 3.93 -3.51 1 50.69 344 SER B O 1
ATOM 6260 N N . SER B 1 345 ? -37.969 3.461 -4.426 1 49.25 345 SER B N 1
ATOM 6261 C CA . SER B 1 345 ? -38.656 2.688 -5.453 1 49.25 345 SER B CA 1
ATOM 6262 C C . SER B 1 345 ? -39.25 1.41 -4.875 1 49.25 345 SER B C 1
ATOM 6264 O O . SER B 1 345 ? -40.25 0.9 -5.383 1 49.25 345 SER B O 1
ATOM 6266 N N . SER B 1 346 ? -38.75 0.836 -3.877 1 41.03 346 SER B N 1
ATOM 6267 C CA . SER B 1 346 ? -39.375 -0.345 -3.307 1 41.03 346 SER B CA 1
ATOM 6268 C C . SER B 1 346 ? -40.531 0.04 -2.4 1 41.03 346 SER B C 1
ATOM 6270 O O . SER B 1 346 ? -41.375 -0.8 -2.064 1 41.03 346 SER B O 1
ATOM 6272 N N . ARG B 1 347 ? -40.688 1.153 -1.519 1 38 347 ARG B N 1
ATOM 6273 C CA . ARG B 1 347 ? -41.781 1.419 -0.587 1 38 347 ARG B CA 1
ATOM 6274 C C . ARG B 1 347 ? -42.969 1.999 -1.312 1 38 347 ARG B C 1
ATOM 6276 O O . ARG B 1 347 ? -44.062 2.082 -0.743 1 38 347 ARG B O 1
ATOM 6283 N N . GLY B 1 348 ? -42.875 3.117 -2.072 1 35.56 348 GLY B N 1
ATOM 6284 C CA . GLY B 1 348 ? -44.094 3.83 -2.451 1 35.56 348 GLY B CA 1
ATOM 6285 C C . GLY B 1 348 ? -45 3.029 -3.369 1 35.56 348 GLY B C 1
ATOM 6286 O O . GLY B 1 348 ? -44.719 2.898 -4.562 1 35.56 348 GLY B O 1
ATOM 6287 N N . SER B 1 349 ? -45.844 2.135 -3.307 1 36.66 349 SER B N 1
ATOM 6288 C CA . SER B 1 349 ? -47.219 2.439 -3.707 1 36.66 349 SER B CA 1
ATOM 6289 C C . SER B 1 349 ? -47.75 3.646 -2.947 1 36.66 349 SER B C 1
ATOM 6291 O O . SER B 1 349 ? -48.281 4.582 -3.553 1 36.66 349 SER B O 1
ATOM 6293 N N . GLN B 1 350 ? -48.688 3.711 -1.61 1 35.16 350 GLN B N 1
ATOM 6294 C CA . GLN B 1 350 ? -49.594 4.758 -1.138 1 35.16 350 GLN B CA 1
ATOM 6295 C C . GLN B 1 350 ? -48.812 5.98 -0.665 1 35.16 350 GLN B C 1
ATOM 6297 O O . GLN B 1 350 ? -49.094 7.105 -1.08 1 35.16 350 GLN B O 1
ATOM 6302 N N . SER B 1 351 ? -48.438 6.254 0.758 1 35.91 351 SER B N 1
ATOM 6303 C CA . SER B 1 351 ? -48.188 7.438 1.571 1 35.91 351 SER B CA 1
ATOM 6304 C C . SER B 1 351 ? -46.812 8 1.325 1 35.91 351 SER B C 1
ATOM 6306 O O . SER B 1 351 ? -46.5 9.141 1.696 1 35.91 351 SER B O 1
ATOM 6308 N N . GLU B 1 352 ? -45.812 7.305 0.914 1 36.5 352 GLU B N 1
ATOM 6309 C CA . GLU B 1 352 ? -44.406 7.707 1.075 1 36.5 352 GLU B CA 1
ATOM 6310 C C . GLU B 1 352 ? -43.969 8.633 -0.057 1 36.5 352 GLU B C 1
ATOM 6312 O O . GLU B 1 352 ? -42.781 8.992 -0.148 1 36.5 352 GLU B O 1
ATOM 6317 N N . GLU B 1 353 ? -44.812 9.078 -1.055 1 38.75 353 GLU B N 1
ATOM 6318 C CA . GLU B 1 353 ? -44.625 10.188 -1.983 1 38.75 353 GLU B CA 1
ATOM 6319 C C . GLU B 1 353 ? -44.281 11.477 -1.243 1 38.75 353 GLU B C 1
ATOM 6321 O O . GLU B 1 353 ? -43.469 12.273 -1.715 1 38.75 353 GLU B O 1
ATOM 6326 N N . LEU B 1 354 ? -45.156 11.836 -0.113 1 37.28 354 LEU B N 1
ATOM 6327 C CA . LEU B 1 354 ? -45.156 13.109 0.597 1 37.28 354 LEU B CA 1
ATOM 6328 C C . LEU B 1 354 ? -43.781 13.391 1.221 1 37.28 354 LEU B C 1
ATOM 6330 O O . LEU B 1 354 ? -43.281 14.516 1.165 1 37.28 354 LEU B O 1
ATOM 6334 N N . THR B 1 355 ? -43.281 12.359 1.857 1 38.31 355 THR B N 1
ATOM 6335 C CA . THR B 1 355 ? -42.125 12.609 2.699 1 38.31 355 THR B CA 1
ATOM 6336 C C . THR B 1 355 ? -40.875 12.852 1.846 1 38.31 355 THR B C 1
ATOM 6338 O O . THR B 1 355 ? -39.938 13.484 2.301 1 38.31 355 THR B O 1
ATOM 6341 N N . ILE B 1 356 ? -40.844 12.375 0.627 1 40.78 356 ILE B N 1
ATOM 6342 C CA . ILE B 1 356 ? -39.719 12.609 -0.288 1 40.78 356 ILE B CA 1
ATOM 6343 C C . ILE B 1 356 ? -39.719 14.078 -0.711 1 40.78 356 ILE B C 1
ATOM 6345 O O . ILE B 1 356 ? -38.656 14.695 -0.801 1 40.78 356 ILE B O 1
ATOM 6349 N N . GLN B 1 357 ? -40.875 14.695 -0.945 1 43.19 357 GLN B N 1
ATOM 6350 C CA . GLN B 1 357 ? -40.938 16.109 -1.319 1 43.19 357 GLN B CA 1
ATOM 6351 C C . GLN B 1 357 ? -40.344 16.984 -0.223 1 43.19 357 GLN B C 1
ATOM 6353 O O . GLN B 1 357 ? -39.656 17.953 -0.511 1 43.19 357 GLN B O 1
ATOM 6358 N N . ASP B 1 358 ? -40.688 16.703 1.012 1 44.44 358 ASP B N 1
ATOM 6359 C CA . ASP B 1 358 ? -40.219 17.547 2.111 1 44.44 358 ASP B CA 1
ATOM 6360 C C . ASP B 1 358 ? -38.688 17.438 2.268 1 44.44 358 ASP B C 1
ATOM 6362 O O . ASP B 1 358 ? -38.031 18.453 2.52 1 44.44 358 ASP B O 1
ATOM 6366 N N . LEU B 1 359 ? -38.219 16.188 2.121 1 40.53 359 LEU B N 1
ATOM 6367 C CA . LEU B 1 359 ? -36.75 15.992 2.252 1 40.53 359 LEU B CA 1
ATOM 6368 C C . LEU B 1 359 ? -36.031 16.594 1.057 1 40.53 359 LEU B C 1
ATOM 6370 O O . LEU B 1 359 ? -34.938 17.156 1.211 1 40.53 359 LEU B O 1
ATOM 6374 N N . GLU B 1 360 ? -36.656 16.625 -0.131 1 43.25 360 GLU B N 1
ATOM 6375 C CA . GLU B 1 360 ? -36.094 17.359 -1.272 1 43.25 360 GLU B CA 1
ATOM 6376 C C . GLU B 1 360 ? -36.125 18.859 -1.027 1 43.25 360 GLU B C 1
ATOM 6378 O O . GLU B 1 360 ? -35.156 19.547 -1.379 1 43.25 360 GLU B O 1
ATOM 6383 N N . ARG B 1 361 ? -37.156 19.375 -0.475 1 46.84 361 ARG B N 1
ATOM 6384 C CA . ARG B 1 361 ? -37.25 20.797 -0.185 1 46.84 361 ARG B CA 1
ATOM 6385 C C . ARG B 1 361 ? -36.188 21.219 0.827 1 46.84 361 ARG B C 1
ATOM 6387 O O . ARG B 1 361 ? -35.594 22.297 0.697 1 46.84 361 ARG B O 1
ATOM 6394 N N . GLU B 1 362 ? -36.031 20.359 1.863 1 44.28 362 GLU B N 1
ATOM 6395 C CA . GLU B 1 362 ? -35 20.688 2.863 1 44.28 362 GLU B CA 1
ATOM 6396 C C . GLU B 1 362 ? -33.594 20.594 2.283 1 44.28 362 GLU B C 1
ATOM 6398 O O . GLU B 1 362 ? -32.75 21.438 2.572 1 44.28 362 GLU B O 1
ATOM 6403 N N . LYS B 1 363 ? -33.406 19.625 1.391 1 42.94 363 LYS B N 1
ATOM 6404 C CA . LYS B 1 363 ? -32.156 19.547 0.663 1 42.94 363 LYS B CA 1
ATOM 6405 C C . LYS B 1 363 ? -32 20.719 -0.31 1 42.94 363 LYS B C 1
ATOM 6407 O O . LYS B 1 363 ? -30.922 21.312 -0.434 1 42.94 363 LYS B O 1
ATOM 6412 N N . GLU B 1 364 ? -33.031 21.062 -0.978 1 49.5 364 GLU B N 1
ATOM 6413 C CA . GLU B 1 364 ? -33 22.25 -1.826 1 49.5 364 GLU B CA 1
ATOM 6414 C C . GLU B 1 364 ? -32.75 23.516 -1 1 49.5 364 GLU B C 1
ATOM 6416 O O . GLU B 1 364 ? -31.984 24.391 -1.411 1 49.5 364 GLU B O 1
ATOM 6421 N N . ARG B 1 365 ? -33.375 23.625 0.175 1 49 365 ARG B N 1
ATOM 6422 C CA . ARG B 1 365 ? -33.156 24.781 1.053 1 49 365 ARG B CA 1
ATOM 6423 C C . ARG B 1 365 ? -31.703 24.812 1.536 1 49 365 ARG B C 1
ATOM 6425 O O . ARG B 1 365 ? -31.062 25.875 1.53 1 49 365 ARG B O 1
ATOM 6432 N N . GLN B 1 366 ? -31.234 23.562 1.924 1 42 366 GLN B N 1
ATOM 6433 C CA . GLN B 1 366 ? -29.844 23.516 2.375 1 42 366 GLN B CA 1
ATOM 6434 C C . GLN B 1 366 ? -28.891 23.734 1.208 1 42 366 GLN B C 1
ATOM 6436 O O . GLN B 1 366 ? -27.875 24.406 1.35 1 42 366 GLN B O 1
ATOM 6441 N N . GLY B 1 367 ? -29.234 23.234 0.066 1 42.78 367 GLY B N 1
ATOM 6442 C CA . GLY B 1 367 ? -28.484 23.547 -1.137 1 42.78 367 GLY B CA 1
ATOM 6443 C C . GLY B 1 367 ? -28.5 25.016 -1.49 1 42.78 367 GLY B C 1
ATOM 6444 O O . GLY B 1 367 ? -27.469 25.578 -1.86 1 42.78 367 GLY B O 1
ATOM 6445 N N . GLN B 1 368 ? -29.656 25.578 -1.432 1 51.47 368 GLN B N 1
ATOM 6446 C CA . GLN B 1 368 ? -29.75 27 -1.706 1 51.47 368 GLN B CA 1
ATOM 6447 C C . GLN B 1 368 ? -28.938 27.812 -0.692 1 51.47 368 GLN B C 1
ATOM 6449 O O . GLN B 1 368 ? -28.297 28.812 -1.048 1 51.47 368 GLN B O 1
ATOM 6454 N N . GLU B 1 369 ? -29 27.391 0.568 1 46.5 369 GLU B N 1
ATOM 6455 C CA . GLU B 1 369 ? -28.203 28.109 1.566 1 46.5 369 GLU B CA 1
ATOM 6456 C C . GLU B 1 369 ? -26.719 27.953 1.305 1 46.5 369 GLU B C 1
ATOM 6458 O O . GLU B 1 369 ? -25.953 28.922 1.394 1 46.5 369 GLU B O 1
ATOM 6463 N N . ILE B 1 370 ? -26.344 26.719 0.927 1 43.88 370 ILE B N 1
ATOM 6464 C CA . ILE B 1 370 ? -24.953 26.516 0.564 1 43.88 370 ILE B CA 1
ATOM 6465 C C . ILE B 1 370 ? -24.641 27.266 -0.729 1 43.88 370 ILE B C 1
ATOM 6467 O O . ILE B 1 370 ? -23.609 27.922 -0.833 1 43.88 370 ILE B O 1
ATOM 6471 N N . GLU B 1 371 ? -25.531 27.203 -1.675 1 49.41 371 GLU B N 1
ATOM 6472 C CA . GLU B 1 371 ? -25.328 27.984 -2.889 1 49.41 371 GLU B CA 1
ATOM 6473 C C . GLU B 1 371 ? -25.297 29.484 -2.58 1 49.41 371 GLU B C 1
ATOM 6475 O O . GLU B 1 371 ? -24.5 30.219 -3.154 1 49.41 371 GLU B O 1
ATOM 6480 N N . SER B 1 372 ? -26.172 29.906 -1.71 1 52.59 372 SER B N 1
ATOM 6481 C CA . SER B 1 372 ? -26.141 31.297 -1.309 1 52.59 372 SER B CA 1
ATOM 6482 C C . SER B 1 372 ? -24.812 31.656 -0.645 1 52.59 372 SER B C 1
ATOM 6484 O O . SER B 1 372 ? -24.25 32.719 -0.912 1 52.59 372 SER B O 1
ATOM 6486 N N . ILE B 1 373 ? -24.375 30.688 0.109 1 46.5 373 ILE B N 1
ATOM 6487 C CA . ILE B 1 373 ? -23.094 30.938 0.774 1 46.5 373 ILE B CA 1
ATOM 6488 C C . ILE B 1 373 ? -21.969 30.891 -0.247 1 46.5 373 ILE B C 1
ATOM 6490 O O . ILE B 1 373 ? -21.094 31.766 -0.256 1 46.5 373 ILE B O 1
ATOM 6494 N N . ILE B 1 374 ? -22.094 29.922 -1.168 1 46.62 374 ILE B N 1
ATOM 6495 C CA . ILE B 1 374 ? -21.109 29.828 -2.244 1 46.62 374 ILE B CA 1
ATOM 6496 C C . ILE B 1 374 ? -21.234 31.047 -3.15 1 46.62 374 ILE B C 1
ATOM 6498 O O . ILE B 1 374 ? -20.219 31.656 -3.518 1 46.62 374 ILE B O 1
ATOM 6502 N N . GLN B 1 375 ? -22.406 31.375 -3.455 1 54 375 GLN B N 1
ATOM 6503 C CA . GLN B 1 375 ? -22.609 32.562 -4.289 1 54 375 GLN B CA 1
ATOM 6504 C C . GLN B 1 375 ? -22.109 33.812 -3.586 1 54 375 GLN B C 1
ATOM 6506 O O . GLN B 1 375 ? -21.469 34.656 -4.203 1 54 375 GLN B O 1
ATOM 6511 N N . HIS B 1 376 ? -22.438 33.875 -2.291 1 53.38 376 HIS B N 1
ATOM 6512 C CA . HIS B 1 376 ? -21.906 35 -1.522 1 53.38 376 HIS B CA 1
ATOM 6513 C C . HIS B 1 376 ? -20.391 35 -1.498 1 53.38 376 HIS B C 1
ATOM 6515 O O . HIS B 1 376 ? -19.75 36.031 -1.668 1 53.38 376 HIS B O 1
ATOM 6521 N N . GLN B 1 377 ? -19.906 33.812 -1.424 1 48.59 377 GLN B N 1
ATOM 6522 C CA . GLN B 1 377 ? -18.453 33.688 -1.424 1 48.59 377 GLN B CA 1
ATOM 6523 C C . GLN B 1 377 ? -17.875 34 -2.803 1 48.59 377 GLN B C 1
ATOM 6525 O O . GLN B 1 377 ? -16.859 34.656 -2.916 1 48.59 377 GLN B O 1
ATOM 6530 N N . ARG B 1 378 ? -18.453 33.5 -3.775 1 55.84 378 ARG B N 1
ATOM 6531 C CA . ARG B 1 378 ? -18.047 33.812 -5.133 1 55.84 378 ARG B CA 1
ATOM 6532 C C . ARG B 1 378 ? -18.125 35.344 -5.375 1 55.84 378 ARG B C 1
ATOM 6534 O O . ARG B 1 378 ? -17.25 35.906 -6.004 1 55.84 378 ARG B O 1
ATOM 6541 N N . GLU B 1 379 ? -19.141 35.812 -4.871 1 58.12 379 GLU B N 1
ATOM 6542 C CA . GLU B 1 379 ? -19.312 37.25 -5.016 1 58.12 379 GLU B CA 1
ATOM 6543 C C . GLU B 1 379 ? -18.234 38 -4.25 1 58.12 379 GLU B C 1
ATOM 6545 O O . GLU B 1 379 ? -17.688 39 -4.75 1 58.12 379 GLU B O 1
ATOM 6550 N N . VAL B 1 380 ? -17.938 37.531 -3.107 1 55.78 380 VAL B N 1
ATOM 6551 C CA . VAL B 1 380 ? -16.891 38.156 -2.326 1 55.78 380 VAL B CA 1
ATOM 6552 C C . VAL B 1 380 ? -15.539 37.969 -3.008 1 55.78 380 VAL B C 1
ATOM 6554 O O . VAL B 1 380 ? -14.734 38.875 -3.109 1 55.78 380 VAL B O 1
ATOM 6557 N N . GLU B 1 381 ? -15.391 36.781 -3.529 1 52.97 381 GLU B N 1
ATOM 6558 C CA . GLU B 1 381 ? -14.156 36.5 -4.25 1 52.97 381 GLU B CA 1
ATOM 6559 C C . GLU B 1 381 ? -14.062 37.312 -5.543 1 52.97 381 GLU B C 1
ATOM 6561 O O . GLU B 1 381 ? -12.992 37.812 -5.891 1 52.97 381 GLU B O 1
ATOM 6566 N N . ALA B 1 382 ? -15.086 37.25 -6.219 1 62.22 382 ALA B N 1
ATOM 6567 C CA . ALA B 1 382 ? -15.117 38.062 -7.434 1 62.22 382 ALA B CA 1
ATOM 6568 C C . ALA B 1 382 ? -14.836 39.531 -7.121 1 62.22 382 ALA B C 1
ATOM 6570 O O . ALA B 1 382 ? -14.086 40.188 -7.848 1 62.22 382 ALA B O 1
ATOM 6571 N N . ARG B 1 383 ? -15.422 39.938 -6 1 59.44 383 ARG B N 1
ATOM 6572 C CA . ARG B 1 383 ? -15.156 41.312 -5.566 1 59.44 383 ARG B CA 1
ATOM 6573 C C . ARG B 1 383 ? -13.688 41.5 -5.191 1 59.44 383 ARG B C 1
ATOM 6575 O O . ARG B 1 383 ? -13.078 42.5 -5.52 1 59.44 383 ARG B O 1
ATOM 6582 N N . ARG B 1 384 ? -13.18 40.438 -4.617 1 55.16 384 ARG B N 1
ATOM 6583 C CA . ARG B 1 384 ? -11.773 40.5 -4.215 1 55.16 384 ARG B CA 1
ATOM 6584 C C . ARG B 1 384 ? -10.859 40.469 -5.434 1 55.16 384 ARG B C 1
ATOM 6586 O O . ARG B 1 384 ? -9.891 41.219 -5.508 1 55.16 384 ARG B O 1
ATOM 6593 N N . ARG B 1 385 ? -11.117 39.688 -6.371 1 58.94 385 ARG B N 1
ATOM 6594 C CA . ARG B 1 385 ? -10.359 39.625 -7.617 1 58.94 385 ARG B CA 1
ATOM 6595 C C . ARG B 1 385 ? -10.438 40.938 -8.375 1 58.94 385 ARG B C 1
ATOM 6597 O O . ARG B 1 385 ? -9.438 41.406 -8.922 1 58.94 385 ARG B O 1
ATOM 6604 N N . GLU B 1 386 ? -11.633 41.406 -8.398 1 63 386 GLU B N 1
ATOM 6605 C CA . GLU B 1 386 ? -11.812 42.688 -9.047 1 63 386 GLU B CA 1
ATOM 6606 C C . GLU B 1 386 ? -10.984 43.781 -8.359 1 63 386 GLU B C 1
ATOM 6608 O O . GLU B 1 386 ? -10.367 44.625 -9.023 1 63 386 GLU B O 1
ATOM 6613 N N . GLU B 1 387 ? -10.977 43.688 -7.043 1 61.34 387 GLU B N 1
ATOM 6614 C CA . GLU B 1 387 ? -10.195 44.656 -6.281 1 61.34 387 GLU B CA 1
ATOM 6615 C C . GLU B 1 387 ? -8.703 44.438 -6.504 1 61.34 387 GLU B C 1
ATOM 6617 O O . GLU B 1 387 ? -7.953 45.406 -6.656 1 61.34 387 GLU B O 1
ATOM 6622 N N . GLU B 1 388 ? -8.336 43.281 -6.57 1 61.16 388 GLU B N 1
ATOM 6623 C CA . GLU B 1 388 ? -6.934 42.938 -6.82 1 61.16 388 GLU B CA 1
ATOM 6624 C C . GLU B 1 388 ? -6.516 43.375 -8.234 1 61.16 388 GLU B C 1
ATOM 6626 O O . GLU B 1 388 ? -5.418 43.875 -8.43 1 61.16 388 GLU B O 1
ATOM 6631 N N . GLU B 1 389 ? -7.312 43.062 -9.148 1 64.38 389 GLU B N 1
ATOM 6632 C CA . GLU B 1 389 ? -7.047 43.469 -10.523 1 64.38 389 GLU B CA 1
ATOM 6633 C C . GLU B 1 389 ? -6.945 45 -10.641 1 64.38 389 GLU B C 1
ATOM 6635 O O . GLU B 1 389 ? -6.086 45.5 -11.359 1 64.38 389 GLU B O 1
ATOM 6640 N N . LYS B 1 390 ? -7.797 45.656 -9.891 1 67.19 390 LYS B N 1
ATOM 6641 C CA . LYS B 1 390 ? -7.734 47.094 -9.852 1 67.19 390 LYS B CA 1
ATOM 6642 C C . LYS B 1 390 ? -6.426 47.594 -9.234 1 67.19 390 LYS B C 1
ATOM 6644 O O . LYS B 1 390 ? -5.801 48.531 -9.734 1 67.19 390 LYS B O 1
ATOM 6649 N N . GLU B 1 391 ? -6.074 46.906 -8.219 1 63.09 391 GLU B N 1
ATOM 6650 C CA . GLU B 1 391 ? -4.816 47.25 -7.555 1 63.09 391 GLU B CA 1
ATOM 6651 C C . GLU B 1 391 ? -3.623 46.969 -8.461 1 63.09 391 GLU B C 1
ATOM 6653 O O . GLU B 1 391 ? -2.691 47.781 -8.539 1 63.09 391 GLU B O 1
ATOM 6658 N N . ARG B 1 392 ? -3.635 45.938 -9.164 1 63.78 392 ARG B N 1
ATOM 6659 C CA . ARG B 1 392 ? -2.588 45.594 -10.125 1 63.78 392 ARG B CA 1
ATOM 6660 C C . ARG B 1 392 ? -2.525 46.625 -11.25 1 63.78 392 ARG B C 1
ATOM 6662 O O . ARG B 1 392 ? -1.438 47.031 -11.68 1 63.78 392 ARG B O 1
ATOM 6669 N N . GLU B 1 393 ? -3.625 46.938 -11.711 1 69.25 393 GLU B N 1
ATOM 6670 C CA . GLU B 1 393 ? -3.686 47.938 -12.773 1 69.25 393 GLU B CA 1
ATOM 6671 C C . GLU B 1 393 ? -3.131 49.281 -12.297 1 69.25 393 GLU B C 1
ATOM 6673 O O . GLU B 1 393 ? -2.4 49.969 -13.031 1 69.25 393 GLU B O 1
ATOM 6678 N N . GLN B 1 394 ? -3.504 49.625 -11.102 1 68.06 394 GLN B N 1
ATOM 6679 C CA . GLN B 1 394 ? -2.975 50.844 -10.508 1 68.06 394 GLN B CA 1
ATOM 6680 C C . GLN B 1 394 ? -1.46 50.75 -10.344 1 68.06 394 GLN B C 1
ATOM 6682 O O . GLN B 1 394 ? -0.748 51.719 -10.641 1 68.06 394 GLN B O 1
ATOM 6687 N N . GLN B 1 395 ? -1.053 49.625 -9.945 1 61.66 395 GLN B N 1
ATOM 6688 C CA . GLN B 1 395 ? 0.382 49.406 -9.773 1 61.66 395 GLN B CA 1
ATOM 6689 C C . GLN B 1 395 ? 1.113 49.5 -11.109 1 61.66 395 GLN B C 1
ATOM 6691 O O . GLN B 1 395 ? 2.184 50.094 -11.203 1 61.66 395 GLN B O 1
ATOM 6696 N N . LYS B 1 396 ? 0.595 48.906 -12.062 1 66.75 396 LYS B N 1
ATOM 6697 C CA . LYS B 1 396 ? 1.167 48.969 -13.398 1 66.75 396 LYS B CA 1
ATOM 6698 C C . LYS B 1 396 ? 1.214 50.406 -13.891 1 66.75 396 LYS B C 1
ATOM 6700 O O . LYS B 1 396 ? 2.188 50.844 -14.523 1 66.75 396 LYS B O 1
ATOM 6705 N N . GLU B 1 397 ? 0.193 51.125 -13.609 1 72.38 397 GLU B N 1
ATOM 6706 C CA . GLU B 1 397 ? 0.139 52.531 -14 1 72.38 397 GLU B CA 1
ATOM 6707 C C . GLU B 1 397 ? 1.212 53.344 -13.281 1 72.38 397 GLU B C 1
ATOM 6709 O O . GLU B 1 397 ? 1.87 54.188 -13.891 1 72.38 397 GLU B O 1
ATOM 6714 N N . VAL B 1 398 ? 1.386 53.031 -12.062 1 68.25 398 VAL B N 1
ATOM 6715 C CA . VAL B 1 398 ? 2.414 53.719 -11.297 1 68.25 398 VAL B CA 1
ATOM 6716 C C . VAL B 1 398 ? 3.797 53.344 -11.82 1 68.25 398 VAL B C 1
ATOM 6718 O O . VAL B 1 398 ? 4.66 54.188 -11.984 1 68.25 398 VAL B O 1
ATOM 6721 N N . GLN B 1 399 ? 3.898 52.094 -12.117 1 66.38 399 GLN B N 1
ATOM 6722 C CA . GLN B 1 399 ? 5.164 51.625 -12.672 1 66.38 399 GLN B CA 1
ATOM 6723 C C . GLN B 1 399 ? 5.453 52.281 -14.016 1 66.38 399 GLN B C 1
ATOM 6725 O O . GLN B 1 399 ? 6.578 52.719 -14.273 1 66.38 399 GLN B O 1
ATOM 6730 N N . ARG B 1 400 ? 4.512 52.312 -14.797 1 69.38 400 ARG B N 1
ATOM 6731 C CA . ARG B 1 400 ? 4.676 52.938 -16.094 1 69.38 400 ARG B CA 1
ATOM 6732 C C . ARG B 1 400 ? 5.027 54.438 -15.93 1 69.38 400 ARG B C 1
ATOM 6734 O O . ARG B 1 400 ? 5.879 54.938 -16.656 1 69.38 400 ARG B O 1
ATOM 6741 N N . GLU B 1 401 ? 4.363 55.031 -15.008 1 71.81 401 GLU B N 1
ATOM 6742 C CA . GLU B 1 401 ? 4.648 56.438 -14.742 1 71.81 401 GLU B CA 1
ATOM 6743 C C . GLU B 1 401 ? 6.07 56.625 -14.234 1 71.81 401 GLU B C 1
ATOM 6745 O O . GLU B 1 401 ? 6.766 57.562 -14.641 1 71.81 401 GLU B O 1
ATOM 6750 N N . LEU B 1 402 ? 6.449 55.656 -13.453 1 65.56 402 LEU B N 1
ATOM 6751 C CA . LEU B 1 402 ? 7.805 55.719 -12.922 1 65.56 402 LEU B CA 1
ATOM 6752 C C . LEU B 1 402 ? 8.828 55.469 -14.023 1 65.56 402 LEU B C 1
ATOM 6754 O O . LEU B 1 402 ? 9.867 56.156 -14.078 1 65.56 402 LEU B O 1
ATOM 6758 N N . GLU B 1 403 ? 8.531 54.562 -14.828 1 71.38 403 GLU B N 1
ATOM 6759 C CA . GLU B 1 403 ? 9.398 54.281 -15.969 1 71.38 403 GLU B CA 1
ATOM 6760 C C . GLU B 1 403 ? 9.5 55.5 -16.906 1 71.38 403 GLU B C 1
ATOM 6762 O O . GLU B 1 403 ? 10.578 55.812 -17.391 1 71.38 403 GLU B O 1
ATOM 6767 N N . ARG B 1 404 ? 8.398 56.062 -17.094 1 69.88 404 ARG B N 1
ATOM 6768 C CA . ARG B 1 404 ? 8.367 57.281 -17.922 1 69.88 404 ARG B CA 1
ATOM 6769 C C . ARG B 1 404 ? 9.211 58.375 -17.297 1 69.88 404 ARG B C 1
ATOM 6771 O O . ARG B 1 404 ? 9.984 59.062 -17.984 1 69.88 404 ARG B O 1
ATOM 6778 N N . GLN B 1 405 ? 9.062 58.531 -16.062 1 66.25 405 GLN B N 1
ATOM 6779 C CA . GLN B 1 405 ? 9.828 59.531 -15.359 1 66.25 405 GLN B CA 1
ATOM 6780 C C . GLN B 1 405 ? 11.328 59.25 -15.398 1 66.25 405 GLN B C 1
ATOM 6782 O O . GLN B 1 405 ? 12.141 60.156 -15.562 1 66.25 405 GLN B O 1
ATOM 6787 N N . LEU B 1 406 ? 11.586 57.938 -15.258 1 63.94 406 LEU B N 1
ATOM 6788 C CA . LEU B 1 406 ? 12.984 57.5 -15.328 1 63.94 406 LEU B CA 1
ATOM 6789 C C . LEU B 1 406 ? 13.555 57.75 -16.719 1 63.94 406 LEU B C 1
ATOM 6791 O O . LEU B 1 406 ? 14.688 58.25 -16.844 1 63.94 406 LEU B O 1
ATOM 6795 N N . GLU B 1 407 ? 12.82 57.406 -17.703 1 67.25 407 GLU B N 1
ATOM 6796 C CA . GLU B 1 407 ? 13.258 57.656 -19.062 1 67.25 407 GLU B CA 1
ATOM 6797 C C . GLU B 1 407 ? 13.461 59.125 -19.312 1 67.25 407 GLU B C 1
ATOM 6799 O O . GLU B 1 407 ? 14.43 59.531 -19.953 1 67.25 407 GLU B O 1
ATOM 6804 N N . GLU B 1 408 ? 12.586 59.906 -18.781 1 65.88 408 GLU B N 1
ATOM 6805 C CA . GLU B 1 408 ? 12.703 61.344 -18.953 1 65.88 408 GLU B CA 1
ATOM 6806 C C . GLU B 1 408 ? 13.906 61.906 -18.203 1 65.88 408 GLU B C 1
ATOM 6808 O O . GLU B 1 408 ? 14.617 62.75 -18.703 1 65.88 408 GLU B O 1
ATOM 6813 N N . ALA B 1 409 ? 14.086 61.219 -17.047 1 60.22 409 ALA B N 1
ATOM 6814 C CA . ALA B 1 409 ? 15.234 61.656 -16.25 1 60.22 409 ALA B CA 1
ATOM 6815 C C . ALA B 1 409 ? 16.547 61.281 -16.938 1 60.22 409 ALA B C 1
ATOM 6817 O O . ALA B 1 409 ? 17.5 62.062 -16.922 1 60.22 409 ALA B O 1
ATOM 6818 N N . GLU B 1 410 ? 16.516 60.094 -17.516 1 60.09 410 GLU B N 1
ATOM 6819 C CA . GLU B 1 410 ? 17.703 59.625 -18.219 1 60.09 410 GLU B CA 1
ATOM 6820 C C . GLU B 1 410 ? 17.969 60.5 -19.453 1 60.09 410 GLU B C 1
ATOM 6822 O O . GLU B 1 410 ? 19.125 60.781 -19.781 1 60.09 410 GLU B O 1
ATOM 6827 N N . LYS B 1 411 ? 16.938 60.906 -20.078 1 61.75 411 LYS B N 1
ATOM 6828 C CA . LYS B 1 411 ? 17.094 61.781 -21.234 1 61.75 411 LYS B CA 1
ATOM 6829 C C . LYS B 1 411 ? 17.656 63.125 -20.828 1 61.75 411 LYS B C 1
ATOM 6831 O O . LYS B 1 411 ? 18.516 63.688 -21.516 1 61.75 411 LYS B O 1
ATOM 6836 N N . VAL B 1 412 ? 17.188 63.562 -19.75 1 60.59 412 VAL B N 1
ATOM 6837 C CA . VAL B 1 412 ? 17.688 64.875 -19.281 1 60.59 412 VAL B CA 1
ATOM 6838 C C . VAL B 1 412 ? 19.156 64.75 -18.875 1 60.59 412 VAL B C 1
ATOM 6840 O O . VAL B 1 412 ? 19.953 65.625 -19.172 1 60.59 412 VAL B O 1
ATOM 6843 N N . ARG B 1 413 ? 19.547 63.562 -18.312 1 57.62 413 ARG B N 1
ATOM 6844 C CA . ARG B 1 413 ? 20.938 63.375 -17.938 1 57.62 413 ARG B CA 1
ATOM 6845 C C . ARG B 1 413 ? 21.844 63.281 -19.156 1 57.62 413 ARG B C 1
ATOM 6847 O O . ARG B 1 413 ? 22.953 63.812 -19.156 1 57.62 413 ARG B O 1
ATOM 6854 N N . SER B 1 414 ? 21.344 62.562 -20.125 1 59.75 414 SER B N 1
ATOM 6855 C CA . SER B 1 414 ? 22.141 62.438 -21.344 1 59.75 414 SER B CA 1
ATOM 6856 C C . SER B 1 414 ? 22.297 63.781 -22.047 1 59.75 414 SER B C 1
ATOM 6858 O O . SER B 1 414 ? 23.328 64.062 -22.641 1 59.75 414 SER B O 1
ATOM 6860 N N . CYS B 1 415 ? 21.219 64.562 -21.922 1 57.25 415 CYS B N 1
ATOM 6861 C CA . CYS B 1 415 ? 21.359 65.812 -22.594 1 57.25 415 CYS B CA 1
ATOM 6862 C C . CYS B 1 415 ? 22.328 66.75 -21.844 1 57.25 415 CYS B C 1
ATOM 6864 O O . CYS B 1 415 ? 22.922 67.625 -22.438 1 57.25 415 CYS B O 1
ATOM 6866 N N . THR B 1 416 ? 22.375 66.5 -20.547 1 55.22 416 THR B N 1
ATOM 6867 C CA . THR B 1 416 ? 23.281 67.438 -19.859 1 55.22 416 THR B CA 1
ATOM 6868 C C . THR B 1 416 ? 24.734 67.062 -20.078 1 55.22 416 THR B C 1
ATOM 6870 O O . THR B 1 416 ? 25.641 67.875 -19.891 1 55.22 416 THR B O 1
ATOM 6873 N N . GLU B 1 417 ? 25 65.688 -20.312 1 53.22 417 GLU B N 1
ATOM 6874 C CA . GLU B 1 417 ? 26.406 65.312 -20.484 1 53.22 417 GLU B CA 1
ATOM 6875 C C . GLU B 1 417 ? 26.891 65.688 -21.906 1 53.22 417 GLU B C 1
ATOM 6877 O O . GLU B 1 417 ? 28.094 65.75 -22.156 1 53.22 417 GLU B O 1
ATOM 6882 N N . GLU B 1 418 ? 25.969 66.062 -22.828 1 44.06 418 GLU B N 1
ATOM 6883 C CA . GLU B 1 418 ? 26.531 66.688 -24.047 1 44.06 418 GLU B CA 1
ATOM 6884 C C . GLU B 1 418 ? 26.656 68.188 -23.906 1 44.06 418 GLU B C 1
ATOM 6886 O O . GLU B 1 418 ? 25.781 68.812 -23.359 1 44.06 418 GLU B O 1
#

Sequence (836 aa):
MELQSELLKSIWYAFTSLDMEKCGKVSKSQLKVLSHNLYTVLNIPHDPVALEEHFQDDDDGPVSKHGYMPYLNKYILAKVKEGAYDKETFDDLCWMMTMKKNYRPSSGQGGLLCSLRDCFKLFCLFNLLSEDHYPLIMIPQEVEYLMKKISTAMNQEWDGKPLEDLLSQDASVQEEGMSVWVFLNHMGAGRLLRVSNAGAFSLALDQVFLEMYHNVLKRGYMWKKGHVRRNWMERWFVLRPSFMAYYTSEDLKDKKGEILLDQYCVVEAIPDRDGKRCLFCVKTTSKTYEMSAADQRQRVEWTQALQTAVRLQGERKSSLHQELKLKRRVQRKHSQQERSLSASSSRGSQSEELTIQDLEREKERQGQEIESIIQHQREVEARRREEEEKEREQQKEVQRELERQLEEAEKVRSCTEEMELQSELLKSIWYAFTSLDMEKCGKVSKSQLKVLSHNLYTVLNIPHDPVALEEHFQDDDDGPVSKHGYMPYLNKYILAKVKEGAYDKETFDDLCWMMTMKKNYRPSSGQGGLLCSLRDCFKLFCLFNLLSEDHYPLIMIPQEVEYLMKKISTAMNQEWDGKPLEDLLSQDASVQEEGMSVWVFLNHMGAGRLLRVSNAGAFSLALDQVFLEMYHNVLKRGYMWKKGHVRRNWMERWFVLRPSFMAYYTSEDLKDKKGEILLDQYCVVEAIPDRDGKRCLFCVKTTSKTYEMSAADQRQRVEWTQALQTAVRLQGERKSSLHQELKLKRRVQRKHSQQERSLSASSSRGSQSEELTIQDLEREKERQGQEIESIIQHQREVEARRREEEEKEREQQKEVQRELERQLEEAEKVRSCTEE

Solvent-accessible surface area (backbone atoms only — not comparable to full-atom values): 45348 Å² total; per-residue (Å²): 110,73,64,52,54,57,52,45,55,44,47,48,46,32,54,54,51,60,19,78,79,71,74,57,38,28,49,61,69,60,50,48,52,50,50,50,51,47,24,60,45,46,61,40,86,80,57,67,64,57,56,52,62,67,55,57,82,49,72,97,54,60,42,34,61,77,62,46,44,59,53,44,44,65,71,45,56,66,66,59,54,91,83,62,42,51,65,65,61,40,48,46,50,26,43,58,58,23,35,75,78,70,51,72,81,69,74,56,93,71,74,67,56,54,54,72,68,51,48,50,50,49,49,52,52,45,62,70,62,27,52,97,50,85,75,61,25,31,43,58,69,53,51,50,51,52,52,41,53,36,25,52,56,55,74,40,81,71,64,63,58,43,47,51,52,50,40,69,73,34,57,60,38,65,74,69,23,36,39,67,60,59,47,49,50,36,49,48,69,38,48,57,50,81,75,93,44,51,68,51,48,54,52,14,47,48,50,51,42,37,33,59,76,67,33,36,71,47,70,49,71,34,31,36,51,38,86,83,83,60,46,76,43,70,28,23,35,42,30,33,41,57,34,35,37,32,13,64,41,90,80,61,79,51,73,75,49,69,46,76,46,38,60,79,47,44,76,45,79,44,76,66,53,94,91,40,51,42,27,30,33,44,33,44,97,87,50,73,43,45,35,27,30,89,38,65,67,50,31,52,54,50,52,51,47,50,49,49,18,26,49,30,40,58,68,73,44,81,45,69,53,59,52,50,51,51,51,52,52,51,50,51,51,50,52,52,49,53,50,49,52,56,53,52,70,72,68,53,90,82,75,57,67,61,60,52,50,52,52,47,48,48,48,48,48,49,46,45,48,49,44,47,48,46,48,49,44,49,49,48,46,52,49,46,50,51,50,49,50,50,50,48,51,51,47,50,49,49,47,50,50,47,50,49,49,46,53,51,48,49,51,51,52,56,53,63,76,98,111,73,62,53,55,58,51,44,56,45,48,48,45,30,53,55,52,60,19,76,79,72,74,57,38,29,49,61,71,59,49,49,52,51,50,50,50,48,24,59,43,44,61,40,85,79,58,66,62,57,56,52,61,67,54,57,82,50,71,98,53,60,42,35,62,75,62,46,46,59,53,43,45,64,70,46,55,66,64,60,54,92,83,60,41,52,66,64,61,40,48,45,52,27,44,57,58,24,37,75,79,68,49,71,81,69,76,56,93,70,75,67,57,56,54,72,68,52,48,50,51,49,50,53,52,46,62,71,61,27,52,97,49,84,76,58,26,30,44,58,69,54,51,50,50,52,52,40,52,37,25,50,57,53,74,39,83,72,65,64,57,42,47,50,52,49,39,69,72,34,58,61,36,66,73,70,23,36,38,67,60,58,46,51,51,36,50,48,69,38,47,56,52,81,75,90,44,50,67,51,47,53,53,15,46,48,51,50,42,37,32,58,75,67,35,37,72,47,71,49,71,33,32,36,50,38,86,83,82,60,45,77,43,68,28,22,34,42,30,34,42,56,32,35,37,32,13,64,40,88,82,60,77,49,71,74,49,70,48,75,47,38,60,80,46,46,77,46,78,43,74,65,53,95,91,40,50,42,28,30,33,42,34,44,98,86,52,72,44,44,35,28,29,89,39,65,66,52,30,50,52,49,52,50,47,51,49,49,20,26,48,29,40,60,69,72,43,83,44,68,53,59,51,50,52,51,51,52,52,51,50,51,51,50,52,51,49,53,49,49,53,56,52,52,66,72,65,49,82,85,75,60,66,61,60,51,53,53,54,48,47,51,48,47,49,51,46,46,50,48,44,47,48,47,48,50,44,48,49,50,45,51,49,46,49,52,49,48,51,50,49,48,51,51,47,48,50,49,48,50,50,48,49,50,50,48,51,50,50,51,49,52,50,55,54,66,76,97

Nearest PDB structures (foldseek):
  2dn6-assembly1_A  TM=9.577E-01  e=8.762E-11  Homo sapiens
  2w2w-assembly10_J  TM=8.510E-01  e=5.879E-05  Homo sapiens
  1x1f-assembly1_A  TM=7.310E-01  e=3.469E-04  Homo sapiens
  2coa-assembly1_A  TM=7.539E-01  e=7.997E-04  Homo sapiens
  1rj2-assembly1_A  TM=3.408E-01  e=2.687E-05  Mus musculus

Foldseek 3Di:
DVVLLLLVLLVVLLQCLQVPVNPQFHALVSVLVVVVVLCVQLVHDDDSVLSCVLCVVDDNDTAGPVSCVVVCVPRRSVRRDPPSGDPLSSSVVSCVSRCVRQPDLPPDDPPQLAPPVRLSLLLSVQSLQWDSDPPTFHALVSLLVVQCQLCVLLVHDDDCVLSVVVCVVDVCCNPPGHHSRRVSVCVRVCSGHNDPDSVSSSVSSVVVSCCAVVVFLDWDWWWKADDPVRDTAIWIWTDHLFKIWTANDPVRPGTPDMGGAALPKDKAFDCDDPPAHLKIWIDDPVDIIIIGDPDVVRSVSVSVSSVVSSVCRVVVHRHPNVVVSVVVVVVVVVVVVVVVVVVVVVDDPPDVVVVVVVVVVVVVVVVVVVVVVVVVVVVVVVVVVVVVVVVVVVVVVVVVVVVVVVVVVVVVVVVVVD/DVVLLLLVLLVVLLQCLQVPVNPQFHALVSVLVSVVVLCVQLVHDDDSVLSCVLCVVDDNDTAGPVSCVVVCVVRRSVRRDPPSGDPLSSSVVSCVSRCVRQPDLPPDDPPQLAPPVRLSLLLSVQSLQWDSDPPTFHALVSLLVLQCQLCVLLVHDDDCVLSVVVCVVDVCCNPPGHHSRRVSVCVRVCSGHNDPDSVSSSVSSVVVSCCAVVVFLDWDWWWKADDPVRDTAIWIWTDHLFKIWTANDPVRPGTPDMGGAELPKDKAFDCDDPPAHLKIWIDDPVDIIIIGDPDVVRSVSVSVSSVVSSVCRVVVHRHPNVVVSVVVVVVVVVVVVVVVVVVVVVPDPDDCVVVVVVVVVVVVVVVVVVVVVVVVVVVVVVVVVVVVVVVVVVVVVVVVVVVVVVVVVVVVVVVVVD